Protein AF-0000000086582453 (afdb_homodimer)

InterPro domains:
  IPR000587 Creatinase, N-terminal [PF01321] (5-137)
  IPR000994 Peptidase M24 [PF00557] (359-547)
  IPR001131 Peptidase M24B, X-Pro dipeptidase/aminopeptidase P, conserved site [PS00491] (488-500)
  IPR029149 Creatinase/Aminopeptidase P/Spt16, N-terminal [G3DSA:3.40.350.10] (2-145)
  IPR029149 Creatinase/Aminopeptidase P/Spt16, N-terminal [G3DSA:3.40.350.10] (146-299)
  IPR029149 Creatinase/Aminopeptidase P/Spt16, N-terminal [SSF53092] (39-130)
  IPR032416 Peptidase M24, C-terminal domain [PF16188] (559-619)
  IPR033740 Aminopeptidase P [cd01085] (310-556)
  IPR036005 Creatinase/aminopeptidase-like [G3DSA:3.90.230.10] (301-621)
  IPR036005 Creatinase/aminopeptidase-like [SSF55920] (304-585)
  IPR050422 Xaa-Pro aminopeptidase P [PTHR43763] (5-620)

Nearest PDB structures (foldseek):
  3ctz-assembly1_A  TM=8.986E-01  e=3.955E-76  Homo sapiens
  4s2t-assembly1_Q  TM=9.359E-01  e=2.280E-67  Caenorhabditis elegans
  5jqk-assembly1_A  TM=8.876E-01  e=1.111E-60  Plasmodium falciparum 3D7
  5jr6-assembly1_A  TM=8.923E-01  e=2.599E-58  Plasmodium falciparum 3D7
  5jqk-assembly1_B  TM=8.793E-01  e=2.912E-58  Plasmodium falciparum 3D7

Foldseek 3Di:
DDQLLVQLLVVQCPDVVRAQKEKQFLFALQRDLFAFQLNRLVCNNFVQDDSGWMWMHGNQAIEIEGEQLCVVVSVVRGDPRYHYDYPPPHDDPLQCCCVPPAQQGEYEYALSGAFLVRVVVSVVSNVVRNYHYDHDPDDSSNVSCPVRDDQDQWAKAAQDCLQLVDALLVLLQVLLVVCVVVQAQKEKNSHFQLLCSNHRIFTCNGPLFRGARWMWIHGNQAIEIAHCCSNYDPVNCVSCVVSRYHYHHRVCLLVVLLVSLVPDDQHAYEYARSRRGSSSVVSDDPSRHDHDHRPSQVVQQQGDPSLLVLALVLLLLLQLLVLVLQLVVQVCCCPQFVFQGLADADDDRPRDPRDVDDFAWLVNSQVSSQVSSVPTAQFDFWNDQKQWAWWQQQLNSDRHDDPVDTDTHDLATKIKIWTWTFGSNFTFTWIAITHRYHDDPVLLLQQQLQLQLLVQLQFDKFFPLAFLLVSQVSRAVSQVVVPFAGGDFQKAWTGGSGHRHGDDAANGNDPSRNVDHDDANGKMKGWGKGHDHRTHIDIGIFIWGKHWDPDPDQVVVRTMIHIDTSHAYAHRPSSHPLQPDDPVSLVVNLVRLVCSLVSNVVVDDPSSSVVSCVRNPRDDRD/DDQLLVQLLVVQCPDVVRAQKEKQFLFALQRDLFAFQLNRLVCNNFVQDDSGWMWMHGNQAIEIEGEPLCPVVSVVGGDPRYHYDYPPPHDDPLQCCCVPPAQQGEYEYALSRAFLVRVVVSVVSNVVRNYHYHHDPDDSSNVSCPVRDDQDQWAKAAQDCLQLVDALLVLLQVLLVVCVVVQAQKEKNSHFQLLCSNHRIFTCNGPLFGGARWMWIHGNQAIEIAHCCSNYDPVNCVSCVVSRYHYHHRVCLLVVLLVSLPPDDQHAYEYARSRRGSSSVVSHDPSRHDHDHRPSQVVQQQGDPSLLVLALVLLLQLQLLVLVLQLVVQVCCCPQFVFQGLADADDDRPPPPRDVDDFAWLVNSQVSSQVSSVPTAQFDFWNDQKQWAWWQQQLNSDRHDDPVDTDTHDLATKIKIWTWTFGSNFTFTWIAITHRYHDDPVLLLQQQLQLQLLVQLQFDKFFPLAFLLVSQVSRAVSQVVVPFAGGDFQKAWTGGSGHRHGDDAANGNDPSRNVDHDDANGKMKGWGKGHDHRTHIDIGIFIWGKHWDPDPDQPVVRTMIHIDTSHAYAHRPSSHPLQVDDPVSLVVNLVRLVCSLVSNVVVDDPSSSVVSCSRNPRDDRD

pLDDT: mean 95.17, std 7.64, range [47.41, 98.94]

Structure (mmCIF, N/CA/C/O backbone):
data_AF-0000000086582453-model_v1
#
loop_
_entity.id
_entity.type
_entity.pdbx_description
1 polymer 'Xaa-Pro aminopeptidase'
#
loop_
_atom_site.group_PDB
_atom_site.id
_atom_site.type_symbol
_atom_site.label_atom_id
_atom_site.label_alt_id
_atom_site.label_comp_id
_atom_site.label_asym_id
_atom_site.label_entity_id
_atom_site.label_seq_id
_atom_site.pdbx_PDB_ins_code
_atom_site.Cartn_x
_atom_site.Cartn_y
_atom_site.Cartn_z
_atom_site.occupancy
_atom_site.B_iso_or_equiv
_atom_site.auth_seq_id
_atom_site.auth_comp_id
_atom_site.auth_asym_id
_atom_site.auth_atom_id
_atom_site.pdbx_PDB_model_num
ATOM 1 N N . MET A 1 1 ? -18.344 24.469 37.75 1 56.19 1 MET A N 1
ATOM 2 C CA . MET A 1 1 ? -19.141 24 36.625 1 56.19 1 MET A CA 1
ATOM 3 C C . MET A 1 1 ? -19.281 22.469 36.656 1 56.19 1 MET A C 1
ATOM 5 O O . MET A 1 1 ? -18.344 21.766 37 1 56.19 1 MET A O 1
ATOM 9 N N . GLY A 1 2 ? -20.5 21.953 36.719 1 77.44 2 GLY A N 1
ATOM 10 C CA . GLY A 1 2 ? -20.719 20.531 36.875 1 77.44 2 GLY A CA 1
ATOM 11 C C . GLY A 1 2 ? -20.156 19.719 35.719 1 77.44 2 GLY A C 1
ATOM 12 O O . GLY A 1 2 ? -19.766 20.281 34.688 1 77.44 2 GLY A O 1
ATOM 13 N N . ASP A 1 3 ? -19.828 18.453 35.875 1 92 3 ASP A N 1
ATOM 14 C CA . ASP A 1 3 ? -19.359 17.531 34.844 1 92 3 ASP A CA 1
ATOM 15 C C . ASP A 1 3 ? -20.297 17.516 33.656 1 92 3 ASP A C 1
ATOM 17 O O . ASP A 1 3 ? -21.5 17.312 33.812 1 92 3 ASP A O 1
ATOM 21 N N . PRO A 1 4 ? -19.75 17.938 32.438 1 96.5 4 PRO A N 1
ATOM 22 C CA . PRO A 1 4 ? -20.578 17.969 31.25 1 96.5 4 PRO A CA 1
ATOM 23 C C . PRO A 1 4 ? -21.422 16.703 31.062 1 96.5 4 PRO A C 1
ATOM 25 O O . PRO A 1 4 ? -22.531 16.766 30.547 1 96.5 4 PRO A O 1
ATOM 28 N N . LEU A 1 5 ? -20.906 15.547 31.547 1 97.31 5 LEU A N 1
ATOM 29 C CA . LEU A 1 5 ? -21.625 14.281 31.406 1 97.31 5 LEU A CA 1
ATOM 30 C C . LEU A 1 5 ? -22.938 14.312 32.188 1 97.31 5 LEU A C 1
ATOM 32 O O . LEU A 1 5 ? -23.953 13.805 31.703 1 97.31 5 LEU A O 1
ATOM 36 N N . ASP A 1 6 ? -22.859 14.891 33.312 1 96.81 6 ASP A N 1
ATOM 37 C CA . ASP A 1 6 ? -24.031 14.938 34.188 1 96.81 6 ASP A CA 1
ATOM 38 C C . ASP A 1 6 ? -25.094 15.883 33.625 1 96.81 6 ASP A C 1
ATOM 40 O O . ASP A 1 6 ? -26.281 15.703 33.844 1 96.81 6 ASP A O 1
ATOM 44 N N . ALA A 1 7 ? -24.672 16.891 32.906 1 96.88 7 ALA A N 1
ATOM 45 C CA . ALA A 1 7 ? -25.594 17.828 32.25 1 96.88 7 ALA A CA 1
ATOM 46 C C . ALA A 1 7 ? -26.156 17.281 30.953 1 96.88 7 ALA A C 1
ATOM 48 O O . ALA A 1 7 ? -27.297 17.562 30.578 1 96.88 7 ALA A O 1
ATOM 49 N N . LEU A 1 8 ? -25.422 16.469 30.219 1 98.12 8 LEU A N 1
ATOM 50 C CA . LEU A 1 8 ? -25.781 15.969 28.906 1 98.12 8 LEU A CA 1
ATOM 51 C C . LEU A 1 8 ? -26.781 14.82 29.016 1 98.12 8 LEU A C 1
ATOM 53 O O . LEU A 1 8 ? -27.688 14.703 28.188 1 98.12 8 LEU A O 1
ATOM 57 N N . ARG A 1 9 ? -26.594 13.93 30 1 98 9 ARG A N 1
ATOM 58 C CA . ARG A 1 9 ? -27.359 12.695 30.094 1 98 9 ARG A CA 1
ATOM 59 C C . ARG A 1 9 ? -28.844 13 30.281 1 98 9 ARG A C 1
ATOM 61 O O . ARG A 1 9 ? -29.703 12.391 29.625 1 98 9 ARG A O 1
ATOM 68 N N . PRO A 1 10 ? -29.219 13.992 31.141 1 97.44 10 PRO A N 1
ATOM 69 C CA . PRO A 1 10 ? -30.625 14.359 31.203 1 97.44 10 PRO A CA 1
ATOM 70 C C . PRO A 1 10 ? -31.172 14.867 29.875 1 97.44 10 PRO A C 1
ATOM 72 O O . PRO A 1 10 ? -32.344 14.602 29.531 1 97.44 10 PRO A O 1
ATOM 75 N N . LEU A 1 11 ? -30.391 15.633 29.141 1 97.56 11 LEU A N 1
ATOM 76 C CA . LEU A 1 11 ? -30.812 16.109 27.828 1 97.56 11 LEU A CA 1
ATOM 77 C C . LEU A 1 11 ? -31 14.961 26.844 1 97.56 11 LEU A C 1
ATOM 79 O O . LEU A 1 11 ? -31.922 14.969 26.047 1 97.56 11 LEU A O 1
ATOM 83 N N . MET A 1 12 ? -30.125 13.953 26.891 1 98.12 12 MET A N 1
ATOM 84 C CA . MET A 1 12 ? -30.234 12.758 26.062 1 98.12 12 MET A CA 1
ATOM 85 C C . MET A 1 12 ? -31.531 12.008 26.359 1 98.12 12 MET A C 1
ATOM 87 O O . MET A 1 12 ? -32.25 11.617 25.438 1 98.12 12 MET A O 1
ATOM 91 N N . ALA A 1 13 ? -31.797 11.891 27.609 1 97.38 13 ALA A N 1
ATOM 92 C CA . ALA A 1 13 ? -32.969 11.164 28.047 1 97.38 13 ALA A CA 1
ATOM 93 C C . ALA A 1 13 ? -34.25 11.906 27.656 1 97.38 13 ALA A C 1
ATOM 95 O O . ALA A 1 13 ? -35.281 11.273 27.344 1 97.38 13 ALA A O 1
ATOM 96 N N . SER A 1 14 ? -34.219 13.219 27.594 1 96.94 14 SER A N 1
ATOM 97 C CA . SER A 1 14 ? -35.406 14.031 27.344 1 96.94 14 SER A CA 1
ATOM 98 C C . SER A 1 14 ? -35.594 14.289 25.859 1 96.94 14 SER A C 1
ATOM 100 O O . SER A 1 14 ? -36.625 14.828 25.438 1 96.94 14 SER A O 1
ATOM 102 N N . HIS A 1 15 ? -34.594 13.93 25.047 1 96.38 15 HIS A N 1
ATOM 103 C CA . HIS A 1 15 ? -34.688 14.094 23.609 1 96.38 15 HIS A CA 1
ATOM 104 C C . HIS A 1 15 ? -35.812 13.227 23.031 1 96.38 15 HIS A C 1
ATOM 106 O O . HIS A 1 15 ? -36.188 12.219 23.625 1 96.38 15 HIS A O 1
ATOM 112 N N . ASN A 1 16 ? -36.406 13.625 21.938 1 95 16 ASN A N 1
ATOM 113 C CA . ASN A 1 16 ? -37.406 12.844 21.234 1 95 16 ASN A CA 1
ATOM 114 C C . ASN A 1 16 ? -36.906 12.445 19.844 1 95 16 ASN A C 1
ATOM 116 O O . ASN A 1 16 ? -36.875 13.273 18.922 1 95 16 ASN A O 1
ATOM 120 N N . PRO A 1 17 ? -36.656 11.18 19.703 1 96.19 17 PRO A N 1
ATOM 121 C CA . PRO A 1 17 ? -36.656 10.062 20.656 1 96.19 17 PRO A CA 1
ATOM 122 C C . PRO A 1 17 ? -35.531 10.148 21.672 1 96.19 17 PRO A C 1
ATOM 124 O O . PRO A 1 17 ? -34.562 10.875 21.453 1 96.19 17 PRO A O 1
ATOM 127 N N . PRO A 1 18 ? -35.719 9.414 22.797 1 97.12 18 PRO A N 1
ATOM 128 C CA . PRO A 1 18 ? -34.594 9.359 23.734 1 97.12 18 PRO A CA 1
ATOM 129 C C . PRO A 1 18 ? -33.312 8.773 23.109 1 97.12 18 PRO A C 1
ATOM 131 O O . PRO A 1 18 ? -33.406 7.828 22.328 1 97.12 18 PRO A O 1
ATOM 134 N N . LEU A 1 19 ? -32.25 9.328 23.5 1 98.31 19 LEU A N 1
ATOM 135 C CA . LEU A 1 19 ? -30.969 8.883 22.938 1 98.31 19 LEU A CA 1
ATOM 136 C C . LEU A 1 19 ? -30.281 7.883 23.859 1 98.31 19 LEU A C 1
ATOM 138 O O . LEU A 1 19 ? -30.109 8.148 25.047 1 98.31 19 LEU A O 1
ATOM 142 N N . HIS A 1 20 ? -29.938 6.762 23.312 1 98.38 20 HIS A N 1
ATOM 143 C CA . HIS A 1 20 ? -29.156 5.77 24.031 1 98.38 20 HIS A CA 1
ATOM 144 C C . HIS A 1 20 ? -27.688 6.145 24.062 1 98.38 20 HIS A C 1
ATOM 146 O O . HIS A 1 20 ? -26.953 5.723 24.953 1 98.38 20 HIS A O 1
ATOM 152 N N . ALA A 1 21 ? -27.234 6.871 23.094 1 98.62 21 ALA A N 1
ATOM 153 C CA . ALA A 1 21 ? -25.844 7.32 22.984 1 98.62 21 ALA A CA 1
ATOM 154 C C . ALA A 1 21 ? -25.75 8.648 22.25 1 98.62 21 ALA A C 1
ATOM 156 O O . ALA A 1 21 ? -26.641 8.984 21.453 1 98.62 21 ALA A O 1
ATOM 157 N N . LEU A 1 22 ? -24.75 9.453 22.547 1 98.75 22 LEU A N 1
ATOM 158 C CA . LEU A 1 22 ? -24.422 10.703 21.875 1 98.75 22 LEU A CA 1
ATOM 159 C C . LEU A 1 22 ? -22.984 10.688 21.359 1 98.75 22 LEU A C 1
ATOM 161 O O . LEU A 1 22 ? -22.047 10.406 22.125 1 98.75 22 LEU A O 1
ATOM 165 N N . ILE A 1 23 ? -22.812 10.883 20.062 1 98.75 23 ILE A N 1
ATOM 166 C CA . ILE A 1 23 ? -21.469 10.969 19.484 1 98.75 23 ILE A CA 1
ATOM 167 C C . ILE A 1 23 ? -21.047 12.438 19.391 1 98.75 23 ILE A C 1
ATOM 169 O O . ILE A 1 23 ? -21.797 13.273 18.875 1 98.75 23 ILE A O 1
ATOM 173 N N . VAL A 1 24 ? -19.906 12.789 19.875 1 98.5 24 VAL A N 1
ATOM 174 C CA . VAL A 1 24 ? -19.328 14.125 19.797 1 98.5 24 VAL A CA 1
ATOM 175 C C . VAL A 1 24 ? -18.016 14.078 19.016 1 98.5 24 VAL A C 1
ATOM 177 O O . VAL A 1 24 ? -16.953 13.852 19.609 1 98.5 24 VAL A O 1
ATOM 180 N N . PRO A 1 25 ? -18.047 14.383 17.719 1 97.31 25 PRO A N 1
ATOM 181 C CA . PRO A 1 25 ? -16.828 14.375 16.906 1 97.31 25 PRO A CA 1
ATOM 182 C C . PRO A 1 25 ? -15.922 15.578 17.172 1 97.31 25 PRO A C 1
ATOM 184 O O . PRO A 1 25 ? -16.328 16.516 17.875 1 97.31 25 PRO A O 1
ATOM 187 N N . SER A 1 26 ? -14.672 15.516 16.672 1 96 26 SER A N 1
ATOM 188 C CA . SER A 1 26 ? -13.742 16.641 16.766 1 96 26 SER A CA 1
ATOM 189 C C . SER A 1 26 ? -14.047 17.688 15.703 1 96 26 SER A C 1
ATOM 191 O O . SER A 1 26 ? -13.688 18.859 15.859 1 96 26 SER A O 1
ATOM 193 N N . GLU A 1 27 ? -14.758 17.297 14.688 1 95.88 27 GLU A N 1
ATOM 194 C CA . GLU A 1 27 ? -14.852 18.109 13.484 1 95.88 27 GLU A CA 1
ATOM 195 C C . GLU A 1 27 ? -15.859 19.234 13.656 1 95.88 27 GLU A C 1
ATOM 197 O O . GLU A 1 27 ? -16.844 19.094 14.391 1 95.88 27 GLU A O 1
ATOM 202 N N . ASP A 1 28 ? -15.617 20.344 12.984 1 96.56 28 ASP A N 1
ATOM 203 C CA . ASP A 1 28 ? -16.578 21.438 12.836 1 96.56 28 ASP A CA 1
ATOM 204 C C . ASP A 1 28 ? -17.438 21.25 11.594 1 96.56 28 ASP A C 1
ATOM 206 O O . ASP A 1 28 ? -17.531 20.141 11.055 1 96.56 28 ASP A O 1
ATOM 210 N N . TYR A 1 29 ? -18.156 22.297 11.242 1 97 29 TYR A N 1
ATOM 211 C CA . TYR A 1 29 ? -19.094 22.203 10.125 1 97 29 TYR A CA 1
ATOM 212 C C . TYR A 1 29 ? -18.359 22.016 8.805 1 97 29 TYR A C 1
ATOM 214 O O . TYR A 1 29 ? -18.984 21.703 7.785 1 97 29 TYR A O 1
ATOM 222 N N . HIS A 1 30 ? -17.047 22.141 8.852 1 97.81 30 HIS A N 1
ATOM 223 C CA . HIS A 1 30 ? -16.219 22.078 7.652 1 97.81 30 HIS A CA 1
ATOM 224 C C . HIS A 1 30 ? -15.273 20.891 7.688 1 97.81 30 HIS A C 1
ATOM 226 O O . HIS A 1 30 ? -14.375 20.766 6.852 1 97.81 30 HIS A O 1
ATOM 232 N N . GLN A 1 31 ? -15.484 20.016 8.711 1 95.94 31 GLN A N 1
ATOM 233 C CA . GLN A 1 31 ? -14.703 18.797 8.906 1 95.94 31 GLN A CA 1
ATOM 234 C C . GLN A 1 31 ? -13.219 19.109 9.023 1 95.94 31 GLN A C 1
ATOM 236 O O . GLN A 1 31 ? -12.375 18.359 8.531 1 95.94 31 GLN A O 1
ATOM 241 N N . SER A 1 32 ? -12.914 20.203 9.625 1 94.31 32 SER A N 1
ATOM 242 C CA . SER A 1 32 ? -11.539 20.672 9.758 1 94.31 32 SER A CA 1
ATOM 243 C C . SER A 1 32 ? -10.75 19.812 10.742 1 94.31 32 SER A C 1
ATOM 245 O O . SER A 1 32 ? -11.312 19.297 11.711 1 94.31 32 SER A O 1
ATOM 247 N N . GLU A 1 33 ? -9.461 19.672 10.453 1 88.88 33 GLU A N 1
ATOM 248 C CA . GLU A 1 33 ? -8.578 19.031 11.422 1 88.88 33 GLU A CA 1
ATOM 249 C C . GLU A 1 33 ? -8.445 19.875 12.688 1 88.88 33 GLU A C 1
ATOM 251 O O . GLU A 1 33 ? -8.586 19.359 13.797 1 88.88 33 GLU A O 1
ATOM 256 N N . TYR A 1 34 ? -8.141 21.156 12.469 1 90.38 34 TYR A N 1
ATOM 257 C CA . TYR A 1 34 ? -8.164 22.141 13.547 1 90.38 34 TYR A CA 1
ATOM 258 C C . TYR A 1 34 ? -9.469 22.938 13.523 1 90.38 34 TYR A C 1
ATOM 260 O O . TYR A 1 34 ? -9.977 23.281 12.453 1 90.38 34 TYR A O 1
ATOM 268 N N . VAL A 1 35 ? -9.969 23.109 14.75 1 94.62 35 VAL A N 1
ATOM 269 C CA . VAL A 1 35 ? -11.227 23.828 14.812 1 94.62 35 VAL A CA 1
ATOM 270 C C . VAL A 1 35 ? -11.07 25.062 15.711 1 94.62 35 VAL A C 1
ATOM 272 O O . VAL A 1 35 ? -10.094 25.172 16.453 1 94.62 35 VAL A O 1
ATOM 275 N N . SER A 1 36 ? -11.984 25.953 15.578 1 94.62 36 SER A N 1
ATOM 276 C CA . SER A 1 36 ? -11.977 27.141 16.438 1 94.62 36 SER A CA 1
ATOM 277 C C . SER A 1 36 ? -12.258 26.766 17.891 1 94.62 36 SER A C 1
ATOM 279 O O . SER A 1 36 ? -12.82 25.688 18.156 1 94.62 36 SER A O 1
ATOM 281 N N . SER A 1 37 ? -11.867 27.641 18.75 1 93.88 37 SER A N 1
ATOM 282 C CA . SER A 1 37 ? -12.039 27.391 20.172 1 93.88 37 SER A CA 1
ATOM 283 C C . SER A 1 37 ? -13.5 27.094 20.516 1 93.88 37 SER A C 1
ATOM 285 O O . SER A 1 37 ? -13.789 26.281 21.375 1 93.88 37 SER A O 1
ATOM 287 N N . ARG A 1 38 ? -14.406 27.734 19.844 1 95.69 38 ARG A N 1
ATOM 288 C CA . ARG A 1 38 ? -15.828 27.578 20.125 1 95.69 38 ARG A CA 1
ATOM 289 C C . ARG A 1 38 ? -16.344 26.25 19.609 1 95.69 38 ARG A C 1
ATOM 291 O O . ARG A 1 38 ? -17.438 25.812 19.984 1 95.69 38 ARG A O 1
ATOM 298 N N . ASP A 1 39 ? -15.594 25.531 18.781 1 96.44 39 ASP A N 1
ATOM 299 C CA . ASP A 1 39 ? -16.016 24.281 18.172 1 96.44 39 ASP A CA 1
ATOM 300 C C . ASP A 1 39 ? -15.305 23.094 18.828 1 96.44 39 ASP A C 1
ATOM 302 O O . ASP A 1 39 ? -15.492 21.953 18.406 1 96.44 39 ASP A O 1
ATOM 306 N N . MET A 1 40 ? -14.469 23.312 19.797 1 96.75 40 MET A N 1
ATOM 307 C CA . MET A 1 40 ? -13.75 22.25 20.5 1 96.75 40 MET A CA 1
ATOM 308 C C . MET A 1 40 ? -14.672 21.516 21.469 1 96.75 40 MET A C 1
ATOM 310 O O . MET A 1 40 ? -14.352 21.391 22.641 1 96.75 40 MET A O 1
ATOM 314 N N . ARG A 1 41 ? -15.789 20.984 20.969 1 97.69 41 ARG A N 1
ATOM 315 C CA . ARG A 1 41 ? -16.844 20.344 21.75 1 97.69 41 ARG A CA 1
ATOM 316 C C . ARG A 1 41 ? -16.344 19.062 22.406 1 97.69 41 ARG A C 1
ATOM 318 O O . ARG A 1 41 ? -16.641 18.797 23.562 1 97.69 41 ARG A O 1
ATOM 325 N N . ARG A 1 42 ? -15.578 18.281 21.625 1 97.94 42 ARG A N 1
ATOM 326 C CA . ARG A 1 42 ? -15.047 17.047 22.172 1 97.94 42 ARG A CA 1
ATOM 327 C C . ARG A 1 42 ? -14.125 17.328 23.359 1 97.94 42 ARG A C 1
ATOM 329 O O . ARG A 1 42 ? -14.172 16.609 24.375 1 97.94 42 ARG A O 1
ATOM 336 N N . GLU A 1 43 ? -13.266 18.344 23.172 1 96.19 43 GLU A N 1
ATOM 337 C CA . GLU A 1 43 ? -12.383 18.719 24.281 1 96.19 43 GLU A CA 1
ATOM 338 C C . GLU A 1 43 ? -13.172 19.156 25.5 1 96.19 43 GLU A C 1
ATOM 340 O O . GLU A 1 43 ? -12.836 18.812 26.625 1 96.19 43 GLU A O 1
ATOM 345 N N . TYR A 1 44 ? -14.242 19.938 25.344 1 96.81 44 TYR A N 1
ATOM 346 C CA . TYR A 1 44 ? -15.062 20.406 26.438 1 96.81 44 TYR A CA 1
ATOM 347 C C . TYR A 1 44 ? -15.672 19.25 27.219 1 96.81 44 TYR A C 1
ATOM 349 O O . TYR A 1 44 ? -15.617 19.219 28.438 1 96.81 44 TYR A O 1
ATOM 357 N N . VAL A 1 45 ? -16.156 18.266 26.484 1 98 45 VAL A N 1
ATOM 358 C CA . VAL A 1 45 ? -16.922 17.219 27.156 1 98 45 VAL A CA 1
ATOM 359 C C . VAL A 1 45 ? -15.969 16.219 27.797 1 98 45 VAL A C 1
ATOM 361 O O . VAL A 1 45 ? -16.266 15.664 28.859 1 98 45 VAL A O 1
ATOM 364 N N . SER A 1 46 ? -14.836 15.969 27.188 1 97.44 46 SER A N 1
ATOM 365 C CA . SER A 1 46 ? -14 14.852 27.609 1 97.44 46 SER A CA 1
ATOM 366 C C . SER A 1 46 ? -12.766 15.328 28.359 1 97.44 46 SER A C 1
ATOM 368 O O . SER A 1 46 ? -12.117 14.555 29.062 1 97.44 46 SER A O 1
ATOM 370 N N . GLY A 1 47 ? -12.359 16.562 28.078 1 94.88 47 GLY A N 1
ATOM 371 C CA . GLY A 1 47 ? -11.117 17.078 28.641 1 94.88 47 GLY A CA 1
ATOM 372 C C . GLY A 1 47 ? -9.906 16.719 27.797 1 94.88 47 GLY A C 1
ATOM 373 O O . GLY A 1 47 ? -8.797 17.188 28.078 1 94.88 47 GLY A O 1
ATOM 374 N N . PHE A 1 48 ? -10.133 15.977 26.781 1 94.81 48 PHE A N 1
ATOM 375 C CA . PHE A 1 48 ? -9.031 15.578 25.922 1 94.81 48 PHE A CA 1
ATOM 376 C C . PHE A 1 48 ? -8.727 16.656 24.891 1 94.81 48 PHE A C 1
ATOM 378 O O . PHE A 1 48 ? -9.586 17 24.078 1 94.81 48 PHE A O 1
ATOM 385 N N . SER A 1 49 ? -7.488 17.125 24.797 1 91.19 49 SER A N 1
ATOM 386 C CA . SER A 1 49 ? -7.172 18.312 24.016 1 91.19 49 SER A CA 1
ATOM 387 C C . SER A 1 49 ? -6.504 17.953 22.703 1 91.19 49 SER A C 1
ATOM 389 O O . SER A 1 49 ? -6.125 18.828 21.922 1 91.19 49 SER A O 1
ATOM 391 N N . GLY A 1 50 ? -6.336 16.656 22.422 1 89.75 50 GLY A N 1
ATOM 392 C CA . GLY A 1 50 ? -5.793 16.266 21.141 1 89.75 50 GLY A CA 1
ATOM 393 C C . GLY A 1 50 ? -6.66 16.688 19.969 1 89.75 50 GLY A C 1
ATOM 394 O O . GLY A 1 50 ? -7.859 16.922 20.125 1 89.75 50 GLY A O 1
ATOM 395 N N . SER A 1 51 ? -6.066 16.703 18.766 1 88.94 51 SER A N 1
ATOM 396 C CA . SER A 1 51 ? -6.777 17.25 17.625 1 88.94 51 SER A CA 1
ATOM 397 C C . SER A 1 51 ? -7.562 16.172 16.891 1 88.94 51 SER A C 1
ATOM 399 O O . SER A 1 51 ? -8.266 16.453 15.914 1 88.94 51 SER A O 1
ATOM 401 N N . ALA A 1 52 ? -7.398 14.953 17.281 1 91.38 52 ALA A N 1
ATOM 402 C CA . ALA A 1 52 ? -8.109 13.875 16.609 1 91.38 52 ALA A CA 1
ATOM 403 C C . ALA A 1 52 ? -8.781 12.945 17.609 1 91.38 52 ALA A C 1
ATOM 405 O O . ALA A 1 52 ? -8.156 12.508 18.578 1 91.38 52 ALA A O 1
ATOM 406 N N . GLY A 1 53 ? -10 12.648 17.297 1 95.31 53 GLY A N 1
ATOM 407 C CA . GLY A 1 53 ? -10.734 11.727 18.141 1 95.31 53 GLY A CA 1
ATOM 408 C C . GLY A 1 53 ? -12.242 11.867 18.016 1 95.31 53 GLY A C 1
ATOM 409 O O . GLY A 1 53 ? -12.727 12.742 17.297 1 95.31 53 GLY A O 1
ATOM 410 N N . VAL A 1 54 ? -12.93 10.992 18.672 1 98.12 54 VAL A N 1
ATOM 411 C CA . VAL A 1 54 ? -14.383 11.016 18.719 1 98.12 54 VAL A CA 1
ATOM 412 C C . VAL A 1 54 ? -14.867 10.516 20.078 1 98.12 54 VAL A C 1
ATOM 414 O O . VAL A 1 54 ? -14.344 9.523 20.594 1 98.12 54 VAL A O 1
ATOM 417 N N . ALA A 1 55 ? -15.742 11.242 20.688 1 98.56 55 ALA A N 1
ATOM 418 C CA . ALA A 1 55 ? -16.297 10.883 22 1 98.56 55 ALA A CA 1
ATOM 419 C C . ALA A 1 55 ? -17.656 10.219 21.844 1 98.56 55 ALA A C 1
ATOM 421 O O . ALA A 1 55 ? -18.453 10.609 20.984 1 98.56 55 ALA A O 1
ATOM 422 N N . LEU A 1 56 ? -17.875 9.227 22.609 1 98.75 56 LEU A N 1
ATOM 423 C CA . LEU A 1 56 ? -19.172 8.555 22.719 1 98.75 56 LEU A CA 1
ATOM 424 C C . LEU A 1 56 ? -19.688 8.594 24.156 1 98.75 56 LEU A C 1
ATOM 426 O O . LEU A 1 56 ? -18.984 8.172 25.078 1 98.75 56 LEU A O 1
ATOM 430 N N . ILE A 1 57 ? -20.844 9.133 24.359 1 98.69 57 ILE A N 1
ATOM 431 C CA . ILE A 1 57 ? -21.469 9.219 25.672 1 98.69 57 ILE A CA 1
ATOM 432 C C . ILE A 1 57 ? -22.75 8.383 25.688 1 98.69 57 ILE A C 1
ATOM 434 O O . ILE A 1 57 ? -23.656 8.602 24.891 1 98.69 57 ILE A O 1
ATOM 438 N N . THR A 1 58 ? -22.797 7.367 26.484 1 98.31 58 THR A N 1
ATOM 439 C CA . THR A 1 58 ? -24.031 6.641 26.766 1 98.31 58 THR A CA 1
ATOM 440 C C . THR A 1 58 ? -24.641 7.102 28.094 1 98.31 58 THR A C 1
ATOM 442 O O . THR A 1 58 ? -24.172 8.07 28.688 1 98.31 58 THR A O 1
ATOM 445 N N . MET A 1 59 ? -25.734 6.387 28.453 1 96.75 59 MET A N 1
ATOM 446 C CA . MET A 1 59 ? -26.406 6.781 29.703 1 96.75 59 MET A CA 1
ATOM 447 C C . MET A 1 59 ? -25.578 6.367 30.906 1 96.75 59 MET A C 1
ATOM 449 O O . MET A 1 59 ? -25.719 6.938 32 1 96.75 59 MET A O 1
ATOM 453 N N . THR A 1 60 ? -24.609 5.445 30.688 1 95.75 60 THR A N 1
ATOM 454 C CA . THR A 1 60 ? -23.891 4.91 31.844 1 95.75 60 THR A CA 1
ATOM 455 C C . THR A 1 60 ? -22.391 4.988 31.625 1 95.75 60 THR A C 1
ATOM 457 O O . THR A 1 60 ? -21.609 4.875 32.594 1 95.75 60 THR A O 1
ATOM 460 N N . GLU A 1 61 ? -21.953 5.145 30.391 1 96.5 61 GLU A N 1
ATOM 461 C CA . GLU A 1 61 ? -20.516 5.121 30.078 1 96.5 61 GLU A CA 1
ATOM 462 C C . GLU A 1 61 ? -20.125 6.277 29.172 1 96.5 61 GLU A C 1
ATOM 464 O O . GLU A 1 61 ? -21 6.895 28.547 1 96.5 61 GLU A O 1
ATOM 469 N N . ALA A 1 62 ? -18.891 6.625 29.172 1 98.38 62 ALA A N 1
ATOM 470 C CA . ALA A 1 62 ? -18.281 7.582 28.25 1 98.38 62 ALA A CA 1
ATOM 471 C C . ALA A 1 62 ? -16.953 7.055 27.719 1 98.38 62 ALA A C 1
ATOM 473 O O . ALA A 1 62 ? -16.125 6.535 28.484 1 98.38 62 ALA A O 1
ATOM 474 N N . ARG A 1 63 ? -16.812 7.102 26.422 1 98.5 63 ARG A N 1
ATOM 475 C CA . ARG A 1 63 ? -15.609 6.57 25.781 1 98.5 63 ARG A CA 1
ATOM 476 C C . ARG A 1 63 ? -15.055 7.559 24.766 1 98.5 63 ARG A C 1
ATOM 478 O O . ARG A 1 63 ? -15.805 8.32 24.156 1 98.5 63 ARG A O 1
ATOM 485 N N . LEU A 1 64 ? -13.75 7.574 24.625 1 98.56 64 LEU A N 1
ATOM 486 C CA . LEU A 1 64 ? -13.055 8.445 23.688 1 98.56 64 LEU A CA 1
ATOM 487 C C . LEU A 1 64 ? -12.117 7.637 22.781 1 98.56 64 LEU A C 1
ATOM 489 O O . LEU A 1 64 ? -11.203 6.973 23.281 1 98.56 64 LEU A O 1
ATOM 493 N N . TRP A 1 65 ? -12.406 7.656 21.469 1 97.94 65 TRP A N 1
ATOM 494 C CA . TRP A 1 65 ? -11.508 7.059 20.484 1 97.94 65 TRP A CA 1
ATOM 495 C C . TRP A 1 65 ? -10.484 8.078 20 1 97.94 65 TRP A C 1
ATOM 497 O O . TRP A 1 65 ? -10.828 9.234 19.734 1 97.94 65 TRP A O 1
ATOM 507 N N . THR A 1 66 ? -9.234 7.754 19.891 1 95.81 66 THR A N 1
ATOM 508 C CA . THR A 1 66 ? -8.211 8.555 19.234 1 95.81 66 THR A CA 1
ATOM 509 C C . THR A 1 66 ? -7.145 7.664 18.609 1 95.81 66 THR A C 1
ATOM 511 O O . THR A 1 66 ? -7.234 6.438 18.672 1 95.81 66 THR A O 1
ATOM 514 N N . ASP A 1 67 ? -6.258 8.234 17.859 1 90.75 67 ASP A N 1
ATOM 515 C CA . ASP A 1 67 ? -5.273 7.43 17.156 1 90.75 67 ASP A CA 1
ATOM 516 C C . ASP A 1 67 ? -3.924 7.453 17.859 1 90.75 67 ASP A C 1
ATOM 518 O O . ASP A 1 67 ? -3.773 8.102 18.891 1 90.75 67 ASP A O 1
ATOM 522 N N . GLY A 1 68 ? -2.99 6.676 17.422 1 85.44 68 GLY A N 1
ATOM 523 C CA . GLY A 1 68 ? -1.739 6.371 18.094 1 85.44 68 GLY A CA 1
ATOM 524 C C . GLY A 1 68 ? -0.913 7.605 18.406 1 85.44 68 GLY A C 1
ATOM 525 O O . GLY A 1 68 ? -0.052 7.574 19.281 1 85.44 68 GLY A O 1
ATOM 526 N N . ARG A 1 69 ? -1.135 8.75 17.875 1 85.81 69 ARG A N 1
ATOM 527 C CA . ARG A 1 69 ? -0.436 10 18.141 1 85.81 69 ARG A CA 1
ATOM 528 C C . ARG A 1 69 ? -0.734 10.5 19.547 1 85.81 69 ARG A C 1
ATOM 530 O O . ARG A 1 69 ? 0.045 11.273 20.125 1 85.81 69 ARG A O 1
ATOM 537 N N . TYR A 1 70 ? -1.93 10.016 19.969 1 89.62 70 TYR A N 1
ATOM 538 C CA . TYR A 1 70 ? -2.412 10.711 21.156 1 89.62 70 TYR A CA 1
ATOM 539 C C . TYR A 1 70 ? -2.672 9.734 22.297 1 89.62 70 TYR A C 1
ATOM 541 O O . TYR A 1 70 ? -3.291 10.086 23.297 1 89.62 70 TYR A O 1
ATOM 549 N N . PHE A 1 71 ? -2.291 8.516 22.188 1 89.75 71 PHE A N 1
ATOM 550 C CA . PHE A 1 71 ? -2.596 7.531 23.219 1 89.75 71 PHE A CA 1
ATOM 551 C C . PHE A 1 71 ? -2.066 7.984 24.578 1 89.75 71 PHE A C 1
ATOM 553 O O . PHE A 1 71 ? -2.816 8.039 25.562 1 89.75 71 PHE A O 1
ATOM 560 N N . VAL A 1 72 ? -0.794 8.375 24.547 1 86.81 72 VAL A N 1
ATOM 561 C CA . VAL A 1 72 ? -0.162 8.758 25.812 1 86.81 72 VAL A CA 1
ATOM 562 C C . VAL A 1 72 ? -0.812 10.031 26.344 1 86.81 72 VAL A C 1
ATOM 564 O O . VAL A 1 72 ? -1.114 10.125 27.531 1 86.81 72 VAL A O 1
ATOM 567 N N . GLN A 1 73 ? -1.087 10.922 25.484 1 88.38 73 GLN A N 1
ATOM 568 C CA . GLN A 1 73 ? -1.731 12.172 25.875 1 88.38 73 GLN A CA 1
ATOM 569 C C . GLN A 1 73 ? -3.127 11.922 26.438 1 88.38 73 GLN A C 1
ATOM 571 O O . GLN A 1 73 ? -3.496 12.492 27.469 1 88.38 73 GLN A O 1
ATOM 576 N N . ALA A 1 74 ? -3.887 11.117 25.797 1 93.75 74 ALA A N 1
ATOM 577 C CA . ALA A 1 74 ? -5.25 10.812 26.219 1 93.75 74 ALA A CA 1
ATOM 578 C C . ALA A 1 74 ? -5.258 10.141 27.594 1 93.75 74 ALA A C 1
ATOM 580 O O . ALA A 1 74 ? -6.113 10.43 28.422 1 93.75 74 ALA A O 1
ATOM 581 N N . GLU A 1 75 ? -4.324 9.273 27.781 1 91.06 75 GLU A N 1
ATOM 582 C CA . GLU A 1 75 ? -4.215 8.594 29.062 1 91.06 75 GLU A CA 1
ATOM 583 C C . GLU A 1 75 ? -3.969 9.586 30.203 1 91.06 75 GLU A C 1
ATOM 585 O O . GLU A 1 75 ? -4.441 9.383 31.328 1 91.06 75 GLU A O 1
ATOM 590 N N . GLN A 1 76 ? -3.285 10.617 29.859 1 86.62 76 GLN A N 1
ATOM 591 C CA . GLN A 1 76 ? -2.924 11.609 30.875 1 86.62 76 GLN A CA 1
ATOM 592 C C . GLN A 1 76 ? -4.059 12.609 31.094 1 86.62 76 GLN A C 1
ATOM 594 O O . GLN A 1 76 ? -4.23 13.125 32.188 1 86.62 76 GLN A O 1
ATOM 599 N N . GLU A 1 77 ? -4.844 12.859 30.062 1 92.38 77 GLU A N 1
ATOM 600 C CA . GLU A 1 77 ? -5.793 13.969 30.109 1 92.38 77 GLU A CA 1
ATOM 601 C C . GLU A 1 77 ? -7.188 13.477 30.516 1 92.38 77 GLU A C 1
ATOM 603 O O . GLU A 1 77 ? -7.957 14.219 31.125 1 92.38 77 GLU A O 1
ATOM 608 N N . LEU A 1 78 ? -7.531 12.25 30.234 1 96.06 78 LEU A N 1
ATOM 609 C CA . LEU A 1 78 ? -8.875 11.742 30.469 1 96.06 78 LEU A CA 1
ATOM 610 C C . LEU A 1 78 ? -9.07 11.406 31.953 1 96.06 78 LEU A C 1
ATOM 612 O O . LEU A 1 78 ? -8.156 10.883 32.594 1 96.06 78 LEU A O 1
ATOM 616 N N . SER A 1 79 ? -10.203 11.766 32.5 1 95.69 79 SER A N 1
ATOM 617 C CA . SER A 1 79 ? -10.555 11.383 33.875 1 95.69 79 SER A CA 1
ATOM 618 C C . SER A 1 79 ? -10.977 9.922 33.938 1 95.69 79 SER A C 1
ATOM 620 O O . SER A 1 79 ? -11.117 9.258 32.906 1 95.69 79 SER A O 1
ATOM 622 N N . ASP A 1 80 ? -11.25 9.508 35.125 1 95.38 80 ASP A N 1
ATOM 623 C CA . ASP A 1 80 ? -11.641 8.117 35.375 1 95.38 80 ASP A CA 1
ATOM 624 C C . ASP A 1 80 ? -13.039 7.84 34.844 1 95.38 80 ASP A C 1
ATOM 626 O O . ASP A 1 80 ? -13.445 6.684 34.719 1 95.38 80 ASP A O 1
ATOM 630 N N . ARG A 1 81 ? -13.742 8.859 34.469 1 96.56 81 ARG A N 1
ATOM 631 C CA . ARG A 1 81 ? -15.094 8.688 33.938 1 96.56 81 ARG A CA 1
ATOM 632 C C . ARG A 1 81 ? -15.07 8.344 32.438 1 96.56 81 ARG A C 1
ATOM 634 O O . ARG A 1 81 ? -16.094 8 31.875 1 96.56 81 ARG A O 1
ATOM 641 N N . TRP A 1 82 ? -13.914 8.516 31.844 1 98.12 82 TRP A N 1
ATOM 642 C CA . TRP A 1 82 ? -13.758 8.25 30.422 1 98.12 82 TRP A CA 1
ATOM 643 C C . TRP A 1 82 ? -12.875 7.023 30.188 1 98.12 82 TRP A C 1
ATOM 645 O O . TRP A 1 82 ? -11.891 6.82 30.906 1 98.12 82 TRP A O 1
ATOM 655 N N . THR A 1 83 ? -13.242 6.223 29.234 1 98.12 83 THR A N 1
ATOM 656 C CA . THR A 1 83 ? -12.422 5.094 28.812 1 98.12 83 THR A CA 1
ATOM 657 C C . THR A 1 83 ? -11.773 5.379 27.469 1 98.12 83 THR A C 1
ATOM 659 O O . THR A 1 83 ? -12.461 5.703 26.484 1 98.12 83 THR A O 1
ATOM 662 N N . LEU A 1 84 ? -10.469 5.332 27.453 1 97.88 84 LEU A N 1
ATOM 663 C CA . LEU A 1 84 ? -9.727 5.523 26.203 1 97.88 84 LEU A CA 1
ATOM 664 C C . LEU A 1 84 ? -9.875 4.312 25.297 1 97.88 84 LEU A C 1
ATOM 666 O O . LEU A 1 84 ? -9.672 3.174 25.719 1 97.88 84 LEU A O 1
ATOM 670 N N . MET A 1 85 ? -10.336 4.582 24.078 1 97.75 85 MET A N 1
ATOM 671 C CA . MET A 1 85 ? -10.383 3.576 23.016 1 97.75 85 MET A CA 1
ATOM 672 C C . MET A 1 85 ? -9.305 3.838 21.969 1 97.75 85 MET A C 1
ATOM 674 O O . MET A 1 85 ? -9.328 4.867 21.297 1 97.75 85 MET A O 1
ATOM 678 N N . ARG A 1 86 ? -8.375 2.908 21.844 1 94 86 ARG A N 1
ATOM 679 C CA . ARG A 1 86 ? -7.25 3.055 20.922 1 94 86 ARG A CA 1
ATOM 680 C C . ARG A 1 86 ? -7.629 2.615 19.516 1 94 86 ARG A C 1
ATOM 682 O O . ARG A 1 86 ? -7.816 1.424 19.25 1 94 86 ARG A O 1
ATOM 689 N N . MET A 1 87 ? -7.676 3.631 18.594 1 93 87 MET A N 1
ATOM 690 C CA . MET A 1 87 ? -8.031 3.322 17.219 1 93 87 MET A CA 1
ATOM 691 C C . MET A 1 87 ? -7.023 2.354 16.594 1 93 87 MET A C 1
ATOM 693 O O . MET A 1 87 ? -5.812 2.549 16.719 1 93 87 MET A O 1
ATOM 697 N N . GLY A 1 88 ? -7.496 1.403 15.938 1 82.44 88 GLY A N 1
ATOM 698 C CA . GLY A 1 88 ? -6.641 0.395 15.336 1 82.44 88 GLY A CA 1
ATOM 699 C C . GLY A 1 88 ? -6.336 -0.765 16.266 1 82.44 88 GLY A C 1
ATOM 700 O O . GLY A 1 88 ? -5.914 -1.833 15.812 1 82.44 88 GLY A O 1
ATOM 701 N N . GLU A 1 89 ? -6.488 -0.574 17.516 1 86.5 89 GLU A N 1
ATOM 702 C CA . GLU A 1 89 ? -6.227 -1.619 18.5 1 86.5 89 GLU A CA 1
ATOM 703 C C . GLU A 1 89 ? -7.523 -2.111 19.141 1 86.5 89 GLU A C 1
ATOM 705 O O . GLU A 1 89 ? -7.711 -3.314 19.328 1 86.5 89 GLU A O 1
ATOM 710 N N . ASP A 1 90 ? -8.367 -1.177 19.469 1 92.88 90 ASP A N 1
ATOM 711 C CA . ASP A 1 90 ? -9.648 -1.494 20.078 1 92.88 90 ASP A CA 1
ATOM 712 C C . ASP A 1 90 ? -10.773 -1.487 19.047 1 92.88 90 ASP A C 1
ATOM 714 O O . ASP A 1 90 ? -10.547 -1.11 17.891 1 92.88 90 ASP A O 1
ATOM 718 N N . LEU A 1 91 ? -11.945 -1.941 19.469 1 93.62 91 LEU A N 1
ATOM 719 C CA . LEU A 1 91 ? -13.102 -1.96 18.594 1 93.62 91 LEU A CA 1
ATOM 720 C C . LEU A 1 91 ? -13.414 -0.56 18.062 1 93.62 91 LEU A C 1
ATOM 722 O O . LEU A 1 91 ? -13.375 0.41 18.828 1 93.62 91 LEU A O 1
ATOM 726 N N . ALA A 1 92 ? -13.656 -0.482 16.812 1 94.69 92 ALA A N 1
ATOM 727 C CA . ALA A 1 92 ? -14.047 0.8 16.234 1 94.69 92 ALA A CA 1
ATOM 728 C C . ALA A 1 92 ? -15.352 1.308 16.844 1 94.69 92 ALA A C 1
ATOM 730 O O . ALA A 1 92 ? -16.156 0.521 17.344 1 94.69 92 ALA A O 1
ATOM 731 N N . LEU A 1 93 ? -15.57 2.535 16.812 1 97.12 93 LEU A N 1
ATOM 732 C CA . LEU A 1 93 ? -16.703 3.193 17.438 1 97.12 93 LEU A CA 1
ATOM 733 C C . LEU A 1 93 ? -18.016 2.545 17 1 97.12 93 LEU A C 1
ATOM 735 O O . LEU A 1 93 ? -18.844 2.17 17.844 1 97.12 93 LEU A O 1
ATOM 739 N N . GLU A 1 94 ? -18.203 2.371 15.68 1 96.31 94 GLU A N 1
ATOM 740 C CA . GLU A 1 94 ? -19.453 1.851 15.156 1 96.31 94 GLU A CA 1
ATOM 741 C C . GLU A 1 94 ? -19.656 0.387 15.547 1 96.31 94 GLU A C 1
ATOM 743 O O . GLU A 1 94 ? -20.781 -0.045 15.812 1 96.31 94 GLU A O 1
ATOM 748 N N . ASN A 1 95 ? -18.609 -0.333 15.586 1 94.56 95 ASN A N 1
ATOM 749 C CA . ASN A 1 95 ? -18.703 -1.726 16.016 1 94.56 95 ASN A CA 1
ATOM 750 C C . ASN A 1 95 ? -19 -1.836 17.516 1 94.56 95 ASN A C 1
ATOM 752 O O . ASN A 1 95 ? -19.734 -2.727 17.938 1 94.56 95 ASN A O 1
ATOM 756 N N . TRP A 1 96 ? -18.312 -0.984 18.312 1 96.56 96 TRP A N 1
ATOM 757 C CA . TRP A 1 96 ? -18.594 -0.971 19.734 1 96.56 96 TRP A CA 1
ATOM 758 C C . TRP A 1 96 ? -20.062 -0.669 20 1 96.56 96 TRP A C 1
ATOM 760 O O . TRP A 1 96 ? -20.703 -1.331 20.828 1 96.56 96 TRP A O 1
ATOM 770 N N . ILE A 1 97 ? -20.609 0.283 19.312 1 96.94 97 ILE A N 1
ATOM 771 C CA . ILE A 1 97 ? -22.016 0.662 19.453 1 96.94 97 ILE A CA 1
ATOM 772 C C . ILE A 1 97 ? -22.906 -0.53 19.109 1 96.94 97 ILE A C 1
ATOM 774 O O . ILE A 1 97 ? -23.828 -0.861 19.875 1 96.94 97 ILE A O 1
ATOM 778 N N . SER A 1 98 ? -22.641 -1.113 18 1 94.25 98 SER A N 1
ATOM 779 C CA . SER A 1 98 ? -23.422 -2.256 17.547 1 94.25 98 SER A CA 1
ATOM 780 C C . SER A 1 98 ? -23.391 -3.385 18.578 1 94.25 98 SER A C 1
ATOM 782 O O . SER A 1 98 ? -24.422 -4.023 18.828 1 94.25 98 SER A O 1
ATOM 784 N N . ASP A 1 99 ? -22.297 -3.566 19.234 1 93.31 99 ASP A N 1
ATOM 785 C CA . ASP A 1 99 ? -22.094 -4.711 20.109 1 93.31 99 ASP A CA 1
ATOM 786 C C . ASP A 1 99 ? -22.641 -4.422 21.516 1 93.31 99 ASP A C 1
ATOM 788 O O . ASP A 1 99 ? -23 -5.34 22.25 1 93.31 99 ASP A O 1
ATOM 792 N N . HIS A 1 100 ? -22.703 -3.197 21.906 1 95.12 100 HIS A N 1
ATOM 793 C CA . HIS A 1 100 ? -22.891 -2.924 23.328 1 95.12 100 HIS A CA 1
ATOM 794 C C . HIS A 1 100 ? -24.219 -2.242 23.594 1 95.12 100 HIS A C 1
ATOM 796 O O . HIS A 1 100 ? -24.719 -2.248 24.719 1 95.12 100 HIS A O 1
ATOM 802 N N . LEU A 1 101 ? -24.797 -1.593 22.609 1 96.62 101 LEU A N 1
ATOM 803 C CA . LEU A 1 101 ? -26.094 -0.954 22.797 1 96.62 101 LEU A CA 1
ATOM 804 C C . LEU A 1 101 ? -27.234 -1.923 22.484 1 96.62 101 LEU A C 1
ATOM 806 O O . LEU A 1 101 ? -27.031 -2.904 21.766 1 96.62 101 LEU A O 1
ATOM 810 N N . PRO A 1 102 ? -28.375 -1.728 23.062 1 95.12 102 PRO A N 1
ATOM 811 C CA . PRO A 1 102 ? -29.516 -2.598 22.766 1 95.12 102 PRO A CA 1
ATOM 812 C C . PRO A 1 102 ? -29.969 -2.48 21.312 1 95.12 102 PRO A C 1
ATOM 814 O O . PRO A 1 102 ? -29.734 -1.454 20.656 1 95.12 102 PRO A O 1
ATOM 817 N N . ASP A 1 103 ? -30.594 -3.543 20.828 1 94.5 103 ASP A N 1
ATOM 818 C CA . ASP A 1 103 ? -31.141 -3.516 19.484 1 94.5 103 ASP A CA 1
ATOM 819 C C . ASP A 1 103 ? -32.094 -2.336 19.297 1 94.5 103 ASP A C 1
ATOM 821 O O . ASP A 1 103 ? -32.875 -2.01 20.188 1 94.5 103 ASP A O 1
ATOM 825 N N . GLY A 1 104 ? -31.922 -1.688 18.219 1 96.06 104 GLY A N 1
ATOM 826 C CA . GLY A 1 104 ? -32.781 -0.562 17.922 1 96.06 104 GLY A CA 1
ATOM 827 C C . GLY A 1 104 ? -32.406 0.706 18.656 1 96.06 104 GLY A C 1
ATOM 828 O O . GLY A 1 104 ? -33.188 1.648 18.734 1 96.06 104 GLY A O 1
ATOM 829 N N . ALA A 1 105 ? -31.219 0.728 19.172 1 97.31 105 ALA A N 1
ATOM 830 C CA . ALA A 1 105 ? -30.781 1.884 19.953 1 97.31 105 ALA A CA 1
ATOM 831 C C . ALA A 1 105 ? -30.719 3.137 19.078 1 97.31 105 ALA A C 1
ATOM 833 O O . ALA A 1 105 ? -30.438 3.055 17.875 1 97.31 105 ALA A O 1
ATOM 834 N N . THR A 1 106 ? -31.031 4.254 19.719 1 98.12 106 THR A N 1
ATOM 835 C CA . THR A 1 106 ? -30.938 5.559 19.062 1 98.12 106 THR A CA 1
ATOM 836 C C . THR A 1 106 ? -29.625 6.254 19.438 1 98.12 106 THR A C 1
ATOM 838 O O . THR A 1 106 ? -29.297 6.398 20.609 1 98.12 106 THR A O 1
ATOM 841 N N . VAL A 1 107 ? -28.859 6.621 18.422 1 98.56 107 VAL A N 1
ATOM 842 C CA . VAL A 1 107 ? -27.562 7.254 18.594 1 98.56 107 VAL A CA 1
ATOM 843 C C . VAL A 1 107 ? -27.578 8.656 18 1 98.56 107 VAL A C 1
ATOM 845 O O . VAL A 1 107 ? -27.703 8.812 16.781 1 98.56 107 VAL A O 1
ATOM 848 N N . GLY A 1 108 ? -27.469 9.711 18.812 1 98.56 108 GLY A N 1
ATOM 849 C CA . GLY A 1 108 ? -27.547 11.086 18.359 1 98.56 108 GLY A CA 1
ATOM 850 C C . GLY A 1 108 ? -26.219 11.648 17.906 1 98.56 108 GLY A C 1
ATOM 851 O O . GLY A 1 108 ? -25.172 11.336 18.484 1 98.56 108 GLY A O 1
ATOM 852 N N . VAL A 1 109 ? -26.203 12.508 16.891 1 98.5 109 VAL A N 1
ATOM 853 C CA . VAL A 1 109 ? -25.031 13.242 16.453 1 98.5 109 VAL A CA 1
ATOM 854 C C . VAL A 1 109 ? -25.453 14.555 15.797 1 98.5 109 VAL A C 1
ATOM 856 O O . VAL A 1 109 ? -26.547 14.656 15.25 1 98.5 109 VAL A O 1
ATOM 859 N N . ASP A 1 110 ? -24.688 15.609 16 1 98.12 110 ASP A N 1
ATOM 860 C CA . ASP A 1 110 ? -24.859 16.812 15.195 1 98.12 110 ASP A CA 1
ATOM 861 C C . ASP A 1 110 ? -24.484 16.547 13.734 1 98.12 110 ASP A C 1
ATOM 863 O O . ASP A 1 110 ? -23.297 16.391 13.414 1 98.12 110 ASP A O 1
ATOM 867 N N . PRO A 1 111 ? -25.422 16.547 12.844 1 97.94 111 PRO A N 1
ATOM 868 C CA . PRO A 1 111 ? -25.125 16.156 11.461 1 97.94 111 PRO A CA 1
ATOM 869 C C . PRO A 1 111 ? -24.203 17.156 10.758 1 97.94 111 PRO A C 1
ATOM 871 O O . PRO A 1 111 ? -23.656 16.859 9.695 1 97.94 111 PRO A O 1
ATOM 874 N N . TRP A 1 112 ? -24 18.375 11.297 1 97.62 112 TRP A N 1
ATOM 875 C CA . TRP A 1 112 ? -23.078 19.359 10.742 1 97.62 112 TRP A CA 1
ATOM 876 C C . TRP A 1 112 ? -21.625 18.984 11.07 1 97.62 112 TRP A C 1
ATOM 878 O O . TRP A 1 112 ? -20.703 19.422 10.391 1 97.62 112 TRP A O 1
ATOM 888 N N . CYS A 1 113 ? -21.469 18.141 12.07 1 97.88 113 CYS A N 1
ATOM 889 C CA . CYS A 1 113 ? -20.125 17.859 12.578 1 97.88 113 CYS A CA 1
ATOM 890 C C . CYS A 1 113 ? -19.656 16.469 12.164 1 97.88 113 CYS A C 1
ATOM 892 O O . CYS A 1 113 ? -18.719 15.93 12.75 1 97.88 113 CYS A O 1
ATOM 894 N N . VAL A 1 114 ? -20.328 15.906 11.234 1 97.88 114 VAL A N 1
ATOM 895 C CA . VAL A 1 114 ? -19.922 14.602 10.719 1 97.88 114 VAL A CA 1
ATOM 896 C C . VAL A 1 114 ? -19.969 14.602 9.195 1 97.88 114 VAL A C 1
ATOM 898 O O . VAL A 1 114 ? -20.875 15.195 8.602 1 97.88 114 VAL A O 1
ATOM 901 N N . SER A 1 115 ? -19 14 8.594 1 97.75 115 SER A N 1
ATOM 902 C CA . SER A 1 115 ? -18.953 13.961 7.137 1 97.75 115 SER A CA 1
ATOM 903 C C . SER A 1 115 ? -19.953 12.953 6.578 1 97.75 115 SER A C 1
ATOM 905 O O . SER A 1 115 ? -20.391 12.055 7.289 1 97.75 115 SER A O 1
ATOM 907 N N . VAL A 1 116 ? -20.219 13.094 5.316 1 97.62 116 VAL A N 1
ATOM 908 C CA . VAL A 1 116 ? -21.094 12.156 4.621 1 97.62 116 VAL A CA 1
ATOM 909 C C . VAL A 1 116 ? -20.516 10.742 4.699 1 97.62 116 VAL A C 1
ATOM 911 O O . VAL A 1 116 ? -21.219 9.797 5.051 1 97.62 116 VAL A O 1
ATOM 914 N N . ASP A 1 117 ? -19.25 10.625 4.477 1 96.12 117 ASP A N 1
ATOM 915 C CA . ASP A 1 117 ? -18.562 9.336 4.488 1 96.12 117 ASP A CA 1
ATOM 916 C C . ASP A 1 117 ? -18.672 8.672 5.855 1 96.12 117 ASP A C 1
ATOM 918 O O . ASP A 1 117 ? -18.984 7.484 5.953 1 96.12 117 ASP A O 1
ATOM 922 N N . THR A 1 118 ? -18.375 9.375 6.875 1 96.5 118 THR A N 1
ATOM 923 C CA . THR A 1 118 ? -18.391 8.844 8.234 1 96.5 118 THR A CA 1
ATOM 924 C C . THR A 1 118 ? -19.797 8.406 8.625 1 96.5 118 THR A C 1
ATOM 926 O O . THR A 1 118 ? -19.984 7.316 9.18 1 96.5 118 THR A O 1
ATOM 929 N N . ALA A 1 119 ? -20.766 9.219 8.32 1 97.12 119 ALA A N 1
ATOM 930 C CA . ALA A 1 119 ? -22.156 8.898 8.633 1 97.12 119 ALA A CA 1
ATOM 931 C C . ALA A 1 119 ? -22.594 7.625 7.914 1 97.12 119 ALA A C 1
ATOM 933 O O . ALA A 1 119 ? -23.234 6.758 8.516 1 97.12 119 ALA A O 1
ATOM 934 N N . GLN A 1 120 ? -22.297 7.562 6.672 1 95.19 120 GLN A N 1
ATOM 935 C CA . GLN A 1 120 ? -22.672 6.395 5.887 1 95.19 120 GLN A CA 1
ATOM 936 C C . GLN A 1 120 ? -22 5.133 6.422 1 95.19 120 GLN A C 1
ATOM 938 O O . GLN A 1 120 ? -22.625 4.066 6.473 1 95.19 120 GLN A O 1
ATOM 943 N N . ARG A 1 121 ? -20.75 5.277 6.785 1 94.06 121 ARG A N 1
ATOM 944 C CA . ARG A 1 121 ? -20.047 4.148 7.375 1 94.06 121 ARG A CA 1
ATOM 945 C C . ARG A 1 121 ? -20.719 3.678 8.656 1 94.06 121 ARG A C 1
ATOM 947 O O . ARG A 1 121 ? -20.938 2.479 8.852 1 94.06 121 ARG A O 1
ATOM 954 N N . TRP A 1 122 ? -21.062 4.629 9.555 1 96.5 122 TRP A N 1
ATOM 955 C CA . TRP A 1 122 ? -21.75 4.289 10.789 1 96.5 122 TRP A CA 1
ATOM 956 C C . TRP A 1 122 ? -23.078 3.596 10.492 1 96.5 122 TRP A C 1
ATOM 958 O O . TRP A 1 122 ? -23.375 2.549 11.07 1 96.5 122 TRP A O 1
ATOM 968 N N . MET A 1 123 ? -23.797 4.133 9.594 1 94.88 123 MET A N 1
ATOM 969 C CA . MET A 1 123 ? -25.125 3.613 9.266 1 94.88 123 MET A CA 1
ATOM 970 C C . MET A 1 123 ? -25.031 2.201 8.703 1 94.88 123 MET A C 1
ATOM 972 O O . MET A 1 123 ? -25.906 1.367 8.953 1 94.88 123 MET A O 1
ATOM 976 N N . GLY A 1 124 ? -24.031 2.01 7.914 1 90.81 124 GLY A N 1
ATOM 977 C CA . GLY A 1 124 ? -23.812 0.67 7.398 1 90.81 124 GLY A CA 1
ATOM 978 C C . GLY A 1 124 ? -23.672 -0.377 8.484 1 90.81 124 GLY A C 1
ATOM 979 O O . GLY A 1 124 ? -24.219 -1.479 8.367 1 90.81 124 GLY A O 1
ATOM 980 N N . VAL A 1 125 ? -22.969 -0.097 9.547 1 91.69 125 VAL A N 1
ATOM 981 C CA . VAL A 1 125 ? -22.75 -1.017 10.656 1 91.69 125 VAL A CA 1
ATOM 982 C C . VAL A 1 125 ? -24 -1.068 11.539 1 91.69 125 VAL A C 1
ATOM 984 O O . VAL A 1 125 ? -24.359 -2.129 12.055 1 91.69 125 VAL A O 1
ATOM 987 N N . PHE A 1 126 ? -24.719 0.041 11.664 1 94 126 PHE A N 1
ATOM 988 C CA . PHE A 1 126 ? -25.875 0.175 12.523 1 94 126 PHE A CA 1
ATOM 989 C C . PHE A 1 126 ? -27.031 -0.699 12.031 1 94 126 PHE A C 1
ATOM 991 O O . PHE A 1 126 ? -27.875 -1.119 12.82 1 94 126 PHE A O 1
ATOM 998 N N . THR A 1 127 ? -26.984 -0.953 10.75 1 89.31 127 THR A N 1
ATOM 999 C CA . THR A 1 127 ? -28.062 -1.713 10.141 1 89.31 127 THR A CA 1
ATOM 1000 C C . THR A 1 127 ? -28.141 -3.121 10.727 1 89.31 127 THR A C 1
ATOM 1002 O O . THR A 1 127 ? -29.219 -3.693 10.852 1 89.31 127 THR A O 1
ATOM 1005 N N . LYS A 1 128 ? -27.078 -3.654 11.148 1 82.88 128 LYS A N 1
ATOM 1006 C CA . LYS A 1 128 ? -27 -5.023 11.648 1 82.88 128 LYS A CA 1
ATOM 1007 C C . LYS A 1 128 ? -27.906 -5.219 12.867 1 82.88 128 LYS A C 1
ATOM 1009 O O . LYS A 1 128 ? -28.484 -6.285 13.047 1 82.88 128 LYS A O 1
ATOM 1014 N N . LYS A 1 129 ? -28.031 -4.191 13.75 1 91.62 129 LYS A N 1
ATOM 1015 C CA . LYS A 1 129 ? -28.812 -4.273 14.977 1 91.62 129 LYS A CA 1
ATOM 1016 C C . LYS A 1 129 ? -29.953 -3.258 14.977 1 91.62 129 LYS A C 1
ATOM 1018 O O . LYS A 1 129 ? -30.5 -2.926 16.031 1 91.62 129 LYS A O 1
ATOM 1023 N N . GLN A 1 130 ? -30.188 -2.68 13.75 1 92.5 130 GLN A N 1
ATOM 1024 C CA . GLN A 1 130 ? -31.281 -1.74 13.531 1 92.5 130 GLN A CA 1
ATOM 1025 C C . GLN A 1 130 ? -31.125 -0.499 14.406 1 92.5 130 GLN A C 1
ATOM 1027 O O . GLN A 1 130 ? -32.094 -0.013 14.984 1 92.5 130 GLN A O 1
ATOM 1032 N N . HIS A 1 131 ? -29.906 -0.147 14.688 1 96.06 131 HIS A N 1
ATOM 1033 C CA . HIS A 1 131 ? -29.656 1.135 15.344 1 96.06 131 HIS A CA 1
ATOM 1034 C C . HIS A 1 131 ? -30.047 2.297 14.43 1 96.06 131 HIS A C 1
ATOM 1036 O O . HIS A 1 131 ? -30.031 2.166 13.203 1 96.06 131 HIS A O 1
ATOM 1042 N N . GLU A 1 132 ? -30.422 3.352 15.023 1 96.62 132 GLU A N 1
ATOM 1043 C CA . GLU A 1 132 ? -30.781 4.547 14.258 1 96.62 132 GLU A CA 1
ATOM 1044 C C . GLU A 1 132 ? -29.828 5.695 14.555 1 96.62 132 GLU A C 1
ATOM 1046 O O . GLU A 1 132 ? -29.609 6.043 15.719 1 96.62 132 GLU A O 1
ATOM 1051 N N . LEU A 1 133 ? -29.219 6.223 13.516 1 97.69 133 LEU A N 1
ATOM 1052 C CA . LEU A 1 133 ? -28.469 7.465 13.656 1 97.69 133 LEU A CA 1
ATOM 1053 C C . LEU A 1 133 ? -29.391 8.672 13.656 1 97.69 133 LEU A C 1
ATOM 1055 O O . LEU A 1 133 ? -29.953 9.031 12.617 1 97.69 133 LEU A O 1
ATOM 1059 N N . VAL A 1 134 ? -29.547 9.297 14.773 1 97.94 134 VAL A N 1
ATOM 1060 C CA . VAL A 1 134 ? -30.469 10.406 14.945 1 97.94 134 VAL A CA 1
ATOM 1061 C C . VAL A 1 134 ? -29.75 11.727 14.664 1 97.94 134 VAL A C 1
ATOM 1063 O O . VAL A 1 134 ? -28.781 12.062 15.336 1 97.94 134 VAL A O 1
ATOM 1066 N N . GLN A 1 135 ? -30.203 12.453 13.672 1 97.25 135 GLN A N 1
ATOM 1067 C CA . GLN A 1 135 ? -29.703 13.789 13.375 1 97.25 135 GLN A CA 1
ATOM 1068 C C . GLN A 1 135 ? -30.266 14.82 14.344 1 97.25 135 GLN A C 1
ATOM 1070 O O . GLN A 1 135 ? -31.453 15.125 14.312 1 97.25 135 GLN A O 1
ATOM 1075 N N . LEU A 1 136 ? -29.422 15.375 15.102 1 97.5 136 LEU A N 1
ATOM 1076 C CA . LEU A 1 136 ? -29.875 16.344 16.094 1 97.5 136 LEU A CA 1
ATOM 1077 C C . LEU A 1 136 ? -30.156 17.688 15.461 1 97.5 136 LEU A C 1
ATOM 1079 O O . LEU A 1 136 ? -29.391 18.156 14.625 1 97.5 136 LEU A O 1
ATOM 1083 N N . SER A 1 137 ? -31.188 18.328 15.883 1 94.25 137 SER A N 1
ATOM 1084 C CA . SER A 1 137 ? -31.531 19.656 15.391 1 94.25 137 SER A CA 1
ATOM 1085 C C . SER A 1 137 ? -30.688 20.734 16.062 1 94.25 137 SER A C 1
ATOM 1087 O O . SER A 1 137 ? -30.484 21.812 15.492 1 94.25 137 SER A O 1
ATOM 1089 N N . CYS A 1 138 ? -30.312 20.438 17.219 1 94.06 138 CYS A N 1
ATOM 1090 C CA . CYS A 1 138 ? -29.391 21.312 17.938 1 94.06 138 CYS A CA 1
ATOM 1091 C C . CYS A 1 138 ? -28.266 20.5 18.578 1 94.06 138 CYS A C 1
ATOM 1093 O O . CYS A 1 138 ? -28.453 19.328 18.906 1 94.06 138 CYS A O 1
ATOM 1095 N N . ASN A 1 139 ? -27.094 21.141 18.688 1 96.69 139 ASN A N 1
ATOM 1096 C CA . ASN A 1 139 ? -25.969 20.469 19.328 1 96.69 139 ASN A CA 1
ATOM 1097 C C . ASN A 1 139 ? -26.141 20.422 20.844 1 96.69 139 ASN A C 1
ATOM 1099 O O . ASN A 1 139 ? -26.094 21.453 21.516 1 96.69 139 ASN A O 1
ATOM 1103 N N . LEU A 1 140 ? -26.25 19.266 21.391 1 97.75 140 LEU A N 1
ATOM 1104 C CA . LEU A 1 140 ? -26.531 19.109 22.812 1 97.75 140 LEU A CA 1
ATOM 1105 C C . LEU A 1 140 ? -25.375 19.625 23.656 1 97.75 140 LEU A C 1
ATOM 1107 O O . LEU A 1 140 ? -25.578 20.094 24.781 1 97.75 140 LEU A O 1
ATOM 1111 N N . VAL A 1 141 ? -24.141 19.547 23.125 1 98.31 141 VAL A N 1
ATOM 1112 C CA . VAL A 1 141 ? -22.984 20.031 23.859 1 98.31 141 VAL A CA 1
ATOM 1113 C C . VAL A 1 141 ? -23.062 21.547 24 1 98.31 141 VAL A C 1
ATOM 1115 O O . VAL A 1 141 ? -22.75 22.094 25.062 1 98.31 141 VAL A O 1
ATOM 1118 N N . ASP A 1 142 ? -23.484 22.234 22.938 1 96.94 142 ASP A N 1
ATOM 1119 C CA . ASP A 1 142 ? -23.609 23.688 22.969 1 96.94 142 ASP A CA 1
ATOM 1120 C C . ASP A 1 142 ? -24.609 24.125 24.031 1 96.94 142 ASP A C 1
ATOM 1122 O O . ASP A 1 142 ? -24.484 25.188 24.625 1 96.94 142 ASP A O 1
ATOM 1126 N N . GLU A 1 143 ? -25.578 23.281 24.281 1 96 143 GLU A N 1
ATOM 1127 C CA . GLU A 1 143 ? -26.641 23.594 25.25 1 96 143 GLU A CA 1
ATOM 1128 C C . GLU A 1 143 ? -26.109 23.609 26.672 1 96 143 GLU A C 1
ATOM 1130 O O . GLU A 1 143 ? -26.625 24.312 27.531 1 96 143 GLU A O 1
ATOM 1135 N N . VAL A 1 144 ? -25.094 22.844 26.906 1 96.94 144 VAL A N 1
ATOM 1136 C CA . VAL A 1 144 ? -24.641 22.703 28.297 1 96.94 144 VAL A CA 1
ATOM 1137 C C . VAL A 1 144 ? -23.328 23.469 28.469 1 96.94 144 VAL A C 1
ATOM 1139 O O . VAL A 1 144 ? -22.875 23.672 29.609 1 96.94 144 VAL A O 1
ATOM 1142 N N . TRP A 1 145 ? -22.672 23.906 27.359 1 97.25 145 TRP A N 1
ATOM 1143 C CA . TRP A 1 145 ? -21.406 24.625 27.391 1 97.25 145 TRP A CA 1
ATOM 1144 C C . TRP A 1 145 ? -21.609 26.109 27.672 1 97.25 145 TRP A C 1
ATOM 1146 O O . TRP A 1 145 ? -21.453 26.938 26.766 1 97.25 145 TRP A O 1
ATOM 1156 N N . LYS A 1 146 ? -21.75 26.438 28.812 1 94.31 146 LYS A N 1
ATOM 1157 C CA . LYS A 1 146 ? -22.109 27.797 29.219 1 94.31 146 LYS A CA 1
ATOM 1158 C C . LYS A 1 146 ? -20.969 28.781 28.922 1 94.31 146 LYS A C 1
ATOM 1160 O O . LYS A 1 146 ? -21.219 29.938 28.594 1 94.31 146 LYS A O 1
ATOM 1165 N N . SER A 1 147 ? -19.812 28.375 29.047 1 95 147 SER A N 1
ATOM 1166 C CA . SER A 1 147 ? -18.641 29.219 28.828 1 95 147 SER A CA 1
ATOM 1167 C C . SER A 1 147 ? -18.125 29.125 27.406 1 95 147 SER A C 1
ATOM 1169 O O . SER A 1 147 ? -16.969 29.406 27.125 1 95 147 SER A O 1
ATOM 1171 N N . ARG A 1 148 ? -19 28.625 26.484 1 95.94 148 ARG A N 1
ATOM 1172 C CA . ARG A 1 148 ? -18.578 28.484 25.094 1 95.94 148 ARG A CA 1
ATOM 1173 C C . ARG A 1 148 ? -18.078 29.797 24.531 1 95.94 148 ARG A C 1
ATOM 1175 O O . ARG A 1 148 ? -18.75 30.828 24.641 1 95.94 148 ARG A O 1
ATOM 1182 N N . PRO A 1 149 ? -16.906 29.828 23.938 1 95.81 149 PRO A N 1
ATOM 1183 C CA . PRO A 1 149 ? -16.359 31.062 23.359 1 95.81 149 PRO A CA 1
ATOM 1184 C C . PRO A 1 149 ? -17.297 31.688 22.312 1 95.81 149 PRO A C 1
ATOM 1186 O O . PRO A 1 149 ? -17.969 30.969 21.578 1 95.81 149 PRO A O 1
ATOM 1189 N N . PRO A 1 150 ? -17.359 32.969 22.25 1 92.69 150 PRO A N 1
ATOM 1190 C CA . PRO A 1 150 ? -18.203 33.625 21.25 1 92.69 150 PRO A CA 1
ATOM 1191 C C . PRO A 1 150 ? -17.656 33.5 19.844 1 92.69 150 PRO A C 1
ATOM 1193 O O . PRO A 1 150 ? -16.469 33.188 19.656 1 92.69 150 PRO A O 1
ATOM 1196 N N . MET A 1 151 ? -18.578 33.688 18.938 1 89.5 151 MET A N 1
ATOM 1197 C CA . MET A 1 151 ? -18.156 33.719 17.547 1 89.5 151 MET A CA 1
ATOM 1198 C C . MET A 1 151 ? -17.266 34.938 17.266 1 89.5 151 MET A C 1
ATOM 1200 O O . MET A 1 151 ? -17.625 36.062 17.594 1 89.5 151 MET A O 1
ATOM 1204 N N . GLU A 1 152 ? -16.109 34.656 16.734 1 89.5 152 GLU A N 1
ATOM 1205 C CA . GLU A 1 152 ? -15.211 35.75 16.375 1 89.5 152 GLU A CA 1
ATOM 1206 C C . GLU A 1 152 ? -15.492 36.281 14.961 1 89.5 152 GLU A C 1
ATOM 1208 O O . GLU A 1 152 ? -15.883 35.5 14.086 1 89.5 152 GLU A O 1
ATOM 1213 N N . THR A 1 153 ? -15.367 37.562 14.758 1 93.75 153 THR A N 1
ATOM 1214 C CA . THR A 1 153 ? -15.547 38.188 13.445 1 93.75 153 THR A CA 1
ATOM 1215 C C . THR A 1 153 ? -14.203 38.625 12.867 1 93.75 153 THR A C 1
ATOM 1217 O O . THR A 1 153 ? -13.977 39.812 12.633 1 93.75 153 THR A O 1
ATOM 1220 N N . ASN A 1 154 ? -13.383 37.719 12.625 1 96.5 154 ASN A N 1
ATOM 1221 C CA . ASN A 1 154 ? -12.094 38 12.008 1 96.5 154 ASN A CA 1
ATOM 1222 C C . ASN A 1 154 ? -12.234 38.344 10.531 1 96.5 154 ASN A C 1
ATOM 1224 O O . ASN A 1 154 ? -13.023 37.719 9.812 1 96.5 154 ASN A O 1
ATOM 1228 N N . PRO A 1 155 ? -11.547 39.344 10.062 1 97.88 155 PRO A N 1
ATOM 1229 C CA . PRO A 1 155 ? -11.742 39.844 8.695 1 97.88 155 PRO A CA 1
ATOM 1230 C C . PRO A 1 155 ? -11.266 38.844 7.648 1 97.88 155 PRO A C 1
ATOM 1232 O O . PRO A 1 155 ? -10.266 38.125 7.863 1 97.88 155 PRO A O 1
ATOM 1235 N N . VAL A 1 156 ? -11.961 38.781 6.508 1 98.62 156 VAL A N 1
ATOM 1236 C CA . VAL A 1 156 ? -11.477 38.125 5.297 1 98.62 156 VAL A CA 1
ATOM 1237 C C . VAL A 1 156 ? -10.406 39 4.633 1 98.62 156 VAL A C 1
ATOM 1239 O O . VAL A 1 156 ? -10.57 40.188 4.48 1 98.62 156 VAL A O 1
ATOM 1242 N N . ILE A 1 157 ? -9.289 38.375 4.277 1 98.25 157 ILE A N 1
ATOM 1243 C CA . ILE A 1 157 ? -8.172 39.094 3.654 1 98.25 157 ILE A CA 1
ATOM 1244 C C . ILE A 1 157 ? -7.93 38.531 2.252 1 98.25 157 ILE A C 1
ATOM 1246 O O . ILE A 1 157 ? -7.988 37.312 2.039 1 98.25 157 ILE A O 1
ATOM 1250 N N . ILE A 1 158 ? -7.703 39.469 1.298 1 98.56 158 ILE A N 1
ATOM 1251 C CA . ILE A 1 158 ? -7.379 39.062 -0.06 1 98.56 158 ILE A CA 1
ATOM 1252 C C . ILE A 1 158 ? -5.949 38.531 -0.108 1 98.56 158 ILE A C 1
ATOM 1254 O O . ILE A 1 158 ? -5.027 39.156 0.421 1 98.56 158 ILE A O 1
ATOM 1258 N N . HIS A 1 159 ? -5.727 37.344 -0.578 1 98.56 159 HIS A N 1
ATOM 1259 C CA . HIS A 1 159 ? -4.41 36.75 -0.847 1 98.56 159 HIS A CA 1
ATOM 1260 C C . HIS A 1 159 ? -3.916 37.156 -2.238 1 98.56 159 HIS A C 1
ATOM 1262 O O . HIS A 1 159 ? -4.461 36.688 -3.244 1 98.56 159 HIS A O 1
ATOM 1268 N N . PRO A 1 160 ? -2.908 37.969 -2.354 1 97.88 160 PRO A N 1
ATOM 1269 C CA . PRO A 1 160 ? -2.498 38.531 -3.641 1 97.88 160 PRO A CA 1
ATOM 1270 C C . PRO A 1 160 ? -2.084 37.469 -4.648 1 97.88 160 PRO A C 1
ATOM 1272 O O . PRO A 1 160 ? -1.451 36.469 -4.273 1 97.88 160 PRO A O 1
ATOM 1275 N N . VAL A 1 161 ? -2.367 37.719 -5.902 1 97.88 161 VAL A N 1
ATOM 1276 C CA . VAL A 1 161 ? -2.045 36.812 -6.984 1 97.88 161 VAL A CA 1
ATOM 1277 C C . VAL A 1 161 ? -0.533 36.625 -7.066 1 97.88 161 VAL A C 1
ATOM 1279 O O . VAL A 1 161 ? -0.059 35.562 -7.508 1 97.88 161 VAL A O 1
ATOM 1282 N N . GLU A 1 162 ? 0.252 37.625 -6.586 1 97.81 162 GLU A N 1
ATOM 1283 C CA . GLU A 1 162 ? 1.709 37.531 -6.566 1 97.81 162 GLU A CA 1
ATOM 1284 C C . GLU A 1 162 ? 2.176 36.344 -5.719 1 97.81 162 GLU A C 1
ATOM 1286 O O . GLU A 1 162 ? 3.277 35.812 -5.918 1 97.81 162 GLU A O 1
ATOM 1291 N N . PHE A 1 163 ? 1.414 35.938 -4.766 1 98.31 163 PHE A N 1
ATOM 1292 C CA . PHE A 1 163 ? 1.714 34.781 -3.932 1 98.31 163 PHE A CA 1
ATOM 1293 C C . PHE A 1 163 ? 0.946 33.531 -4.41 1 98.31 163 PHE A C 1
ATOM 1295 O O . PHE A 1 163 ? 1.482 32.438 -4.422 1 98.31 163 PHE A O 1
ATOM 1302 N N . ALA A 1 164 ? -0.318 33.781 -4.867 1 98.12 164 ALA A N 1
ATOM 1303 C CA . ALA A 1 164 ? -1.194 32.688 -5.254 1 98.12 164 ALA A CA 1
ATOM 1304 C C . ALA A 1 164 ? -0.769 32.094 -6.594 1 98.12 164 ALA A C 1
ATOM 1306 O O . ALA A 1 164 ? -0.965 30.906 -6.836 1 98.12 164 ALA A O 1
ATOM 1307 N N . GLY A 1 165 ? -0.229 32.875 -7.512 1 98.38 165 GLY A N 1
ATOM 1308 C CA . GLY A 1 165 ? 0.275 32.438 -8.805 1 98.38 165 GLY A CA 1
ATOM 1309 C C . GLY A 1 165 ? -0.816 32.25 -9.836 1 98.38 165 GLY A C 1
ATOM 1310 O O . GLY A 1 165 ? -0.534 32.125 -11.031 1 98.38 165 GLY A O 1
ATOM 1311 N N . ARG A 1 166 ? -2.127 32.188 -9.414 1 98 166 ARG A N 1
ATOM 1312 C CA . ARG A 1 166 ? -3.264 32.031 -10.32 1 98 166 ARG A CA 1
ATOM 1313 C C . ARG A 1 166 ? -4.426 32.906 -9.898 1 98 166 ARG A C 1
ATOM 1315 O O . ARG A 1 166 ? -4.723 33.031 -8.711 1 98 166 ARG A O 1
ATOM 1322 N N . ALA A 1 167 ? -5.066 33.469 -10.883 1 98.06 167 ALA A N 1
ATOM 1323 C CA . ALA A 1 167 ? -6.223 34.312 -10.617 1 98.06 167 ALA A CA 1
ATOM 1324 C C . ALA A 1 167 ? -7.461 33.469 -10.312 1 98.06 167 ALA A C 1
ATOM 1326 O O . ALA A 1 167 ? -7.562 32.344 -10.758 1 98.06 167 ALA A O 1
ATOM 1327 N N . VAL A 1 168 ? -8.422 34.125 -9.586 1 98.38 168 VAL A N 1
ATOM 1328 C CA . VAL A 1 168 ? -9.664 33.438 -9.227 1 98.38 168 VAL A CA 1
ATOM 1329 C C . VAL A 1 168 ? -10.406 33.031 -10.492 1 98.38 168 VAL A C 1
ATOM 1331 O O . VAL A 1 168 ? -10.922 31.906 -10.57 1 98.38 168 VAL A O 1
ATOM 1334 N N . ALA A 1 169 ? -10.398 33.844 -11.469 1 97.06 169 ALA A N 1
ATOM 1335 C CA . ALA A 1 169 ? -11.117 33.594 -12.711 1 97.06 169 ALA A CA 1
ATOM 1336 C C . ALA A 1 169 ? -10.586 32.344 -13.406 1 97.06 169 ALA A C 1
ATOM 1338 O O . ALA A 1 169 ? -11.352 31.578 -13.977 1 97.06 169 ALA A O 1
ATOM 1339 N N . GLU A 1 170 ? -9.32 32.219 -13.422 1 97.31 170 GLU A N 1
ATOM 1340 C CA . GLU A 1 170 ? -8.703 31.062 -14.039 1 97.31 170 GLU A CA 1
ATOM 1341 C C . GLU A 1 170 ? -9.078 29.781 -13.297 1 97.31 170 GLU A C 1
ATOM 1343 O O . GLU A 1 170 ? -9.375 28.766 -13.922 1 97.31 170 GLU A O 1
ATOM 1348 N N . LYS A 1 171 ? -9.055 29.828 -12 1 98.25 171 LYS A N 1
ATOM 1349 C CA . LYS A 1 171 ? -9.398 28.672 -11.18 1 98.25 171 LYS A CA 1
ATOM 1350 C C . LYS A 1 171 ? -10.859 28.281 -11.383 1 98.25 171 LYS A C 1
ATOM 1352 O O . LYS A 1 171 ? -11.172 27.094 -11.477 1 98.25 171 LYS A O 1
ATOM 1357 N N . LEU A 1 172 ? -11.719 29.25 -11.414 1 98.25 172 LEU A N 1
ATOM 1358 C CA . LEU A 1 172 ? -13.141 28.984 -11.625 1 98.25 172 LEU A CA 1
ATOM 1359 C C . LEU A 1 172 ? -13.383 28.391 -13.008 1 98.25 172 LEU A C 1
ATOM 1361 O O . LEU A 1 172 ? -14.234 27.516 -13.164 1 98.25 172 LEU A O 1
ATOM 1365 N N . LYS A 1 173 ? -12.672 28.906 -14.023 1 97.81 173 LYS A N 1
ATOM 1366 C CA . LYS A 1 173 ? -12.789 28.359 -15.367 1 97.81 173 LYS A CA 1
ATOM 1367 C C . LYS A 1 173 ? -12.43 26.875 -15.391 1 97.81 173 LYS A C 1
ATOM 1369 O O . LYS A 1 173 ? -13.172 26.062 -15.945 1 97.81 173 LYS A O 1
ATOM 1374 N N . ASP A 1 174 ? -11.312 26.547 -14.781 1 97.81 174 ASP A N 1
ATOM 1375 C CA . ASP A 1 174 ? -10.883 25.156 -14.711 1 97.81 174 ASP A CA 1
ATOM 1376 C C . ASP A 1 174 ? -11.906 24.297 -13.977 1 97.81 174 ASP A C 1
ATOM 1378 O O . ASP A 1 174 ? -12.18 23.172 -14.391 1 97.81 174 ASP A O 1
ATOM 1382 N N . LEU A 1 175 ? -12.398 24.797 -12.852 1 98.25 175 LEU A N 1
ATOM 1383 C CA . LEU A 1 175 ? -13.391 24.062 -12.078 1 98.25 175 LEU A CA 1
ATOM 1384 C C . LEU A 1 175 ? -14.648 23.812 -12.906 1 98.25 175 LEU A C 1
ATOM 1386 O O . LEU A 1 175 ? -15.203 22.719 -12.883 1 98.25 175 LEU A O 1
ATOM 1390 N N . ARG A 1 176 ? -15.117 24.797 -13.617 1 97.75 176 ARG A N 1
ATOM 1391 C CA . ARG A 1 176 ? -16.312 24.703 -14.445 1 97.75 176 ARG A CA 1
ATOM 1392 C C . ARG A 1 176 ? -16.125 23.672 -15.555 1 97.75 176 ARG A C 1
ATOM 1394 O O . ARG A 1 176 ? -17.062 22.969 -15.93 1 97.75 176 ARG A O 1
ATOM 1401 N N . GLU A 1 177 ? -14.953 23.594 -16.078 1 97.5 177 GLU A N 1
ATOM 1402 C CA . GLU A 1 177 ? -14.656 22.562 -17.062 1 97.5 177 GLU A CA 1
ATOM 1403 C C . GLU A 1 177 ? -14.844 21.172 -16.484 1 97.5 177 GLU A C 1
ATOM 1405 O O . GLU A 1 177 ? -15.352 20.266 -17.156 1 97.5 177 GLU A O 1
ATOM 1410 N N . LYS A 1 178 ? -14.422 21.016 -15.281 1 96.25 178 LYS A N 1
ATOM 1411 C CA . LYS A 1 178 ? -14.602 19.719 -14.609 1 96.25 178 LYS A CA 1
ATOM 1412 C C . LYS A 1 178 ? -16.078 19.422 -14.375 1 96.25 178 LYS A C 1
ATOM 1414 O O . LYS A 1 178 ? -16.516 18.281 -14.484 1 96.25 178 LYS A O 1
ATOM 1419 N N . LEU A 1 179 ? -16.828 20.453 -13.961 1 96.06 179 LEU A N 1
ATOM 1420 C CA . LEU A 1 179 ? -18.266 20.297 -13.758 1 96.06 179 LEU A CA 1
ATOM 1421 C C . LEU A 1 179 ? -18.938 19.828 -15.047 1 96.06 179 LEU A C 1
ATOM 1423 O O . LEU A 1 179 ? -19.781 18.922 -15.008 1 96.06 179 LEU A O 1
ATOM 1427 N N . THR A 1 180 ? -18.516 20.422 -16.109 1 93.94 180 THR A N 1
ATOM 1428 C CA . THR A 1 180 ? -19.078 20.078 -17.422 1 93.94 180 THR A CA 1
ATOM 1429 C C . THR A 1 180 ? -18.719 18.641 -17.781 1 93.94 180 THR A C 1
ATOM 1431 O O . THR A 1 180 ? -19.578 17.875 -18.25 1 93.94 180 THR A O 1
ATOM 1434 N N . LYS A 1 181 ? -17.516 18.344 -17.562 1 90.62 181 LYS A N 1
ATOM 1435 C CA . LYS A 1 181 ? -17.031 17 -17.891 1 90.62 181 LYS A CA 1
ATOM 1436 C C . LYS A 1 181 ? -17.828 15.93 -17.141 1 90.62 181 LYS A C 1
ATOM 1438 O O . LYS A 1 181 ? -18.141 14.875 -17.688 1 90.62 181 LYS A O 1
ATOM 1443 N N . GLU A 1 182 ? -18.172 16.172 -15.844 1 89.94 182 GLU A N 1
ATOM 1444 C CA . GLU A 1 182 ? -18.859 15.188 -15.008 1 89.94 182 GLU A CA 1
ATOM 1445 C C . GLU A 1 182 ? -20.375 15.359 -15.109 1 89.94 182 GLU A C 1
ATOM 1447 O O . GLU A 1 182 ? -21.141 14.617 -14.477 1 89.94 182 GLU A O 1
ATOM 1452 N N . ASN A 1 183 ? -20.828 16.297 -15.859 1 87.88 183 ASN A N 1
ATOM 1453 C CA . ASN A 1 183 ? -22.234 16.562 -16.094 1 87.88 183 ASN A CA 1
ATOM 1454 C C . ASN A 1 183 ? -22.984 16.797 -14.781 1 87.88 183 ASN A C 1
ATOM 1456 O O . ASN A 1 183 ? -23.984 16.141 -14.492 1 87.88 183 ASN A O 1
ATOM 1460 N N . VAL A 1 184 ? -22.391 17.719 -13.969 1 93.06 184 VAL A N 1
ATOM 1461 C CA . VAL A 1 184 ? -23.031 18.094 -12.711 1 93.06 184 VAL A CA 1
ATOM 1462 C C . VAL A 1 184 ? -23.484 19.547 -12.766 1 93.06 184 VAL A C 1
ATOM 1464 O O . VAL A 1 184 ? -22.906 20.359 -13.508 1 93.06 184 VAL A O 1
ATOM 1467 N N . CYS A 1 185 ? -24.516 19.859 -12.031 1 93.69 185 CYS A N 1
ATOM 1468 C CA . CYS A 1 185 ? -25.094 21.188 -12.109 1 93.69 185 CYS A CA 1
ATOM 1469 C C . CYS A 1 185 ? -24.359 22.172 -11.203 1 93.69 185 CYS A C 1
ATOM 1471 O O . CYS A 1 185 ? -24.531 23.375 -11.312 1 93.69 185 CYS A O 1
ATOM 1473 N N . GLY A 1 186 ? -23.531 21.688 -10.32 1 96 186 GLY A N 1
ATOM 1474 C CA . GLY A 1 186 ? -22.734 22.516 -9.422 1 96 186 GLY A CA 1
ATOM 1475 C C . GLY A 1 186 ? -21.969 21.703 -8.398 1 96 186 GLY A C 1
ATOM 1476 O O . GLY A 1 186 ? -22.125 20.469 -8.336 1 96 186 GLY A O 1
ATOM 1477 N N . ILE A 1 187 ? -21.141 22.359 -7.621 1 97.75 187 ILE A N 1
ATOM 1478 C CA . ILE A 1 187 ? -20.375 21.734 -6.551 1 97.75 187 ILE A CA 1
ATOM 1479 C C . ILE A 1 187 ? -20.484 22.562 -5.273 1 97.75 187 ILE A C 1
ATOM 1481 O O . ILE A 1 187 ? -20.531 23.797 -5.324 1 97.75 187 ILE A O 1
ATOM 1485 N N . VAL A 1 188 ? -20.625 21.859 -4.172 1 98.12 188 VAL A N 1
ATOM 1486 C CA . VAL A 1 188 ? -20.562 22.484 -2.854 1 98.12 188 VAL A CA 1
ATOM 1487 C C . VAL A 1 188 ? -19.172 22.312 -2.26 1 98.12 188 VAL A C 1
ATOM 1489 O O . VAL A 1 188 ? -18.688 21.188 -2.09 1 98.12 188 VAL A O 1
ATOM 1492 N N . LEU A 1 189 ? -18.5 23.406 -2.012 1 98.5 189 LEU A N 1
ATOM 1493 C CA . LEU A 1 189 ? -17.219 23.391 -1.332 1 98.5 189 LEU A CA 1
ATOM 1494 C C . LEU A 1 189 ? -17.391 23.672 0.16 1 98.5 189 LEU A C 1
ATOM 1496 O O . LEU A 1 189 ? -17.688 24.797 0.56 1 98.5 189 LEU A O 1
ATOM 1500 N N . ALA A 1 190 ? -17.125 22.609 0.91 1 98.19 190 ALA A N 1
ATOM 1501 C CA . ALA A 1 190 ? -17.312 22.719 2.354 1 98.19 190 ALA A CA 1
ATOM 1502 C C . ALA A 1 190 ? -15.984 22.859 3.08 1 98.19 190 ALA A C 1
ATOM 1504 O O . ALA A 1 190 ? -15.93 23.359 4.203 1 98.19 190 ALA A O 1
ATOM 1505 N N . ALA A 1 191 ? -14.898 22.391 2.514 1 97.88 191 ALA A N 1
ATOM 1506 C CA . ALA A 1 191 ? -13.578 22.484 3.141 1 97.88 191 ALA A CA 1
ATOM 1507 C C . ALA A 1 191 ? -13.055 23.906 3.123 1 97.88 191 ALA A C 1
ATOM 1509 O O . ALA A 1 191 ? -13.016 24.547 2.07 1 97.88 191 ALA A O 1
ATOM 1510 N N . LEU A 1 192 ? -12.578 24.344 4.227 1 98.44 192 LEU A N 1
ATOM 1511 C CA . LEU A 1 192 ? -12.188 25.75 4.379 1 98.44 192 LEU A CA 1
ATOM 1512 C C . LEU A 1 192 ? -11.023 26.078 3.457 1 98.44 192 LEU A C 1
ATOM 1514 O O . LEU A 1 192 ? -10.992 27.172 2.863 1 98.44 192 LEU A O 1
ATOM 1518 N N . ASP A 1 193 ? -10.055 25.188 3.393 1 98.19 193 ASP A N 1
ATOM 1519 C CA . ASP A 1 193 ? -8.859 25.438 2.594 1 98.19 193 ASP A CA 1
ATOM 1520 C C . ASP A 1 193 ? -9.195 25.5 1.104 1 98.19 193 ASP A C 1
ATOM 1522 O O . ASP A 1 193 ? -8.555 26.219 0.343 1 98.19 193 ASP A O 1
ATOM 1526 N N . GLU A 1 194 ? -10.203 24.781 0.659 1 98.38 194 GLU A N 1
ATOM 1527 C CA . GLU A 1 194 ? -10.609 24.812 -0.743 1 98.38 194 GLU A CA 1
ATOM 1528 C C . GLU A 1 194 ? -11.305 26.125 -1.085 1 98.38 194 GLU A C 1
ATOM 1530 O O . GLU A 1 194 ? -11.094 26.688 -2.162 1 98.38 194 GLU A O 1
ATOM 1535 N N . VAL A 1 195 ? -12.117 26.578 -0.177 1 98.69 195 VAL A N 1
ATOM 1536 C CA . VAL A 1 195 ? -12.758 27.875 -0.381 1 98.69 195 VAL A CA 1
ATOM 1537 C C . VAL A 1 195 ? -11.695 28.969 -0.427 1 98.69 195 VAL A C 1
ATOM 1539 O O . VAL A 1 195 ? -11.711 29.812 -1.326 1 98.69 195 VAL A O 1
ATOM 1542 N N . ALA A 1 196 ? -10.844 28.953 0.554 1 98.69 196 ALA A N 1
ATOM 1543 C CA . ALA A 1 196 ? -9.773 29.938 0.631 1 98.69 196 ALA A CA 1
ATOM 1544 C C . ALA A 1 196 ? -8.914 29.922 -0.632 1 98.69 196 ALA A C 1
ATOM 1546 O O . ALA A 1 196 ? -8.586 30.984 -1.181 1 98.69 196 ALA A O 1
ATOM 1547 N N . TRP A 1 197 ? -8.516 28.734 -1.084 1 98.75 197 TRP A N 1
ATOM 1548 C CA . TRP A 1 197 ? -7.68 28.562 -2.264 1 98.75 197 TRP A CA 1
ATOM 1549 C C . TRP A 1 197 ? -8.406 29.031 -3.521 1 98.75 197 TRP A C 1
ATOM 1551 O O . TRP A 1 197 ? -7.836 29.766 -4.34 1 98.75 197 TRP A O 1
ATOM 1561 N N . SER A 1 198 ? -9.648 28.703 -3.684 1 98.56 198 SER A N 1
ATOM 1562 C CA . SER A 1 198 ? -10.43 28.984 -4.887 1 98.56 198 SER A CA 1
ATOM 1563 C C . SER A 1 198 ? -10.609 30.484 -5.094 1 98.56 198 SER A C 1
ATOM 1565 O O . SER A 1 198 ? -10.547 30.969 -6.227 1 98.56 198 SER A O 1
ATOM 1567 N N . TYR A 1 199 ? -10.828 31.188 -4.004 1 98.75 199 TYR A N 1
ATOM 1568 C CA . TYR A 1 199 ? -11.164 32.594 -4.121 1 98.75 199 TYR A CA 1
ATOM 1569 C C . TYR A 1 199 ? -9.984 33.5 -3.752 1 98.75 199 TYR A C 1
ATOM 1571 O O . TYR A 1 199 ? -10.109 34.719 -3.674 1 98.75 199 TYR A O 1
ATOM 1579 N N . ASN A 1 200 ? -8.812 32.938 -3.512 1 98.75 200 ASN A N 1
ATOM 1580 C CA . ASN A 1 200 ? -7.633 33.688 -3.111 1 98.75 200 ASN A CA 1
ATOM 1581 C C . ASN A 1 200 ? -7.922 34.594 -1.92 1 98.75 200 ASN A C 1
ATOM 1583 O O . ASN A 1 200 ? -7.641 35.781 -1.966 1 98.75 200 ASN A O 1
ATOM 1587 N N . ILE A 1 201 ? -8.43 34 -0.896 1 98.81 201 ILE A N 1
ATOM 1588 C CA . ILE A 1 201 ? -8.656 34.719 0.349 1 98.81 201 ILE A CA 1
ATOM 1589 C C . ILE A 1 201 ? -8.023 33.938 1.513 1 98.81 201 ILE A C 1
ATOM 1591 O O . ILE A 1 201 ? -7.688 32.781 1.38 1 98.81 201 ILE A O 1
ATOM 1595 N N . ARG A 1 202 ? -7.805 34.594 2.584 1 98.75 202 ARG A N 1
ATOM 1596 C CA . ARG A 1 202 ? -7.312 34.031 3.838 1 98.75 202 ARG A CA 1
ATOM 1597 C C . ARG A 1 202 ? -8.008 34.688 5.035 1 98.75 202 ARG A C 1
ATOM 1599 O O . ARG A 1 202 ? -8.766 35.625 4.879 1 98.75 202 ARG A O 1
ATOM 1606 N N . GLY A 1 203 ? -7.832 34.125 6.148 1 98.06 203 GLY A N 1
ATOM 1607 C CA . GLY A 1 203 ? -8.367 34.594 7.406 1 98.06 203 GLY A CA 1
ATOM 1608 C C . GLY A 1 203 ? -7.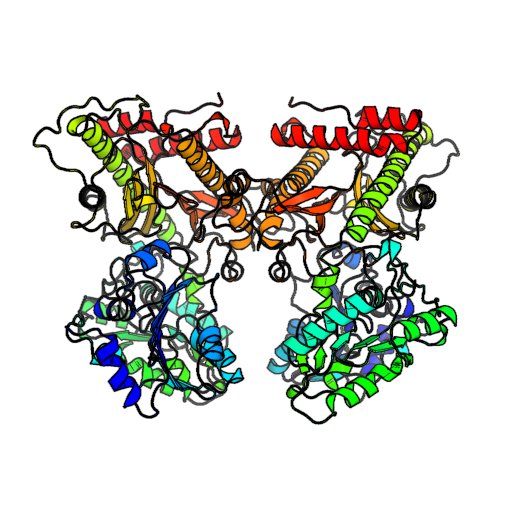734 33.969 8.625 1 98.06 203 GLY A C 1
ATOM 1609 O O . GLY A 1 203 ? -6.695 33.312 8.508 1 98.06 203 GLY A O 1
ATOM 1610 N N . THR A 1 204 ? -8.234 34.219 9.773 1 97.31 204 THR A N 1
ATOM 1611 C CA . THR A 1 204 ? -7.676 33.719 11.016 1 97.31 204 THR A CA 1
ATOM 1612 C C . THR A 1 204 ? -8.766 33.062 11.875 1 97.31 204 THR A C 1
ATOM 1614 O O . THR A 1 204 ? -8.727 33.156 13.102 1 97.31 204 THR A O 1
ATOM 1617 N N . ASP A 1 205 ? -9.773 32.562 11.195 1 97.06 205 ASP A N 1
ATOM 1618 C CA . ASP A 1 205 ? -10.898 31.969 11.914 1 97.06 205 ASP A CA 1
ATOM 1619 C C . ASP A 1 205 ? -10.469 30.719 12.68 1 97.06 205 ASP A C 1
ATOM 1621 O O . ASP A 1 205 ? -11.102 30.344 13.672 1 97.06 205 ASP A O 1
ATOM 1625 N N . VAL A 1 206 ? -9.508 29.984 12.211 1 95.94 206 VAL A N 1
ATOM 1626 C CA . VAL A 1 206 ? -8.945 28.797 12.852 1 95.94 206 VAL A CA 1
ATOM 1627 C C . VAL A 1 206 ? -7.473 29.031 13.172 1 95.94 206 VAL A C 1
ATOM 1629 O O . VAL A 1 206 ? -6.676 29.328 12.281 1 95.94 206 VAL A O 1
ATOM 1632 N N . ALA A 1 207 ? -7.109 28.812 14.414 1 94.25 207 ALA A N 1
ATOM 1633 C CA . ALA A 1 207 ? -5.738 29.078 14.844 1 94.25 207 ALA A CA 1
ATOM 1634 C C . ALA A 1 207 ? -4.734 28.312 13.977 1 94.25 207 ALA A C 1
ATOM 1636 O O . ALA A 1 207 ? -4.957 27.156 13.633 1 94.25 207 ALA A O 1
ATOM 1637 N N . TYR A 1 208 ? -3.697 29.047 13.5 1 96.38 208 TYR A N 1
ATOM 1638 C CA . TYR A 1 208 ? -2.545 28.516 12.781 1 96.38 208 TYR A CA 1
ATOM 1639 C C . TYR A 1 208 ? -2.91 28.172 11.344 1 96.38 208 TYR A C 1
ATOM 1641 O O . TYR A 1 208 ? -2.041 27.828 10.539 1 96.38 208 TYR A O 1
ATOM 1649 N N . ASN A 1 209 ? -4.211 28.188 10.969 1 97.19 209 ASN A N 1
ATOM 1650 C CA . ASN A 1 209 ? -4.684 27.922 9.609 1 97.19 209 ASN A CA 1
ATOM 1651 C C . ASN A 1 209 ? -5.273 29.172 8.969 1 97.19 209 ASN A C 1
ATOM 1653 O O . ASN A 1 209 ? -6.273 29.719 9.445 1 97.19 209 ASN A O 1
ATOM 1657 N N . PRO A 1 210 ? -4.641 29.672 7.914 1 98.25 210 PRO A N 1
ATOM 1658 C CA . PRO A 1 210 ? -5.113 30.906 7.293 1 98.25 210 PRO A CA 1
ATOM 1659 C C . PRO A 1 210 ? -6.379 30.703 6.461 1 98.25 210 PRO A C 1
ATOM 1661 O O . PRO A 1 210 ? -6.363 30.922 5.246 1 98.25 210 PRO A O 1
ATOM 1664 N N . VAL A 1 211 ? -7.484 30.422 7.16 1 98.25 211 VAL A N 1
ATOM 1665 C CA . VAL A 1 211 ? -8.734 30.094 6.48 1 98.25 211 VAL A CA 1
ATOM 1666 C C . VAL A 1 211 ? -9.867 30.938 7.07 1 98.25 211 VAL A C 1
ATOM 1668 O O . VAL A 1 211 ? -9.703 31.562 8.117 1 98.25 211 VAL A O 1
ATOM 1671 N N . VAL A 1 212 ? -10.961 30.969 6.344 1 98.12 212 VAL A N 1
ATOM 1672 C CA . VAL A 1 212 ? -12.203 31.641 6.715 1 98.12 212 VAL A CA 1
ATOM 1673 C C . VAL A 1 212 ? -13.328 30.625 6.828 1 98.12 212 VAL A C 1
ATOM 1675 O O . VAL A 1 212 ? -13.477 29.75 5.965 1 98.12 212 VAL A O 1
ATOM 1678 N N . GLN A 1 213 ? -14.055 30.656 7.906 1 97.81 213 GLN A N 1
ATOM 1679 C CA . GLN A 1 213 ? -15.234 29.812 7.98 1 97.81 213 GLN A CA 1
ATOM 1680 C C . GLN A 1 213 ? -16.266 30.203 6.93 1 97.81 213 GLN A C 1
ATOM 1682 O O . GLN A 1 213 ? -17.062 31.125 7.148 1 97.81 213 GLN A O 1
ATOM 1687 N N . ALA A 1 214 ? -16.281 29.453 5.883 1 98.5 214 ALA A N 1
ATOM 1688 C CA . ALA A 1 214 ? -17.125 29.781 4.738 1 98.5 214 ALA A CA 1
ATOM 1689 C C . ALA A 1 214 ? -17.391 28.547 3.885 1 98.5 214 ALA A C 1
ATOM 1691 O O . ALA A 1 214 ? -16.641 27.578 3.928 1 98.5 214 ALA A O 1
ATOM 1692 N N . PHE A 1 215 ? -18.5 28.562 3.209 1 98.69 215 PHE A N 1
ATOM 1693 C CA . PHE A 1 215 ? -18.844 27.609 2.154 1 98.69 215 PHE A CA 1
ATOM 1694 C C . PHE A 1 215 ? -18.781 28.281 0.787 1 98.69 215 PHE A C 1
ATOM 1696 O O . PHE A 1 215 ? -18.734 29.516 0.692 1 98.69 215 PHE A O 1
ATOM 1703 N N . ALA A 1 216 ? -18.734 27.516 -0.236 1 98.81 216 ALA A N 1
ATOM 1704 C CA . ALA A 1 216 ? -18.906 28.016 -1.597 1 98.81 216 ALA A CA 1
ATOM 1705 C C . ALA A 1 216 ? -19.766 27.062 -2.43 1 98.81 216 ALA A C 1
ATOM 1707 O O . ALA A 1 216 ? -19.75 25.844 -2.197 1 98.81 216 ALA A O 1
ATOM 1708 N N . ILE A 1 217 ? -20.562 27.547 -3.275 1 98.31 217 ILE A N 1
ATOM 1709 C CA . ILE A 1 217 ? -21.219 26.812 -4.352 1 98.31 217 ILE A CA 1
ATOM 1710 C C . ILE A 1 217 ? -20.797 27.391 -5.699 1 98.31 217 ILE A C 1
ATOM 1712 O O . ILE A 1 217 ? -20.812 28.609 -5.902 1 98.31 217 ILE A O 1
ATOM 1716 N N . VAL A 1 218 ? -20.359 26.578 -6.559 1 98.31 218 VAL A N 1
ATOM 1717 C CA . VAL A 1 218 ? -19.984 27 -7.906 1 98.31 218 VAL A CA 1
ATOM 1718 C C . VAL A 1 218 ? -20.797 26.203 -8.93 1 98.31 218 VAL A C 1
ATOM 1720 O O . VAL A 1 218 ? -20.875 24.969 -8.852 1 98.31 218 VAL A O 1
ATOM 1723 N N . THR A 1 219 ? -21.469 26.828 -9.797 1 96.5 219 THR A N 1
ATOM 1724 C CA . THR A 1 219 ? -22.156 26.25 -10.938 1 96.5 219 THR A CA 1
ATOM 1725 C C . THR A 1 219 ? -21.453 26.609 -12.242 1 96.5 219 THR A C 1
ATOM 1727 O O . THR A 1 219 ? -20.453 27.328 -12.234 1 96.5 219 THR A O 1
ATOM 1730 N N . PRO A 1 220 ? -21.906 26.078 -13.344 1 94.62 220 PRO A N 1
ATOM 1731 C CA . PRO A 1 220 ? -21.281 26.453 -14.617 1 94.62 220 PRO A CA 1
ATOM 1732 C C . PRO A 1 220 ? -21.359 27.953 -14.898 1 94.62 220 PRO A C 1
ATOM 1734 O O . PRO A 1 220 ? -20.5 28.5 -15.602 1 94.62 220 PRO A O 1
ATOM 1737 N N . ASP A 1 221 ? -22.328 28.672 -14.195 1 94.12 221 ASP A N 1
ATOM 1738 C CA . ASP A 1 221 ? -22.516 30.062 -14.578 1 94.12 221 ASP A CA 1
ATOM 1739 C C . ASP A 1 221 ? -22.406 30.984 -13.359 1 94.12 221 ASP A C 1
ATOM 1741 O O . ASP A 1 221 ? -22.25 32.188 -13.5 1 94.12 221 ASP A O 1
ATOM 1745 N N . LEU A 1 222 ? -22.547 30.484 -12.18 1 96.5 222 LEU A N 1
ATOM 1746 C CA . LEU A 1 222 ? -22.578 31.297 -10.977 1 96.5 222 LEU A CA 1
ATOM 1747 C C . LEU A 1 222 ? -21.578 30.812 -9.945 1 96.5 222 LEU A C 1
ATOM 1749 O O . LEU A 1 222 ? -21.141 29.656 -10 1 96.5 222 LEU A O 1
ATOM 1753 N N . ALA A 1 223 ? -21.156 31.672 -9.086 1 98.56 223 ALA A N 1
ATOM 1754 C CA . ALA A 1 223 ? -20.312 31.359 -7.941 1 98.56 223 ALA A CA 1
ATOM 1755 C C . ALA A 1 223 ? -20.766 32.125 -6.695 1 98.56 223 ALA A C 1
ATOM 1757 O O . ALA A 1 223 ? -21.094 33.312 -6.77 1 98.56 223 ALA A O 1
ATOM 1758 N N . PHE A 1 224 ? -20.844 31.406 -5.609 1 98.81 224 PHE A N 1
ATOM 1759 C CA . PHE A 1 224 ? -21.328 31.984 -4.359 1 98.81 224 PHE A CA 1
ATOM 1760 C C . PHE A 1 224 ? -20.312 31.781 -3.242 1 98.81 224 PHE A C 1
ATOM 1762 O O . PHE A 1 224 ? -19.641 30.75 -3.182 1 98.81 224 PHE A O 1
ATOM 1769 N N . PHE A 1 225 ? -20.156 32.781 -2.455 1 98.81 225 PHE A N 1
ATOM 1770 C CA . PHE A 1 225 ? -19.328 32.812 -1.257 1 98.81 225 PHE A CA 1
ATOM 1771 C C . PHE A 1 225 ? -20.172 33.031 -0.01 1 98.81 225 PHE A C 1
ATOM 1773 O O . PHE A 1 225 ? -20.734 34.094 0.196 1 98.81 225 PHE A O 1
ATOM 1780 N N . TYR A 1 226 ? -20.344 31.922 0.783 1 98.81 226 TYR A N 1
ATOM 1781 C CA . TYR A 1 226 ? -21.188 31.984 1.973 1 98.81 226 TYR A CA 1
ATOM 1782 C C . TYR A 1 226 ? -20.359 32.281 3.215 1 98.81 226 TYR A C 1
ATOM 1784 O O . TYR A 1 226 ? -19.578 31.438 3.67 1 98.81 226 TYR A O 1
ATOM 1792 N N . VAL A 1 227 ? -20.531 33.406 3.848 1 98.56 227 VAL A N 1
ATOM 1793 C CA . VAL A 1 227 ? -19.688 33.844 4.949 1 98.56 227 VAL A CA 1
ATOM 1794 C C . VAL A 1 227 ? -20.484 34.812 5.832 1 98.56 227 VAL A C 1
ATOM 1796 O O . VAL A 1 227 ? -21.516 35.344 5.418 1 98.56 227 VAL A O 1
ATOM 1799 N N . ASP A 1 228 ? -20.109 34.938 7.137 1 97.81 228 ASP A N 1
ATOM 1800 C CA . ASP A 1 228 ? -20.625 36.031 7.934 1 97.81 228 ASP A CA 1
ATOM 1801 C C . ASP A 1 228 ? -20.266 37.375 7.297 1 97.81 228 ASP A C 1
ATOM 1803 O O . ASP A 1 228 ? -19.094 37.781 7.289 1 97.81 228 ASP A O 1
ATOM 1807 N N . LYS A 1 229 ? -21.219 38.062 6.914 1 96.62 229 LYS A N 1
ATOM 1808 C CA . LYS A 1 229 ? -21.016 39.281 6.133 1 96.62 229 LYS A CA 1
ATOM 1809 C C . LYS A 1 229 ? -20.25 40.344 6.941 1 96.62 229 LYS A C 1
ATOM 1811 O O . LYS A 1 229 ? -19.609 41.219 6.371 1 96.62 229 LYS A O 1
ATOM 1816 N N . LYS A 1 230 ? -20.281 40.219 8.211 1 97.12 230 LYS A N 1
ATOM 1817 C CA . LYS A 1 230 ? -19.562 41.156 9.07 1 97.12 230 LYS A CA 1
ATOM 1818 C C . LYS A 1 230 ? -18.062 41.031 8.859 1 97.12 230 LYS A C 1
ATOM 1820 O O . LYS A 1 230 ? -17.312 41.969 9.18 1 97.12 230 LYS A O 1
ATOM 1825 N N . LYS A 1 231 ? -17.641 39.906 8.312 1 97.81 231 LYS A N 1
ATOM 1826 C CA . LYS A 1 231 ? -16.219 39.656 8.086 1 97.81 231 LYS A CA 1
ATOM 1827 C C . LYS A 1 231 ? -15.758 40.281 6.77 1 97.81 231 LYS A C 1
ATOM 1829 O O . LYS A 1 231 ? -14.555 40.406 6.523 1 97.81 231 LYS A O 1
ATOM 1834 N N . VAL A 1 232 ? -16.688 40.719 5.93 1 98.44 232 VAL A N 1
ATOM 1835 C CA . VAL A 1 232 ? -16.391 41.125 4.559 1 98.44 232 VAL A CA 1
ATOM 1836 C C . VAL A 1 232 ? -16.344 42.656 4.469 1 98.44 232 VAL A C 1
ATOM 1838 O O . VAL A 1 232 ? -17.375 43.312 4.555 1 98.44 232 VAL A O 1
ATOM 1841 N N . SER A 1 233 ? -15.172 43.188 4.234 1 98.19 233 SER A N 1
ATOM 1842 C CA . SER A 1 233 ? -15.023 44.625 4.027 1 98.19 233 SER A CA 1
ATOM 1843 C C . SER A 1 233 ? -15.531 45.062 2.652 1 98.19 233 SER A C 1
ATOM 1845 O O . SER A 1 233 ? -15.82 44.188 1.808 1 98.19 233 SER A O 1
ATOM 1847 N N . ALA A 1 234 ? -15.586 46.344 2.455 1 97.81 234 ALA A N 1
ATOM 1848 C CA . ALA A 1 234 ? -15.984 46.875 1.152 1 97.81 234 ALA A CA 1
ATOM 1849 C C . ALA A 1 234 ? -15.008 46.438 0.063 1 97.81 234 ALA A C 1
ATOM 1851 O O . ALA A 1 234 ? -15.414 46.125 -1.062 1 97.81 234 ALA A O 1
ATOM 1852 N N . GLU A 1 235 ? -13.836 46.438 0.417 1 98 235 GLU A N 1
ATOM 1853 C CA . GLU A 1 235 ? -12.789 46.031 -0.52 1 98 235 GLU A CA 1
ATOM 1854 C C . GLU A 1 235 ? -12.961 44.562 -0.928 1 98 235 GLU A C 1
ATOM 1856 O O . GLU A 1 235 ? -12.883 44.25 -2.113 1 98 235 GLU A O 1
ATOM 1861 N N . VAL A 1 236 ? -13.164 43.719 0.035 1 98.31 236 VAL A N 1
ATOM 1862 C CA . VAL A 1 236 ? -13.328 42.281 -0.233 1 98.31 236 VAL A CA 1
ATOM 1863 C C . VAL A 1 236 ? -14.602 42.062 -1.046 1 98.31 236 VAL A C 1
ATOM 1865 O O . VAL A 1 236 ? -14.625 41.219 -1.949 1 98.31 236 VAL A O 1
ATOM 1868 N N . HIS A 1 237 ? -15.648 42.75 -0.673 1 98.19 237 HIS A N 1
ATOM 1869 C CA . HIS A 1 237 ? -16.891 42.656 -1.42 1 98.19 237 HIS A CA 1
ATOM 1870 C C . HIS A 1 237 ? -16.688 43 -2.891 1 98.19 237 HIS A C 1
ATOM 1872 O O . HIS A 1 237 ? -17.156 42.281 -3.775 1 98.19 237 HIS A O 1
ATOM 1878 N N . SER A 1 238 ? -16.031 44.125 -3.113 1 98.12 238 SER A N 1
ATOM 1879 C CA . SER A 1 238 ? -15.742 44.562 -4.477 1 98.12 238 SER A CA 1
ATOM 1880 C C . SER A 1 238 ? -14.875 43.531 -5.207 1 98.12 238 SER A C 1
ATOM 1882 O O . SER A 1 238 ? -15.086 43.25 -6.387 1 98.12 238 SER A O 1
ATOM 1884 N N . TYR A 1 239 ? -13.914 43.094 -4.512 1 98.12 239 TYR A N 1
ATOM 1885 C CA . TYR A 1 239 ? -13.023 42.062 -5.047 1 98.12 239 TYR A CA 1
ATOM 1886 C C . TYR A 1 239 ? -13.82 40.844 -5.488 1 98.12 239 TYR A C 1
ATOM 1888 O O . TYR A 1 239 ? -13.594 40.312 -6.578 1 98.12 239 TYR A O 1
ATOM 1896 N N . MET A 1 240 ? -14.742 40.344 -4.695 1 98.31 240 MET A N 1
ATOM 1897 C CA . MET A 1 240 ? -15.578 39.188 -5.02 1 98.31 240 MET A CA 1
ATOM 1898 C C . MET A 1 240 ? -16.453 39.469 -6.234 1 98.31 240 MET A C 1
ATOM 1900 O O . MET A 1 240 ? -16.547 38.625 -7.145 1 98.31 240 MET A O 1
ATOM 1904 N N . GLU A 1 241 ? -17 40.594 -6.238 1 97.19 241 GLU A N 1
ATOM 1905 C CA . GLU A 1 241 ? -17.859 41 -7.352 1 97.19 241 GLU A CA 1
ATOM 1906 C C . GLU A 1 241 ? -17.094 41.031 -8.664 1 97.19 241 GLU A C 1
ATOM 1908 O O . GLU A 1 241 ? -17.594 40.594 -9.695 1 97.19 241 GLU A O 1
ATOM 1913 N N . GLU A 1 242 ? -15.984 41.594 -8.57 1 97.31 242 GLU A N 1
ATOM 1914 C CA . GLU A 1 242 ? -15.133 41.719 -9.758 1 97.31 242 GLU A CA 1
ATOM 1915 C C . GLU A 1 242 ? -14.766 40.344 -10.297 1 97.31 242 GLU A C 1
ATOM 1917 O O . GLU A 1 242 ? -14.539 40.188 -11.5 1 97.31 242 GLU A O 1
ATOM 1922 N N . ASN A 1 243 ? -14.711 39.375 -9.461 1 97.56 243 ASN A N 1
ATOM 1923 C CA . ASN A 1 243 ? -14.375 38 -9.859 1 97.56 243 ASN A CA 1
ATOM 1924 C C . ASN A 1 243 ? -15.625 37.188 -10.141 1 97.56 243 ASN A C 1
ATOM 1926 O O . ASN A 1 243 ? -15.539 35.969 -10.32 1 97.56 243 ASN A O 1
ATOM 1930 N N . GLY A 1 244 ? -16.75 37.781 -10.117 1 97.06 244 GLY A N 1
ATOM 1931 C CA . GLY A 1 244 ? -18 37.125 -10.438 1 97.06 244 GLY A CA 1
ATOM 1932 C C . GLY A 1 244 ? -18.516 36.25 -9.305 1 97.06 244 GLY A C 1
ATOM 1933 O O . GLY A 1 244 ? -19.219 35.281 -9.539 1 97.06 244 GLY A O 1
ATOM 1934 N N . VAL A 1 245 ? -18.156 36.531 -8.086 1 98.62 245 VAL A N 1
ATOM 1935 C CA . VAL A 1 245 ? -18.578 35.781 -6.922 1 98.62 245 VAL A CA 1
ATOM 1936 C C . VAL A 1 245 ? -19.578 36.562 -6.098 1 98.62 245 VAL A C 1
ATOM 1938 O O . VAL A 1 245 ? -19.312 37.719 -5.734 1 98.62 245 VAL A O 1
ATOM 1941 N N . GLN A 1 246 ? -20.719 36.031 -5.844 1 98.5 246 GLN A N 1
ATOM 1942 C CA . GLN A 1 246 ? -21.734 36.656 -5.027 1 98.5 246 GLN A CA 1
ATOM 1943 C C . GLN A 1 246 ? -21.578 36.281 -3.555 1 98.5 246 GLN A C 1
ATOM 1945 O O . GLN A 1 246 ? -21.547 35.125 -3.211 1 98.5 246 GLN A O 1
ATOM 1950 N N . VAL A 1 247 ? -21.516 37.281 -2.676 1 98.62 247 VAL A N 1
ATOM 1951 C CA . VAL A 1 247 ? -21.406 37.062 -1.237 1 98.62 247 VAL A CA 1
ATOM 1952 C C . VAL A 1 247 ? -22.781 36.844 -0.637 1 98.62 247 VAL A C 1
ATOM 1954 O O . VAL A 1 247 ? -23.719 37.625 -0.89 1 98.62 247 VAL A O 1
ATOM 1957 N N . ARG A 1 248 ? -22.922 35.781 0.107 1 98.38 248 ARG A N 1
ATOM 1958 C CA . ARG A 1 248 ? -24.172 35.438 0.773 1 98.38 248 ARG A CA 1
ATOM 1959 C C . ARG A 1 248 ? -23.938 35.125 2.248 1 98.38 248 ARG A C 1
ATOM 1961 O O . ARG A 1 248 ? -22.797 34.969 2.678 1 98.38 248 ARG A O 1
ATOM 1968 N N . ASP A 1 249 ? -25.047 35.094 2.971 1 97.75 249 ASP A N 1
ATOM 1969 C CA . ASP A 1 249 ? -24.953 34.75 4.387 1 97.75 249 ASP A CA 1
ATOM 1970 C C . ASP A 1 249 ? -24.516 33.312 4.578 1 97.75 249 ASP A C 1
ATOM 1972 O O . ASP A 1 249 ? -24.969 32.406 3.846 1 97.75 249 ASP A O 1
ATOM 1976 N N . TYR A 1 250 ? -23.719 33.125 5.617 1 97.81 250 TYR A N 1
ATOM 1977 C CA . TYR A 1 250 ? -23.156 31.812 5.934 1 97.81 250 TYR A CA 1
ATOM 1978 C C . TYR A 1 250 ? -24.25 30.75 5.988 1 97.81 250 TYR A C 1
ATOM 1980 O O . TYR A 1 250 ? -24.109 29.672 5.406 1 97.81 250 TYR A O 1
ATOM 1988 N N . SER A 1 251 ? -25.391 31 6.57 1 96.38 251 SER A N 1
ATOM 1989 C CA . SER A 1 251 ? -26.438 30.016 6.84 1 96.38 251 SER A CA 1
ATOM 1990 C C . SER A 1 251 ? -27.281 29.75 5.598 1 96.38 251 SER A C 1
ATOM 1992 O O . SER A 1 251 ? -28.016 28.766 5.543 1 96.38 251 SER A O 1
ATOM 1994 N N . ALA A 1 252 ? -27.156 30.578 4.598 1 97.88 252 ALA A N 1
ATOM 1995 C CA . ALA A 1 252 ? -27.969 30.453 3.389 1 97.88 252 ALA A CA 1
ATOM 1996 C C . ALA A 1 252 ? -27.562 29.219 2.576 1 97.88 252 ALA A C 1
ATOM 1998 O O . ALA A 1 252 ? -28.281 28.781 1.686 1 97.88 252 ALA A O 1
ATOM 1999 N N . VAL A 1 253 ? -26.422 28.672 2.881 1 98.06 253 VAL A N 1
ATOM 2000 C CA . VAL A 1 253 ? -25.891 27.562 2.098 1 98.06 253 VAL A CA 1
ATOM 2001 C C . VAL A 1 253 ? -26.859 26.391 2.123 1 98.06 253 VAL A C 1
ATOM 2003 O O . VAL A 1 253 ? -27.031 25.688 1.119 1 98.06 253 VAL A O 1
ATOM 2006 N N . SER A 1 254 ? -27.484 26.141 3.266 1 96.56 254 SER A N 1
ATOM 2007 C CA . SER A 1 254 ? -28.391 25 3.418 1 96.56 254 SER A CA 1
ATOM 2008 C C . SER A 1 254 ? -29.562 25.094 2.445 1 96.56 254 SER A C 1
ATOM 2010 O O . SER A 1 254 ? -29.875 24.109 1.756 1 96.56 254 SER A O 1
ATOM 2012 N N . THR A 1 255 ? -30.203 26.219 2.385 1 96.12 255 THR A N 1
ATOM 2013 C CA . THR A 1 255 ? -31.359 26.422 1.507 1 96.12 255 THR A CA 1
ATOM 2014 C C . THR A 1 255 ? -30.922 26.422 0.044 1 96.12 255 THR A C 1
ATOM 2016 O O . THR A 1 255 ? -31.625 25.906 -0.823 1 96.12 255 THR A O 1
ATOM 2019 N N . ASP A 1 256 ? -29.812 27.062 -0.208 1 96.06 256 ASP A N 1
ATOM 2020 C CA . ASP A 1 256 ? -29.359 27.188 -1.587 1 96.06 256 ASP A CA 1
ATOM 2021 C C . ASP A 1 256 ? -28.969 25.828 -2.17 1 96.06 256 ASP A C 1
ATOM 2023 O O . ASP A 1 256 ? -29.156 25.594 -3.365 1 96.06 256 ASP A O 1
ATOM 2027 N N . VAL A 1 257 ? -28.375 24.953 -1.378 1 95.62 257 VAL A N 1
ATOM 2028 C CA . VAL A 1 257 ? -28.031 23.609 -1.837 1 95.62 257 VAL A CA 1
ATOM 2029 C C . VAL A 1 257 ? -29.297 22.875 -2.266 1 95.62 257 VAL A C 1
ATOM 2031 O O . VAL A 1 257 ? -29.312 22.203 -3.311 1 95.62 257 VAL A O 1
ATOM 2034 N N . VAL A 1 258 ? -30.359 22.969 -1.479 1 93.5 258 VAL A N 1
ATOM 2035 C CA . VAL A 1 258 ? -31.625 22.312 -1.775 1 93.5 258 VAL A CA 1
ATOM 2036 C C . VAL A 1 258 ? -32.219 22.891 -3.057 1 93.5 258 VAL A C 1
ATOM 2038 O O . VAL A 1 258 ? -32.719 22.156 -3.906 1 93.5 258 VAL A O 1
ATOM 2041 N N . SER A 1 259 ? -32.156 24.188 -3.141 1 92.75 259 SER A N 1
ATOM 2042 C CA . SER A 1 259 ? -32.688 24.875 -4.32 1 92.75 259 SER A CA 1
ATOM 2043 C C . SER A 1 259 ? -31.938 24.453 -5.578 1 92.75 259 SER A C 1
ATOM 2045 O O . SER A 1 259 ? -32.531 24.281 -6.645 1 92.75 259 SER A O 1
ATOM 2047 N N . LEU A 1 260 ? -30.656 24.391 -5.477 1 92.12 260 LEU A N 1
ATOM 2048 C CA . LEU A 1 260 ? -29.828 23.984 -6.602 1 92.12 260 LEU A CA 1
ATOM 2049 C C . LEU A 1 260 ? -30.188 22.578 -7.066 1 92.12 260 LEU A C 1
ATOM 2051 O O . LEU A 1 260 ? -30.25 22.297 -8.266 1 92.12 260 LEU A O 1
ATOM 2055 N N . ALA A 1 261 ? -30.438 21.688 -6.125 1 89.44 261 ALA A N 1
ATOM 2056 C CA . ALA A 1 261 ? -30.766 20.297 -6.43 1 89.44 261 ALA A CA 1
ATOM 2057 C C . ALA A 1 261 ? -32.125 20.188 -7.082 1 89.44 261 ALA A C 1
ATOM 2059 O O . ALA A 1 261 ? -32.375 19.266 -7.859 1 89.44 261 ALA A O 1
ATOM 2060 N N . ALA A 1 262 ? -33.094 21.031 -6.688 1 85.44 262 ALA A N 1
ATOM 2061 C CA . ALA A 1 262 ? -34.469 20.984 -7.172 1 85.44 262 ALA A CA 1
ATOM 2062 C C . ALA A 1 262 ? -34.531 21.438 -8.625 1 85.44 262 ALA A C 1
ATOM 2064 O O . ALA A 1 262 ? -35.531 21.141 -9.32 1 85.44 262 ALA A O 1
ATOM 2065 N N . LYS A 1 263 ? -33.719 22.219 -8.852 1 74.88 263 LYS A N 1
ATOM 2066 C CA . LYS A 1 263 ? -33.75 22.672 -10.242 1 74.88 263 LYS A CA 1
ATOM 2067 C C . LYS A 1 263 ? -33.75 21.484 -11.203 1 74.88 263 LYS A C 1
ATOM 2069 O O . LYS A 1 263 ? -33.156 20.438 -10.891 1 74.88 263 LYS A O 1
ATOM 2074 N N . GLU A 1 264 ? -34.812 21.328 -11.984 1 54.03 264 GLU A N 1
ATOM 2075 C CA . GLU A 1 264 ? -35.438 20.297 -12.797 1 54.03 264 GLU A CA 1
ATOM 2076 C C . GLU A 1 264 ? -34.406 19.219 -13.188 1 54.03 264 GLU A C 1
ATOM 2078 O O . GLU A 1 264 ? -34.688 18.031 -13.062 1 54.03 264 GLU A O 1
ATOM 2083 N N . ASN A 1 265 ? -33.844 19.453 -14.289 1 53.56 265 ASN A N 1
ATOM 2084 C CA . ASN A 1 265 ? -33.344 18.359 -15.133 1 53.56 265 ASN A CA 1
ATOM 2085 C C . ASN A 1 265 ? -32.25 17.578 -14.461 1 53.56 265 ASN A C 1
ATOM 2087 O O . ASN A 1 265 ? -31.516 18.125 -13.617 1 53.56 265 ASN A O 1
ATOM 2091 N N . GLN A 1 266 ? -32.031 16.141 -14.797 1 58.94 266 GLN A N 1
ATOM 2092 C CA . GLN A 1 266 ? -31.172 14.977 -14.695 1 58.94 266 GLN A CA 1
ATOM 2093 C C . GLN A 1 266 ? -29.797 15.344 -14.141 1 58.94 266 GLN A C 1
ATOM 2095 O O . GLN A 1 266 ? -28.875 14.531 -14.156 1 58.94 266 GLN A O 1
ATOM 2100 N N . ASN A 1 267 ? -29.719 16.734 -13.328 1 75.5 267 ASN A N 1
ATOM 2101 C CA . ASN A 1 267 ? -28.312 16.984 -13.031 1 75.5 267 ASN A CA 1
ATOM 2102 C C . ASN A 1 267 ? -28 16.797 -11.555 1 75.5 267 ASN A C 1
ATOM 2104 O O . ASN A 1 267 ? -28.859 17.031 -10.703 1 75.5 267 ASN A O 1
ATOM 2108 N N . ARG A 1 268 ? -26.969 16.219 -11.148 1 91.06 268 ARG A N 1
ATOM 2109 C CA . ARG A 1 268 ? -26.438 15.859 -9.844 1 91.06 268 ARG A CA 1
ATOM 2110 C C . ARG A 1 268 ? -25.531 16.953 -9.297 1 91.06 268 ARG A C 1
ATOM 2112 O O . ARG A 1 268 ? -24.891 17.688 -10.07 1 91.06 268 ARG A O 1
ATOM 2119 N N . ILE A 1 269 ? -25.609 17.234 -7.941 1 95.75 269 ILE A N 1
ATOM 2120 C CA . ILE A 1 269 ? -24.719 18.156 -7.258 1 95.75 269 ILE A CA 1
ATOM 2121 C C . ILE A 1 269 ? -23.469 17.406 -6.777 1 95.75 269 ILE A C 1
ATOM 2123 O O . ILE A 1 269 ? -23.578 16.344 -6.18 1 95.75 269 ILE A O 1
ATOM 2127 N N . TRP A 1 270 ? -22.312 17.984 -7.094 1 96.81 270 TRP A N 1
ATOM 2128 C CA . TRP A 1 270 ? -21.047 17.406 -6.656 1 96.81 270 TRP A CA 1
ATOM 2129 C C . TRP A 1 270 ? -20.797 17.703 -5.18 1 96.81 270 TRP A C 1
ATOM 2131 O O . TRP A 1 270 ? -20.75 18.875 -4.777 1 96.81 270 TRP A O 1
ATOM 2141 N N . LEU A 1 271 ? -20.719 16.656 -4.352 1 97.31 271 LEU A N 1
ATOM 2142 C CA . LEU A 1 271 ? -20.344 16.734 -2.947 1 97.31 271 LEU A CA 1
ATOM 2143 C C . LEU A 1 271 ? -19.125 15.852 -2.664 1 97.31 271 LEU A C 1
ATOM 2145 O O . LEU A 1 271 ? -19.078 14.703 -3.115 1 97.31 271 LEU A O 1
ATOM 2149 N N . ASP A 1 272 ? -18.156 16.422 -2.027 1 97.38 272 ASP A N 1
ATOM 2150 C CA . ASP A 1 272 ? -17.078 15.578 -1.495 1 97.38 272 ASP A CA 1
ATOM 2151 C C . ASP A 1 272 ? -17.531 14.875 -0.214 1 97.38 272 ASP A C 1
ATOM 2153 O O . ASP A 1 272 ? -17.688 15.516 0.829 1 97.38 272 ASP A O 1
ATOM 2157 N N . PRO A 1 273 ? -17.672 13.617 -0.266 1 97 273 PRO A N 1
ATOM 2158 C CA . PRO A 1 273 ? -18.234 12.938 0.906 1 97 273 PRO A CA 1
ATOM 2159 C C . PRO A 1 273 ? -17.297 12.969 2.107 1 97 273 PRO A C 1
ATOM 2161 O O . PRO A 1 273 ? -17.719 12.734 3.24 1 97 273 PRO A O 1
ATOM 2164 N N . GLY A 1 274 ? -16.031 13.258 1.932 1 95.38 274 GLY A N 1
ATOM 2165 C CA . GLY A 1 274 ? -15.07 13.312 3.02 1 95.38 274 GLY A CA 1
ATOM 2166 C C . GLY A 1 274 ? -15.078 14.641 3.756 1 95.38 274 GLY A C 1
ATOM 2167 O O . GLY A 1 274 ? -14.711 14.703 4.934 1 95.38 274 GLY A O 1
ATOM 2168 N N . THR A 1 275 ? -15.492 15.664 3.066 1 96 275 THR A N 1
ATOM 2169 C CA . THR A 1 275 ? -15.383 16.984 3.68 1 96 275 THR A CA 1
ATOM 2170 C C . THR A 1 275 ? -16.75 17.641 3.818 1 96 275 THR A C 1
ATOM 2172 O O . THR A 1 275 ? -16.922 18.562 4.605 1 96 275 THR A O 1
ATOM 2175 N N . CYS A 1 276 ? -17.703 17.141 3.086 1 97.56 276 CYS A N 1
ATOM 2176 C CA . CYS A 1 276 ? -19.031 17.703 3.193 1 97.56 276 CYS A CA 1
ATOM 2177 C C . CYS A 1 276 ? -19.766 17.156 4.41 1 97.56 276 CYS A C 1
ATOM 2179 O O . CYS A 1 276 ? -19.797 15.945 4.633 1 97.56 276 CYS A O 1
ATOM 2181 N N . CYS A 1 277 ? -20.328 18.031 5.188 1 97.75 277 CYS A N 1
ATOM 2182 C CA . CYS A 1 277 ? -21.078 17.609 6.363 1 97.75 277 CYS A CA 1
ATOM 2183 C C . CYS A 1 277 ? -22.344 16.875 5.965 1 97.75 277 CYS A C 1
ATOM 2185 O O . CYS A 1 277 ? -22.969 17.203 4.953 1 97.75 277 CYS A O 1
ATOM 2187 N N . TYR A 1 278 ? -22.75 15.969 6.75 1 97.88 278 TYR A N 1
ATOM 2188 C CA . TYR A 1 278 ? -23.906 15.125 6.473 1 97.88 278 TYR A CA 1
ATOM 2189 C C . TYR A 1 278 ? -25.188 15.961 6.398 1 97.88 278 TYR A C 1
ATOM 2191 O O . TYR A 1 278 ? -26.109 15.633 5.637 1 97.88 278 TYR A O 1
ATOM 2199 N N . ALA A 1 279 ? -25.281 17.062 7.094 1 97.38 279 ALA A N 1
ATOM 2200 C CA . ALA A 1 279 ? -26.453 17.938 7.148 1 97.38 279 ALA A CA 1
ATOM 2201 C C . ALA A 1 279 ? -26.844 18.422 5.754 1 97.38 279 ALA A C 1
ATOM 2203 O O . ALA A 1 279 ? -28.016 18.484 5.418 1 97.38 279 ALA A O 1
ATOM 2204 N N . LEU A 1 280 ? -25.875 18.812 4.992 1 97.12 280 LEU A N 1
ATOM 2205 C CA . LEU A 1 280 ? -26.141 19.297 3.645 1 97.12 280 LEU A CA 1
ATOM 2206 C C . LEU A 1 280 ? -26.562 18.156 2.729 1 97.12 280 LEU A C 1
ATOM 2208 O O . LEU A 1 280 ? -27.422 18.344 1.861 1 97.12 280 LEU A O 1
ATOM 2212 N N . TYR A 1 281 ? -25.953 17.016 2.906 1 96.81 281 TYR A N 1
ATOM 2213 C CA . TYR A 1 281 ? -26.234 15.836 2.096 1 96.81 281 TYR A CA 1
ATOM 2214 C C . TYR A 1 281 ? -27.625 15.281 2.408 1 96.81 281 TYR A C 1
ATOM 2216 O O . TYR A 1 281 ? -28.359 14.875 1.504 1 96.81 281 TYR A O 1
ATOM 2224 N N . SER A 1 282 ? -28 15.211 3.711 1 94.88 282 SER A N 1
ATOM 2225 C CA . SER A 1 282 ? -29.188 14.523 4.172 1 94.88 282 SER A CA 1
ATOM 2226 C C . SER A 1 282 ? -30.453 15.211 3.654 1 94.88 282 SER A C 1
ATOM 2228 O O . SER A 1 282 ? -31.531 14.609 3.631 1 94.88 282 SER A O 1
ATOM 2230 N N . ASN A 1 283 ? -30.297 16.406 3.244 1 90.06 283 ASN A N 1
ATOM 2231 C CA . ASN A 1 283 ? -31.438 17.156 2.715 1 90.06 283 ASN A CA 1
ATOM 2232 C C . ASN A 1 283 ? -31.625 16.891 1.225 1 90.06 283 ASN A C 1
ATOM 2234 O O . ASN A 1 283 ? -32.531 17.469 0.604 1 90.06 283 ASN A O 1
ATOM 2238 N N . LEU A 1 284 ? -30.844 16.078 0.684 1 93.25 284 LEU A N 1
ATOM 2239 C CA . LEU A 1 284 ? -30.891 15.773 -0.744 1 93.25 284 LEU A CA 1
ATOM 2240 C C . LEU A 1 284 ? -31.25 14.312 -0.983 1 93.25 284 LEU A C 1
ATOM 2242 O O . LEU A 1 284 ? -31.047 13.469 -0.112 1 93.25 284 LEU A O 1
ATOM 2246 N N . ASN A 1 285 ? -31.797 14.023 -2.16 1 89 285 ASN A N 1
ATOM 2247 C CA . ASN A 1 285 ? -31.984 12.641 -2.582 1 89 285 ASN A CA 1
ATOM 2248 C C . ASN A 1 285 ? -30.703 12.039 -3.156 1 89 285 ASN A C 1
ATOM 2250 O O . ASN A 1 285 ? -29.891 12.75 -3.742 1 89 285 ASN A O 1
ATOM 2254 N N . SER A 1 286 ? -30.594 10.727 -2.922 1 84.06 286 SER A N 1
ATOM 2255 C CA . SER A 1 286 ? -29.375 10.047 -3.348 1 84.06 286 SER A CA 1
ATOM 2256 C C . SER A 1 286 ? -29.125 10.219 -4.844 1 84.06 286 SER A C 1
ATOM 2258 O O . SER A 1 286 ? -27.984 10.242 -5.297 1 84.06 286 SER A O 1
ATOM 2260 N N . ASP A 1 287 ? -30.172 10.328 -5.629 1 84.88 287 ASP A N 1
ATOM 2261 C CA . ASP A 1 287 ? -30.062 10.43 -7.078 1 84.88 287 ASP A CA 1
ATOM 2262 C C . ASP A 1 287 ? -29.703 11.859 -7.504 1 84.88 287 ASP A C 1
ATOM 2264 O O . ASP A 1 287 ? -29.406 12.109 -8.672 1 84.88 287 ASP A O 1
ATOM 2268 N N . GLN A 1 288 ? -29.641 12.758 -6.523 1 90 288 GLN A N 1
ATOM 2269 C CA . GLN A 1 288 ? -29.359 14.156 -6.809 1 90 288 GLN A CA 1
ATOM 2270 C C . GLN A 1 288 ? -27.906 14.492 -6.523 1 90 288 GLN A C 1
ATOM 2272 O O . GLN A 1 288 ? -27.484 15.641 -6.68 1 90 288 GLN A O 1
ATOM 2277 N N . VAL A 1 289 ? -27.188 13.523 -6.125 1 94 289 VAL A N 1
ATOM 2278 C CA . VAL A 1 289 ? -25.859 13.844 -5.633 1 94 289 VAL A CA 1
ATOM 2279 C C . VAL A 1 289 ? -24.812 13.039 -6.398 1 94 289 VAL A C 1
ATOM 2281 O O . VAL A 1 289 ? -25.047 11.883 -6.75 1 94 289 VAL A O 1
ATOM 2284 N N . PHE A 1 290 ? -23.719 13.688 -6.793 1 94.19 290 PHE A N 1
ATOM 2285 C CA . PHE A 1 290 ? -22.5 13.078 -7.285 1 94.19 290 PHE A CA 1
ATOM 2286 C C . PHE A 1 290 ? -21.422 13.07 -6.203 1 94.19 290 PHE A C 1
ATOM 2288 O O . PHE A 1 290 ? -20.75 14.086 -5.977 1 94.19 290 PHE A O 1
ATOM 2295 N N . LEU A 1 291 ? -21.266 11.914 -5.523 1 94.88 291 LEU A N 1
ATOM 2296 C CA . LEU A 1 291 ? -20.359 11.805 -4.391 1 94.88 291 LEU A CA 1
ATOM 2297 C C . LEU A 1 291 ? -18.953 11.43 -4.859 1 94.88 291 LEU A C 1
ATOM 2299 O O . LEU A 1 291 ? -18.656 10.258 -5.074 1 94.88 291 LEU A O 1
ATOM 2303 N N . GLN A 1 292 ? -18.078 12.43 -4.992 1 94.81 292 GLN A N 1
ATOM 2304 C CA . GLN A 1 292 ? -16.688 12.234 -5.371 1 94.81 292 GLN A CA 1
ATOM 2305 C C . GLN A 1 292 ? -15.781 13.258 -4.684 1 94.81 292 GLN A C 1
ATOM 2307 O O . GLN A 1 292 ? -16.234 14.328 -4.281 1 94.81 292 GLN A O 1
ATOM 2312 N N . GLN A 1 293 ? -14.547 12.914 -4.523 1 95.38 293 GLN A N 1
ATOM 2313 C CA . GLN A 1 293 ? -13.578 13.867 -3.99 1 95.38 293 GLN A CA 1
ATOM 2314 C C . GLN A 1 293 ? -13.594 15.172 -4.785 1 95.38 293 GLN A C 1
ATOM 2316 O O . GLN A 1 293 ? -13.672 15.148 -6.016 1 95.38 293 GLN A O 1
ATOM 2321 N N . SER A 1 294 ? -13.492 16.203 -4.059 1 97 294 SER A N 1
ATOM 2322 C CA . SER A 1 294 ? -13.453 17.516 -4.691 1 97 294 SER A CA 1
ATOM 2323 C C . SER A 1 294 ? -12.305 17.609 -5.691 1 97 294 SER A C 1
ATOM 2325 O O . SER A 1 294 ? -11.18 17.188 -5.402 1 97 294 SER A O 1
ATOM 2327 N N . PRO A 1 295 ? -12.57 18.094 -6.895 1 97.06 295 PRO A N 1
ATOM 2328 C CA . PRO A 1 295 ? -11.484 18.266 -7.863 1 97.06 295 PRO A CA 1
ATOM 2329 C C . PRO A 1 295 ? -10.461 19.312 -7.418 1 97.06 295 PRO A C 1
ATOM 2331 O O . PRO A 1 295 ? -9.367 19.375 -7.977 1 97.06 295 PRO A O 1
ATOM 2334 N N . LEU A 1 296 ? -10.797 20.078 -6.383 1 97.94 296 LEU A N 1
ATOM 2335 C CA . LEU A 1 296 ? -9.891 21.125 -5.914 1 97.94 296 LEU A CA 1
ATOM 2336 C C . LEU A 1 296 ? -8.781 20.531 -5.051 1 97.94 296 LEU A C 1
ATOM 2338 O O . LEU A 1 296 ? -7.73 21.141 -4.863 1 97.94 296 LEU A O 1
ATOM 2342 N N . ALA A 1 297 ? -9.078 19.328 -4.461 1 96.75 297 ALA A N 1
ATOM 2343 C CA . ALA A 1 297 ? -8.062 18.703 -3.627 1 96.75 297 ALA A CA 1
ATOM 2344 C C . ALA A 1 297 ? -6.77 18.484 -4.406 1 96.75 297 ALA A C 1
ATOM 2346 O O . ALA A 1 297 ? -5.691 18.859 -3.943 1 96.75 297 ALA A O 1
ATOM 2347 N N . LEU A 1 298 ? -6.859 17.938 -5.586 1 96.81 298 LEU A N 1
ATOM 2348 C CA . LEU A 1 298 ? -5.688 17.672 -6.41 1 96.81 298 LEU A CA 1
ATOM 2349 C C . LEU A 1 298 ? -5.121 18.969 -6.98 1 96.81 298 LEU A C 1
ATOM 2351 O O . LEU A 1 298 ? -3.902 19.141 -7.043 1 96.81 298 LEU A O 1
ATOM 2355 N N . ALA A 1 299 ? -6 19.797 -7.453 1 97.62 299 ALA A N 1
ATOM 2356 C CA . ALA A 1 299 ? -5.562 21.062 -8.055 1 97.62 299 ALA A CA 1
ATOM 2357 C C . ALA A 1 299 ? -4.727 21.875 -7.074 1 97.62 299 ALA A C 1
ATOM 2359 O O . ALA A 1 299 ? -3.715 22.469 -7.453 1 97.62 299 ALA A O 1
ATOM 2360 N N . LYS A 1 300 ? -5.195 21.891 -5.84 1 96.81 300 LYS A N 1
ATOM 2361 C CA . LYS A 1 300 ? -4.504 22.625 -4.777 1 96.81 300 LYS A CA 1
ATOM 2362 C C . LYS A 1 300 ? -3.182 21.953 -4.422 1 96.81 300 LYS A C 1
ATOM 2364 O O . LYS A 1 300 ? -2.201 22.625 -4.102 1 96.81 300 LYS A O 1
ATOM 2369 N N . ALA A 1 301 ? -3.125 20.656 -4.48 1 97.94 301 ALA A N 1
ATOM 2370 C CA . ALA A 1 301 ? -1.945 19.875 -4.121 1 97.94 301 ALA A CA 1
ATOM 2371 C C . ALA A 1 301 ? -0.849 20.016 -5.172 1 97.94 301 ALA A C 1
ATOM 2373 O O . ALA A 1 301 ? 0.338 19.906 -4.859 1 97.94 301 ALA A O 1
ATOM 2374 N N . LEU A 1 302 ? -1.229 20.203 -6.426 1 98.38 302 LEU A N 1
ATOM 2375 C CA . LEU A 1 302 ? -0.282 20.484 -7.504 1 98.38 302 LEU A CA 1
ATOM 2376 C C . LEU A 1 302 ? 0.099 21.953 -7.539 1 98.38 302 LEU A C 1
ATOM 2378 O O . LEU A 1 302 ? -0.56 22.75 -8.203 1 98.38 302 LEU A O 1
ATOM 2382 N N . LYS A 1 303 ? 1.18 22.266 -6.887 1 98.75 303 LYS A N 1
ATOM 2383 C CA . LYS A 1 303 ? 1.589 23.672 -6.746 1 98.75 303 LYS A CA 1
ATOM 2384 C C . LYS A 1 303 ? 2.029 24.25 -8.086 1 98.75 303 LYS A C 1
ATOM 2386 O O . LYS A 1 303 ? 2.691 23.562 -8.875 1 98.75 303 LYS A O 1
ATOM 2391 N N . ASN A 1 304 ? 1.603 25.469 -8.383 1 98.38 304 ASN A N 1
ATOM 2392 C CA . ASN A 1 304 ? 2.115 26.172 -9.555 1 98.38 304 ASN A CA 1
ATOM 2393 C C . ASN A 1 304 ? 3.506 26.75 -9.297 1 98.38 304 ASN A C 1
ATOM 2395 O O . ASN A 1 304 ? 3.988 26.734 -8.164 1 98.38 304 ASN A O 1
ATOM 2399 N N . PRO A 1 305 ? 4.188 27.266 -10.312 1 98.38 305 PRO A N 1
ATOM 2400 C CA . PRO A 1 305 ? 5.578 27.719 -10.164 1 98.38 305 PRO A CA 1
ATOM 2401 C C . PRO A 1 305 ? 5.73 28.828 -9.141 1 98.38 305 PRO A C 1
ATOM 2403 O O . PRO A 1 305 ? 6.723 28.875 -8.406 1 98.38 305 PRO A O 1
ATOM 2406 N N . VAL A 1 306 ? 4.777 29.719 -9.008 1 98.69 306 VAL A N 1
ATOM 2407 C CA . VAL A 1 306 ? 4.84 30.828 -8.07 1 98.69 306 VAL A CA 1
ATOM 2408 C C . VAL A 1 306 ? 4.754 30.297 -6.637 1 98.69 306 VAL A C 1
ATOM 2410 O O . VAL A 1 306 ? 5.52 30.719 -5.766 1 98.69 306 VAL A O 1
ATOM 2413 N N . GLU A 1 307 ? 3.818 29.422 -6.414 1 98.69 307 GLU A N 1
ATOM 2414 C CA . GLU A 1 307 ? 3.693 28.797 -5.102 1 98.69 307 GLU A CA 1
ATOM 2415 C C . GLU A 1 307 ? 4.961 28.031 -4.723 1 98.69 307 GLU A C 1
ATOM 2417 O O . GLU A 1 307 ? 5.414 28.094 -3.58 1 98.69 307 GLU A O 1
ATOM 2422 N N . LEU A 1 308 ? 5.531 27.312 -5.652 1 98.75 308 LEU A N 1
ATOM 2423 C CA . LEU A 1 308 ? 6.738 26.531 -5.391 1 98.75 308 LEU A CA 1
ATOM 2424 C C . LEU A 1 308 ? 7.91 27.453 -5.039 1 98.75 308 LEU A C 1
ATOM 2426 O O . LEU A 1 308 ? 8.664 27.172 -4.105 1 98.75 308 LEU A O 1
ATOM 2430 N N . ASP A 1 309 ? 8.07 28.5 -5.82 1 98.69 309 ASP A N 1
ATOM 2431 C CA . ASP A 1 309 ? 9.133 29.453 -5.527 1 98.69 309 ASP A CA 1
ATOM 2432 C C . ASP A 1 309 ? 8.945 30.078 -4.148 1 98.69 309 ASP A C 1
ATOM 2434 O O . ASP A 1 309 ? 9.906 30.266 -3.404 1 98.69 309 ASP A O 1
ATOM 2438 N N . GLY A 1 310 ? 7.711 30.453 -3.846 1 98.75 310 GLY A N 1
ATOM 2439 C CA . GLY A 1 310 ? 7.41 30.969 -2.523 1 98.75 310 GLY A CA 1
ATOM 2440 C C . GLY A 1 310 ? 7.758 30 -1.406 1 98.75 310 GLY A C 1
ATOM 2441 O O . GLY A 1 310 ? 8.344 30.406 -0.396 1 98.75 310 GLY A O 1
ATOM 2442 N N . LEU A 1 311 ? 7.406 28.766 -1.59 1 98.75 311 LEU A N 1
ATOM 2443 C CA . LEU A 1 311 ? 7.707 27.719 -0.608 1 98.75 311 LEU A CA 1
ATOM 2444 C C . LEU A 1 311 ? 9.211 27.562 -0.428 1 98.75 311 LEU A C 1
ATOM 2446 O O . LEU A 1 311 ? 9.703 27.469 0.7 1 98.75 311 LEU A O 1
ATOM 2450 N N . ARG A 1 312 ? 9.969 27.547 -1.521 1 98.69 312 ARG A N 1
ATOM 2451 C CA . ARG A 1 312 ? 11.422 27.453 -1.426 1 98.69 312 ARG A CA 1
ATOM 2452 C C . ARG A 1 312 ? 11.992 28.641 -0.661 1 98.69 312 ARG A C 1
ATOM 2454 O O . ARG A 1 312 ? 12.805 28.469 0.249 1 98.69 312 ARG A O 1
ATOM 2461 N N . ASP A 1 313 ? 11.516 29.812 -0.96 1 98.62 313 ASP A N 1
ATOM 2462 C CA . ASP A 1 313 ? 12.031 31.031 -0.357 1 98.62 313 ASP A CA 1
ATOM 2463 C C . ASP A 1 313 ? 11.711 31.094 1.135 1 98.62 313 ASP A C 1
ATOM 2465 O O . ASP A 1 313 ? 12.57 31.453 1.945 1 98.62 313 ASP A O 1
ATOM 2469 N N . CYS A 1 314 ? 10.5 30.797 1.469 1 98.44 314 CYS A N 1
ATOM 2470 C CA . CYS A 1 314 ? 10.141 30.906 2.879 1 98.44 314 CYS A CA 1
ATOM 2471 C C . CYS A 1 314 ? 10.867 29.859 3.711 1 98.44 314 CYS A C 1
ATOM 2473 O O . CYS A 1 314 ? 11.188 30.094 4.879 1 98.44 314 CYS A O 1
ATOM 2475 N N . HIS A 1 315 ? 11.156 28.672 3.121 1 98.81 315 HIS A N 1
ATOM 2476 C CA . HIS A 1 315 ? 11.898 27.656 3.857 1 98.81 315 HIS A CA 1
ATOM 2477 C C . HIS A 1 315 ? 13.344 28.078 4.086 1 98.81 315 HIS A C 1
ATOM 2479 O O . HIS A 1 315 ? 13.961 27.688 5.074 1 98.81 315 HIS A O 1
ATOM 2485 N N . ILE A 1 316 ? 13.898 28.859 3.164 1 98.81 316 ILE A N 1
ATOM 2486 C CA . ILE A 1 316 ? 15.227 29.422 3.375 1 98.81 316 ILE A CA 1
ATOM 2487 C C . ILE A 1 316 ? 15.195 30.406 4.543 1 98.81 316 ILE A C 1
ATOM 2489 O O . ILE A 1 316 ? 16.016 30.328 5.453 1 98.81 316 ILE A O 1
ATOM 2493 N N . ARG A 1 317 ? 14.211 31.328 4.605 1 98.69 317 ARG A N 1
ATOM 2494 C CA . ARG A 1 317 ? 14.055 32.281 5.707 1 98.69 317 ARG A CA 1
ATOM 2495 C C . ARG A 1 317 ? 13.82 31.547 7.023 1 98.69 317 ARG A C 1
ATOM 2497 O O . ARG A 1 317 ? 14.391 31.906 8.055 1 98.69 317 ARG A O 1
ATOM 2504 N N . ASP A 1 318 ? 12.969 30.562 6.945 1 98.81 318 ASP A N 1
ATOM 2505 C CA . ASP A 1 318 ? 12.648 29.797 8.141 1 98.81 318 ASP A CA 1
ATOM 2506 C C . ASP A 1 318 ? 13.875 29.031 8.641 1 98.81 318 ASP A C 1
ATOM 2508 O O . ASP A 1 318 ? 14.078 28.891 9.852 1 98.81 318 ASP A O 1
ATOM 2512 N N . GLY A 1 319 ? 14.648 28.438 7.699 1 98.81 319 GLY A N 1
ATOM 2513 C CA . GLY A 1 319 ? 15.891 27.781 8.062 1 98.81 319 GLY A CA 1
ATOM 2514 C C . GLY A 1 319 ? 16.859 28.688 8.797 1 98.81 319 GLY A C 1
ATOM 2515 O O . GLY A 1 319 ? 17.484 28.281 9.773 1 98.81 319 GLY A O 1
ATOM 2516 N N . ALA A 1 320 ? 16.969 29.875 8.336 1 98.81 320 ALA A N 1
ATOM 2517 C CA . ALA A 1 320 ? 17.812 30.859 9.016 1 98.81 320 ALA A CA 1
ATOM 2518 C C . ALA A 1 320 ? 17.328 31.109 10.445 1 98.81 320 ALA A C 1
ATOM 2520 O O . ALA A 1 320 ? 18.141 31.203 11.367 1 98.81 320 ALA A O 1
ATOM 2521 N N . ALA A 1 321 ? 16.016 31.219 10.594 1 98.88 321 ALA A N 1
ATOM 2522 C CA . ALA A 1 321 ? 15.445 31.406 11.93 1 98.88 321 ALA A CA 1
ATOM 2523 C C . ALA A 1 321 ? 15.789 30.234 12.844 1 98.88 321 ALA A C 1
ATOM 2525 O O . ALA A 1 321 ? 16.125 30.438 14.016 1 98.88 321 ALA A O 1
ATOM 2526 N N . VAL A 1 322 ? 15.695 29.031 12.344 1 98.88 322 VAL A N 1
ATOM 2527 C CA . VAL A 1 322 ? 15.961 27.828 13.133 1 98.88 322 VAL A CA 1
ATOM 2528 C C . VAL A 1 322 ? 17.438 27.781 13.523 1 98.88 322 VAL A C 1
ATOM 2530 O O . VAL A 1 322 ? 17.781 27.438 14.656 1 98.88 322 VAL A O 1
ATOM 2533 N N . VAL A 1 323 ? 18.344 28.125 12.594 1 98.81 323 VAL A N 1
ATOM 2534 C CA . VAL A 1 323 ? 19.781 28.125 12.883 1 98.81 323 VAL A CA 1
ATOM 2535 C C . VAL A 1 323 ? 20.094 29.188 13.93 1 98.81 323 VAL A C 1
ATOM 2537 O O . VAL A 1 323 ? 20.828 28.938 14.883 1 98.81 323 VAL A O 1
ATOM 2540 N N . GLN A 1 324 ? 19.531 30.391 13.797 1 98.81 324 GLN A N 1
ATOM 2541 C CA . GLN A 1 324 ? 19.703 31.453 14.789 1 98.81 324 GLN A CA 1
ATOM 2542 C C . GLN A 1 324 ? 19.219 31 16.172 1 98.81 324 GLN A C 1
ATOM 2544 O O . GLN A 1 324 ? 19.875 31.297 17.172 1 98.81 324 GLN A O 1
ATOM 2549 N N . TYR A 1 325 ? 18.172 30.375 16.188 1 98.62 325 TYR A N 1
ATOM 2550 C CA . TYR A 1 325 ? 17.609 29.812 17.422 1 98.62 325 TYR A CA 1
ATOM 2551 C C . TYR A 1 325 ? 18.578 28.812 18.047 1 98.62 325 TYR A C 1
ATOM 2553 O O . TYR A 1 325 ? 18.828 28.859 19.266 1 98.62 325 TYR A O 1
ATOM 2561 N N . LEU A 1 326 ? 19.094 27.844 17.219 1 98.69 326 LEU A N 1
ATOM 2562 C CA . LEU A 1 326 ? 20 26.828 17.719 1 98.69 326 LEU A CA 1
ATOM 2563 C C . LEU A 1 326 ? 21.281 27.453 18.266 1 98.69 326 LEU A C 1
ATOM 2565 O O . LEU A 1 326 ? 21.828 27 19.266 1 98.69 326 LEU A O 1
ATOM 2569 N N . VAL A 1 327 ? 21.781 28.469 17.609 1 98.56 327 VAL A N 1
ATOM 2570 C CA . VAL A 1 327 ? 22.938 29.219 18.078 1 98.56 327 VAL A CA 1
ATOM 2571 C C . VAL A 1 327 ? 22.656 29.828 19.453 1 98.56 327 VAL A C 1
ATOM 2573 O O . VAL A 1 327 ? 23.453 29.688 20.391 1 98.56 327 VAL A O 1
ATOM 2576 N N . TRP A 1 328 ? 21.531 30.516 19.516 1 98.25 328 TRP A N 1
ATOM 2577 C CA . TRP A 1 328 ? 21.109 31.141 20.766 1 98.25 328 TRP A CA 1
ATOM 2578 C C . TRP A 1 328 ? 20.953 30.094 21.875 1 98.25 328 TRP A C 1
ATOM 2580 O O . TRP A 1 328 ? 21.438 30.297 23 1 98.25 328 TRP A O 1
ATOM 2590 N N . LEU A 1 329 ? 20.266 29.047 21.578 1 97.75 329 LEU A N 1
ATOM 2591 C CA . LEU A 1 329 ? 20 28 22.562 1 97.75 329 LEU A CA 1
ATOM 2592 C C . LEU A 1 329 ? 21.297 27.375 23.062 1 97.75 329 LEU A C 1
ATOM 2594 O O . LEU A 1 329 ? 21.438 27.094 24.25 1 97.75 329 LEU A O 1
ATOM 2598 N N . ASP A 1 330 ? 22.203 27.078 22.125 1 97.44 330 ASP A N 1
ATOM 2599 C CA . ASP A 1 330 ? 23.5 26.531 22.469 1 97.44 330 ASP A CA 1
ATOM 2600 C C . ASP A 1 330 ? 24.234 27.438 23.453 1 97.44 330 ASP A C 1
ATOM 2602 O O . ASP A 1 330 ? 24.781 26.969 24.453 1 97.44 330 ASP A O 1
ATOM 2606 N N . LYS A 1 331 ? 24.266 28.672 23.172 1 96.12 331 LYS A N 1
ATOM 2607 C CA . LYS A 1 331 ? 24.906 29.656 24.031 1 96.12 331 LYS A CA 1
ATOM 2608 C C . LYS A 1 331 ? 24.25 29.688 25.422 1 96.12 331 LYS A C 1
ATOM 2610 O O . LYS A 1 331 ? 24.938 29.719 26.438 1 96.12 331 LYS A O 1
ATOM 2615 N N . GLN A 1 332 ? 22.938 29.734 25.406 1 95.31 332 GLN A N 1
ATOM 2616 C CA . GLN A 1 332 ? 22.203 29.797 26.672 1 95.31 332 GLN A CA 1
ATOM 2617 C C . GLN A 1 332 ? 22.469 28.547 27.516 1 95.31 332 GLN A C 1
ATOM 2619 O O . GLN A 1 332 ? 22.641 28.641 28.734 1 95.31 332 GLN A O 1
ATOM 2624 N N . MET A 1 333 ? 22.5 27.422 26.922 1 94.62 333 MET A N 1
ATOM 2625 C CA . MET A 1 333 ? 22.734 26.172 27.641 1 94.62 333 MET A CA 1
ATOM 2626 C C . MET A 1 333 ? 24.125 26.125 28.25 1 94.62 333 MET A C 1
ATOM 2628 O O . MET A 1 333 ? 24.312 25.625 29.344 1 94.62 333 MET A O 1
ATOM 2632 N N . GLN A 1 334 ? 25.062 26.641 27.484 1 93.19 334 GLN A N 1
ATOM 2633 C CA . GLN A 1 334 ? 26.438 26.688 28 1 93.19 334 GLN A CA 1
ATOM 2634 C C . GLN A 1 334 ? 26.562 27.703 29.125 1 93.19 334 GLN A C 1
ATOM 2636 O O . GLN A 1 334 ? 27.109 27.406 30.188 1 93.19 334 GLN A O 1
ATOM 2641 N N . GLU A 1 335 ? 26.062 28.859 28.969 1 91.38 335 GLU A N 1
ATOM 2642 C CA . GLU A 1 335 ? 26.266 29.969 29.891 1 91.38 335 GLU A CA 1
ATOM 2643 C C . GLU A 1 335 ? 25.391 29.812 31.125 1 91.38 335 GLU A C 1
ATOM 2645 O O . GLU A 1 335 ? 25.859 30.078 32.25 1 91.38 335 GLU A O 1
ATOM 2650 N N . ASN A 1 336 ? 24.188 29.375 30.891 1 87.75 336 ASN A N 1
ATOM 2651 C CA . ASN A 1 336 ? 23.234 29.375 32 1 87.75 336 ASN A CA 1
ATOM 2652 C C . ASN A 1 336 ? 23.203 28.031 32.719 1 87.75 336 ASN A C 1
ATOM 2654 O O . ASN A 1 336 ? 22.859 27.953 33.906 1 87.75 336 ASN A O 1
ATOM 2658 N N . TYR A 1 337 ? 23.609 26.984 32.031 1 88.5 337 TYR A N 1
ATOM 2659 C CA . TYR A 1 337 ? 23.469 25.672 32.625 1 88.5 337 TYR A CA 1
ATOM 2660 C C . TYR A 1 337 ? 24.812 24.953 32.688 1 88.5 337 TYR A C 1
ATOM 2662 O O . TYR A 1 337 ? 24.906 23.812 33.156 1 88.5 337 TYR A O 1
ATOM 2670 N N . GLY A 1 338 ? 25.812 25.594 32.188 1 88.38 338 GLY A N 1
ATOM 2671 C CA . GLY A 1 338 ? 27.125 24.984 32.188 1 88.38 338 GLY A CA 1
ATOM 2672 C C . GLY A 1 338 ? 27.219 23.719 31.359 1 88.38 338 GLY A C 1
ATOM 2673 O O . GLY A 1 338 ? 28.031 22.844 31.625 1 88.38 338 GLY A O 1
ATOM 2674 N N . ALA A 1 339 ? 26.375 23.641 30.375 1 92.56 339 ALA A N 1
ATOM 2675 C CA . ALA A 1 339 ? 26.344 22.469 29.516 1 92.56 339 ALA A CA 1
ATOM 2676 C C . ALA A 1 339 ? 27.562 22.422 28.594 1 92.56 339 ALA A C 1
ATOM 2678 O O . ALA A 1 339 ? 28.109 23.469 28.25 1 92.56 339 ALA A O 1
ATOM 2679 N N . PRO A 1 340 ? 28 21.203 28.188 1 92.69 340 PRO A N 1
ATOM 2680 C CA . PRO A 1 340 ? 29.031 21.109 27.156 1 92.69 340 PRO A CA 1
ATOM 2681 C C . PRO A 1 340 ? 28.641 21.797 25.859 1 92.69 340 PRO A C 1
ATOM 2683 O O . PRO A 1 340 ? 29.5 22.359 25.156 1 92.69 340 PRO A O 1
ATOM 2686 N N . GLY A 1 341 ? 27.312 21.641 25.516 1 94.19 341 GLY A N 1
ATOM 2687 C CA . GLY A 1 341 ? 26.812 22.375 24.375 1 94.19 341 GLY A CA 1
ATOM 2688 C C . GLY A 1 341 ? 26.484 21.484 23.188 1 94.19 341 GLY A C 1
ATOM 2689 O O . GLY A 1 341 ? 26.359 20.266 23.344 1 94.19 341 GLY A O 1
ATOM 2690 N N . TYR A 1 342 ? 26.234 22.109 22.016 1 96.94 342 TYR A N 1
ATOM 2691 C CA . TYR A 1 342 ? 25.719 21.5 20.797 1 96.94 342 TYR A CA 1
ATOM 2692 C C . TYR A 1 342 ? 26.75 20.547 20.203 1 96.94 342 TYR A C 1
ATOM 2694 O O . TYR A 1 342 ? 26.375 19.531 19.578 1 96.94 342 TYR A O 1
ATOM 2702 N N . PHE A 1 343 ? 28.062 20.672 20.5 1 96.81 343 PHE A N 1
ATOM 2703 C CA . PHE A 1 343 ? 29.094 19.984 19.734 1 96.81 343 PHE A CA 1
ATOM 2704 C C . PHE A 1 343 ? 29.812 18.938 20.578 1 96.81 343 PHE A C 1
ATOM 2706 O O . PHE A 1 343 ? 30.219 17.891 20.078 1 96.81 343 PHE A O 1
ATOM 2713 N N . LEU A 1 344 ? 29.938 19.172 21.875 1 93.56 344 LEU A N 1
ATOM 2714 C CA . LEU A 1 344 ? 30.812 18.375 22.703 1 93.56 344 LEU A CA 1
ATOM 2715 C C . LEU A 1 344 ? 30.016 17.312 23.469 1 93.56 344 LEU A C 1
ATOM 2717 O O . LEU A 1 344 ? 28.859 17.531 23.812 1 93.56 344 LEU A O 1
ATOM 2721 N N . GLU A 1 345 ? 30.734 16.141 23.656 1 90.62 345 GLU A N 1
ATOM 2722 C CA . GLU A 1 345 ? 30.156 15.055 24.438 1 90.62 345 GLU A CA 1
ATOM 2723 C C . GLU A 1 345 ? 30.859 14.898 25.781 1 90.62 345 GLU A C 1
ATOM 2725 O O . GLU A 1 345 ? 31.781 14.094 25.906 1 90.62 345 GLU A O 1
ATOM 2730 N N . GLN A 1 346 ? 30.906 15.633 26.578 1 78.25 346 GLN A N 1
ATOM 2731 C CA . GLN A 1 346 ? 31.578 15.539 27.875 1 78.25 346 GLN A CA 1
ATOM 2732 C C . GLN A 1 346 ? 30.594 15.211 28.984 1 78.25 346 GLN A C 1
ATOM 2734 O O . GLN A 1 346 ? 29.453 15.68 28.969 1 78.25 346 GLN A O 1
ATOM 2739 N N . GLU A 1 347 ? 31.188 14.078 29.672 1 64.81 347 GLU A N 1
ATOM 2740 C CA . GLU A 1 347 ? 30.391 13.734 30.844 1 64.81 347 GLU A CA 1
ATOM 2741 C C . GLU A 1 347 ? 30.469 14.828 31.906 1 64.81 347 GLU A C 1
ATOM 2743 O O . GLU A 1 347 ? 31.453 15.562 31.969 1 64.81 347 GLU A O 1
ATOM 2748 N N . GLY A 1 348 ? 29.5 15.203 32.688 1 56.84 348 GLY A N 1
ATOM 2749 C CA . GLY A 1 348 ? 29.516 16.031 33.875 1 56.84 348 GLY A CA 1
ATOM 2750 C C . GLY A 1 348 ? 29.109 17.469 33.594 1 56.84 348 GLY A C 1
ATOM 2751 O O . GLY A 1 348 ? 29.484 18.047 32.562 1 56.84 348 GLY A O 1
ATOM 2752 N N . THR A 1 349 ? 28 17.719 33.812 1 53.47 349 THR A N 1
ATOM 2753 C CA . THR A 1 349 ? 27.578 19.109 33.812 1 53.47 349 THR A CA 1
ATOM 2754 C C . THR A 1 349 ? 28.484 19.953 34.719 1 53.47 349 THR A C 1
ATOM 2756 O O . THR A 1 349 ? 28.875 19.516 35.812 1 53.47 349 THR A O 1
ATOM 2759 N N . HIS A 1 350 ? 29.359 20.672 34.25 1 52.34 350 HIS A N 1
ATOM 2760 C CA . HIS A 1 350 ? 29.938 21.578 35.25 1 52.34 350 HIS A CA 1
ATOM 2761 C C . HIS A 1 350 ? 28.859 22.234 36.094 1 52.34 350 HIS A C 1
ATOM 2763 O O . HIS A 1 350 ? 27.938 22.859 35.562 1 52.34 350 HIS A O 1
ATOM 2769 N N . LYS A 1 351 ? 28.484 21.516 37.062 1 50.75 351 LYS A N 1
ATOM 2770 C CA . LYS A 1 351 ? 27.484 22.062 37.969 1 50.75 351 LYS A CA 1
ATOM 2771 C C . LYS A 1 351 ? 27.719 23.547 38.219 1 50.75 351 LYS A C 1
ATOM 2773 O O . LYS A 1 351 ? 28.547 23.906 39.062 1 50.75 351 LYS A O 1
ATOM 2778 N N . ARG A 1 352 ? 27.766 24.297 37.156 1 51.28 352 ARG A N 1
ATOM 2779 C CA . ARG A 1 352 ? 27.688 25.688 37.594 1 51.28 352 ARG A CA 1
ATOM 2780 C C . ARG A 1 352 ? 26.312 26.016 38.156 1 51.28 352 ARG A C 1
ATOM 2782 O O . ARG A 1 352 ? 25.297 25.516 37.625 1 51.28 352 ARG A O 1
ATOM 2789 N N . LYS A 1 353 ? 26.203 26.516 39.312 1 48.41 353 LYS A N 1
ATOM 2790 C CA . LYS A 1 353 ? 25 27.031 39.938 1 48.41 353 LYS A CA 1
ATOM 2791 C C . LYS A 1 353 ? 24.234 27.953 39 1 48.41 353 LYS A C 1
ATOM 2793 O O . LYS A 1 353 ? 24.828 28.859 38.406 1 48.41 353 LYS A O 1
ATOM 2798 N N . PRO A 1 354 ? 22.922 27.484 38.562 1 48.41 354 PRO A N 1
ATOM 2799 C CA . PRO A 1 354 ? 22.156 28.5 37.844 1 48.41 354 PRO A CA 1
ATOM 2800 C C . PRO A 1 354 ? 22.375 29.906 38.375 1 48.41 354 PRO A C 1
ATOM 2802 O O . PRO A 1 354 ? 22.312 30.141 39.594 1 48.41 354 PRO A O 1
ATOM 2805 N N . THR A 1 355 ? 23.297 30.594 38.031 1 47.47 355 THR A N 1
ATOM 2806 C CA . THR A 1 355 ? 23.203 31.969 38.469 1 47.47 355 THR A CA 1
ATOM 2807 C C . THR A 1 355 ? 21.766 32.469 38.375 1 47.47 355 THR A C 1
ATOM 2809 O O . THR A 1 355 ? 20.938 31.906 37.656 1 47.47 355 THR A O 1
ATOM 2812 N N . GLN A 1 356 ? 21.234 33.375 39.25 1 50 356 GLN A N 1
ATOM 2813 C CA . GLN A 1 356 ? 19.938 34.062 39.312 1 50 356 GLN A CA 1
ATOM 2814 C C . GLN A 1 356 ? 19.344 34.219 37.906 1 50 356 GLN A C 1
ATOM 2816 O O . GLN A 1 356 ? 18.578 35.156 37.688 1 50 356 GLN A O 1
ATOM 2821 N N . SER A 1 357 ? 19.797 33.469 36.844 1 58.16 357 SER A N 1
ATOM 2822 C CA . SER A 1 357 ? 19.578 33.625 35.406 1 58.16 357 SER A CA 1
ATOM 2823 C C . SER A 1 357 ? 18.234 33.031 35 1 58.16 357 SER A C 1
ATOM 2825 O O . SER A 1 357 ? 17.609 32.281 35.75 1 58.16 357 SER A O 1
ATOM 2827 N N . VAL A 1 358 ? 17.672 33.438 33.75 1 71 358 VAL A N 1
ATOM 2828 C CA . VAL A 1 358 ? 16.406 33.156 33.094 1 71 358 VAL A CA 1
ATOM 2829 C C . VAL A 1 358 ? 16.266 31.641 32.875 1 71 358 VAL A C 1
ATOM 2831 O O . VAL A 1 358 ? 17.156 31.016 32.281 1 71 358 VAL A O 1
ATOM 2834 N N . LYS A 1 359 ? 15.289 31.047 33.562 1 87.75 359 LYS A N 1
ATOM 2835 C CA . LYS A 1 359 ? 14.961 29.625 33.375 1 87.75 359 LYS A CA 1
ATOM 2836 C C . LYS A 1 359 ? 14.484 29.359 31.953 1 87.75 359 LYS A C 1
ATOM 2838 O O . LYS A 1 359 ? 13.547 30 31.484 1 87.75 359 LYS A O 1
ATOM 2843 N N . LEU A 1 360 ? 15.242 28.531 31.281 1 94.25 360 LEU A N 1
ATOM 2844 C CA . LEU A 1 360 ? 14.805 28.094 29.953 1 94.25 360 LEU A CA 1
ATOM 2845 C C . LEU A 1 360 ? 13.828 26.938 30.062 1 94.25 360 LEU A C 1
ATOM 2847 O O . LEU A 1 360 ? 14.203 25.844 30.5 1 94.25 360 LEU A O 1
ATOM 2851 N N . THR A 1 361 ? 12.609 27.141 29.672 1 96.31 361 THR A N 1
ATOM 2852 C CA . THR A 1 361 ? 11.586 26.094 29.703 1 96.31 361 THR A CA 1
ATOM 2853 C C . THR A 1 361 ? 11.141 25.75 28.281 1 96.31 361 THR A C 1
ATOM 2855 O O . THR A 1 361 ? 11.445 26.469 27.328 1 96.31 361 THR A O 1
ATOM 2858 N N . GLU A 1 362 ? 10.445 24.609 28.172 1 97.88 362 GLU A N 1
ATOM 2859 C CA . GLU A 1 362 ? 9.883 24.203 26.875 1 97.88 362 GLU A CA 1
ATOM 2860 C C . GLU A 1 362 ? 9.078 25.328 26.25 1 97.88 362 GLU A C 1
ATOM 2862 O O . GLU A 1 362 ? 9.094 25.5 25.031 1 97.88 362 GLU A O 1
ATOM 2867 N N . VAL A 1 363 ? 8.438 26.141 27.047 1 97.06 363 VAL A N 1
ATOM 2868 C CA . VAL A 1 363 ? 7.605 27.234 26.562 1 97.06 363 VAL A CA 1
ATOM 2869 C C . VAL A 1 363 ? 8.484 28.422 26.156 1 97.06 363 VAL A C 1
ATOM 2871 O O . VAL A 1 363 ? 8.367 28.938 25.047 1 97.06 363 VAL A O 1
ATOM 2874 N N . THR A 1 364 ? 9.391 28.828 27.078 1 96.62 364 THR A N 1
ATOM 2875 C CA . THR A 1 364 ? 10.172 30.031 26.828 1 96.62 364 THR A CA 1
ATOM 2876 C C . THR A 1 364 ? 11.078 29.859 25.625 1 96.62 364 THR A C 1
ATOM 2878 O O . THR A 1 364 ? 11.305 30.797 24.859 1 96.62 364 THR A O 1
ATOM 2881 N N . VAL A 1 365 ? 11.625 28.703 25.406 1 97.5 365 VAL A N 1
ATOM 2882 C CA . VAL A 1 365 ? 12.516 28.516 24.281 1 97.5 365 VAL A CA 1
ATOM 2883 C C . VAL A 1 365 ? 11.703 28.453 22.984 1 97.5 365 VAL A C 1
ATOM 2885 O O . VAL A 1 365 ? 12.18 28.859 21.922 1 97.5 365 VAL A O 1
ATOM 2888 N N . SER A 1 366 ? 10.492 27.844 23 1 97.5 366 SER A N 1
ATOM 2889 C CA . SER A 1 366 ? 9.625 27.859 21.828 1 97.5 366 SER A CA 1
ATOM 2890 C C . SER A 1 366 ? 9.242 29.281 21.453 1 97.5 366 SER A C 1
ATOM 2892 O O . SER A 1 366 ? 9.188 29.609 20.266 1 97.5 366 SER A O 1
ATOM 2894 N N . ASP A 1 367 ? 9 30.109 22.453 1 97.31 367 ASP A N 1
ATOM 2895 C CA . ASP A 1 367 ? 8.703 31.516 22.188 1 97.31 367 ASP A CA 1
ATOM 2896 C C . ASP A 1 367 ? 9.883 32.219 21.531 1 97.31 367 ASP A C 1
ATOM 2898 O O . ASP A 1 367 ? 9.695 33.062 20.656 1 97.31 367 ASP A O 1
ATOM 2902 N N . LYS A 1 368 ? 11.031 31.922 22.016 1 97.94 368 LYS A N 1
ATOM 2903 C CA . LYS A 1 368 ? 12.227 32.531 21.438 1 97.94 368 LYS A CA 1
ATOM 2904 C C . LYS A 1 368 ? 12.352 32.156 19.953 1 97.94 368 LYS A C 1
ATOM 2906 O O . LYS A 1 368 ? 12.703 33 19.125 1 97.94 368 LYS A O 1
ATOM 2911 N N . LEU A 1 369 ? 12.133 30.906 19.594 1 98.62 369 LEU A N 1
ATOM 2912 C CA . LEU A 1 369 ? 12.156 30.5 18.188 1 98.62 369 LEU A CA 1
ATOM 2913 C C . LEU A 1 369 ? 11.141 31.297 17.375 1 98.62 369 LEU A C 1
ATOM 2915 O O . LEU A 1 369 ? 11.438 31.719 16.266 1 98.62 369 LEU A O 1
ATOM 2919 N N . GLU A 1 370 ? 9.922 31.453 17.875 1 98.5 370 GLU A N 1
ATOM 2920 C CA . GLU A 1 370 ? 8.898 32.25 17.203 1 98.5 370 GLU A CA 1
ATOM 2921 C C . GLU A 1 370 ? 9.375 33.656 16.953 1 98.5 370 GLU A C 1
ATOM 2923 O O . GLU A 1 370 ? 9.062 34.281 15.922 1 98.5 370 GLU A O 1
ATOM 2928 N N . SER A 1 371 ? 10.109 34.188 17.953 1 98.62 371 SER A N 1
ATOM 2929 C CA . SER A 1 371 ? 10.602 35.562 17.812 1 98.62 371 SER A CA 1
ATOM 2930 C C . SER A 1 371 ? 11.586 35.688 16.656 1 98.62 371 SER A C 1
ATOM 2932 O O . SER A 1 371 ? 11.625 36.688 15.961 1 98.62 371 SER A O 1
ATOM 2934 N N . PHE A 1 372 ? 12.461 34.688 16.453 1 98.62 372 PHE A N 1
ATOM 2935 C CA . PHE A 1 372 ? 13.359 34.688 15.297 1 98.62 372 PHE A CA 1
ATOM 2936 C C . PHE A 1 372 ? 12.57 34.625 13.992 1 98.62 372 PHE A C 1
ATOM 2938 O O . PHE A 1 372 ? 12.914 35.312 13.031 1 98.62 372 PHE A O 1
ATOM 2945 N N . ARG A 1 373 ? 11.516 33.812 13.938 1 98.69 373 ARG A N 1
ATOM 2946 C CA . ARG A 1 373 ? 10.672 33.719 12.742 1 98.69 373 ARG A CA 1
ATOM 2947 C C . ARG A 1 373 ? 9.945 35.031 12.469 1 98.69 373 ARG A C 1
ATOM 2949 O O . ARG A 1 373 ? 9.797 35.438 11.312 1 98.69 373 ARG A O 1
ATOM 2956 N N . ALA A 1 374 ? 9.453 35.656 13.531 1 98.5 374 ALA A N 1
ATOM 2957 C CA . ALA A 1 374 ? 8.68 36.906 13.422 1 98.5 374 ALA A CA 1
ATOM 2958 C C . ALA A 1 374 ? 9.5 38 12.781 1 98.5 374 ALA A C 1
ATOM 2960 O O . ALA A 1 374 ? 8.953 38.938 12.203 1 98.5 374 ALA A O 1
ATOM 2961 N N . SER A 1 375 ? 10.789 37.906 12.82 1 97.94 375 SER A N 1
ATOM 2962 C CA . SER A 1 375 ? 11.672 38.906 12.242 1 97.94 375 SER A CA 1
ATOM 2963 C C . SER A 1 375 ? 11.852 38.688 10.742 1 97.94 375 SER A C 1
ATOM 2965 O O . SER A 1 375 ? 12.445 39.531 10.062 1 97.94 375 SER A O 1
ATOM 2967 N N . LYS A 1 376 ? 11.383 37.625 10.188 1 98.19 376 LYS A N 1
ATOM 2968 C CA . LYS A 1 376 ? 11.602 37.281 8.781 1 98.19 376 LYS A CA 1
ATOM 2969 C C . LYS A 1 376 ? 10.5 37.875 7.898 1 98.19 376 LYS A C 1
ATOM 2971 O O . LYS A 1 376 ? 9.359 38.031 8.336 1 98.19 376 LYS A O 1
ATOM 2976 N N . LYS A 1 377 ? 10.844 38.156 6.656 1 98 377 LYS A N 1
ATOM 2977 C CA . LYS A 1 377 ? 9.93 38.719 5.668 1 98 377 LYS A CA 1
ATOM 2978 C C . LYS A 1 377 ? 8.703 37.812 5.48 1 98 377 LYS A C 1
ATOM 2980 O O . LYS A 1 377 ? 8.828 36.594 5.398 1 98 377 LYS A O 1
ATOM 2985 N N . HIS A 1 378 ? 7.445 38.344 5.469 1 98.19 378 HIS A N 1
ATOM 2986 C CA . HIS A 1 378 ? 6.152 37.75 5.137 1 98.19 378 HIS A CA 1
ATOM 2987 C C . HIS A 1 378 ? 5.652 36.875 6.266 1 98.19 378 HIS A C 1
ATOM 2989 O O . HIS A 1 378 ? 4.715 36.094 6.078 1 98.19 378 HIS A O 1
ATOM 2995 N N . PHE A 1 379 ? 6.332 36.938 7.426 1 98.56 379 PHE A N 1
ATOM 2996 C CA . PHE A 1 379 ? 5.887 36.125 8.555 1 98.56 379 PHE A CA 1
ATOM 2997 C C . PHE A 1 379 ? 4.449 36.438 8.93 1 98.56 379 PHE A C 1
ATOM 2999 O O . PHE A 1 379 ? 4.07 37.625 8.977 1 98.56 379 PHE A O 1
ATOM 3006 N N . ARG A 1 380 ? 3.578 35.406 9.172 1 98.38 380 ARG A N 1
ATOM 3007 C CA . ARG A 1 380 ? 2.166 35.594 9.484 1 98.38 380 ARG A CA 1
ATOM 3008 C C . ARG A 1 380 ? 1.768 34.812 10.734 1 98.38 380 ARG A C 1
ATOM 3010 O O . ARG A 1 380 ? 0.581 34.719 11.055 1 98.38 380 ARG A O 1
ATOM 3017 N N . GLY A 1 381 ? 2.691 34.25 11.438 1 98.19 381 GLY A N 1
ATOM 3018 C CA . GLY A 1 381 ? 2.414 33.438 12.617 1 98.19 381 GLY A CA 1
ATOM 3019 C C . GLY A 1 381 ? 2.875 32 12.469 1 98.19 381 GLY A C 1
ATOM 3020 O O . GLY A 1 381 ? 3.516 31.656 11.484 1 98.19 381 GLY A O 1
ATOM 3021 N N . LEU A 1 382 ? 2.609 31.156 13.453 1 98.31 382 LEU A N 1
ATOM 3022 C CA . LEU A 1 382 ? 3 29.75 13.438 1 98.31 382 LEU A CA 1
ATOM 3023 C C . LEU A 1 382 ? 2.027 28.922 12.602 1 98.31 382 LEU A C 1
ATOM 3025 O O . LEU A 1 382 ? 0.892 29.344 12.367 1 98.31 382 LEU A O 1
ATOM 3029 N N . SER A 1 383 ? 2.445 27.859 12.047 1 98.19 383 SER A N 1
ATOM 3030 C CA . SER A 1 383 ? 1.587 27 11.242 1 98.19 383 SER A CA 1
ATOM 3031 C C . SER A 1 383 ? 0.899 25.938 12.102 1 98.19 383 SER A C 1
ATOM 3033 O O . SER A 1 383 ? -0.068 25.312 11.672 1 98.19 383 SER A O 1
ATOM 3035 N N . PHE A 1 384 ? 1.312 25.672 13.289 1 96.19 384 PHE A N 1
ATOM 3036 C CA . PHE A 1 384 ? 0.751 24.844 14.344 1 96.19 384 PHE A CA 1
ATOM 3037 C C . PHE A 1 384 ? 1.432 25.141 15.68 1 96.19 384 PHE A C 1
ATOM 3039 O O . PHE A 1 384 ? 2.467 25.797 15.719 1 96.19 384 PHE A O 1
ATOM 3046 N N . PRO A 1 385 ? 0.832 24.656 16.781 1 94.38 385 PRO A N 1
ATOM 3047 C CA . PRO A 1 385 ? 1.536 24.875 18.047 1 94.38 385 PRO A CA 1
ATOM 3048 C C . PRO A 1 385 ? 2.877 24.141 18.109 1 94.38 385 PRO A C 1
ATOM 3050 O O . PRO A 1 385 ? 2.947 22.953 17.812 1 94.38 385 PRO A O 1
ATOM 3053 N N . THR A 1 386 ? 3.914 24.875 18.469 1 97.19 386 THR A N 1
ATOM 3054 C CA . THR A 1 386 ? 5.254 24.297 18.5 1 97.19 386 THR A CA 1
ATOM 3055 C C . THR A 1 386 ? 5.32 23.156 19.516 1 97.19 386 THR A C 1
ATOM 3057 O O . THR A 1 386 ? 4.891 23.312 20.672 1 97.19 386 THR A O 1
ATOM 3060 N N . ILE A 1 387 ? 5.754 22.031 19.094 1 96.31 387 ILE A N 1
ATOM 3061 C CA . ILE A 1 387 ? 6.102 20.938 20 1 96.31 387 ILE A CA 1
ATOM 3062 C C . ILE A 1 387 ? 7.535 21.109 20.484 1 96.31 387 ILE A C 1
ATOM 3064 O O . ILE A 1 387 ? 8.484 20.812 19.766 1 96.31 387 ILE A O 1
ATOM 3068 N N . SER A 1 388 ? 7.684 21.672 21.625 1 98 388 SER A N 1
ATOM 3069 C CA . SER A 1 388 ? 8.938 21.859 22.344 1 98 388 SER A CA 1
ATOM 3070 C C . SER A 1 388 ? 9.016 20.953 23.562 1 98 388 SER A C 1
ATOM 3072 O O . SER A 1 388 ? 8.312 21.188 24.547 1 98 388 SER A O 1
ATOM 3074 N N . SER A 1 389 ? 9.812 19.938 23.453 1 97.38 389 SER A N 1
ATOM 3075 C CA . SER A 1 389 ? 9.703 18.875 24.453 1 97.38 389 SER A CA 1
ATOM 3076 C C . SER A 1 389 ? 11.078 18.375 24.875 1 97.38 389 SER A C 1
ATOM 3078 O O . SER A 1 389 ? 11.977 18.219 24.047 1 97.38 389 SER A O 1
ATOM 3080 N N . VAL A 1 390 ? 11.227 18.125 26.219 1 96.75 390 VAL A N 1
ATOM 3081 C CA . VAL A 1 390 ? 12.477 17.656 26.797 1 96.75 390 VAL A CA 1
ATOM 3082 C C . VAL A 1 390 ? 12.266 16.281 27.438 1 96.75 390 VAL A C 1
ATOM 3084 O O . VAL A 1 390 ? 11.289 16.062 28.141 1 96.75 390 VAL A O 1
ATOM 3087 N N . GLY A 1 391 ? 13.234 15.383 27.172 1 96.38 391 GLY A N 1
ATOM 3088 C CA . GLY A 1 391 ? 13.227 14.086 27.828 1 96.38 391 GLY A CA 1
ATOM 3089 C C . GLY A 1 391 ? 11.93 13.32 27.625 1 96.38 391 GLY A C 1
ATOM 3090 O O . GLY A 1 391 ? 11.5 13.117 26.484 1 96.38 391 GLY A O 1
ATOM 3091 N N . PRO A 1 392 ? 11.273 12.953 28.719 1 94.44 392 PRO A N 1
ATOM 3092 C CA . PRO A 1 392 ? 10.055 12.148 28.625 1 94.44 392 PRO A CA 1
ATOM 3093 C C . PRO A 1 392 ? 8.953 12.82 27.812 1 94.44 392 PRO A C 1
ATOM 3095 O O . PRO A 1 392 ? 8.164 12.148 27.141 1 94.44 392 PRO A O 1
ATOM 3098 N N . ASN A 1 393 ? 8.922 14.18 27.812 1 94.69 393 ASN A N 1
ATOM 3099 C CA . ASN A 1 393 ? 7.902 14.891 27.047 1 94.69 393 ASN A CA 1
ATOM 3100 C C . ASN A 1 393 ? 8.086 14.695 25.547 1 94.69 393 ASN A C 1
ATOM 3102 O O . ASN A 1 393 ? 7.125 14.766 24.781 1 94.69 393 ASN A O 1
ATOM 3106 N N . ALA A 1 394 ? 9.289 14.422 25.156 1 95.81 394 ALA A N 1
ATOM 3107 C CA . ALA A 1 394 ? 9.586 14.219 23.734 1 95.81 394 ALA A CA 1
ATOM 3108 C C . ALA A 1 394 ? 8.992 12.906 23.234 1 95.81 394 ALA A C 1
ATOM 3110 O O . ALA A 1 394 ? 8.883 12.695 22.016 1 95.81 394 ALA A O 1
ATOM 3111 N N . ALA A 1 395 ? 8.578 12.047 24.109 1 93.75 395 ALA A N 1
ATOM 3112 C CA . ALA A 1 395 ? 7.961 10.781 23.734 1 93.75 395 ALA A CA 1
ATOM 3113 C C . ALA A 1 395 ? 6.488 10.977 23.375 1 93.75 395 ALA A C 1
ATOM 3115 O O . ALA A 1 395 ? 5.859 10.086 22.797 1 93.75 395 ALA A O 1
ATOM 3116 N N . ILE A 1 396 ? 6 12.141 23.688 1 89.56 396 ILE A N 1
ATOM 3117 C CA . ILE A 1 396 ? 4.625 12.484 23.344 1 89.56 396 ILE A CA 1
ATOM 3118 C C . ILE A 1 396 ? 4.586 13.148 21.969 1 89.56 396 ILE A C 1
ATOM 3120 O O . ILE A 1 396 ? 5.043 14.281 21.797 1 89.56 396 ILE A O 1
ATOM 3124 N N . ASN A 1 397 ? 4.004 12.484 20.969 1 86.62 397 ASN A N 1
ATOM 3125 C CA . ASN A 1 397 ? 4.078 12.898 19.578 1 86.62 397 ASN A CA 1
ATOM 3126 C C . ASN A 1 397 ? 3.588 14.328 19.375 1 86.62 397 ASN A C 1
ATOM 3128 O O . ASN A 1 397 ? 4.18 15.094 18.625 1 86.62 397 ASN A O 1
ATOM 3132 N N . HIS A 1 398 ? 2.494 14.648 20 1 86.38 398 HIS A N 1
ATOM 3133 C CA . HIS A 1 398 ? 1.923 15.977 19.812 1 86.38 398 HIS A CA 1
ATOM 3134 C C . HIS A 1 398 ? 1.902 16.75 21.141 1 86.38 398 HIS A C 1
ATOM 3136 O O . HIS A 1 398 ? 0.896 17.375 21.484 1 86.38 398 HIS A O 1
ATOM 3142 N N . TYR A 1 399 ? 3.027 16.719 21.812 1 88.75 399 TYR A N 1
ATOM 3143 C CA . TYR A 1 399 ? 3.189 17.422 23.078 1 88.75 399 TYR A CA 1
ATOM 3144 C C . TYR A 1 399 ? 3.02 18.922 22.891 1 88.75 399 TYR A C 1
ATOM 3146 O O . TYR A 1 399 ? 3.555 19.5 21.938 1 88.75 399 TYR A O 1
ATOM 3154 N N . ASN A 1 400 ? 2.203 19.469 23.688 1 88.06 400 ASN A N 1
ATOM 3155 C CA . ASN A 1 400 ? 2.035 20.922 23.766 1 88.06 400 ASN A CA 1
ATOM 3156 C C . ASN A 1 400 ? 2.422 21.469 25.141 1 88.06 400 ASN A C 1
ATOM 3158 O O . ASN A 1 400 ? 1.666 21.328 26.094 1 88.06 400 ASN A O 1
ATOM 3162 N N . PRO A 1 401 ? 3.562 22.156 25.172 1 90.56 401 PRO A N 1
ATOM 3163 C CA . PRO A 1 401 ? 4 22.641 26.484 1 90.56 401 PRO A CA 1
ATOM 3164 C C . PRO A 1 401 ? 3.088 23.734 27.047 1 90.56 401 PRO A C 1
ATOM 3166 O O . PRO A 1 401 ? 2.607 24.594 26.297 1 90.56 401 PRO A O 1
ATOM 3169 N N . ALA A 1 402 ? 2.805 23.625 28.266 1 88.62 402 ALA A N 1
ATOM 3170 C CA . ALA A 1 402 ? 2.059 24.625 29.016 1 88.62 402 ALA A CA 1
ATOM 3171 C C . ALA A 1 402 ? 2.912 25.234 30.125 1 88.62 402 ALA A C 1
ATOM 3173 O O . ALA A 1 402 ? 3.684 24.516 30.781 1 88.62 402 ALA A O 1
ATOM 3174 N N . PRO A 1 403 ? 2.762 26.5 30.328 1 89.31 403 PRO A N 1
ATOM 3175 C CA . PRO A 1 403 ? 3.617 27.172 31.312 1 89.31 403 PRO A CA 1
ATOM 3176 C C . PRO A 1 403 ? 3.572 26.516 32.688 1 89.31 403 PRO A C 1
ATOM 3178 O O . PRO A 1 403 ? 4.594 26.438 33.375 1 89.31 403 PRO A O 1
ATOM 3181 N N . GLU A 1 404 ? 2.488 25.984 33.031 1 87.81 404 GLU A N 1
ATOM 3182 C CA . GLU A 1 404 ? 2.301 25.453 34.375 1 87.81 404 GLU A CA 1
ATOM 3183 C C . GLU A 1 404 ? 2.941 24.078 34.531 1 87.81 404 GLU A C 1
ATOM 3185 O O . GLU A 1 404 ? 3.303 23.672 35.656 1 87.81 404 GLU A O 1
ATOM 3190 N N . THR A 1 405 ? 3.129 23.453 33.438 1 87.25 405 THR A N 1
ATOM 3191 C CA . THR A 1 405 ? 3.496 22.047 33.562 1 87.25 405 THR A CA 1
ATOM 3192 C C . THR A 1 405 ? 4.754 21.734 32.75 1 87.25 405 THR A C 1
ATOM 3194 O O . THR A 1 405 ? 5.363 20.688 32.906 1 87.25 405 THR A O 1
ATOM 3197 N N . CYS A 1 406 ? 5.164 22.672 31.984 1 92.88 406 CYS A N 1
ATOM 3198 C CA . CYS A 1 406 ? 6.289 22.406 31.094 1 92.88 406 CYS A CA 1
ATOM 3199 C C . CYS A 1 406 ? 7.57 22.172 31.891 1 92.88 406 CYS A C 1
ATOM 3201 O O . CYS A 1 406 ? 7.66 22.562 33.062 1 92.88 406 CYS A O 1
ATOM 3203 N N . LEU A 1 407 ? 8.508 21.531 31.312 1 94.5 407 LEU A N 1
ATOM 3204 C CA . LEU A 1 407 ? 9.781 21.203 31.953 1 94.5 407 LEU A CA 1
ATOM 3205 C C . LEU A 1 407 ? 10.844 22.25 31.609 1 94.5 407 LEU A C 1
ATOM 3207 O O . LEU A 1 407 ? 10.758 22.906 30.562 1 94.5 407 LEU A O 1
ATOM 3211 N N . GLU A 1 408 ? 11.688 22.375 32.531 1 94.81 408 GLU A N 1
ATOM 3212 C CA . GLU A 1 408 ? 12.914 23.109 32.219 1 94.81 408 GLU A CA 1
ATOM 3213 C C . GLU A 1 408 ? 13.836 22.281 31.328 1 94.81 408 GLU A C 1
ATOM 3215 O O . GLU A 1 408 ? 13.844 21.062 31.391 1 94.81 408 GLU A O 1
ATOM 3220 N N . LEU A 1 409 ? 14.633 22.984 30.438 1 95.5 409 LEU A N 1
ATOM 3221 C CA . LEU A 1 409 ? 15.617 22.266 29.625 1 95.5 409 LEU A CA 1
ATOM 3222 C C . LEU A 1 409 ? 16.656 21.594 30.516 1 95.5 409 LEU A C 1
ATOM 3224 O O . LEU A 1 409 ? 16.953 22.078 31.609 1 95.5 409 LEU A O 1
ATOM 3228 N N . ASP A 1 410 ? 17.094 20.469 30.094 1 93.75 410 ASP A N 1
ATOM 3229 C CA . ASP A 1 410 ? 18.078 19.641 30.797 1 93.75 410 ASP A CA 1
ATOM 3230 C C . ASP A 1 410 ? 19.172 19.172 29.844 1 93.75 410 ASP A C 1
ATOM 3232 O O . ASP A 1 410 ? 18.891 18.469 28.859 1 93.75 410 ASP A O 1
ATOM 3236 N N . ALA A 1 411 ? 20.406 19.578 30.109 1 93.06 411 ALA A N 1
ATOM 3237 C CA . ALA A 1 411 ? 21.516 19.281 29.219 1 93.06 411 ALA A CA 1
ATOM 3238 C C . ALA A 1 411 ? 21.703 17.781 29.062 1 93.06 411 ALA A C 1
ATOM 3240 O O . ALA A 1 411 ? 22.281 17.328 28.062 1 93.06 411 ALA A O 1
ATOM 3241 N N . GLY A 1 412 ? 21.219 16.984 30 1 94.38 412 GLY A N 1
ATOM 3242 C CA . GLY A 1 412 ? 21.406 15.539 29.969 1 94.38 412 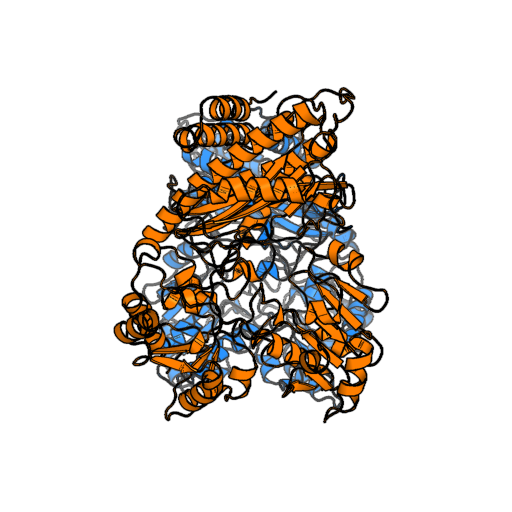GLY A CA 1
ATOM 3243 C C . GLY A 1 412 ? 20.297 14.805 29.25 1 94.38 412 GLY A C 1
ATOM 3244 O O . GLY A 1 412 ? 20.312 13.578 29.156 1 94.38 412 GLY A O 1
ATOM 3245 N N . LYS A 1 413 ? 19.344 15.555 28.703 1 96.38 413 LYS A N 1
ATOM 3246 C CA . LYS A 1 413 ? 18.188 14.938 28.062 1 96.38 413 LYS A CA 1
ATOM 3247 C C . LYS A 1 413 ? 18.031 15.422 26.625 1 96.38 413 LYS A C 1
ATOM 3249 O O . LYS A 1 413 ? 18.516 16.5 26.266 1 96.38 413 LYS A O 1
ATOM 3254 N N . ILE A 1 414 ? 17.375 14.625 25.844 1 98.06 414 ILE A N 1
ATOM 3255 C CA . ILE A 1 414 ? 17.031 14.992 24.484 1 98.06 414 ILE A CA 1
ATOM 3256 C C . ILE A 1 414 ? 16.031 16.156 24.484 1 98.06 414 ILE A C 1
ATOM 3258 O O . ILE A 1 414 ? 15.125 16.188 25.312 1 98.06 414 ILE A O 1
ATOM 3262 N N . TYR A 1 415 ? 16.281 17.078 23.594 1 98.25 415 TYR A N 1
ATOM 3263 C CA . TYR A 1 415 ? 15.336 18.156 23.312 1 98.25 415 TYR A CA 1
ATOM 3264 C C . TYR A 1 415 ? 14.812 18.047 21.875 1 98.25 415 TYR A C 1
ATOM 3266 O O . TYR A 1 415 ? 15.594 18.078 20.922 1 98.25 415 TYR A O 1
ATOM 3274 N N . LEU A 1 416 ? 13.508 17.812 21.688 1 98.62 416 LEU A N 1
ATOM 3275 C CA . LEU A 1 416 ? 12.844 17.703 20.391 1 98.62 416 LEU A CA 1
ATOM 3276 C C . LEU A 1 416 ? 11.984 18.938 20.125 1 98.62 416 LEU A C 1
ATOM 3278 O O . LEU A 1 416 ? 11.172 19.328 20.969 1 98.62 416 LEU A O 1
ATOM 3282 N N . CYS A 1 417 ? 12.211 19.578 19.047 1 98.56 417 CYS A N 1
ATOM 3283 C CA . CYS A 1 417 ? 11.445 20.75 18.641 1 98.56 417 CYS A CA 1
ATOM 3284 C C . CYS A 1 417 ? 10.82 20.547 17.266 1 98.56 417 CYS A C 1
ATOM 3286 O O . CYS A 1 417 ? 11.531 20.484 16.266 1 98.56 417 CYS A O 1
ATOM 3288 N N . ASP A 1 418 ? 9.562 20.328 17.188 1 98.25 418 ASP A N 1
ATOM 3289 C CA . ASP A 1 418 ? 8.734 20.266 15.984 1 98.25 418 ASP A CA 1
ATOM 3290 C C . ASP A 1 418 ? 7.91 21.547 15.828 1 98.25 418 ASP A C 1
ATOM 3292 O O . ASP A 1 418 ? 7.062 21.844 16.672 1 98.25 418 ASP A O 1
ATOM 3296 N N . SER A 1 419 ? 8.195 22.281 14.781 1 98.12 419 SER A N 1
ATOM 3297 C CA . SER A 1 419 ? 7.617 23.609 14.664 1 98.12 419 SER A CA 1
ATOM 3298 C C . SER A 1 419 ? 7.5 24.031 13.203 1 98.12 419 SER A C 1
ATOM 3300 O O . SER A 1 419 ? 8.094 23.406 12.32 1 98.12 419 SER A O 1
ATOM 3302 N N . GLY A 1 420 ? 6.738 25.031 12.93 1 98.44 420 GLY A N 1
ATOM 3303 C CA . GLY A 1 420 ? 6.559 25.625 11.617 1 98.44 420 GLY A CA 1
ATOM 3304 C C . GLY A 1 420 ? 5.93 27 11.672 1 98.44 420 GLY A C 1
ATOM 3305 O O . GLY A 1 420 ? 5.527 27.469 12.742 1 98.44 420 GLY A O 1
ATOM 3306 N N . ALA A 1 421 ? 5.918 27.672 10.539 1 98.75 421 ALA A N 1
ATOM 3307 C CA . ALA A 1 421 ? 5.387 29.031 10.461 1 98.75 421 ALA A CA 1
ATOM 3308 C C . ALA A 1 421 ? 4.594 29.234 9.172 1 98.75 421 ALA A C 1
ATOM 3310 O O . ALA A 1 421 ? 4.801 28.516 8.188 1 98.75 421 ALA A O 1
ATOM 3311 N N . GLN A 1 422 ? 3.684 30.188 9.258 1 98.75 422 GLN A N 1
ATOM 3312 C CA . GLN A 1 422 ? 2.998 30.719 8.086 1 98.75 422 GLN A CA 1
ATOM 3313 C C . GLN A 1 422 ? 3.699 31.953 7.551 1 98.75 422 GLN A C 1
ATOM 3315 O O . GLN A 1 422 ? 4.02 32.875 8.32 1 98.75 422 GLN A O 1
ATOM 3320 N N . TYR A 1 423 ? 4.035 31.938 6.336 1 98.75 423 TYR A N 1
ATOM 3321 C CA . TYR A 1 423 ? 4.477 33.094 5.578 1 98.75 423 TYR A CA 1
ATOM 3322 C C . TYR A 1 423 ? 3.508 33.406 4.445 1 98.75 423 TYR A C 1
ATOM 3324 O O . TYR A 1 423 ? 2.854 32.5 3.912 1 98.75 423 TYR A O 1
ATOM 3332 N N . GLY A 1 424 ? 3.43 34.656 4.082 1 98.38 424 GLY A N 1
ATOM 3333 C CA . GLY A 1 424 ? 2.545 35 2.992 1 98.38 424 GLY A CA 1
ATOM 3334 C C . GLY A 1 424 ? 2.789 34.219 1.726 1 98.38 424 GLY A C 1
ATOM 3335 O O . GLY A 1 424 ? 1.874 34.031 0.923 1 98.38 424 GLY A O 1
ATOM 3336 N N . ASP A 1 425 ? 3.99 33.719 1.604 1 98.44 425 ASP A N 1
ATOM 3337 C CA . ASP A 1 425 ? 4.359 33.031 0.374 1 98.44 425 ASP A CA 1
ATOM 3338 C C . ASP A 1 425 ? 4.562 31.547 0.624 1 98.44 425 ASP A C 1
ATOM 3340 O O . ASP A 1 425 ? 5.078 30.828 -0.238 1 98.44 425 ASP A O 1
ATOM 3344 N N . GLY A 1 426 ? 4.215 31.047 1.792 1 98.44 426 GLY A N 1
ATOM 3345 C CA . GLY A 1 426 ? 4.324 29.609 1.995 1 98.44 426 GLY A CA 1
ATOM 3346 C C . GLY A 1 426 ? 4.125 29.203 3.441 1 98.44 426 GLY A C 1
ATOM 3347 O O . GLY A 1 426 ? 3.953 30.047 4.316 1 98.44 426 GLY A O 1
ATOM 3348 N N . THR A 1 427 ? 4.039 27.891 3.688 1 98.88 427 THR A N 1
ATOM 3349 C CA . THR A 1 427 ? 3.889 27.25 4.988 1 98.88 427 THR A CA 1
ATOM 3350 C C . THR A 1 427 ? 5.062 26.312 5.262 1 98.88 427 THR A C 1
ATOM 3352 O O . THR A 1 427 ? 5.492 25.562 4.379 1 98.88 427 THR A O 1
ATOM 3355 N N . THR A 1 428 ? 5.664 26.359 6.434 1 98.81 428 THR A N 1
ATOM 3356 C CA . THR A 1 428 ? 6.82 25.531 6.742 1 98.81 428 THR A CA 1
ATOM 3357 C C . THR A 1 428 ? 6.477 24.5 7.82 1 98.81 428 THR A C 1
ATOM 3359 O O . THR A 1 428 ? 5.461 24.641 8.508 1 98.81 428 THR A O 1
ATOM 3362 N N . ASP A 1 429 ? 7.176 23.484 7.926 1 98.75 429 ASP A N 1
ATOM 3363 C CA . ASP A 1 429 ? 7.133 22.375 8.883 1 98.75 429 ASP A CA 1
ATOM 3364 C C . ASP A 1 429 ? 8.508 21.719 9.016 1 98.75 429 ASP A C 1
ATOM 3366 O O . ASP A 1 429 ? 9.062 21.234 8.031 1 98.75 429 ASP A O 1
ATOM 3370 N N . ILE A 1 430 ? 9.102 21.75 10.203 1 98.81 430 ILE A N 1
ATOM 3371 C CA . ILE A 1 430 ? 10.453 21.25 10.406 1 98.81 430 ILE A CA 1
ATOM 3372 C C . ILE A 1 430 ? 10.578 20.672 11.82 1 98.81 430 ILE A C 1
ATOM 3374 O O . ILE A 1 430 ? 10.016 21.219 12.773 1 98.81 430 ILE A O 1
ATOM 3378 N N . THR A 1 431 ? 11.219 19.562 11.977 1 98.81 431 THR A N 1
ATOM 3379 C CA . THR A 1 431 ? 11.531 19 13.289 1 98.81 431 THR A CA 1
ATOM 3380 C C . THR A 1 431 ? 13.023 18.703 13.398 1 98.81 431 THR A C 1
ATOM 3382 O O . THR A 1 431 ? 13.625 18.156 12.477 1 98.81 431 THR A O 1
ATOM 3385 N N . ARG A 1 432 ? 13.664 19.172 14.461 1 98.81 432 ARG A N 1
ATOM 3386 C CA . ARG A 1 432 ? 15.023 18.797 14.828 1 98.81 432 ARG A CA 1
ATOM 3387 C C . ARG A 1 432 ? 15.078 18.281 16.266 1 98.81 432 ARG A C 1
ATOM 3389 O O . ARG A 1 432 ? 14.367 18.781 17.141 1 98.81 432 ARG A O 1
ATOM 3396 N N . THR A 1 433 ? 15.797 17.297 16.469 1 98.81 433 THR A N 1
ATOM 3397 C CA . THR A 1 433 ? 16.125 16.719 17.781 1 98.81 433 THR A CA 1
ATOM 3398 C C . THR A 1 433 ? 17.594 16.969 18.125 1 98.81 433 THR A C 1
ATOM 3400 O O . THR A 1 433 ? 18.484 16.641 17.328 1 98.81 433 THR A O 1
ATOM 3403 N N . VAL A 1 434 ? 17.859 17.531 19.344 1 98.62 434 VAL A N 1
ATOM 3404 C CA . VAL A 1 434 ? 19.234 17.859 19.703 1 98.62 434 VAL A CA 1
ATOM 3405 C C . VAL A 1 434 ? 19.516 17.438 21.141 1 98.62 434 VAL A C 1
ATOM 3407 O O . VAL A 1 434 ? 18.609 17.047 21.859 1 98.62 434 VAL A O 1
ATOM 3410 N N . HIS A 1 435 ? 20.734 17.406 21.5 1 98 435 HIS A N 1
ATOM 3411 C CA . HIS A 1 435 ? 21.266 17.094 22.828 1 98 435 HIS A CA 1
ATOM 3412 C C . HIS A 1 435 ? 22.391 18.047 23.203 1 98 435 HIS A C 1
ATOM 3414 O O . HIS A 1 435 ? 23.234 18.391 22.375 1 98 435 HIS A O 1
ATOM 3420 N N . PHE A 1 436 ? 22.484 18.562 24.438 1 96.81 436 PHE A N 1
ATOM 3421 C CA . PHE A 1 436 ? 23.469 19.562 24.812 1 96.81 436 PHE A CA 1
ATOM 3422 C C . PHE A 1 436 ? 24.469 19 25.812 1 96.81 436 PHE A C 1
ATOM 3424 O O . PHE A 1 436 ? 25.328 19.719 26.312 1 96.81 436 PHE A O 1
ATOM 3431 N N . GLY A 1 437 ? 24.234 17.797 26.188 1 95.81 437 GLY A N 1
ATOM 3432 C CA . GLY A 1 437 ? 25.172 17.016 26.969 1 95.81 437 GLY A CA 1
ATOM 3433 C C . GLY A 1 437 ? 25.703 15.789 26.234 1 95.81 437 GLY A C 1
ATOM 3434 O O . GLY A 1 437 ? 26.047 15.867 25.062 1 95.81 437 GLY A O 1
ATOM 3435 N N . LYS A 1 438 ? 25.781 14.672 26.984 1 96.5 438 LYS A N 1
ATOM 3436 C CA . LYS A 1 438 ? 26.266 13.43 26.391 1 96.5 438 LYS A CA 1
ATOM 3437 C C . LYS A 1 438 ? 25.109 12.469 26.109 1 96.5 438 LYS A C 1
ATOM 3439 O O . LYS A 1 438 ? 24.594 11.852 27.047 1 96.5 438 LYS A O 1
ATOM 3444 N N . PRO A 1 439 ? 24.797 12.273 24.875 1 97.5 439 PRO A N 1
ATOM 3445 C CA . PRO A 1 439 ? 23.75 11.289 24.578 1 97.5 439 PRO A CA 1
ATOM 3446 C C . PRO A 1 439 ? 24.172 9.859 24.906 1 97.5 439 PRO A C 1
ATOM 3448 O O . PRO A 1 439 ? 25.359 9.516 24.766 1 97.5 439 PRO A O 1
ATOM 3451 N N . SER A 1 440 ? 23.25 8.984 25.344 1 97.12 440 SER A N 1
ATOM 3452 C CA . SER A 1 440 ? 23.531 7.57 25.562 1 97.12 440 SER A CA 1
ATOM 3453 C C . SER A 1 440 ? 23.719 6.836 24.234 1 97.12 440 SER A C 1
ATOM 3455 O O . SER A 1 440 ? 23.328 7.34 23.188 1 97.12 440 SER A O 1
ATOM 3457 N N . ALA A 1 441 ? 24.297 5.641 24.328 1 97.44 441 ALA A N 1
ATOM 3458 C CA . ALA A 1 441 ? 24.469 4.816 23.141 1 97.44 441 ALA A CA 1
ATOM 3459 C C . ALA A 1 441 ? 23.125 4.457 22.516 1 97.44 441 ALA A C 1
ATOM 3461 O O . ALA A 1 441 ? 23 4.41 21.281 1 97.44 441 ALA A O 1
ATOM 3462 N N . HIS A 1 442 ? 22.172 4.238 23.344 1 98 442 HIS A N 1
ATOM 3463 C CA . HIS A 1 442 ? 20.828 3.877 22.875 1 98 442 HIS A CA 1
ATOM 3464 C C . HIS A 1 442 ? 20.172 5.039 22.141 1 98 442 HIS A C 1
ATOM 3466 O O . HIS A 1 442 ? 19.562 4.848 21.094 1 98 442 HIS A O 1
ATOM 3472 N N . GLU A 1 443 ? 20.312 6.238 22.703 1 98.38 443 GLU A N 1
ATOM 3473 C CA . GLU A 1 443 ? 19.797 7.434 22.047 1 98.38 443 GLU A CA 1
ATOM 3474 C C . GLU A 1 443 ? 20.438 7.613 20.656 1 98.38 443 GLU A C 1
ATOM 3476 O O . GLU A 1 443 ? 19.734 7.934 19.688 1 98.38 443 GLU A O 1
ATOM 3481 N N . LYS A 1 444 ? 21.719 7.398 20.562 1 98.44 444 LYS A N 1
ATOM 3482 C CA . LYS A 1 444 ? 22.438 7.562 19.312 1 98.44 444 LYS A CA 1
ATOM 3483 C C . LYS A 1 444 ? 21.984 6.527 18.281 1 98.44 444 LYS A C 1
ATOM 3485 O O . LYS A 1 444 ? 21.828 6.848 17.094 1 98.44 444 LYS A O 1
ATOM 3490 N N . THR A 1 445 ? 21.812 5.297 18.734 1 98.44 445 THR A N 1
ATOM 3491 C CA . THR A 1 445 ? 21.375 4.238 17.844 1 98.44 445 THR A CA 1
ATOM 3492 C C . THR A 1 445 ? 19.984 4.551 17.281 1 98.44 445 THR A C 1
ATOM 3494 O O . THR A 1 445 ? 19.75 4.41 16.094 1 98.44 445 THR A O 1
ATOM 3497 N N . CYS A 1 446 ? 19.078 4.98 18.141 1 98.69 446 CYS A N 1
ATOM 3498 C CA . CYS A 1 446 ? 17.719 5.305 17.719 1 98.69 446 CYS A CA 1
ATOM 3499 C C . CYS A 1 446 ? 17.719 6.504 16.781 1 98.69 446 CYS A C 1
ATOM 3501 O O . CYS A 1 446 ? 17.016 6.496 15.766 1 98.69 446 CYS A O 1
ATOM 3503 N N . TYR A 1 447 ? 18.531 7.52 17.172 1 98.81 447 TYR A N 1
ATOM 3504 C CA . TYR A 1 447 ? 18.641 8.695 16.328 1 98.81 447 TYR A CA 1
ATOM 3505 C C . TYR A 1 447 ? 19.156 8.328 14.938 1 98.81 447 TYR A C 1
ATOM 3507 O O . TYR A 1 447 ? 18.625 8.789 13.93 1 98.81 447 TYR A O 1
ATOM 3515 N N . THR A 1 448 ? 20.141 7.512 14.891 1 98.81 448 THR A N 1
ATOM 3516 C CA . THR A 1 448 ? 20.75 7.113 13.625 1 98.81 448 THR A CA 1
ATOM 3517 C C . THR A 1 448 ? 19.766 6.297 12.789 1 98.81 448 THR A C 1
ATOM 3519 O O . THR A 1 448 ? 19.719 6.441 11.562 1 98.81 448 THR A O 1
ATOM 3522 N N . ALA A 1 449 ? 18.984 5.445 13.414 1 98.81 449 ALA A N 1
ATOM 3523 C CA . ALA A 1 449 ? 17.984 4.668 12.695 1 98.81 449 ALA A CA 1
ATOM 3524 C C . ALA A 1 449 ? 16.938 5.582 12.07 1 98.81 449 ALA A C 1
ATOM 3526 O O . ALA A 1 449 ? 16.516 5.367 10.93 1 98.81 449 ALA A O 1
ATOM 3527 N N . VAL A 1 450 ? 16.484 6.621 12.812 1 98.88 450 VAL A N 1
ATOM 3528 C CA . VAL A 1 450 ? 15.516 7.586 12.297 1 98.88 450 VAL A CA 1
ATOM 3529 C C . VAL A 1 450 ? 16.125 8.352 11.125 1 98.88 450 VAL A C 1
ATOM 3531 O O . VAL A 1 450 ? 15.477 8.555 10.102 1 98.88 450 VAL A O 1
ATOM 3534 N N . LEU A 1 451 ? 17.359 8.773 11.273 1 98.94 451 LEU A N 1
ATOM 3535 C CA . LEU A 1 451 ? 18.062 9.508 10.219 1 98.94 451 LEU A CA 1
ATOM 3536 C C . LEU A 1 451 ? 18.203 8.656 8.969 1 98.94 451 LEU A C 1
ATOM 3538 O O . LEU A 1 451 ? 17.984 9.141 7.852 1 98.94 451 LEU A O 1
ATOM 3542 N N . LYS A 1 452 ? 18.594 7.395 9.164 1 98.75 452 LYS A N 1
ATOM 3543 C CA . LYS A 1 452 ? 18.719 6.48 8.023 1 98.75 452 LYS A CA 1
ATOM 3544 C C . LYS A 1 452 ? 17.391 6.375 7.273 1 98.75 452 LYS A C 1
ATOM 3546 O O . LYS A 1 452 ? 17.375 6.355 6.039 1 98.75 452 LYS A O 1
ATOM 3551 N N . GLY A 1 453 ? 16.281 6.277 8.016 1 98.81 453 GLY A N 1
ATOM 3552 C CA . GLY A 1 453 ? 14.977 6.254 7.379 1 98.81 453 GLY A CA 1
ATOM 3553 C C . GLY A 1 453 ? 14.664 7.523 6.613 1 98.81 453 GLY A C 1
ATOM 3554 O O . GLY A 1 453 ? 14.133 7.469 5.504 1 98.81 453 GLY A O 1
ATOM 3555 N N . HIS A 1 454 ? 14.977 8.648 7.227 1 98.94 454 HIS A N 1
ATOM 3556 C CA . HIS A 1 454 ? 14.789 9.945 6.582 1 98.94 454 HIS A CA 1
ATOM 3557 C C . HIS A 1 454 ? 15.547 10.016 5.262 1 98.94 454 HIS A C 1
ATOM 3559 O O . HIS A 1 454 ? 14.992 10.445 4.246 1 98.94 454 HIS A O 1
ATOM 3565 N N . ILE A 1 455 ? 16.797 9.586 5.27 1 98.81 455 ILE A N 1
ATOM 3566 C CA . ILE A 1 455 ? 17.656 9.641 4.094 1 98.81 455 ILE A CA 1
ATOM 3567 C C . ILE A 1 455 ? 17.125 8.695 3.02 1 98.81 455 ILE A C 1
ATOM 3569 O O . ILE A 1 455 ? 17.078 9.055 1.838 1 98.81 455 ILE A O 1
ATOM 3573 N N . ALA A 1 456 ? 16.719 7.508 3.408 1 98.62 456 ALA A N 1
ATOM 3574 C CA . ALA A 1 456 ? 16.219 6.516 2.461 1 98.62 456 ALA A CA 1
ATOM 3575 C C . ALA A 1 456 ? 15.016 7.055 1.686 1 98.62 456 ALA A C 1
ATOM 3577 O O . ALA A 1 456 ? 14.93 6.883 0.467 1 98.62 456 ALA A O 1
ATOM 3578 N N . LEU A 1 457 ? 14.07 7.68 2.379 1 98.75 457 LEU A N 1
ATOM 3579 C CA . LEU A 1 457 ? 12.898 8.242 1.723 1 98.75 457 LEU A CA 1
ATOM 3580 C C . LEU A 1 457 ? 13.273 9.438 0.861 1 98.75 457 LEU A C 1
ATOM 3582 O O . LEU A 1 457 ? 12.836 9.555 -0.285 1 98.75 457 LEU A O 1
ATOM 3586 N N . ASP A 1 458 ? 14.102 10.32 1.379 1 98.75 458 ASP A N 1
ATOM 3587 C CA . ASP A 1 458 ? 14.523 11.531 0.674 1 98.75 458 ASP A CA 1
ATOM 3588 C C . ASP A 1 458 ? 15.203 11.188 -0.646 1 98.75 458 ASP A C 1
ATOM 3590 O O . ASP A 1 458 ? 14.984 11.852 -1.659 1 98.75 458 ASP A O 1
ATOM 3594 N N . ALA A 1 459 ? 15.961 10.102 -0.649 1 98.25 459 ALA A N 1
ATOM 3595 C CA . ALA A 1 459 ? 16.812 9.766 -1.789 1 98.25 459 ALA A CA 1
ATOM 3596 C C . ALA A 1 459 ? 16.062 8.875 -2.783 1 98.25 459 ALA A C 1
ATOM 3598 O O . ALA A 1 459 ? 16.609 8.516 -3.83 1 98.25 459 ALA A O 1
ATOM 3599 N N . ALA A 1 460 ? 14.883 8.547 -2.559 1 98.31 460 ALA A N 1
ATOM 3600 C CA . ALA A 1 460 ? 14.148 7.574 -3.361 1 98.31 460 ALA A CA 1
ATOM 3601 C C . ALA A 1 460 ? 13.852 8.125 -4.754 1 98.31 460 ALA A C 1
ATOM 3603 O O . ALA A 1 460 ? 13.602 9.32 -4.918 1 98.31 460 ALA A O 1
ATOM 3604 N N . ARG A 1 461 ? 13.984 7.336 -5.77 1 98.56 461 ARG A N 1
ATOM 3605 C CA . ARG A 1 461 ? 13.445 7.508 -7.117 1 98.56 461 ARG A CA 1
ATOM 3606 C C . ARG A 1 461 ? 12.352 6.488 -7.406 1 98.56 461 ARG A C 1
ATOM 3608 O O . ARG A 1 461 ? 12.453 5.332 -6.984 1 98.56 461 ARG A O 1
ATOM 3615 N N . PHE A 1 462 ? 11.344 6.848 -8.031 1 98.69 462 PHE A N 1
ATOM 3616 C CA . PHE A 1 462 ? 10.211 5.953 -8.234 1 98.69 462 PHE A CA 1
ATOM 3617 C C . PHE A 1 462 ? 9.406 6.367 -9.461 1 98.69 462 PHE A C 1
ATOM 3619 O O . PHE A 1 462 ? 9.438 7.535 -9.859 1 98.69 462 PHE A O 1
ATOM 3626 N N . PRO A 1 463 ? 8.734 5.473 -10.117 1 98.19 463 PRO A N 1
ATOM 3627 C CA . PRO A 1 463 ? 7.996 5.809 -11.336 1 98.19 463 PRO A CA 1
ATOM 3628 C C . PRO A 1 463 ? 6.727 6.605 -11.062 1 98.19 463 PRO A C 1
ATOM 3630 O O . PRO A 1 463 ? 6.16 6.52 -9.969 1 98.19 463 PRO A O 1
ATOM 3633 N N . ASN A 1 464 ? 6.293 7.387 -12.07 1 97.81 464 ASN A N 1
ATOM 3634 C CA . ASN A 1 464 ? 4.977 8.008 -12.016 1 97.81 464 ASN A CA 1
ATOM 3635 C C . ASN A 1 464 ? 3.883 6.992 -11.703 1 97.81 464 ASN A C 1
ATOM 3637 O O . ASN A 1 464 ? 3.953 5.844 -12.148 1 97.81 464 ASN A O 1
ATOM 3641 N N . GLY A 1 465 ? 2.949 7.402 -10.867 1 96.31 465 GLY A N 1
ATOM 3642 C CA . GLY A 1 465 ? 1.861 6.52 -10.477 1 96.31 465 GLY A CA 1
ATOM 3643 C C . GLY A 1 465 ? 2.082 5.863 -9.133 1 96.31 465 GLY A C 1
ATOM 3644 O O . GLY A 1 465 ? 1.184 5.203 -8.602 1 96.31 465 GLY A O 1
ATOM 3645 N N . THR A 1 466 ? 3.248 6.062 -8.492 1 97.62 466 THR A N 1
ATOM 3646 C CA . THR A 1 466 ? 3.57 5.477 -7.195 1 97.62 466 THR A CA 1
ATOM 3647 C C . THR A 1 466 ? 2.889 6.25 -6.066 1 97.62 466 THR A C 1
ATOM 3649 O O . THR A 1 466 ? 2.951 7.48 -6.023 1 97.62 466 THR A O 1
ATOM 3652 N N . SER A 1 467 ? 2.189 5.543 -5.191 1 96.12 467 SER A N 1
ATOM 3653 C CA . SER A 1 467 ? 1.56 6.172 -4.035 1 96.12 467 SER A CA 1
ATOM 3654 C C . SER A 1 467 ? 2.52 6.246 -2.854 1 96.12 467 SER A C 1
ATOM 3656 O O . SER A 1 467 ? 3.531 5.539 -2.826 1 96.12 467 SER A O 1
ATOM 3658 N N . GLY A 1 468 ? 2.127 7.055 -1.88 1 97.94 468 GLY A N 1
ATOM 3659 C CA . GLY A 1 468 ? 2.969 7.215 -0.705 1 97.94 468 GLY A CA 1
ATOM 3660 C C . GLY A 1 468 ? 3.031 5.969 0.159 1 97.94 468 GLY A C 1
ATOM 3661 O O . GLY A 1 468 ? 3.973 5.793 0.936 1 97.94 468 GLY A O 1
ATOM 3662 N N . LEU A 1 469 ? 2.041 5.141 0.075 1 97.56 469 LEU A N 1
ATOM 3663 C CA . LEU A 1 469 ? 2.057 3.902 0.843 1 97.56 469 LEU A CA 1
ATOM 3664 C C . LEU A 1 469 ? 3.23 3.02 0.428 1 97.56 469 LEU A C 1
ATOM 3666 O O . LEU A 1 469 ? 3.863 2.383 1.272 1 97.56 469 LEU A O 1
ATOM 3670 N N . ALA A 1 470 ? 3.527 3.006 -0.843 1 97.5 470 ALA A N 1
ATOM 3671 C CA . ALA A 1 470 ? 4.59 2.17 -1.395 1 97.5 470 ALA A CA 1
ATOM 3672 C C . ALA A 1 470 ? 5.965 2.674 -0.958 1 97.5 470 ALA A C 1
ATOM 3674 O O . ALA A 1 470 ? 6.961 1.951 -1.064 1 97.5 470 ALA A O 1
ATOM 3675 N N . LEU A 1 471 ? 6.051 3.887 -0.46 1 98.5 471 LEU A N 1
ATOM 3676 C CA . LEU A 1 471 ? 7.34 4.492 -0.13 1 98.5 471 LEU A CA 1
ATOM 3677 C C . LEU A 1 471 ? 7.523 4.586 1.381 1 98.5 471 LEU A C 1
ATOM 3679 O O . LEU A 1 471 ? 8.633 4.809 1.862 1 98.5 471 LEU A O 1
ATOM 3683 N N . ASP A 1 472 ? 6.43 4.387 2.15 1 98.62 472 ASP A N 1
ATOM 3684 C CA . ASP A 1 472 ? 6.43 4.621 3.59 1 98.62 472 ASP A CA 1
ATOM 3685 C C . ASP A 1 472 ? 7.449 3.725 4.293 1 98.62 472 ASP A C 1
ATOM 3687 O O . ASP A 1 472 ? 8.117 4.156 5.234 1 98.62 472 ASP A O 1
ATOM 3691 N N . SER A 1 473 ? 7.566 2.518 3.832 1 98.44 473 SER A N 1
ATOM 3692 C CA . SER A 1 473 ? 8.398 1.53 4.508 1 98.44 473 SER A CA 1
ATOM 3693 C C . SER A 1 473 ? 9.883 1.889 4.398 1 98.44 473 SER A C 1
ATOM 3695 O O . SER A 1 473 ? 10.695 1.432 5.203 1 98.44 473 SER A O 1
ATOM 3697 N N . PHE A 1 474 ? 10.32 2.715 3.4 1 98.62 474 PHE A N 1
ATOM 3698 C CA . PHE A 1 474 ? 11.703 3.152 3.312 1 98.62 474 PHE A CA 1
ATOM 3699 C C . PHE A 1 474 ? 12.125 3.873 4.586 1 98.62 474 PHE A C 1
ATOM 3701 O O . PHE A 1 474 ? 13.258 3.705 5.055 1 98.62 474 PHE A O 1
ATOM 3708 N N . ALA A 1 475 ? 11.172 4.648 5.125 1 98.81 475 ALA A N 1
ATOM 3709 C CA . ALA A 1 475 ? 11.461 5.453 6.309 1 98.81 475 ALA A CA 1
ATOM 3710 C C . ALA A 1 475 ? 11.461 4.59 7.57 1 98.81 475 ALA A C 1
ATOM 3712 O O . ALA A 1 475 ? 12.133 4.914 8.547 1 98.81 475 ALA A O 1
ATOM 3713 N N . ARG A 1 476 ? 10.805 3.494 7.59 1 98.69 476 ARG A N 1
ATOM 3714 C CA . ARG A 1 476 ? 10.578 2.695 8.789 1 98.69 476 ARG A CA 1
ATOM 3715 C C . ARG A 1 476 ? 11.594 1.563 8.898 1 98.69 476 ARG A C 1
ATOM 3717 O O . ARG A 1 476 ? 11.922 1.123 10 1 98.69 476 ARG A O 1
ATOM 3724 N N . ALA A 1 477 ? 12.086 1.075 7.754 1 98.44 477 ALA A N 1
ATOM 3725 C CA . ALA A 1 477 ? 12.867 -0.159 7.66 1 98.44 477 ALA A CA 1
ATOM 3726 C C . ALA A 1 477 ? 14.055 -0.133 8.609 1 98.44 477 ALA A C 1
ATOM 3728 O O . ALA A 1 477 ? 14.352 -1.128 9.273 1 98.44 477 ALA A O 1
ATOM 3729 N N . PRO A 1 478 ? 14.844 0.975 8.727 1 98.5 478 PRO A N 1
ATOM 3730 C CA . PRO A 1 478 ? 15.984 0.961 9.648 1 98.5 478 PRO A CA 1
ATOM 3731 C C . PRO A 1 478 ? 15.562 0.742 11.102 1 98.5 478 PRO A C 1
ATOM 3733 O O . PRO A 1 478 ? 16.312 0.141 11.875 1 98.5 478 PRO A O 1
ATOM 3736 N N . LEU A 1 479 ? 14.391 1.264 11.508 1 98.81 479 LEU A N 1
ATOM 3737 C CA . LEU A 1 479 ? 13.867 1.02 12.852 1 98.81 479 LEU A CA 1
ATOM 3738 C C . LEU A 1 479 ? 13.391 -0.422 12.992 1 98.81 479 LEU A C 1
ATOM 3740 O O . LEU A 1 479 ? 13.641 -1.063 14.016 1 98.81 479 LEU A O 1
ATOM 3744 N N . TRP A 1 480 ? 12.734 -0.924 11.977 1 98.69 480 TRP A N 1
ATOM 3745 C CA . TRP A 1 480 ? 12.203 -2.283 11.984 1 98.69 480 TRP A CA 1
ATOM 3746 C C . TRP A 1 480 ? 13.312 -3.299 12.242 1 98.69 480 TRP A C 1
ATOM 3748 O O . TRP A 1 480 ? 13.086 -4.332 12.875 1 98.69 480 TRP A O 1
ATOM 3758 N N . LYS A 1 481 ? 14.484 -2.992 11.75 1 97.81 481 LYS A N 1
ATOM 3759 C CA . LYS A 1 481 ? 15.625 -3.885 11.93 1 97.81 481 LYS A CA 1
ATOM 3760 C C . LYS A 1 481 ? 15.836 -4.207 13.406 1 97.81 481 LYS A C 1
ATOM 3762 O O . LYS A 1 481 ? 16.266 -5.312 13.75 1 97.81 481 LYS A O 1
ATOM 3767 N N . TYR A 1 482 ? 15.477 -3.289 14.305 1 98.12 482 TYR A N 1
ATOM 3768 C CA . TYR A 1 482 ? 15.703 -3.443 15.734 1 98.12 482 TYR A CA 1
ATOM 3769 C C . TYR A 1 482 ? 14.414 -3.818 16.453 1 98.12 482 TYR A C 1
ATOM 3771 O O . TYR A 1 482 ? 14.406 -4.004 17.672 1 98.12 482 TYR A O 1
ATOM 3779 N N . GLY A 1 483 ? 13.297 -3.939 15.711 1 98.56 483 GLY A N 1
ATOM 3780 C CA . GLY A 1 483 ? 12 -4.141 16.328 1 98.56 483 GLY A CA 1
ATOM 3781 C C . GLY A 1 483 ? 11.383 -2.859 16.859 1 98.56 483 GLY A C 1
ATOM 3782 O O . GLY A 1 483 ? 10.648 -2.879 17.844 1 98.56 483 GLY A O 1
ATOM 3783 N N . LEU A 1 484 ? 11.828 -1.711 16.281 1 98.56 484 LEU A N 1
ATOM 3784 C CA . LEU A 1 484 ? 11.289 -0.406 16.656 1 98.56 484 LEU A CA 1
ATOM 3785 C C . LEU A 1 484 ? 10.391 0.145 15.547 1 98.56 484 LEU A C 1
ATOM 3787 O O . LEU A 1 484 ? 10.406 -0.358 14.422 1 98.56 484 LEU A O 1
ATOM 3791 N N . ASP A 1 485 ? 9.555 1.14 15.875 1 97.56 485 ASP A N 1
ATOM 3792 C CA . ASP A 1 485 ? 8.609 1.745 14.945 1 97.56 485 ASP A CA 1
ATOM 3793 C C . ASP A 1 485 ? 8.062 3.061 15.492 1 97.56 485 ASP A C 1
ATOM 3795 O O . ASP A 1 485 ? 8.523 3.549 16.531 1 97.56 485 ASP A O 1
ATOM 3799 N N . TYR A 1 486 ? 7.242 3.707 14.805 1 97 486 TYR A N 1
ATOM 3800 C CA . TYR A 1 486 ? 6.496 4.867 15.273 1 97 486 TYR A CA 1
ATOM 3801 C C . TYR A 1 486 ? 5.055 4.824 14.781 1 97 486 TYR A C 1
ATOM 3803 O O . TYR A 1 486 ? 4.738 4.105 13.836 1 97 486 TYR A O 1
ATOM 3811 N N . ARG A 1 487 ? 4.145 5.648 15.32 1 93.69 487 ARG A N 1
ATOM 3812 C CA . ARG A 1 487 ? 2.715 5.379 15.188 1 93.69 487 ARG A CA 1
ATOM 3813 C C . ARG A 1 487 ? 2.055 6.379 14.242 1 93.69 487 ARG A C 1
ATOM 3815 O O . ARG A 1 487 ? 0.863 6.266 13.945 1 93.69 487 ARG A O 1
ATOM 3822 N N . HIS A 1 488 ? 2.703 7.344 13.758 1 94 488 HIS A N 1
ATOM 3823 C CA . HIS A 1 488 ? 2.115 8.312 12.836 1 94 488 HIS A CA 1
ATOM 3824 C C . HIS A 1 488 ? 2.576 8.062 11.406 1 94 488 HIS A C 1
ATOM 3826 O O . HIS A 1 488 ? 3.514 7.297 11.172 1 94 488 HIS A O 1
ATOM 3832 N N . GLY A 1 489 ? 1.812 8.633 10.438 1 96.25 489 GLY A N 1
ATOM 3833 C CA . GLY A 1 489 ? 2.297 8.594 9.07 1 96.25 489 GLY A CA 1
ATOM 3834 C C . GLY A 1 489 ? 3.637 9.289 8.891 1 96.25 489 GLY A C 1
ATOM 3835 O O . GLY A 1 489 ? 4.07 10.047 9.766 1 96.25 489 GLY A O 1
ATOM 3836 N N . THR A 1 490 ? 4.277 9.109 7.73 1 98.44 490 THR A N 1
ATOM 3837 C CA . THR A 1 490 ? 5.629 9.617 7.527 1 98.44 490 THR A CA 1
ATOM 3838 C C . THR A 1 490 ? 5.594 11.008 6.902 1 98.44 490 THR A C 1
ATOM 3840 O O . THR A 1 490 ? 6.562 11.766 7.016 1 98.44 490 THR A O 1
ATOM 3843 N N . GLY A 1 491 ? 4.48 11.219 6.219 1 98.31 491 GLY A N 1
ATOM 3844 C CA . GLY A 1 491 ? 4.457 12.539 5.605 1 98.31 491 GLY A CA 1
ATOM 3845 C C . GLY A 1 491 ? 3.078 12.945 5.125 1 98.31 491 GLY A C 1
ATOM 3846 O O . GLY A 1 491 ? 2.24 12.094 4.828 1 98.31 491 GLY A O 1
ATOM 3847 N N . HIS A 1 492 ? 2.857 14.219 5.012 1 97.81 492 HIS A N 1
ATOM 3848 C CA . HIS A 1 492 ? 1.65 14.844 4.484 1 97.81 492 HIS A CA 1
ATOM 3849 C C . HIS A 1 492 ? 1.991 16.031 3.598 1 97.81 492 HIS A C 1
ATOM 3851 O O . HIS A 1 492 ? 3.109 16.547 3.645 1 97.81 492 HIS A O 1
ATOM 3857 N N . GLY A 1 493 ? 1.033 16.422 2.781 1 98.12 493 GLY A N 1
ATOM 3858 C CA . GLY A 1 493 ? 1.24 17.625 1.981 1 98.12 493 GLY A CA 1
ATOM 3859 C C . GLY A 1 493 ? 1.278 18.891 2.811 1 98.12 493 GLY A C 1
ATOM 3860 O O . GLY A 1 493 ? 0.859 18.891 3.969 1 98.12 493 GLY A O 1
ATOM 3861 N N . ILE A 1 494 ? 1.825 19.938 2.234 1 98.31 494 ILE A N 1
ATOM 3862 C CA . ILE A 1 494 ? 1.911 21.25 2.844 1 98.31 494 ILE A CA 1
ATOM 3863 C C . ILE A 1 494 ? 1.262 22.281 1.926 1 98.31 494 ILE A C 1
ATOM 3865 O O . ILE A 1 494 ? 1.569 22.344 0.733 1 98.31 494 ILE A O 1
ATOM 3869 N N . GLY A 1 495 ? 0.401 23.078 2.486 1 98 495 GLY A N 1
ATOM 3870 C CA . GLY A 1 495 ? -0.233 24.125 1.714 1 98 495 GLY A CA 1
ATOM 3871 C C . GLY A 1 495 ? 0.655 25.344 1.523 1 98 495 GLY A C 1
ATOM 3872 O O . GLY A 1 495 ? 1.697 25.469 2.172 1 98 495 GLY A O 1
ATOM 3873 N N . SER A 1 496 ? 0.354 26.156 0.584 1 98.38 496 SER A N 1
ATOM 3874 C CA . SER A 1 496 ? 0.988 27.453 0.392 1 98.38 496 SER A CA 1
ATOM 3875 C C . SER A 1 496 ? 0.218 28.562 1.113 1 98.38 496 SER A C 1
ATOM 3877 O O . SER A 1 496 ? -0.807 29.031 0.619 1 98.38 496 SER A O 1
ATOM 3879 N N . TYR A 1 497 ? 0.76 28.984 2.254 1 98.56 497 TYR A N 1
ATOM 3880 C CA . TYR A 1 497 ? 0.017 29.859 3.156 1 98.56 497 TYR A CA 1
ATOM 3881 C C . TYR A 1 497 ? -1.411 29.359 3.344 1 98.56 497 TYR A C 1
ATOM 3883 O O . TYR A 1 497 ? -2.369 30.094 3.1 1 98.56 497 TYR A O 1
ATOM 3891 N N . LEU A 1 498 ? -1.547 28.109 3.67 1 98.38 498 LEU A N 1
ATOM 3892 C CA . LEU A 1 498 ? -2.74 27.312 3.93 1 98.38 498 LEU A CA 1
ATOM 3893 C C . LEU A 1 498 ? -2.473 26.266 5.008 1 98.38 498 LEU A C 1
ATOM 3895 O O . LEU A 1 498 ? -1.604 26.453 5.863 1 98.38 498 LEU A O 1
ATOM 3899 N N . ASN A 1 499 ? -3.234 25.203 5.023 1 97.69 499 ASN A N 1
ATOM 3900 C CA . ASN A 1 499 ? -3.074 24.203 6.07 1 97.69 499 ASN A CA 1
ATOM 3901 C C . ASN A 1 499 ? -1.692 23.562 6.023 1 97.69 499 ASN A C 1
ATOM 3903 O O . ASN A 1 499 ? -1.17 23.281 4.941 1 97.69 499 ASN A O 1
ATOM 3907 N N . VAL A 1 500 ? -1.073 23.406 7.223 1 97.94 500 VAL A N 1
ATOM 3908 C CA . VAL A 1 500 ? 0.209 22.719 7.309 1 97.94 500 VAL A CA 1
ATOM 3909 C C . VAL A 1 500 ? 0.039 21.266 6.883 1 97.94 500 VAL A C 1
ATOM 3911 O O . VAL A 1 500 ? 0.934 20.688 6.266 1 97.94 500 VAL A O 1
ATOM 3914 N N . HIS A 1 501 ? -1.079 20.656 7.227 1 96.75 501 HIS A N 1
ATOM 3915 C CA . HIS A 1 501 ? -1.463 19.344 6.711 1 96.75 501 HIS A CA 1
ATOM 3916 C C . HIS A 1 501 ? -2.396 19.469 5.512 1 96.75 501 HIS A C 1
ATOM 3918 O O . HIS A 1 501 ? -3.547 19.891 5.66 1 96.75 501 HIS A O 1
ATOM 3924 N N . GLU A 1 502 ? -1.922 19.219 4.418 1 96.38 502 GLU A N 1
ATOM 3925 C CA . GLU A 1 502 ? -2.709 19.328 3.195 1 96.38 502 GLU A CA 1
ATOM 3926 C C . GLU A 1 502 ? -2.691 18.031 2.4 1 96.38 502 GLU A C 1
ATOM 3928 O O . GLU A 1 502 ? -1.626 17.453 2.156 1 96.38 502 GLU A O 1
ATOM 3933 N N . GLY A 1 503 ? -3.836 17.531 2.07 1 95.06 503 GLY A N 1
ATOM 3934 C CA . GLY A 1 503 ? -3.945 16.375 1.186 1 95.06 503 GLY A CA 1
ATOM 3935 C C . GLY A 1 503 ? -4.176 16.766 -0.264 1 95.06 503 GLY A C 1
ATOM 3936 O O . GLY A 1 503 ? -4.004 17.922 -0.641 1 95.06 503 GLY A O 1
ATOM 3937 N N . PRO A 1 504 ? -4.535 15.898 -1.145 1 96.38 504 PRO A N 1
ATOM 3938 C CA . PRO A 1 504 ? -5.129 14.609 -0.787 1 96.38 504 PRO A CA 1
ATOM 3939 C C . PRO A 1 504 ? -4.094 13.5 -0.65 1 96.38 504 PRO A C 1
ATOM 3941 O O . PRO A 1 504 ? -4.426 12.383 -0.236 1 96.38 504 PRO A O 1
ATOM 3944 N N . HIS A 1 505 ? -2.797 13.68 -0.996 1 97.38 505 HIS A N 1
ATOM 3945 C CA . HIS A 1 505 ? -1.748 12.672 -0.962 1 97.38 505 HIS A CA 1
ATOM 3946 C C . HIS A 1 505 ? -1.068 12.625 0.402 1 97.38 505 HIS A C 1
ATOM 3948 O O . HIS A 1 505 ? -1.204 13.555 1.199 1 97.38 505 HIS A O 1
ATOM 3954 N N . SER A 1 506 ? -0.424 11.586 0.717 1 98.06 506 SER A N 1
ATOM 3955 C CA . SER A 1 506 ? 0.376 11.406 1.925 1 98.06 506 SER A CA 1
ATOM 3956 C C . SER A 1 506 ? 1.372 10.266 1.765 1 98.06 506 SER A C 1
ATOM 3958 O O . SER A 1 506 ? 1.326 9.523 0.777 1 98.06 506 SER A O 1
ATOM 3960 N N . ILE A 1 507 ? 2.314 10.195 2.586 1 98.56 507 ILE A N 1
ATOM 3961 C CA . ILE A 1 507 ? 3.18 9.031 2.768 1 98.56 507 ILE A CA 1
ATOM 3962 C C . ILE A 1 507 ? 2.877 8.367 4.109 1 98.56 507 ILE A C 1
ATOM 3964 O O . ILE A 1 507 ? 3.25 8.891 5.164 1 98.56 507 ILE A O 1
ATOM 3968 N N . SER A 1 508 ? 2.17 7.285 4.012 1 97.69 508 SER A N 1
ATOM 3969 C CA . SER A 1 508 ? 1.677 6.645 5.227 1 97.69 508 SER A CA 1
ATOM 3970 C C . SER A 1 508 ? 1.435 5.152 5.008 1 97.69 508 SER A C 1
ATOM 3972 O O . SER A 1 508 ? 1.232 4.715 3.873 1 97.69 508 SER A O 1
ATOM 3974 N N . PHE A 1 509 ? 1.477 4.418 6.09 1 94.94 509 PHE A N 1
ATOM 3975 C CA . PHE A 1 509 ? 1.161 2.994 6.059 1 94.94 509 PHE A CA 1
ATOM 3976 C C . PHE A 1 509 ? -0.344 2.775 5.977 1 94.94 509 PHE A C 1
ATOM 3978 O O . PHE A 1 509 ? -0.802 1.655 5.742 1 94.94 509 PHE A O 1
ATOM 3985 N N . ARG A 1 510 ? -1.111 3.812 6.152 1 92.88 510 ARG A N 1
ATOM 3986 C CA . ARG A 1 510 ? -2.566 3.713 6.145 1 92.88 510 ARG A CA 1
ATOM 3987 C C . ARG A 1 510 ? -3.1 3.551 4.727 1 92.88 510 ARG A C 1
ATOM 3989 O O . ARG A 1 510 ? -2.582 4.164 3.791 1 92.88 510 ARG A O 1
ATOM 3996 N N . PRO A 1 511 ? -4.164 2.85 4.543 1 91.5 511 PRO A N 1
ATOM 3997 C CA . PRO A 1 511 ? -4.695 2.527 3.217 1 91.5 511 PRO A CA 1
ATOM 3998 C C . PRO A 1 511 ? -5.086 3.77 2.418 1 91.5 511 PRO A C 1
ATOM 4000 O O . PRO A 1 511 ? -5.02 3.762 1.187 1 91.5 511 PRO A O 1
ATOM 4003 N N . ASN A 1 512 ? -5.441 4.797 3.068 1 91.25 512 ASN A N 1
ATOM 4004 C CA . ASN A 1 512 ? -5.859 6.012 2.377 1 91.25 512 ASN A CA 1
ATOM 4005 C C . ASN A 1 512 ? -4.73 6.59 1.527 1 91.25 512 ASN A C 1
ATOM 4007 O O . ASN A 1 512 ? -4.984 7.289 0.543 1 91.25 512 ASN A O 1
ATOM 4011 N N . ALA A 1 513 ? -3.518 6.289 1.862 1 94.62 513 ALA A N 1
ATOM 4012 C CA . ALA A 1 513 ? -2.355 6.809 1.146 1 94.62 513 ALA A CA 1
ATOM 4013 C C . ALA A 1 513 ? -2.232 6.172 -0.235 1 94.62 513 ALA A C 1
ATOM 4015 O O . ALA A 1 513 ? -1.484 6.66 -1.086 1 94.62 513 ALA A O 1
ATOM 4016 N N . LEU A 1 514 ? -3.02 5.137 -0.476 1 93.31 514 LEU A N 1
ATOM 4017 C CA . LEU A 1 514 ? -3 4.445 -1.762 1 93.31 514 LEU A CA 1
ATOM 4018 C C . LEU A 1 514 ? -3.836 5.195 -2.793 1 93.31 514 LEU A C 1
ATOM 4020 O O . LEU A 1 514 ? -3.656 5.012 -3.998 1 93.31 514 LEU A O 1
ATOM 4024 N N . LYS A 1 515 ? -4.688 6.07 -2.428 1 91.38 515 LYS A N 1
ATOM 4025 C CA . LYS A 1 515 ? -5.742 6.633 -3.27 1 91.38 515 LYS A CA 1
ATOM 4026 C C . LYS A 1 515 ? -5.172 7.633 -4.27 1 91.38 515 LYS A C 1
ATOM 4028 O O . LYS A 1 515 ? -5.676 7.754 -5.391 1 91.38 515 LYS A O 1
ATOM 4033 N N . VAL A 1 516 ? -4.156 8.344 -3.867 1 95.31 516 VAL A N 1
ATOM 4034 C CA . VAL A 1 516 ? -3.602 9.383 -4.734 1 95.31 516 VAL A CA 1
ATOM 4035 C C . VAL A 1 516 ? -2.094 9.195 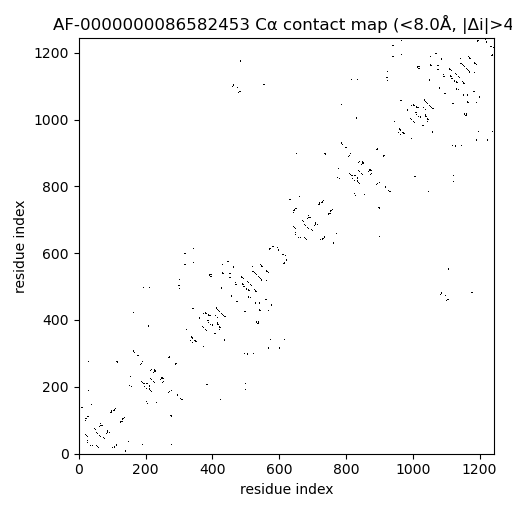-4.867 1 95.31 516 VAL A C 1
ATOM 4037 O O . VAL A 1 516 ? -1.353 9.336 -3.893 1 95.31 516 VAL A O 1
ATOM 4040 N N . PRO A 1 517 ? -1.643 8.922 -6.047 1 97 517 PRO A N 1
ATOM 4041 C CA . PRO A 1 517 ? -0.195 8.812 -6.242 1 97 517 PRO A CA 1
ATOM 4042 C C . PRO A 1 517 ? 0.519 10.156 -6.109 1 97 517 PRO A C 1
ATOM 4044 O O . PRO A 1 517 ? -0.098 11.211 -6.293 1 97 517 PRO A O 1
ATOM 4047 N N . LEU A 1 518 ? 1.733 10.125 -5.785 1 98.44 518 LEU A N 1
ATOM 4048 C CA . LEU A 1 518 ? 2.561 11.328 -5.781 1 98.44 518 LEU A CA 1
ATOM 4049 C C . LEU A 1 518 ? 2.787 11.844 -7.199 1 98.44 518 LEU A C 1
ATOM 4051 O O . LEU A 1 518 ? 2.955 11.047 -8.125 1 98.44 518 LEU A O 1
ATOM 4055 N N . GLN A 1 519 ? 2.752 13.094 -7.387 1 98.5 519 GLN A N 1
ATOM 4056 C CA . GLN A 1 519 ? 2.938 13.742 -8.68 1 98.5 519 GLN A CA 1
ATOM 4057 C C . GLN A 1 519 ? 3.916 14.906 -8.578 1 98.5 519 GLN A C 1
ATOM 4059 O O . GLN A 1 519 ? 4.078 15.5 -7.512 1 98.5 519 GLN A O 1
ATOM 4064 N N . ALA A 1 520 ? 4.531 15.219 -9.711 1 98.56 520 ALA A N 1
ATOM 4065 C CA . ALA A 1 520 ? 5.449 16.359 -9.75 1 98.56 520 ALA A CA 1
ATOM 4066 C C . ALA A 1 520 ? 4.77 17.625 -9.266 1 98.56 520 ALA A C 1
ATOM 4068 O O . ALA A 1 520 ? 3.588 17.859 -9.539 1 98.56 520 ALA A O 1
ATOM 4069 N N . SER A 1 521 ? 5.465 18.438 -8.5 1 98.69 521 SER A N 1
ATOM 4070 C CA . SER A 1 521 ? 5.105 19.75 -7.984 1 98.69 521 SER A CA 1
ATOM 4071 C C . SER A 1 521 ? 4.332 19.641 -6.672 1 98.69 521 SER A C 1
ATOM 4073 O O . SER A 1 521 ? 4.016 20.656 -6.047 1 98.69 521 SER A O 1
ATOM 4075 N N . MET A 1 522 ? 4.02 18.406 -6.254 1 98.75 522 MET A N 1
ATOM 4076 C CA . MET A 1 522 ? 3.451 18.234 -4.922 1 98.75 522 MET A CA 1
ATOM 4077 C C . MET A 1 522 ? 4.492 18.516 -3.844 1 98.75 522 MET A C 1
ATOM 4079 O O . MET A 1 522 ? 5.691 18.375 -4.082 1 98.75 522 MET A O 1
ATOM 4083 N N . THR A 1 523 ? 4.098 18.953 -2.705 1 98.62 523 THR A N 1
ATOM 4084 C CA . THR A 1 523 ? 4.922 19.016 -1.504 1 98.62 523 THR A CA 1
ATOM 4085 C C . THR A 1 523 ? 4.531 17.922 -0.523 1 98.62 523 THR A C 1
ATOM 4087 O O . THR A 1 523 ? 3.359 17.547 -0.432 1 98.62 523 THR A O 1
ATOM 4090 N N . VAL A 1 524 ? 5.488 17.406 0.164 1 98.69 524 VAL A N 1
ATOM 4091 C CA . VAL A 1 524 ? 5.211 16.375 1.161 1 98.69 524 VAL A CA 1
ATOM 4092 C C . VAL A 1 524 ? 6.281 16.406 2.248 1 98.69 524 VAL A C 1
ATOM 4094 O O . VAL A 1 524 ? 7.449 16.703 1.971 1 98.69 524 VAL A O 1
ATOM 4097 N N . THR A 1 525 ? 5.91 16.188 3.475 1 98.81 525 THR A N 1
ATOM 4098 C CA . THR A 1 525 ? 6.902 16.109 4.539 1 98.81 525 THR A CA 1
ATOM 4099 C C . THR A 1 525 ? 7.535 14.719 4.594 1 98.81 525 THR A C 1
ATOM 4101 O O . THR A 1 525 ? 6.938 13.742 4.137 1 98.81 525 THR A O 1
ATOM 4104 N N . ASP A 1 526 ? 8.703 14.617 4.965 1 98.88 526 ASP A N 1
ATOM 4105 C CA . ASP A 1 526 ? 9.422 13.43 5.41 1 98.88 526 ASP A CA 1
ATOM 4106 C C . ASP A 1 526 ? 9.773 13.523 6.895 1 98.88 526 ASP A C 1
ATOM 4108 O O . ASP A 1 526 ? 10.711 14.234 7.273 1 98.88 526 ASP A O 1
ATOM 4112 N N . GLU A 1 527 ? 9.031 12.797 7.75 1 98.69 527 GLU A N 1
ATOM 4113 C CA . GLU A 1 527 ? 9.18 13.062 9.18 1 98.69 527 GLU A CA 1
ATOM 4114 C C . GLU A 1 527 ? 9.133 11.773 9.992 1 98.69 527 GLU A C 1
ATOM 4116 O O . GLU A 1 527 ? 8.352 11.664 10.945 1 98.69 527 GLU A O 1
ATOM 4121 N N . PRO A 1 528 ? 10.016 10.766 9.648 1 98.75 528 PRO A N 1
ATOM 4122 C CA . PRO A 1 528 ? 10.094 9.602 10.531 1 98.75 528 PRO A CA 1
ATOM 4123 C C . PRO A 1 528 ? 10.461 9.969 11.961 1 98.75 528 PRO A C 1
ATOM 4125 O O . PRO A 1 528 ? 10.984 11.062 12.211 1 98.75 528 PRO A O 1
ATOM 4128 N N . GLY A 1 529 ? 10.117 9.055 12.938 1 98.31 529 GLY A N 1
ATOM 4129 C CA . GLY A 1 529 ? 10.43 9.297 14.336 1 98.31 529 GLY A CA 1
ATOM 4130 C C . GLY A 1 529 ? 10.523 8.0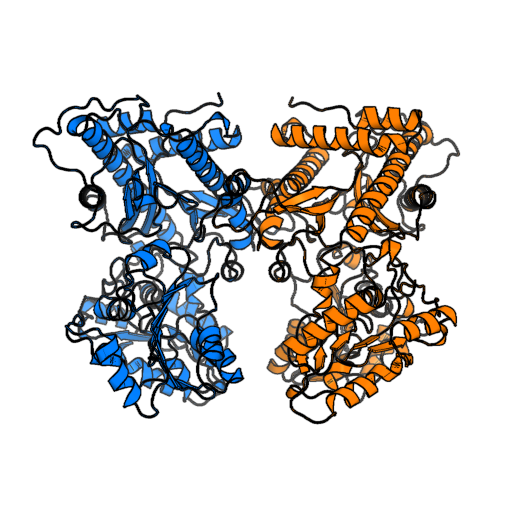23 15.156 1 98.31 529 GLY A C 1
ATOM 4131 O O . GLY A 1 529 ? 10.367 6.922 14.617 1 98.31 529 GLY A O 1
ATOM 4132 N N . TYR A 1 530 ? 10.945 8.148 16.312 1 98.44 530 TYR A N 1
ATOM 4133 C CA . TYR A 1 530 ? 10.891 7.129 17.359 1 98.44 530 TYR A CA 1
ATOM 4134 C C . TYR A 1 530 ? 10.625 7.758 18.719 1 98.44 530 TYR A C 1
ATOM 4136 O O . TYR A 1 530 ? 11.25 8.75 19.094 1 98.44 530 TYR A O 1
ATOM 4144 N N . TYR A 1 531 ? 9.727 7.172 19.469 1 97.12 531 TYR A N 1
ATOM 4145 C CA . TYR A 1 531 ? 9.297 7.695 20.75 1 97.12 531 TYR A CA 1
ATOM 4146 C C . TYR A 1 531 ? 9.32 6.602 21.828 1 97.12 531 TYR A C 1
ATOM 4148 O O . TYR A 1 531 ? 8.547 5.645 21.766 1 97.12 531 TYR A O 1
ATOM 4156 N N . GLU A 1 532 ? 10.25 6.699 22.703 1 95.69 532 GLU A N 1
ATOM 4157 C CA . GLU A 1 532 ? 10.352 5.77 23.828 1 95.69 532 GLU A CA 1
ATOM 4158 C C . GLU A 1 532 ? 9.555 6.273 25.031 1 95.69 532 GLU A C 1
ATOM 4160 O O . GLU A 1 532 ? 10.008 7.168 25.75 1 95.69 532 GLU A O 1
ATOM 4165 N N . ASP A 1 533 ? 8.547 5.637 25.281 1 90.38 533 ASP A N 1
ATOM 4166 C CA . ASP A 1 533 ? 7.605 6.09 26.312 1 90.38 533 ASP A CA 1
ATOM 4167 C C . ASP A 1 533 ? 8.312 6.336 27.641 1 90.38 533 ASP A C 1
ATOM 4169 O O . ASP A 1 533 ? 9.039 5.469 28.125 1 90.38 533 ASP A O 1
ATOM 4173 N N . GLY A 1 534 ? 8.07 7.527 28.156 1 91.69 534 GLY A N 1
ATOM 4174 C CA . GLY A 1 534 ? 8.594 7.891 29.469 1 91.69 534 GLY A CA 1
ATOM 4175 C C . GLY A 1 534 ? 10.062 8.25 29.453 1 91.69 534 GLY A C 1
ATOM 4176 O O . GLY A 1 534 ? 10.656 8.516 30.5 1 91.69 534 GLY A O 1
ATOM 4177 N N . SER A 1 535 ? 10.672 8.344 28.297 1 95.56 535 SER A N 1
ATOM 4178 C CA . SER A 1 535 ? 12.125 8.531 28.266 1 95.56 535 SER A CA 1
ATOM 4179 C C . SER A 1 535 ? 12.523 9.641 27.312 1 95.56 535 SER A C 1
ATOM 4181 O O . SER A 1 535 ? 12.961 10.711 27.734 1 95.56 535 SER A O 1
ATOM 4183 N N . PHE A 1 536 ? 12.391 9.422 25.969 1 97.62 536 PHE A N 1
ATOM 4184 C CA . PHE A 1 536 ? 12.773 10.438 24.984 1 97.62 536 PHE A CA 1
ATOM 4185 C C . PHE A 1 536 ? 12.039 10.219 23.672 1 97.62 536 PHE A C 1
ATOM 4187 O O . PHE A 1 536 ? 11.312 9.234 23.516 1 97.62 536 PHE A O 1
ATOM 4194 N N . GLY A 1 537 ? 12.133 11.164 22.797 1 97.88 537 GLY A N 1
ATOM 4195 C CA . GLY A 1 537 ? 11.594 11.078 21.453 1 97.88 537 GLY A CA 1
ATOM 4196 C C . GLY A 1 537 ? 12.477 11.727 20.406 1 97.88 537 GLY A C 1
ATOM 4197 O O . GLY A 1 537 ? 13.188 12.688 20.703 1 97.88 537 GLY A O 1
ATOM 4198 N N . ILE A 1 538 ? 12.461 11.125 19.25 1 98.75 538 ILE A N 1
ATOM 4199 C CA . ILE A 1 538 ? 13.219 11.633 18.125 1 98.75 538 ILE A CA 1
ATOM 4200 C C . ILE A 1 538 ? 12.297 11.805 16.922 1 98.75 538 ILE A C 1
ATOM 4202 O O . ILE A 1 538 ? 11.484 10.922 16.625 1 98.75 538 ILE A O 1
ATOM 4206 N N . ARG A 1 539 ? 12.344 12.891 16.266 1 98.62 539 ARG A N 1
ATOM 4207 C CA . ARG A 1 539 ? 11.727 13.133 14.969 1 98.62 539 ARG A CA 1
ATOM 4208 C C . ARG A 1 539 ? 12.602 14.031 14.109 1 98.62 539 ARG A C 1
ATOM 4210 O O . ARG A 1 539 ? 13.203 14.984 14.609 1 98.62 539 ARG A O 1
ATOM 4217 N N . LEU A 1 540 ? 12.836 13.68 12.945 1 98.88 540 LEU A N 1
ATOM 4218 C CA . LEU A 1 540 ? 13.555 14.461 11.945 1 98.88 540 LEU A CA 1
ATOM 4219 C C . LEU A 1 540 ? 12.664 14.75 10.742 1 98.88 540 LEU A C 1
ATOM 4221 O O . LEU A 1 540 ? 12.133 13.828 10.125 1 98.88 540 LEU A O 1
ATOM 4225 N N . GLU A 1 541 ? 12.508 16.031 10.438 1 98.81 541 GLU A N 1
ATOM 4226 C CA . GLU A 1 541 ? 11.484 16.359 9.445 1 98.81 541 GLU A CA 1
ATOM 4227 C C . GLU A 1 541 ? 11.977 17.453 8.492 1 98.81 541 GLU A C 1
ATOM 4229 O O . GLU A 1 541 ? 12.523 18.469 8.922 1 98.81 541 GLU A O 1
ATOM 4234 N N . ASN A 1 542 ? 11.906 17.203 7.234 1 98.88 542 ASN A N 1
ATOM 4235 C CA . ASN A 1 542 ? 12.016 18.172 6.145 1 98.88 542 ASN A CA 1
ATOM 4236 C C . ASN A 1 542 ? 10.766 18.188 5.277 1 98.88 542 ASN A C 1
ATOM 4238 O O . ASN A 1 542 ? 10 17.219 5.277 1 98.88 542 ASN A O 1
ATOM 4242 N N . VAL A 1 543 ? 10.562 19.312 4.637 1 98.88 543 VAL A N 1
ATOM 4243 C CA . VAL A 1 543 ? 9.578 19.375 3.562 1 98.88 543 VAL A CA 1
ATOM 4244 C C . VAL A 1 543 ? 10.258 19.094 2.225 1 98.88 543 VAL A C 1
ATOM 4246 O O . VAL A 1 543 ? 11.352 19.578 1.956 1 98.88 543 VAL A O 1
ATOM 4249 N N . LEU A 1 544 ? 9.625 18.25 1.444 1 98.88 544 LEU A N 1
ATOM 4250 C CA . LEU A 1 544 ? 10.117 17.859 0.132 1 98.88 544 LEU A CA 1
ATOM 4251 C C . LEU A 1 544 ? 9.195 18.359 -0.973 1 98.88 544 LEU A C 1
ATOM 4253 O O . LEU A 1 544 ? 7.988 18.5 -0.761 1 98.88 544 LEU A O 1
ATOM 4257 N N . VAL A 1 545 ? 9.75 18.641 -2.143 1 98.81 545 VAL A N 1
ATOM 4258 C CA . VAL A 1 545 ? 9.016 18.859 -3.383 1 98.81 545 VAL A CA 1
ATOM 4259 C C . VAL A 1 545 ? 9.219 17.672 -4.32 1 98.81 545 VAL A C 1
ATOM 4261 O O . VAL A 1 545 ? 10.352 17.25 -4.574 1 98.81 545 VAL A O 1
ATOM 4264 N N . VAL A 1 546 ? 8.141 17.062 -4.797 1 98.81 546 VAL A N 1
ATOM 4265 C CA . VAL A 1 546 ? 8.227 15.992 -5.789 1 98.81 546 VAL A CA 1
ATOM 4266 C C . VAL A 1 546 ? 8.57 16.578 -7.156 1 98.81 546 VAL A C 1
ATOM 4268 O O . VAL A 1 546 ? 7.957 17.562 -7.586 1 98.81 546 VAL A O 1
ATOM 4271 N N . LYS A 1 547 ? 9.516 16.094 -7.805 1 98.56 547 LYS A N 1
ATOM 4272 C CA . LYS A 1 547 ? 9.883 16.594 -9.125 1 98.56 547 LYS A CA 1
ATOM 4273 C C . LYS A 1 547 ? 10.281 15.438 -10.047 1 98.56 547 LYS A C 1
ATOM 4275 O O . LYS A 1 547 ? 10.391 14.297 -9.609 1 98.56 547 LYS A O 1
ATOM 4280 N N . ASP A 1 548 ? 10.469 15.727 -11.281 1 98.31 548 ASP A N 1
ATOM 4281 C CA . ASP A 1 548 ? 10.914 14.727 -12.25 1 98.31 548 ASP A CA 1
ATOM 4282 C C . ASP A 1 548 ? 12.344 14.273 -11.945 1 98.31 548 ASP A C 1
ATOM 4284 O O . ASP A 1 548 ? 13.203 15.086 -11.625 1 98.31 548 ASP A O 1
ATOM 4288 N N . ALA A 1 549 ? 12.523 12.984 -11.992 1 98.06 549 ALA A N 1
ATOM 4289 C CA . ALA A 1 549 ? 13.867 12.422 -11.82 1 98.06 549 ALA A CA 1
ATOM 4290 C C . ALA A 1 549 ? 14.586 12.305 -13.156 1 98.06 549 ALA A C 1
ATOM 4292 O O . ALA A 1 549 ? 13.977 11.969 -14.172 1 98.06 549 ALA A O 1
ATOM 4293 N N . ASN A 1 550 ? 15.805 12.672 -13.234 1 96.31 550 ASN A N 1
ATOM 4294 C CA . ASN A 1 550 ? 16.641 12.453 -14.414 1 96.31 550 ASN A CA 1
ATOM 4295 C C . ASN A 1 550 ? 17.359 11.109 -14.352 1 96.31 550 ASN A C 1
ATOM 4297 O O . ASN A 1 550 ? 18.578 11.062 -14.211 1 96.31 550 ASN A O 1
ATOM 4301 N N . THR A 1 551 ? 16.609 10.023 -14.648 1 97.62 551 THR A N 1
ATOM 4302 C CA . THR A 1 551 ? 17.172 8.68 -14.594 1 97.62 551 THR A CA 1
ATOM 4303 C C . THR A 1 551 ? 17.812 8.305 -15.93 1 97.62 551 THR A C 1
ATOM 4305 O O . THR A 1 551 ? 17.453 8.859 -16.969 1 97.62 551 THR A O 1
ATOM 4308 N N . GLU A 1 552 ? 18.75 7.43 -15.852 1 97.75 552 GLU A N 1
ATOM 4309 C CA . GLU A 1 552 ? 19.453 6.988 -17.047 1 97.75 552 GLU A CA 1
ATOM 4310 C C . GLU A 1 552 ? 18.5 6.371 -18.062 1 97.75 552 GLU A C 1
ATOM 4312 O O . GLU A 1 552 ? 18.672 6.543 -19.266 1 97.75 552 GLU A O 1
ATOM 4317 N N . PHE A 1 553 ? 17.562 5.574 -17.578 1 98.06 553 PHE A N 1
ATOM 4318 C CA . PHE A 1 553 ? 16.562 4.93 -18.422 1 98.06 553 PHE A CA 1
ATOM 4319 C C . PHE A 1 553 ? 15.156 5.41 -18.062 1 98.06 553 PHE A C 1
ATOM 4321 O O . PHE A 1 553 ? 14.984 6.164 -17.109 1 98.06 553 PHE A O 1
ATOM 4328 N N . ASN A 1 554 ? 14.133 5.07 -18.906 1 97.69 554 ASN A N 1
ATOM 4329 C CA . ASN A 1 554 ? 12.727 5.406 -18.719 1 97.69 554 ASN A CA 1
ATOM 4330 C C . ASN A 1 554 ? 11.812 4.246 -19.109 1 97.69 554 ASN A C 1
ATOM 4332 O O . ASN A 1 554 ? 11.141 4.293 -20.141 1 97.69 554 ASN A O 1
ATOM 4336 N N . PHE A 1 555 ? 11.875 3.268 -18.219 1 95 555 PHE A N 1
ATOM 4337 C CA . PHE A 1 555 ? 11.172 2.01 -18.438 1 95 555 PHE A CA 1
ATOM 4338 C C . PHE A 1 555 ? 9.703 2.256 -18.734 1 95 555 PHE A C 1
ATOM 4340 O O . PHE A 1 555 ? 9 2.895 -17.953 1 95 555 PHE A O 1
ATOM 4347 N N . GLY A 1 556 ? 9.242 1.782 -19.875 1 90.06 556 GLY A N 1
ATOM 4348 C CA . GLY A 1 556 ? 7.844 1.865 -20.281 1 90.06 556 GLY A CA 1
ATOM 4349 C C . GLY A 1 556 ? 7.379 3.287 -20.531 1 90.06 556 GLY A C 1
ATOM 4350 O O . GLY A 1 556 ? 6.176 3.562 -20.516 1 90.06 556 GLY A O 1
ATOM 4351 N N . ASP A 1 557 ? 8.289 4.199 -20.562 1 93.44 557 ASP A N 1
ATOM 4352 C CA . ASP A 1 557 ? 7.98 5.613 -20.734 1 93.44 557 ASP A CA 1
ATOM 4353 C C . ASP A 1 557 ? 7.082 6.129 -19.625 1 93.44 557 ASP A C 1
ATOM 4355 O O . ASP A 1 557 ? 6.184 6.938 -19.859 1 93.44 557 ASP A O 1
ATOM 4359 N N . LYS A 1 558 ? 7.324 5.629 -18.5 1 93.5 558 LYS A N 1
ATOM 4360 C CA . LYS A 1 558 ? 6.477 5.977 -17.359 1 93.5 558 LYS A CA 1
ATOM 4361 C C . LYS A 1 558 ? 6.863 7.336 -16.781 1 93.5 558 LYS A C 1
ATOM 4363 O O . LYS A 1 558 ? 6.031 8.031 -16.188 1 93.5 558 LYS A O 1
ATOM 4368 N N . GLY A 1 559 ? 8.062 7.727 -17.016 1 97.69 559 GLY A N 1
ATOM 4369 C CA . GLY A 1 559 ? 8.609 8.844 -16.25 1 97.69 559 GLY A CA 1
ATOM 4370 C C . GLY A 1 559 ? 8.859 8.508 -14.797 1 97.69 559 GLY A C 1
ATOM 4371 O O . GLY A 1 559 ? 8.141 7.703 -14.203 1 97.69 559 GLY A O 1
ATOM 4372 N N . TYR A 1 560 ? 9.906 9.117 -14.281 1 98.56 560 TYR A N 1
ATOM 4373 C CA . TYR A 1 560 ? 10.273 8.852 -12.891 1 98.56 560 TYR A CA 1
ATOM 4374 C C . TYR A 1 560 ? 10.32 10.141 -12.086 1 98.56 560 TYR A C 1
ATOM 4376 O O . TYR A 1 560 ? 10.461 11.234 -12.656 1 98.56 560 TYR A O 1
ATOM 4384 N N . LEU A 1 561 ? 10.109 9.969 -10.789 1 98.88 561 LEU A N 1
ATOM 4385 C CA . LEU A 1 561 ? 10.055 11.086 -9.852 1 98.88 561 LEU A CA 1
ATOM 4386 C C . LEU A 1 561 ? 11.117 10.945 -8.773 1 98.88 561 LEU A C 1
ATOM 4388 O O . LEU A 1 561 ? 11.656 9.852 -8.562 1 98.88 561 LEU A O 1
ATOM 4392 N N . CYS A 1 562 ? 11.469 11.977 -8.156 1 98.75 562 CYS A N 1
ATOM 4393 C CA . CYS A 1 562 ? 12.352 12.055 -6.992 1 98.75 562 CYS A CA 1
ATOM 4394 C C . CYS A 1 562 ? 11.992 13.242 -6.109 1 98.75 562 CYS A C 1
ATOM 4396 O O . CYS A 1 562 ? 11 13.93 -6.359 1 98.75 562 CYS A O 1
ATOM 4398 N N . PHE A 1 563 ? 12.719 13.445 -5.023 1 98.75 563 PHE A N 1
ATOM 4399 C CA . PHE A 1 563 ? 12.406 14.516 -4.078 1 98.75 563 PHE A CA 1
ATOM 4400 C C . PHE A 1 563 ? 13.492 15.578 -4.086 1 98.75 563 PHE A C 1
ATOM 4402 O O . PHE A 1 563 ? 14.664 15.273 -4.332 1 98.75 563 PHE A O 1
ATOM 4409 N N . GLU A 1 564 ? 13.023 16.734 -3.873 1 98.38 564 GLU A N 1
ATOM 4410 C CA . GLU A 1 564 ? 13.852 17.906 -3.547 1 98.38 564 GLU A CA 1
ATOM 4411 C C . GLU A 1 564 ? 13.547 18.422 -2.143 1 98.38 564 GLU A C 1
ATOM 4413 O O . GLU A 1 564 ? 12.445 18.906 -1.879 1 98.38 564 GLU A O 1
ATOM 4418 N N . HIS A 1 565 ? 14.523 18.188 -1.213 1 98.5 565 HIS A N 1
ATOM 4419 C CA . HIS A 1 565 ? 14.281 18.797 0.088 1 98.5 565 HIS A CA 1
ATOM 4420 C C . HIS A 1 565 ? 14.477 20.312 0.03 1 98.5 565 HIS A C 1
ATOM 4422 O O . HIS A 1 565 ? 15.43 20.797 -0.58 1 98.5 565 HIS A O 1
ATOM 4428 N N . ILE A 1 566 ? 13.578 21.016 0.718 1 98.81 566 ILE A N 1
ATOM 4429 C CA . ILE A 1 566 ? 13.656 22.469 0.633 1 98.81 566 ILE A CA 1
ATOM 4430 C C . ILE A 1 566 ? 13.812 23.062 2.031 1 98.81 566 ILE A C 1
ATOM 4432 O O . ILE A 1 566 ? 13.867 24.281 2.193 1 98.81 566 ILE A O 1
ATOM 4436 N N . THR A 1 567 ? 13.883 22.219 3.084 1 98.88 567 THR A N 1
ATOM 4437 C CA . THR A 1 567 ? 14.125 22.641 4.461 1 98.88 567 THR A CA 1
ATOM 4438 C C . THR A 1 567 ? 15.625 22.672 4.766 1 98.88 567 THR A C 1
ATOM 4440 O O . THR A 1 567 ? 16.344 21.75 4.402 1 98.88 567 THR A O 1
ATOM 4443 N N . TRP A 1 568 ? 16.094 23.719 5.484 1 98.75 568 TRP A N 1
ATOM 4444 C CA . TRP A 1 568 ? 17.531 23.891 5.66 1 98.75 568 TRP A CA 1
ATOM 4445 C C . TRP A 1 568 ? 17.875 24.141 7.125 1 98.75 568 TRP A C 1
ATOM 4447 O O . TRP A 1 568 ? 17.734 25.266 7.621 1 98.75 568 TRP A O 1
ATOM 4457 N N . ALA A 1 569 ? 18.281 23.219 7.828 1 98.75 569 ALA A N 1
ATOM 4458 C CA . ALA A 1 569 ? 18.844 23.234 9.18 1 98.75 569 ALA A CA 1
ATOM 4459 C C . ALA A 1 569 ? 19.641 21.969 9.445 1 98.75 569 ALA A C 1
ATOM 4461 O O . ALA A 1 569 ? 19.25 20.875 9.047 1 98.75 569 ALA A O 1
ATOM 4462 N N . PRO A 1 570 ? 20.797 22.062 10.031 1 98.62 570 PRO A N 1
ATOM 4463 C CA . PRO A 1 570 ? 21.656 20.891 10.172 1 98.62 570 PRO A CA 1
ATOM 4464 C C . PRO A 1 570 ? 21.047 19.828 11.094 1 98.62 570 PRO A C 1
ATOM 4466 O O . PRO A 1 570 ? 20.25 20.156 11.977 1 98.62 570 PRO A O 1
ATOM 4469 N N . TYR A 1 571 ? 21.375 18.547 10.805 1 98.81 571 TYR A N 1
ATOM 4470 C CA . TYR A 1 571 ? 21.203 17.453 11.75 1 98.81 571 TYR A CA 1
ATOM 4471 C C . TYR A 1 571 ? 22.375 17.359 12.719 1 98.81 571 TYR A C 1
ATOM 4473 O O . TYR A 1 571 ? 23.516 17.625 12.336 1 98.81 571 TYR A O 1
ATOM 4481 N N . GLN A 1 572 ? 22.094 17.094 13.906 1 98.75 572 GLN A N 1
ATOM 4482 C CA . GLN A 1 572 ? 23.172 17.156 14.891 1 98.75 572 GLN A CA 1
ATOM 4483 C C . GLN A 1 572 ? 24.078 15.93 14.789 1 98.75 572 GLN A C 1
ATOM 4485 O O . GLN A 1 572 ? 23.672 14.812 15.102 1 98.75 572 GLN A O 1
ATOM 4490 N N . LYS A 1 573 ? 25.312 16.109 14.547 1 97.81 573 LYS A N 1
ATOM 4491 C CA . LYS A 1 573 ? 26.312 15.062 14.336 1 97.81 573 LYS A CA 1
ATOM 4492 C C . LYS A 1 573 ? 26.562 14.273 15.617 1 97.81 573 LYS A C 1
ATOM 4494 O O . LYS A 1 573 ? 26.766 13.062 15.578 1 97.81 573 LYS A O 1
ATOM 4499 N N . LYS A 1 574 ? 26.5 15 16.703 1 96.06 574 LYS A N 1
ATOM 4500 C CA . LYS A 1 574 ? 26.75 14.406 18.016 1 96.06 574 LYS A CA 1
ATOM 4501 C C . LYS A 1 574 ? 25.781 13.266 18.297 1 96.06 574 LYS A C 1
ATOM 4503 O O . LYS A 1 574 ? 26.078 12.367 19.094 1 96.06 574 LYS A O 1
ATOM 4508 N N . LEU A 1 575 ? 24.656 13.25 17.703 1 98.31 575 LEU A N 1
ATOM 4509 C CA . LEU A 1 575 ? 23.609 12.25 17.938 1 98.31 575 LEU A CA 1
ATOM 4510 C C . LEU A 1 575 ? 23.734 11.094 16.953 1 98.31 575 LEU A C 1
ATOM 4512 O O . LEU A 1 575 ? 23.031 10.094 17.062 1 98.31 575 LEU A O 1
ATOM 4516 N N . MET A 1 576 ? 24.688 11.164 16.031 1 98.12 576 MET A N 1
ATOM 4517 C CA . MET A 1 576 ? 24.844 10.133 15.016 1 98.12 576 MET A CA 1
ATOM 4518 C C . MET A 1 576 ? 25.828 9.062 15.461 1 98.12 576 MET A C 1
ATOM 4520 O O . MET A 1 576 ? 26.875 9.375 16.047 1 98.12 576 MET A O 1
ATOM 4524 N N . ASP A 1 577 ? 25.484 7.844 15.344 1 97.62 577 ASP A N 1
ATOM 4525 C CA . ASP A 1 577 ? 26.469 6.758 15.336 1 97.62 577 ASP A CA 1
ATOM 4526 C C . ASP A 1 577 ? 26.969 6.492 13.922 1 97.62 577 ASP A C 1
ATOM 4528 O O . ASP A 1 577 ? 26.375 5.695 13.188 1 97.62 577 ASP A O 1
ATOM 4532 N N . LEU A 1 578 ? 28.078 7.035 13.57 1 96.62 578 LEU A N 1
ATOM 4533 C CA . LEU A 1 578 ? 28.594 7.039 12.211 1 96.62 578 LEU A CA 1
ATOM 4534 C C . LEU A 1 578 ? 28.938 5.625 11.758 1 96.62 578 LEU A C 1
ATOM 4536 O O . LEU A 1 578 ? 28.969 5.344 10.555 1 96.62 578 LEU A O 1
ATOM 4540 N N . SER A 1 579 ? 29.172 4.723 12.68 1 95.5 579 SER A N 1
ATOM 4541 C CA . SER A 1 579 ? 29.531 3.352 12.336 1 95.5 579 SER A CA 1
ATOM 4542 C C . SER A 1 579 ? 28.344 2.611 11.727 1 95.5 579 SER A C 1
ATOM 4544 O O . SER A 1 579 ? 28.516 1.575 11.078 1 95.5 579 SER A O 1
ATOM 4546 N N . LEU A 1 580 ? 27.188 3.141 11.898 1 95.69 580 LEU A N 1
ATOM 4547 C CA . LEU A 1 580 ? 25.984 2.486 11.406 1 95.69 580 LEU A CA 1
ATOM 4548 C C . LEU A 1 580 ? 25.609 3.023 10.031 1 95.69 580 LEU A C 1
ATOM 4550 O O . LEU A 1 580 ? 24.734 2.455 9.359 1 95.69 580 LEU A O 1
ATOM 4554 N N . LEU A 1 581 ? 26.203 4.105 9.594 1 96.19 581 LEU A N 1
ATOM 4555 C CA . LEU A 1 581 ? 25.844 4.734 8.328 1 96.19 581 LEU A CA 1
ATOM 4556 C C . LEU A 1 581 ? 26.656 4.145 7.18 1 96.19 581 LEU A C 1
ATOM 4558 O O . LEU A 1 581 ? 27.844 3.85 7.348 1 96.19 581 LEU A O 1
ATOM 4562 N N . SER A 1 582 ? 26.047 3.947 6.074 1 92.31 582 SER A N 1
ATOM 4563 C CA . SER A 1 582 ? 26.75 3.543 4.859 1 92.31 582 SER A CA 1
ATOM 4564 C C . SER A 1 582 ? 27.484 4.723 4.23 1 92.31 582 SER A C 1
ATOM 4566 O O . SER A 1 582 ? 27.281 5.871 4.621 1 92.31 582 SER A O 1
ATOM 4568 N N . ALA A 1 583 ? 28.281 4.457 3.182 1 92.44 583 ALA A N 1
ATOM 4569 C CA . ALA A 1 583 ? 29 5.508 2.471 1 92.44 583 ALA A CA 1
ATOM 4570 C C . ALA A 1 583 ? 28.047 6.469 1.783 1 92.44 583 ALA A C 1
ATOM 4572 O O . ALA A 1 583 ? 28.266 7.684 1.773 1 92.44 583 ALA A O 1
ATOM 4573 N N . ASP A 1 584 ? 27.016 5.945 1.226 1 93.62 584 ASP A N 1
ATOM 4574 C CA . ASP A 1 584 ? 26.031 6.773 0.541 1 93.62 584 ASP A CA 1
ATOM 4575 C C . ASP A 1 584 ? 25.312 7.691 1.524 1 93.62 584 ASP A C 1
ATOM 4577 O O . ASP A 1 584 ? 25 8.844 1.202 1 93.62 584 ASP A O 1
ATOM 4581 N N . GLU A 1 585 ? 25 7.184 2.684 1 96.88 585 GLU A N 1
ATOM 4582 C CA . GLU A 1 585 ? 24.328 7.969 3.707 1 96.88 585 GLU A CA 1
ATOM 4583 C C . GLU A 1 585 ? 25.219 9.086 4.234 1 96.88 585 GLU A C 1
ATOM 4585 O O . GLU A 1 585 ? 24.75 10.203 4.473 1 96.88 585 GLU A O 1
ATOM 4590 N N . ILE A 1 586 ? 26.484 8.797 4.414 1 97.44 586 ILE A N 1
ATOM 4591 C CA . ILE A 1 586 ? 27.453 9.805 4.832 1 97.44 586 ILE A CA 1
ATOM 4592 C C . ILE A 1 586 ? 27.547 10.891 3.77 1 97.44 586 ILE A C 1
ATOM 4594 O O . ILE A 1 586 ? 27.547 12.086 4.094 1 97.44 586 ILE A O 1
ATOM 4598 N N . GLU A 1 587 ? 27.609 10.477 2.572 1 97.25 587 GLU A N 1
ATOM 4599 C CA . GLU A 1 587 ? 27.656 11.445 1.482 1 97.25 587 GLU A CA 1
ATOM 4600 C C . GLU A 1 587 ? 26.422 12.328 1.469 1 97.25 587 GLU A C 1
ATOM 4602 O O . GLU A 1 587 ? 26.5 13.523 1.192 1 97.25 587 GLU A O 1
ATOM 4607 N N . TRP A 1 588 ? 25.297 11.727 1.692 1 98.19 588 TRP A N 1
ATOM 4608 C CA . TRP A 1 588 ? 24.047 12.484 1.747 1 98.19 588 TRP A CA 1
ATOM 4609 C C . TRP A 1 588 ? 24.109 13.547 2.842 1 98.19 588 TRP A C 1
ATOM 4611 O O . TRP A 1 588 ? 23.766 14.711 2.609 1 98.19 588 TRP A O 1
ATOM 4621 N N . VAL A 1 589 ? 24.531 13.172 4.074 1 98.62 589 VAL A N 1
ATOM 4622 C CA . VAL A 1 589 ? 24.625 14.094 5.203 1 98.62 589 VAL A CA 1
ATOM 4623 C C . VAL A 1 589 ? 25.562 15.242 4.855 1 98.62 589 VAL A C 1
ATOM 4625 O O . VAL A 1 589 ? 25.219 16.406 5.078 1 98.62 589 VAL A O 1
ATOM 4628 N N . ASN A 1 590 ? 26.703 14.898 4.293 1 98.69 590 ASN A N 1
ATOM 4629 C CA . ASN A 1 590 ? 27.688 15.914 3.959 1 98.69 590 ASN A CA 1
ATOM 4630 C C . ASN A 1 590 ? 27.172 16.891 2.91 1 98.69 590 ASN A C 1
ATOM 4632 O O . ASN A 1 590 ? 27.391 18.094 3.018 1 98.69 590 ASN A O 1
ATOM 4636 N N . THR A 1 591 ? 26.547 16.344 1.922 1 98.69 591 THR A N 1
ATOM 4637 C CA . THR A 1 591 ? 26 17.188 0.866 1 98.69 591 THR A CA 1
ATOM 4638 C C . THR A 1 591 ? 24.891 18.094 1.413 1 98.69 591 THR A C 1
ATOM 4640 O O . THR A 1 591 ? 24.859 19.281 1.112 1 98.69 591 THR A O 1
ATOM 4643 N N . TYR A 1 592 ? 23.984 17.531 2.16 1 98.75 592 TYR A N 1
ATOM 4644 C CA . TYR A 1 592 ? 22.906 18.297 2.777 1 98.75 592 TYR A CA 1
ATOM 4645 C C . TYR A 1 592 ? 23.469 19.422 3.65 1 98.75 592 TYR A C 1
ATOM 4647 O O . TYR A 1 592 ? 23.016 20.562 3.578 1 98.75 592 TYR A O 1
ATOM 4655 N N . HIS A 1 593 ? 24.422 19.125 4.508 1 98.69 593 HIS A N 1
ATOM 4656 C CA . HIS A 1 593 ? 25.047 20.094 5.414 1 98.69 593 HIS A CA 1
ATOM 4657 C C . HIS A 1 593 ? 25.766 21.188 4.641 1 98.69 593 HIS A C 1
ATOM 4659 O O . HIS A 1 593 ? 25.688 22.359 5.008 1 98.69 593 HIS A O 1
ATOM 4665 N N . ALA A 1 594 ? 26.453 20.766 3.623 1 98.62 594 ALA A N 1
ATOM 4666 C CA . ALA A 1 594 ? 27.125 21.75 2.783 1 98.62 594 ALA A CA 1
ATOM 4667 C C . ALA A 1 594 ? 26.109 22.734 2.189 1 98.62 594 ALA A C 1
ATOM 4669 O O . ALA A 1 594 ? 26.375 23.938 2.137 1 98.62 594 ALA A O 1
ATOM 4670 N N . ASN A 1 595 ? 25.031 22.219 1.733 1 98.69 595 ASN A N 1
ATOM 4671 C CA . ASN A 1 595 ? 23.984 23.062 1.166 1 98.69 595 ASN A CA 1
ATOM 4672 C C . ASN A 1 595 ? 23.391 24 2.219 1 98.69 595 ASN A C 1
ATOM 4674 O O . ASN A 1 595 ? 23.062 25.156 1.925 1 98.69 595 ASN A O 1
ATOM 4678 N N . CYS A 1 596 ? 23.156 23.469 3.453 1 98.69 596 CYS A N 1
ATOM 4679 C CA . CYS A 1 596 ? 22.672 24.328 4.531 1 98.69 596 CYS A CA 1
ATOM 4680 C C . CYS A 1 596 ? 23.562 25.562 4.684 1 98.69 596 CYS A C 1
ATOM 4682 O O . CYS A 1 596 ? 23.062 26.688 4.754 1 98.69 596 CYS A O 1
ATOM 4684 N N . LYS A 1 597 ? 24.844 25.281 4.742 1 98.31 597 LYS A N 1
ATOM 4685 C CA . LYS A 1 597 ? 25.828 26.344 4.922 1 98.31 597 LYS A CA 1
ATOM 4686 C C . LYS A 1 597 ? 25.75 27.359 3.775 1 98.31 597 LYS A C 1
ATOM 4688 O O . LYS A 1 597 ? 25.672 28.562 4.008 1 98.31 597 LYS A O 1
ATOM 4693 N N . GLU A 1 598 ? 25.734 26.844 2.592 1 98.44 598 GLU A N 1
ATOM 4694 C CA . GLU A 1 598 ? 25.766 27.688 1.404 1 98.44 598 GLU A CA 1
ATOM 4695 C C . GLU A 1 598 ? 24.484 28.5 1.272 1 98.44 598 GLU A C 1
ATOM 4697 O O . GLU A 1 598 ? 24.531 29.703 1.037 1 98.44 598 GLU A O 1
ATOM 4702 N N . ILE A 1 599 ? 23.359 27.953 1.454 1 98.69 599 ILE A N 1
ATOM 4703 C CA . ILE A 1 599 ? 22.062 28.531 1.167 1 98.69 599 ILE A CA 1
ATOM 4704 C C . ILE A 1 599 ? 21.703 29.547 2.25 1 98.69 599 ILE A C 1
ATOM 4706 O O . ILE A 1 599 ? 21.109 30.594 1.963 1 98.69 599 ILE A O 1
ATOM 4710 N N . LEU A 1 600 ? 22.094 29.312 3.516 1 98.62 600 LEU A N 1
ATOM 4711 C CA . LEU A 1 600 ? 21.656 30.156 4.621 1 98.62 600 LEU A CA 1
ATOM 4712 C C . LEU A 1 600 ? 22.641 31.281 4.863 1 98.62 600 LEU A C 1
ATOM 4714 O O . LEU A 1 600 ? 22.328 32.25 5.578 1 98.62 600 LEU A O 1
ATOM 4718 N N . ALA A 1 601 ? 23.781 31.281 4.293 1 97.75 601 ALA A N 1
ATOM 4719 C CA . ALA A 1 601 ? 24.891 32.188 4.547 1 97.75 601 ALA A CA 1
ATOM 4720 C C . ALA A 1 601 ? 24.438 33.656 4.445 1 97.75 601 ALA A C 1
ATOM 4722 O O . ALA A 1 601 ? 24.75 34.469 5.312 1 97.75 601 ALA A O 1
ATOM 4723 N N . PRO A 1 602 ? 23.641 34 3.461 1 97.44 602 PRO A N 1
ATOM 4724 C CA . PRO A 1 602 ? 23.25 35.406 3.309 1 97.44 602 PRO A CA 1
ATOM 4725 C C . PRO A 1 602 ? 22.359 35.906 4.445 1 97.44 602 PRO A C 1
ATOM 4727 O O . PRO A 1 602 ? 22.156 37.125 4.602 1 97.44 602 PRO A O 1
ATOM 4730 N N . TYR A 1 603 ? 21.844 35.031 5.27 1 97.69 603 TYR A N 1
ATOM 4731 C CA . TYR A 1 603 ? 20.844 35.375 6.266 1 97.69 603 TYR A CA 1
ATOM 4732 C C . TYR A 1 603 ? 21.453 35.375 7.668 1 97.69 603 TYR A C 1
ATOM 4734 O O . TYR A 1 603 ? 20.75 35.656 8.648 1 97.69 603 TYR A O 1
ATOM 4742 N N . LEU A 1 604 ? 22.734 35.125 7.793 1 98.19 604 LEU A N 1
ATOM 4743 C CA . LEU A 1 604 ? 23.344 34.938 9.102 1 98.19 604 LEU A CA 1
ATOM 4744 C C . LEU A 1 604 ? 24.484 35.938 9.305 1 98.19 604 LEU A C 1
ATOM 4746 O O . LEU A 1 604 ? 25.172 36.312 8.344 1 98.19 604 LEU A O 1
ATOM 4750 N N . ASP A 1 605 ? 24.703 36.312 10.594 1 97.81 605 ASP A N 1
ATOM 4751 C CA . ASP A 1 605 ? 25.875 37.156 10.906 1 97.81 605 ASP A CA 1
ATOM 4752 C C . ASP A 1 605 ? 27.125 36.281 11.078 1 97.81 605 ASP A C 1
ATOM 4754 O O . ASP A 1 605 ? 27.078 35.062 10.883 1 97.81 605 ASP A O 1
ATOM 4758 N N . GLU A 1 606 ? 28.219 36.906 11.398 1 97.5 606 GLU A N 1
ATOM 4759 C CA . GLU A 1 606 ? 29.516 36.219 11.43 1 97.5 606 GLU A CA 1
ATOM 4760 C C . GLU A 1 606 ? 29.531 35.125 12.508 1 97.5 606 GLU A C 1
ATOM 4762 O O . GLU A 1 606 ? 30.047 34.031 12.273 1 97.5 606 GLU A O 1
ATOM 4767 N N . SER A 1 607 ? 29.047 35.438 13.602 1 97.56 607 SER A N 1
ATOM 4768 C CA . SER A 1 607 ? 29.047 34.5 14.711 1 97.56 607 SER A CA 1
ATOM 4769 C C . SER A 1 607 ? 28.141 33.312 14.406 1 97.56 607 SER A C 1
ATOM 4771 O O . SER A 1 607 ? 28.5 32.156 14.695 1 97.56 607 SER A O 1
ATOM 4773 N N . GLU A 1 608 ? 26.953 33.594 13.898 1 98.25 608 GLU A N 1
ATOM 4774 C CA . GLU A 1 608 ? 26.016 32.531 13.523 1 98.25 608 GLU A CA 1
ATOM 4775 C C . GLU A 1 608 ? 26.578 31.641 12.43 1 98.25 608 GLU A C 1
ATOM 4777 O O . GLU A 1 608 ? 26.422 30.422 12.469 1 98.25 608 GLU A O 1
ATOM 4782 N N . MET A 1 609 ? 27.266 32.281 11.5 1 98 609 MET A N 1
ATOM 4783 C CA . MET A 1 609 ? 27.875 31.531 10.406 1 98 609 MET A CA 1
ATOM 4784 C C . MET A 1 609 ? 28.984 30.609 10.914 1 98 609 MET A C 1
ATOM 4786 O O . MET A 1 609 ? 29.156 29.5 10.414 1 98 609 MET A O 1
ATOM 4790 N N . ALA A 1 610 ? 29.797 31.094 11.812 1 98.25 610 ALA A N 1
ATOM 4791 C CA . ALA A 1 610 ? 30.859 30.281 12.391 1 98.25 610 ALA A CA 1
ATOM 4792 C C . ALA A 1 610 ? 30.281 29.031 13.078 1 98.25 610 ALA A C 1
ATOM 4794 O O . ALA A 1 610 ? 30.859 27.953 12.992 1 98.25 610 ALA A O 1
ATOM 4795 N N . TRP A 1 611 ? 29.234 29.281 13.766 1 98.44 611 TRP A N 1
ATOM 4796 C CA . TRP A 1 611 ? 28.547 28.172 14.422 1 98.44 611 TRP A CA 1
ATOM 4797 C C . TRP A 1 611 ? 28.047 27.156 13.398 1 98.44 611 TRP A C 1
ATOM 4799 O O . TRP A 1 611 ? 28.203 25.953 13.57 1 98.44 611 TRP A O 1
ATOM 4809 N N . LEU A 1 612 ? 27.359 27.641 12.32 1 98.69 612 LEU A N 1
ATOM 4810 C CA . LEU A 1 612 ? 26.797 26.766 11.297 1 98.69 612 LEU A CA 1
ATOM 4811 C C . LEU A 1 612 ? 27.906 26 10.578 1 98.69 612 LEU A C 1
ATOM 4813 O O . LEU A 1 612 ? 27.719 24.828 10.227 1 98.69 612 LEU A O 1
ATOM 4817 N N . GLU A 1 613 ? 29.047 26.656 10.359 1 98.38 613 GLU A N 1
ATOM 4818 C CA . GLU A 1 613 ? 30.188 25.984 9.734 1 98.38 613 GLU A CA 1
ATOM 4819 C C . GLU A 1 613 ? 30.656 24.797 10.57 1 98.38 613 GLU A C 1
ATOM 4821 O O . GLU A 1 613 ? 30.953 23.734 10.031 1 98.38 613 GLU A O 1
ATOM 4826 N N . LYS A 1 614 ? 30.703 25.016 11.797 1 98.19 614 LYS A N 1
ATOM 4827 C CA . LYS A 1 614 ? 31.094 23.922 12.695 1 98.19 614 LYS A CA 1
ATOM 4828 C C . LYS A 1 614 ? 30.047 22.812 12.688 1 98.19 614 LYS A C 1
ATOM 4830 O O . LYS A 1 614 ? 30.391 21.625 12.656 1 98.19 614 LYS A O 1
ATOM 4835 N N . ALA A 1 615 ? 28.781 23.203 12.695 1 98.44 615 ALA A N 1
ATOM 4836 C CA . ALA A 1 615 ? 27.672 22.234 12.742 1 98.44 615 ALA A CA 1
ATOM 4837 C C . ALA A 1 615 ? 27.625 21.406 11.461 1 98.44 615 ALA A C 1
ATOM 4839 O O . ALA A 1 615 ? 27.109 20.281 11.469 1 98.44 615 ALA A O 1
ATOM 4840 N N . THR A 1 616 ? 28.156 21.938 10.352 1 98.5 616 THR A N 1
ATOM 4841 C CA . THR A 1 616 ? 27.984 21.297 9.055 1 98.5 616 THR A CA 1
ATOM 4842 C C . THR A 1 616 ? 29.312 20.719 8.562 1 98.5 616 THR A C 1
ATOM 4844 O O . THR A 1 616 ? 29.453 20.375 7.387 1 98.5 616 THR A O 1
ATOM 4847 N N . GLU A 1 617 ? 30.312 20.672 9.438 1 97.5 617 GLU A N 1
ATOM 4848 C CA . GLU A 1 617 ? 31.562 20.031 9.062 1 97.5 617 GLU A CA 1
ATOM 4849 C C . GLU A 1 617 ? 31.344 18.609 8.578 1 97.5 617 GLU A C 1
ATOM 4851 O O . GLU A 1 617 ? 30.547 17.859 9.156 1 97.5 617 GLU A O 1
ATOM 4856 N N . PRO A 1 618 ? 32.031 18.234 7.5 1 97.56 618 PRO A N 1
ATOM 4857 C CA . PRO A 1 618 ? 31.797 16.891 6.961 1 97.56 618 PRO A CA 1
ATOM 4858 C C . PRO A 1 618 ? 32.156 15.789 7.953 1 97.56 618 PRO A C 1
ATOM 4860 O O . PRO A 1 618 ? 33.125 15.914 8.695 1 97.56 618 PRO A O 1
ATOM 4863 N N . VAL A 1 619 ? 31.391 14.781 7.91 1 96.94 619 VAL A N 1
ATOM 4864 C CA . VAL A 1 619 ? 31.672 13.594 8.711 1 96.94 619 VAL A CA 1
ATOM 4865 C C . VAL A 1 619 ? 32.219 12.484 7.82 1 96.94 619 VAL A C 1
ATOM 4867 O O . VAL A 1 619 ? 32.094 12.539 6.594 1 96.94 619 VAL A O 1
ATOM 4870 N N . SER A 1 620 ? 32.938 11.5 8.352 1 91 620 SER A N 1
ATOM 4871 C CA . SER A 1 620 ? 33.5 10.367 7.637 1 91 620 SER A CA 1
ATOM 4872 C C . SER A 1 620 ? 33.219 9.055 8.367 1 91 620 SER A C 1
ATOM 4874 O O . SER A 1 620 ? 32.906 9.062 9.562 1 91 620 SER A O 1
ATOM 4876 N N . VAL A 1 621 ? 33.25 7.996 7.543 1 76.94 621 VAL A N 1
ATOM 4877 C CA . VAL A 1 621 ? 33.031 6.668 8.109 1 76.94 621 VAL A CA 1
ATOM 4878 C C . VAL A 1 621 ? 34.188 6.301 9.031 1 76.94 621 VAL A C 1
ATOM 4880 O O . VAL A 1 621 ? 35.344 6.523 8.695 1 76.94 621 VAL A O 1
ATOM 4883 N N . VAL A 1 622 ? 33.969 5.953 10.312 1 60.56 622 VAL A N 1
ATOM 4884 C CA . VAL A 1 622 ? 35.031 5.516 11.203 1 60.56 622 VAL A CA 1
ATOM 4885 C C . VAL A 1 622 ? 35.406 4.059 10.906 1 60.56 622 VAL A C 1
ATOM 4887 O O . VAL A 1 622 ? 34.531 3.27 10.523 1 60.56 622 VAL A O 1
ATOM 4890 N N . MET B 1 1 ? -10.391 -25.25 -40.656 1 56.25 1 MET B N 1
ATOM 4891 C CA . MET B 1 1 ? -11.375 -24.812 -39.656 1 56.25 1 MET B CA 1
ATOM 4892 C C . MET B 1 1 ? -11.562 -23.297 -39.719 1 56.25 1 MET B C 1
ATOM 4894 O O . MET B 1 1 ? -10.594 -22.547 -39.906 1 56.25 1 MET B O 1
ATOM 4898 N N . GLY B 1 2 ? -12.75 -22.812 -40.031 1 77.5 2 GLY B N 1
ATOM 4899 C CA . GLY B 1 2 ? -13 -21.391 -40.188 1 77.5 2 GLY B CA 1
ATOM 4900 C C . GLY B 1 2 ? -12.672 -20.562 -38.969 1 77.5 2 GLY B C 1
ATOM 4901 O O . GLY B 1 2 ? -12.461 -21.109 -37.875 1 77.5 2 GLY B O 1
ATOM 4902 N N . ASP B 1 3 ? -12.344 -19.297 -39.062 1 92.06 3 ASP B N 1
ATOM 4903 C CA . ASP B 1 3 ? -12.086 -18.359 -38 1 92.06 3 ASP B CA 1
ATOM 4904 C C . ASP B 1 3 ? -13.227 -18.375 -36.969 1 92.06 3 ASP B C 1
ATOM 4906 O O . ASP B 1 3 ? -14.398 -18.234 -37.344 1 92.06 3 ASP B O 1
ATOM 4910 N N . PRO B 1 4 ? -12.891 -18.781 -35.688 1 96.5 4 PRO B N 1
ATOM 4911 C CA . PRO B 1 4 ? -13.93 -18.844 -34.656 1 96.5 4 PRO B CA 1
ATOM 4912 C C . PRO B 1 4 ? -14.828 -17.609 -34.625 1 96.5 4 PRO B C 1
ATOM 4914 O O . PRO B 1 4 ? -16.016 -17.719 -34.344 1 96.5 4 PRO B O 1
ATOM 4917 N N . LEU B 1 5 ? -14.289 -16.438 -35.031 1 97.38 5 LEU B N 1
ATOM 4918 C CA . LEU B 1 5 ? -15.062 -15.195 -35.031 1 97.38 5 LEU B CA 1
ATOM 4919 C C . LEU B 1 5 ? -16.219 -15.273 -36.031 1 97.38 5 LEU B C 1
ATOM 4921 O O . LEU B 1 5 ? -17.312 -14.812 -35.719 1 97.38 5 LEU B O 1
ATOM 4925 N N . ASP B 1 6 ? -15.898 -15.844 -37.125 1 96.81 6 ASP B N 1
ATOM 4926 C CA . ASP B 1 6 ? -16.906 -15.938 -38.188 1 96.81 6 ASP B CA 1
ATOM 4927 C C . ASP B 1 6 ? -18.016 -16.922 -37.812 1 96.81 6 ASP B C 1
ATOM 4929 O O . ASP B 1 6 ? -19.141 -16.781 -38.25 1 96.81 6 ASP B O 1
ATOM 4933 N N . ALA B 1 7 ? -17.703 -17.906 -37.031 1 96.88 7 ALA B N 1
ATOM 4934 C CA . ALA B 1 7 ? -18.688 -18.891 -36.562 1 96.88 7 ALA B CA 1
ATOM 4935 C C . ALA B 1 7 ? -19.484 -18.344 -35.375 1 96.88 7 ALA B C 1
ATOM 4937 O O . ALA B 1 7 ? -20.656 -18.672 -35.219 1 96.88 7 ALA B O 1
ATOM 4938 N N . LEU B 1 8 ? -18.922 -17.516 -34.531 1 98.12 8 LEU B N 1
ATOM 4939 C CA . LEU B 1 8 ? -19.531 -17.047 -33.312 1 98.12 8 LEU B CA 1
ATOM 4940 C C . LEU B 1 8 ? -20.531 -15.922 -33.594 1 98.12 8 LEU B C 1
ATOM 4942 O O . LEU B 1 8 ? -21.578 -15.844 -32.938 1 98.12 8 LEU B O 1
ATOM 4946 N N . ARG B 1 9 ? -20.203 -15.031 -34.531 1 98 9 ARG B N 1
ATOM 4947 C CA . ARG B 1 9 ? -21 -13.836 -34.75 1 98 9 ARG B CA 1
ATOM 4948 C C . ARG B 1 9 ? -22.422 -14.188 -35.219 1 98 9 ARG B C 1
ATOM 4950 O O . ARG B 1 9 ? -23.391 -13.609 -34.719 1 98 9 ARG B O 1
ATOM 4957 N N . PRO B 1 10 ? -22.594 -15.188 -36.125 1 97.38 10 PRO B N 1
ATOM 4958 C CA . PRO B 1 10 ? -23.953 -15.602 -36.438 1 97.38 10 PRO B CA 1
ATOM 4959 C C . PRO B 1 10 ? -24.703 -16.141 -35.219 1 97.38 10 PRO B C 1
ATOM 4961 O O . PRO B 1 10 ? -25.906 -15.914 -35.094 1 97.38 10 PRO B O 1
ATOM 4964 N N . LEU B 1 11 ? -24.031 -16.875 -34.375 1 97.56 11 LEU B N 1
ATOM 4965 C CA . LEU B 1 11 ? -24.656 -17.375 -33.125 1 97.56 11 LEU B CA 1
ATOM 4966 C C . LEU B 1 11 ? -25.062 -16.219 -32.219 1 97.56 11 LEU B C 1
ATOM 4968 O O . LEU B 1 11 ? -26.125 -16.266 -31.594 1 97.56 11 LEU B O 1
ATOM 4972 N N . MET B 1 12 ? -24.234 -15.188 -32.125 1 98.19 12 MET B N 1
ATOM 4973 C CA . MET B 1 12 ? -24.531 -14 -31.328 1 98.19 12 MET B CA 1
ATOM 4974 C C . MET B 1 12 ? -25.781 -13.297 -31.844 1 98.19 12 MET B C 1
ATOM 4976 O O . MET B 1 12 ? -26.672 -12.938 -31.078 1 98.19 12 MET B O 1
ATOM 4980 N N . ALA B 1 13 ? -25.828 -13.195 -33.125 1 97.44 13 ALA B N 1
ATOM 4981 C CA . ALA B 1 13 ? -26.938 -12.516 -33.781 1 97.44 13 ALA B CA 1
ATOM 4982 C C . ALA B 1 13 ? -28.234 -13.297 -33.625 1 97.44 13 ALA B C 1
ATOM 4984 O O . ALA B 1 13 ? -29.312 -12.711 -33.5 1 97.44 13 ALA B O 1
ATOM 4985 N N . SER B 1 14 ? -28.156 -14.609 -33.531 1 96.94 14 SER B N 1
ATOM 4986 C CA . SER B 1 14 ? -29.344 -15.469 -33.5 1 96.94 14 SER B CA 1
ATOM 4987 C C . SER B 1 14 ? -29.781 -15.727 -32.062 1 96.94 14 SER B C 1
ATOM 4989 O O . SER B 1 14 ? -30.844 -16.312 -31.828 1 96.94 14 SER B O 1
ATOM 4991 N N . HIS B 1 15 ? -28.969 -15.336 -31.109 1 96.31 15 HIS B N 1
ATOM 4992 C CA . HIS B 1 15 ? -29.312 -15.508 -29.703 1 96.31 15 HIS B CA 1
ATOM 4993 C C . HIS B 1 15 ? -30.547 -14.688 -29.344 1 96.31 15 HIS B C 1
ATOM 4995 O O . HIS B 1 15 ? -30.859 -13.695 -30.016 1 96.31 15 HIS B O 1
ATOM 5001 N N . ASN B 1 16 ? -31.312 -15.094 -28.375 1 95 16 ASN B N 1
ATOM 5002 C CA . ASN B 1 16 ? -32.438 -14.344 -27.859 1 95 16 ASN B CA 1
ATOM 5003 C C . ASN B 1 16 ? -32.25 -13.938 -26.406 1 95 16 ASN B C 1
ATOM 5005 O O . ASN B 1 16 ? -32.312 -14.766 -25.5 1 95 16 ASN B O 1
ATOM 5009 N N . PRO B 1 17 ? -32.062 -12.656 -26.234 1 96.19 17 PRO B N 1
ATOM 5010 C CA . PRO B 1 17 ? -31.922 -11.539 -27.172 1 96.19 17 PRO B CA 1
ATOM 5011 C C . PRO B 1 17 ? -30.609 -11.586 -27.969 1 96.19 17 PRO B C 1
ATOM 5013 O O . PRO B 1 17 ? -29.672 -12.273 -27.578 1 96.19 17 PRO B O 1
ATOM 5016 N N . PRO B 1 18 ? -30.625 -10.867 -29.109 1 97.19 18 PRO B N 1
ATOM 5017 C CA . PRO B 1 18 ? -29.359 -10.766 -29.828 1 97.19 18 PRO B CA 1
ATOM 5018 C C . PRO B 1 18 ? -28.25 -10.133 -29 1 97.19 18 PRO B C 1
ATOM 5020 O O . PRO B 1 18 ? -28.5 -9.195 -28.234 1 97.19 18 PRO B O 1
ATOM 5023 N N . LEU B 1 19 ? -27.078 -10.648 -29.172 1 98.38 19 LEU B N 1
ATOM 5024 C CA . LEU B 1 19 ? -25.953 -10.156 -28.391 1 98.38 19 LEU B CA 1
ATOM 5025 C C . LEU B 1 19 ? -25.156 -9.133 -29.172 1 98.38 19 LEU B C 1
ATOM 5027 O O . LEU B 1 19 ? -24.766 -9.383 -30.312 1 98.38 19 LEU B O 1
ATOM 5031 N N . HIS B 1 20 ? -24.969 -8 -28.578 1 98.38 20 HIS B N 1
ATOM 5032 C CA . HIS B 1 20 ? -24.094 -6.977 -29.156 1 98.38 20 HIS B CA 1
ATOM 5033 C C . HIS B 1 20 ? -22.625 -7.301 -28.922 1 98.38 20 HIS B C 1
ATOM 5035 O O . HIS B 1 20 ? -21.75 -6.848 -29.672 1 98.38 20 HIS B O 1
ATOM 5041 N N . ALA B 1 21 ? -22.328 -8.016 -27.875 1 98.62 21 ALA B N 1
ATOM 5042 C CA . ALA B 1 21 ? -20.969 -8.414 -27.516 1 98.62 21 ALA B CA 1
ATOM 5043 C C . ALA B 1 21 ? -20.969 -9.742 -26.766 1 98.62 21 ALA B C 1
ATOM 5045 O O . ALA B 1 21 ? -21.969 -10.117 -26.156 1 98.62 21 ALA B O 1
ATOM 5046 N N . LEU B 1 22 ? -19.906 -10.508 -26.875 1 98.75 22 LEU B N 1
ATOM 5047 C CA . LEU B 1 22 ? -19.641 -11.75 -26.156 1 98.75 22 LEU B CA 1
ATOM 5048 C C . LEU B 1 22 ? -18.328 -11.672 -25.406 1 98.75 22 LEU B C 1
ATOM 5050 O O . LEU B 1 22 ? -17.281 -11.359 -25.984 1 98.75 22 LEU B O 1
ATOM 5054 N N . ILE B 1 23 ? -18.375 -11.875 -24.094 1 98.75 23 ILE B N 1
ATOM 5055 C CA . ILE B 1 23 ? -17.172 -11.914 -23.281 1 98.75 23 ILE B CA 1
ATOM 5056 C C . ILE B 1 23 ? -16.719 -13.359 -23.094 1 98.75 23 ILE B C 1
ATOM 5058 O O . ILE B 1 23 ? -17.516 -14.227 -22.719 1 98.75 23 ILE B O 1
ATOM 5062 N N . VAL B 1 24 ? -15.492 -13.664 -23.375 1 98.5 24 VAL B N 1
ATOM 5063 C CA . VAL B 1 24 ? -14.883 -14.984 -23.188 1 98.5 24 VAL B CA 1
ATOM 5064 C C . VAL B 1 24 ? -13.734 -14.891 -22.203 1 98.5 24 VAL B C 1
ATOM 5066 O O . VAL B 1 24 ? -12.594 -14.617 -22.578 1 98.5 24 VAL B O 1
ATOM 5069 N N . PRO B 1 25 ? -13.984 -15.211 -20.922 1 97.31 25 PRO B N 1
ATOM 5070 C CA . PRO B 1 25 ? -12.945 -15.156 -19.906 1 97.31 25 PRO B CA 1
ATOM 5071 C C . PRO B 1 25 ? -11.961 -16.328 -20 1 97.31 25 PRO B C 1
ATOM 5073 O O . PRO B 1 25 ? -12.195 -17.266 -20.75 1 97.31 25 PRO B O 1
ATOM 5076 N N . SER B 1 26 ? -10.82 -16.219 -19.281 1 96.06 26 SER B N 1
ATOM 5077 C CA . SER B 1 26 ? -9.852 -17.312 -19.188 1 96.06 26 SER B CA 1
ATOM 5078 C C . SER B 1 26 ? -10.305 -18.375 -18.203 1 96.06 26 SER B C 1
ATOM 5080 O O . SER B 1 26 ? -9.883 -19.531 -18.281 1 96.06 26 SER B O 1
ATOM 5082 N N . GLU B 1 27 ? -11.203 -18 -17.328 1 95.94 27 GLU B N 1
ATOM 5083 C CA . GLU B 1 27 ? -11.484 -18.812 -16.156 1 95.94 27 GLU B CA 1
ATOM 5084 C C . GLU B 1 27 ? -12.398 -19.984 -16.516 1 95.94 27 GLU B C 1
ATOM 5086 O O . GLU B 1 27 ? -13.242 -19.875 -17.406 1 95.94 27 GLU B O 1
ATOM 5091 N N . ASP B 1 28 ? -12.25 -21.078 -15.805 1 96.62 28 ASP B N 1
ATOM 5092 C CA . ASP B 1 28 ? -13.18 -22.203 -15.828 1 96.62 28 ASP B CA 1
ATOM 5093 C C . ASP B 1 28 ? -14.266 -22.047 -14.758 1 96.62 28 ASP B C 1
ATOM 5095 O O . ASP B 1 28 ? -14.492 -20.953 -14.258 1 96.62 28 ASP B O 1
ATOM 5099 N N . TYR B 1 29 ? -14.992 -23.141 -14.547 1 97 29 TYR B N 1
ATOM 5100 C CA . TYR B 1 29 ? -16.125 -23.078 -13.625 1 97 29 TYR B CA 1
ATOM 5101 C C . TYR B 1 29 ? -15.648 -22.875 -12.188 1 97 29 TYR B C 1
ATOM 5103 O O . TYR B 1 29 ? -16.453 -22.578 -11.297 1 97 29 TYR B O 1
ATOM 5111 N N . HIS B 1 30 ? -14.344 -22.938 -11.984 1 97.88 30 HIS B N 1
ATOM 5112 C CA . HIS B 1 30 ? -13.75 -22.859 -10.656 1 97.88 30 HIS B CA 1
ATOM 5113 C C . HIS B 1 30 ? -12.867 -21.625 -10.523 1 97.88 30 HIS B C 1
ATOM 5115 O O . HIS B 1 30 ? -12.141 -21.484 -9.539 1 97.88 30 HIS B O 1
ATOM 5121 N N . GLN B 1 31 ? -12.914 -20.766 -11.57 1 95.94 31 GLN B N 1
ATOM 5122 C CA . GLN B 1 31 ? -12.156 -19.516 -11.617 1 95.94 31 GLN B CA 1
ATOM 5123 C C . GLN B 1 31 ? -10.656 -19.781 -11.469 1 95.94 31 GLN B C 1
ATOM 5125 O O . GLN B 1 31 ? -9.945 -19 -10.828 1 95.94 31 GLN B O 1
ATOM 5130 N N . SER B 1 32 ? -10.211 -20.844 -12.008 1 94.44 32 SER B N 1
ATOM 5131 C CA . SER B 1 32 ? -8.82 -21.266 -11.883 1 94.44 32 SER B CA 1
ATOM 5132 C C . SER B 1 32 ? -7.898 -20.391 -12.719 1 94.44 32 SER B C 1
ATOM 5134 O O . SER B 1 32 ? -8.289 -19.891 -13.773 1 94.44 32 SER B O 1
ATOM 5136 N N . GLU B 1 33 ? -6.688 -20.203 -12.203 1 89 33 GLU B N 1
ATOM 5137 C CA . GLU B 1 33 ? -5.664 -19.531 -13 1 89 33 GLU B CA 1
ATOM 5138 C C . GLU B 1 33 ? -5.273 -20.375 -14.211 1 89 33 GLU B C 1
ATOM 5140 O O . GLU B 1 33 ? -5.227 -19.859 -15.336 1 89 33 GLU B O 1
ATOM 5145 N N . TYR B 1 34 ? -4.965 -21.641 -13.93 1 90.5 34 TYR B N 1
ATOM 5146 C CA . TYR B 1 34 ? -4.762 -22.625 -14.984 1 90.5 34 TYR B CA 1
ATOM 5147 C C . TYR B 1 34 ? -6.02 -23.453 -15.195 1 90.5 34 TYR B C 1
ATOM 5149 O O . TYR B 1 34 ? -6.703 -23.812 -14.234 1 90.5 34 TYR B O 1
ATOM 5157 N N . VAL B 1 35 ? -6.273 -23.641 -16.5 1 94.75 35 VAL B N 1
ATOM 5158 C CA . VAL B 1 35 ? -7.48 -24.422 -16.781 1 94.75 35 VAL B CA 1
ATOM 5159 C C . VAL B 1 35 ? -7.117 -25.641 -17.625 1 94.75 35 VAL B C 1
ATOM 5161 O O . VAL B 1 35 ? -6.02 -25.719 -18.172 1 94.75 35 VAL B O 1
ATOM 5164 N N . SER B 1 36 ? -8.008 -26.562 -17.672 1 94.75 36 SER B N 1
ATOM 5165 C CA . SER B 1 36 ? -7.809 -27.734 -18.516 1 94.75 36 SER B CA 1
ATOM 5166 C C . SER B 1 36 ? -7.84 -27.375 -19.984 1 94.75 36 SER B C 1
ATOM 5168 O O . SER B 1 36 ? -8.375 -26.328 -20.359 1 94.75 36 SER B O 1
ATOM 5170 N N . SER B 1 37 ? -7.27 -28.234 -20.75 1 94 37 SER B N 1
ATOM 5171 C CA . SER B 1 37 ? -7.191 -27.984 -22.188 1 94 37 SER B CA 1
ATOM 5172 C C . SER B 1 37 ? -8.57 -27.75 -22.781 1 94 37 SER B C 1
ATOM 5174 O O . SER B 1 37 ? -8.734 -26.922 -23.703 1 94 37 SER B O 1
ATOM 5176 N N . ARG B 1 38 ? -9.562 -28.422 -22.281 1 95.75 38 ARG B N 1
ATOM 5177 C CA . ARG B 1 38 ? -10.914 -28.312 -22.828 1 95.75 38 ARG B CA 1
ATOM 5178 C C . ARG B 1 38 ? -11.562 -26.984 -22.422 1 95.75 38 ARG B C 1
ATOM 5180 O O . ARG B 1 38 ? -12.594 -26.594 -22.984 1 95.75 38 ARG B O 1
ATOM 5187 N N . ASP B 1 39 ? -10.984 -26.266 -21.469 1 96.5 39 ASP B N 1
ATOM 5188 C CA . ASP B 1 39 ? -11.555 -25.016 -20.953 1 96.5 39 ASP B CA 1
ATOM 5189 C C . ASP B 1 39 ? -10.789 -23.812 -21.469 1 96.5 39 ASP B C 1
ATOM 5191 O O . ASP B 1 39 ? -11.086 -22.672 -21.094 1 96.5 39 ASP B O 1
ATOM 5195 N N . MET B 1 40 ? -9.781 -24 -22.281 1 96.81 40 MET B N 1
ATOM 5196 C CA . MET B 1 40 ? -8.992 -22.906 -22.844 1 96.81 40 MET B CA 1
ATOM 5197 C C . MET B 1 40 ? -9.75 -22.203 -23.969 1 96.81 40 MET B C 1
ATOM 5199 O O . MET B 1 40 ? -9.227 -22.062 -25.078 1 96.81 40 MET B O 1
ATOM 5203 N N . ARG B 1 41 ? -10.953 -21.703 -23.672 1 97.69 41 ARG B N 1
ATOM 5204 C CA . ARG B 1 41 ? -11.875 -21.109 -24.641 1 97.69 41 ARG B CA 1
ATOM 5205 C C . ARG B 1 41 ? -11.312 -19.812 -25.188 1 97.69 41 ARG B C 1
ATOM 5207 O O . ARG B 1 41 ? -11.398 -19.547 -26.391 1 97.69 41 ARG B O 1
ATOM 5214 N N . ARG B 1 42 ? -10.727 -19 -24.297 1 97.94 42 ARG B N 1
ATOM 5215 C CA . ARG B 1 42 ? -10.141 -17.75 -24.75 1 97.94 42 ARG B CA 1
ATOM 5216 C C . ARG B 1 42 ? -9.016 -17.984 -25.75 1 97.94 42 ARG B C 1
ATOM 5218 O O . ARG B 1 42 ? -8.906 -17.281 -26.766 1 97.94 42 ARG B O 1
ATOM 5225 N N . GLU B 1 43 ? -8.164 -18.984 -25.422 1 96.25 43 GLU B N 1
ATOM 5226 C CA . GLU B 1 43 ? -7.086 -19.312 -26.344 1 96.25 43 GLU B CA 1
ATOM 5227 C C . GLU B 1 43 ? -7.633 -19.797 -27.688 1 96.25 43 GLU B C 1
ATOM 5229 O O . GLU B 1 43 ? -7.113 -19.422 -28.734 1 96.25 43 GLU B O 1
ATOM 5234 N N . TYR B 1 44 ? -8.688 -20.609 -27.703 1 96.88 44 TYR B N 1
ATOM 5235 C CA . TYR B 1 44 ? -9.281 -21.109 -28.938 1 96.88 44 TYR B CA 1
ATOM 5236 C C . TYR B 1 44 ? -9.781 -19.953 -29.812 1 96.88 44 TYR B C 1
ATOM 5238 O O . TYR B 1 44 ? -9.508 -19.922 -31.016 1 96.88 44 TYR B O 1
ATOM 5246 N N . VAL B 1 45 ? -10.43 -19 -29.188 1 98 45 VAL B N 1
ATOM 5247 C CA . VAL B 1 45 ? -11.094 -17.984 -29.984 1 98 45 VAL B CA 1
ATOM 5248 C C . VAL B 1 45 ? -10.078 -16.938 -30.453 1 98 45 VAL B C 1
ATOM 5250 O O . VAL B 1 45 ? -10.195 -16.391 -31.547 1 98 45 VAL B O 1
ATOM 5253 N N . SER B 1 46 ? -9.086 -16.656 -29.641 1 97.5 46 SER B N 1
ATOM 5254 C CA . SER B 1 46 ? -8.227 -15.508 -29.906 1 97.5 46 SER B CA 1
ATOM 5255 C C . SER B 1 46 ? -6.859 -15.945 -30.422 1 97.5 46 SER B C 1
ATOM 5257 O O . SER B 1 46 ? -6.121 -15.141 -31 1 97.5 46 SER B O 1
ATOM 5259 N N . GLY B 1 47 ? -6.469 -17.156 -30.078 1 95 47 GLY B N 1
ATOM 5260 C CA . GLY B 1 47 ? -5.129 -17.625 -30.391 1 95 47 GLY B CA 1
ATOM 5261 C C . GLY B 1 47 ? -4.098 -17.234 -29.344 1 95 47 GLY B C 1
ATOM 5262 O O . GLY B 1 47 ? -2.943 -17.656 -29.422 1 95 47 GLY B O 1
ATOM 5263 N N . PHE B 1 48 ? -4.539 -16.5 -28.406 1 94.88 48 PHE B N 1
ATOM 5264 C CA . PHE B 1 48 ? -3.627 -16.062 -27.359 1 94.88 48 PHE B CA 1
ATOM 5265 C C . PHE B 1 48 ? -3.477 -17.141 -26.281 1 94.88 48 PHE B C 1
ATOM 5267 O O . PHE B 1 48 ? -4.453 -17.5 -25.625 1 94.88 48 PHE B O 1
ATOM 5274 N N . SER B 1 49 ? -2.252 -17.547 -25.969 1 91.44 49 SER B N 1
ATOM 5275 C CA . SER B 1 49 ? -2.041 -18.734 -25.141 1 91.44 49 SER B CA 1
ATOM 5276 C C . SER B 1 49 ? -1.633 -18.344 -23.719 1 91.44 49 SER B C 1
ATOM 5278 O O . SER B 1 49 ? -1.377 -19.203 -22.875 1 91.44 49 SER B O 1
ATOM 5280 N N . GLY B 1 50 ? -1.56 -17.047 -23.438 1 90 50 GLY B N 1
ATOM 5281 C CA . GLY B 1 50 ? -1.268 -16.641 -22.062 1 90 50 GLY B CA 1
ATOM 5282 C C . GLY B 1 50 ? -2.318 -17.094 -21.062 1 90 50 GLY B C 1
ATOM 5283 O O . GLY B 1 50 ? -3.457 -17.375 -21.453 1 90 50 GLY B O 1
ATOM 5284 N N . SER B 1 51 ? -1.945 -17.078 -19.781 1 89.12 51 SER B N 1
ATOM 5285 C CA . SER B 1 51 ? -2.834 -17.656 -18.781 1 89.12 51 SER B CA 1
ATOM 5286 C C . SER B 1 51 ? -3.773 -16.609 -18.203 1 89.12 51 SER B C 1
ATOM 5288 O O . SER B 1 51 ? -4.625 -16.906 -17.359 1 89.12 51 SER B O 1
ATOM 5290 N N . ALA B 1 52 ? -3.586 -15.383 -18.562 1 91.44 52 ALA B N 1
ATOM 5291 C CA . ALA B 1 52 ? -4.445 -14.328 -18.031 1 91.44 52 ALA B CA 1
ATOM 5292 C C . ALA B 1 52 ? -4.957 -13.414 -19.141 1 91.44 52 ALA B C 1
ATOM 5294 O O . ALA B 1 52 ? -4.18 -12.953 -19.969 1 91.44 52 ALA B O 1
ATOM 5295 N N . GLY B 1 53 ? -6.219 -13.172 -19.047 1 95.38 53 GLY B N 1
ATOM 5296 C CA . GLY B 1 53 ? -6.824 -12.281 -20.031 1 95.38 53 GLY B CA 1
ATOM 5297 C C . GLY B 1 53 ? -8.32 -12.477 -20.172 1 95.38 53 GLY B C 1
ATOM 5298 O O . GLY B 1 53 ? -8.898 -13.375 -19.547 1 95.38 53 GLY B O 1
ATOM 5299 N N . VAL B 1 54 ? -8.914 -11.617 -20.938 1 98.19 54 VAL B N 1
ATOM 5300 C CA . VAL B 1 54 ? -10.336 -11.703 -21.25 1 98.19 54 VAL B CA 1
ATOM 5301 C C . VAL B 1 54 ? -10.586 -11.219 -22.672 1 98.19 54 VAL B C 1
ATOM 5303 O O . VAL B 1 54 ? -10.016 -10.211 -23.094 1 98.19 54 VAL B O 1
ATOM 5306 N N . ALA B 1 55 ? -11.312 -11.977 -23.438 1 98.56 55 ALA B N 1
ATOM 5307 C CA . ALA B 1 55 ? -11.633 -11.633 -24.812 1 98.56 55 ALA B CA 1
ATOM 5308 C C . ALA B 1 55 ? -13.023 -11.023 -24.922 1 98.56 55 ALA B C 1
ATOM 5310 O O . ALA B 1 55 ? -13.945 -11.438 -24.219 1 98.56 55 ALA B O 1
ATOM 5311 N N . LEU B 1 56 ? -13.133 -10.031 -25.719 1 98.75 56 LEU B N 1
ATOM 5312 C CA . LEU B 1 56 ? -14.406 -9.406 -26.062 1 98.75 56 LEU B CA 1
ATOM 5313 C C . LEU B 1 56 ? -14.648 -9.469 -27.562 1 98.75 56 LEU B C 1
ATOM 5315 O O . LEU B 1 56 ? -13.82 -9.008 -28.359 1 98.75 56 LEU B O 1
ATOM 5319 N N . ILE B 1 57 ? -15.75 -10.039 -27.953 1 98.69 57 ILE B N 1
ATOM 5320 C CA . ILE B 1 57 ? -16.125 -10.148 -29.359 1 98.69 57 ILE B CA 1
ATOM 5321 C C . ILE B 1 57 ? -17.406 -9.359 -29.625 1 98.69 57 ILE B C 1
ATOM 5323 O O . ILE B 1 57 ? -18.438 -9.617 -29 1 98.69 57 ILE B O 1
ATOM 5327 N N . THR B 1 58 ? -17.344 -8.336 -30.422 1 98.31 58 THR B N 1
ATOM 5328 C CA . THR B 1 58 ? -18.531 -7.656 -30.922 1 98.31 58 THR B CA 1
ATOM 5329 C C . THR B 1 58 ? -18.875 -8.133 -32.344 1 98.31 58 THR B C 1
ATOM 5331 O O . THR B 1 58 ? -18.266 -9.078 -32.844 1 98.31 58 THR B O 1
ATOM 5334 N N . MET B 1 59 ? -19.922 -7.469 -32.906 1 96.81 59 MET B N 1
ATOM 5335 C CA . MET B 1 59 ? -20.328 -7.879 -34.219 1 96.81 59 MET B CA 1
ATOM 5336 C C . MET B 1 59 ? -19.312 -7.434 -35.281 1 96.81 59 MET B C 1
ATOM 5338 O O . MET B 1 59 ? -19.25 -8.008 -36.375 1 96.81 59 MET B O 1
ATOM 5342 N N . THR B 1 60 ? -18.422 -6.473 -34.875 1 95.81 60 THR B N 1
ATOM 5343 C CA . THR B 1 60 ? -17.531 -5.91 -35.906 1 95.81 60 THR B CA 1
ATOM 5344 C C . THR B 1 60 ? -16.094 -5.934 -35.406 1 95.81 60 THR B C 1
ATOM 5346 O O . THR B 1 60 ? -15.156 -5.793 -36.219 1 95.81 60 THR B O 1
ATOM 5349 N N . GLU B 1 61 ? -15.875 -6.078 -34.125 1 96.5 61 GLU B N 1
ATOM 5350 C CA . GLU B 1 61 ? -14.531 -6.004 -33.562 1 96.5 61 GLU B CA 1
ATOM 5351 C C . GLU B 1 61 ? -14.266 -7.148 -32.594 1 96.5 61 GLU B C 1
ATOM 5353 O O . GLU B 1 61 ? -15.211 -7.801 -32.125 1 96.5 61 GLU B O 1
ATOM 5358 N N . ALA B 1 62 ? -13.039 -7.449 -32.344 1 98.38 62 ALA B N 1
ATOM 5359 C CA . ALA B 1 62 ? -12.562 -8.391 -31.344 1 98.38 62 ALA B CA 1
ATOM 5360 C C . ALA B 1 62 ? -11.375 -7.812 -30.578 1 98.38 62 ALA B C 1
ATOM 5362 O O . ALA B 1 62 ? -10.453 -7.266 -31.188 1 98.38 62 ALA B O 1
ATOM 5363 N N . ARG B 1 63 ? -11.477 -7.855 -29.281 1 98.5 63 ARG B N 1
ATOM 5364 C CA . ARG B 1 63 ? -10.43 -7.289 -28.438 1 98.5 63 ARG B CA 1
ATOM 5365 C C . ARG B 1 63 ? -10.031 -8.258 -27.328 1 98.5 63 ARG B C 1
ATOM 5367 O O . ARG B 1 63 ? -10.852 -9.055 -26.859 1 98.5 63 ARG B O 1
ATOM 5374 N N . LEU B 1 64 ? -8.766 -8.234 -26.953 1 98.56 64 LEU B N 1
ATOM 5375 C CA . LEU B 1 64 ? -8.227 -9.078 -25.891 1 98.56 64 LEU B CA 1
ATOM 5376 C C . LEU B 1 64 ? -7.496 -8.234 -24.859 1 98.56 64 LEU B C 1
ATOM 5378 O O . LEU B 1 64 ? -6.531 -7.539 -25.172 1 98.56 64 LEU B O 1
ATOM 5382 N N . TRP B 1 65 ? -8.016 -8.273 -23.609 1 98 65 TRP B N 1
ATOM 5383 C CA . TRP B 1 65 ? -7.328 -7.641 -22.484 1 98 65 TRP B CA 1
ATOM 5384 C C . TRP B 1 65 ? -6.375 -8.617 -21.812 1 98 65 TRP B C 1
ATOM 5386 O O . TRP B 1 65 ? -6.715 -9.789 -21.609 1 98 65 TRP B O 1
ATOM 5396 N N . THR B 1 66 ? -5.176 -8.25 -21.484 1 95.94 66 THR B N 1
ATOM 5397 C CA . THR B 1 66 ? -4.254 -9.016 -20.656 1 95.94 66 THR B CA 1
ATOM 5398 C C . THR B 1 66 ? -3.355 -8.086 -19.844 1 95.94 66 THR B C 1
ATOM 5400 O O . THR B 1 66 ? -3.471 -6.863 -19.938 1 95.94 66 THR B O 1
ATOM 5403 N N . ASP B 1 67 ? -2.604 -8.633 -18.953 1 90.94 67 ASP B N 1
ATOM 5404 C CA . ASP B 1 67 ? -1.794 -7.797 -18.078 1 90.94 67 ASP B CA 1
ATOM 5405 C C . ASP B 1 67 ? -0.337 -7.77 -18.531 1 90.94 67 ASP B C 1
ATOM 5407 O O . ASP B 1 67 ? 0.021 -8.414 -19.531 1 90.94 67 ASP B O 1
ATOM 5411 N N . GLY B 1 68 ? 0.474 -6.961 -17.922 1 85.81 68 GLY B N 1
ATOM 5412 C CA . GLY B 1 68 ? 1.814 -6.605 -18.375 1 85.81 68 GLY B CA 1
ATOM 5413 C C . GLY B 1 68 ? 2.727 -7.809 -18.531 1 85.81 68 GLY B C 1
ATOM 5414 O O . GLY B 1 68 ? 3.73 -7.746 -19.234 1 85.81 68 GLY B O 1
ATOM 5415 N N . ARG B 1 69 ? 2.463 -8.961 -18.047 1 86.25 69 ARG B N 1
ATOM 5416 C CA . ARG B 1 69 ? 3.244 -10.188 -18.172 1 86.25 69 ARG B CA 1
ATOM 5417 C C . ARG B 1 69 ? 3.215 -10.703 -19.609 1 86.25 69 ARG B C 1
ATOM 5419 O O . ARG B 1 69 ? 4.105 -11.445 -20.031 1 86.25 69 ARG B O 1
ATOM 5426 N N . TYR B 1 70 ? 2.096 -10.258 -20.234 1 89.75 70 TYR B N 1
ATOM 5427 C CA . TYR B 1 70 ? 1.859 -10.969 -21.5 1 89.75 70 TYR B CA 1
ATOM 5428 C C . TYR B 1 70 ? 1.774 -9.992 -22.656 1 89.75 70 TYR B C 1
ATOM 5430 O O . TYR B 1 70 ? 1.356 -10.367 -23.766 1 89.75 70 TYR B O 1
ATOM 5438 N N . PHE B 1 71 ? 2.098 -8.773 -22.5 1 90.12 71 PHE B N 1
ATOM 5439 C CA . PHE B 1 71 ? 1.948 -7.801 -23.562 1 90.12 71 PHE B CA 1
ATOM 5440 C C . PHE B 1 71 ? 2.727 -8.234 -24.812 1 90.12 71 PHE B C 1
ATOM 5442 O O . PHE B 1 71 ? 2.166 -8.312 -25.906 1 90.12 71 PHE B O 1
ATOM 5449 N N . VAL B 1 72 ? 3.984 -8.578 -24.547 1 87.12 72 VAL B N 1
ATOM 5450 C CA . VAL B 1 72 ? 4.844 -8.945 -25.672 1 87.12 72 VAL B CA 1
ATOM 5451 C C . VAL B 1 72 ? 4.344 -10.234 -26.312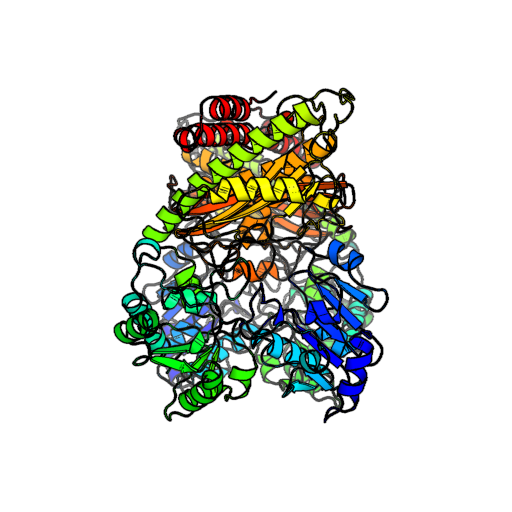 1 87.12 72 VAL B C 1
ATOM 5453 O O . VAL B 1 72 ? 4.266 -10.336 -27.531 1 87.12 72 VAL B O 1
ATOM 5456 N N . GLN B 1 73 ? 3.938 -11.133 -25.5 1 88.69 73 GLN B N 1
ATOM 5457 C CA . GLN B 1 73 ? 3.412 -12.406 -26 1 88.69 73 GLN B CA 1
ATOM 5458 C C . GLN B 1 73 ? 2.135 -12.195 -26.797 1 88.69 73 GLN B C 1
ATOM 5460 O O . GLN B 1 73 ? 1.976 -12.773 -27.875 1 88.69 73 GLN B O 1
ATOM 5465 N N . ALA B 1 74 ? 1.25 -11.422 -26.312 1 93.88 74 ALA B N 1
ATOM 5466 C CA . ALA B 1 74 ? -0.023 -11.164 -26.969 1 93.88 74 ALA B CA 1
ATOM 5467 C C . ALA B 1 74 ? 0.193 -10.484 -28.328 1 93.88 74 ALA B C 1
ATOM 5469 O O . ALA B 1 74 ? -0.487 -10.805 -29.312 1 93.88 74 ALA B O 1
ATOM 5470 N N . GLU B 1 75 ? 1.123 -9.594 -28.359 1 91.25 75 GLU B N 1
ATOM 5471 C CA . GLU B 1 75 ? 1.44 -8.906 -29.609 1 91.25 75 GLU B CA 1
ATOM 5472 C C . GLU B 1 75 ? 1.918 -9.883 -30.672 1 91.25 75 GLU B C 1
ATOM 5474 O O . GLU B 1 75 ? 1.646 -9.703 -31.859 1 91.25 75 GLU B O 1
ATOM 5479 N N . GLN B 1 76 ? 2.572 -10.891 -30.219 1 86.94 76 GLN B N 1
ATOM 5480 C CA . GLN B 1 76 ? 3.141 -11.867 -31.141 1 86.94 76 GLN B CA 1
ATOM 5481 C C . GLN B 1 76 ? 2.1 -12.906 -31.547 1 86.94 76 GLN B C 1
ATOM 5483 O O . GLN B 1 76 ? 2.146 -13.43 -32.656 1 86.94 76 GLN B O 1
ATOM 5488 N N . GLU B 1 77 ? 1.146 -13.18 -30.688 1 92.62 77 GLU B N 1
ATOM 5489 C CA . GLU B 1 77 ? 0.257 -14.312 -30.906 1 92.62 77 GLU B CA 1
ATOM 5490 C C . GLU B 1 77 ? -1.057 -13.875 -31.547 1 92.62 77 GLU B C 1
ATOM 5492 O O . GLU B 1 77 ? -1.68 -14.641 -32.281 1 92.62 77 GLU B O 1
ATOM 5497 N N . LEU B 1 78 ? -1.486 -12.656 -31.328 1 96.12 78 LEU B N 1
ATOM 5498 C CA . LEU B 1 78 ? -2.781 -12.188 -31.812 1 96.12 78 LEU B CA 1
ATOM 5499 C C . LEU B 1 78 ? -2.717 -11.859 -33.281 1 96.12 78 LEU B C 1
ATOM 5501 O O . LEU B 1 78 ? -1.724 -11.305 -33.781 1 96.12 78 LEU B O 1
ATOM 5505 N N . SER B 1 79 ? -3.719 -12.25 -34.031 1 95.75 79 SER B N 1
ATOM 5506 C CA . SER B 1 79 ? -3.828 -11.891 -35.438 1 95.75 79 SER B CA 1
ATOM 5507 C C . SER B 1 79 ? -4.285 -10.438 -35.625 1 95.75 79 SER B C 1
ATOM 5509 O O . SER B 1 79 ? -4.637 -9.781 -34.625 1 95.75 79 SER B O 1
ATOM 5511 N N . ASP B 1 80 ? -4.352 -10.039 -36.844 1 95.38 80 ASP B N 1
ATOM 5512 C CA . ASP B 1 80 ? -4.742 -8.672 -37.156 1 95.38 80 ASP B CA 1
ATOM 5513 C C . ASP B 1 80 ? -6.227 -8.445 -36.875 1 95.38 80 ASP B C 1
ATOM 5515 O O . ASP B 1 80 ? -6.691 -7.301 -36.812 1 95.38 80 ASP B O 1
ATOM 5519 N N . ARG B 1 81 ? -6.953 -9.484 -36.625 1 96.62 81 ARG B N 1
ATOM 5520 C CA . ARG B 1 81 ? -8.383 -9.359 -36.344 1 96.62 81 ARG B CA 1
ATOM 5521 C C . ARG B 1 81 ? -8.633 -9.023 -34.875 1 96.62 81 ARG B C 1
ATOM 5523 O O . ARG B 1 81 ? -9.766 -8.719 -34.5 1 96.62 81 ARG B O 1
ATOM 5530 N N . TRP B 1 82 ? -7.605 -9.148 -34.094 1 98.12 82 TRP B N 1
ATOM 5531 C CA . TRP B 1 82 ? -7.715 -8.883 -32.656 1 98.12 82 TRP B CA 1
ATOM 5532 C C . TRP B 1 82 ? -6.93 -7.633 -32.281 1 98.12 82 TRP B C 1
ATOM 5534 O O . TRP B 1 82 ? -5.836 -7.395 -32.781 1 98.12 82 TRP B O 1
ATOM 5544 N N . THR B 1 83 ? -7.488 -6.848 -31.406 1 98.12 83 THR B N 1
ATOM 5545 C CA . THR B 1 83 ? -6.801 -5.691 -30.844 1 98.12 83 THR B CA 1
ATOM 5546 C C . THR B 1 83 ? -6.395 -5.957 -29.391 1 98.12 83 THR B C 1
ATOM 5548 O O . THR B 1 83 ? -7.234 -6.305 -28.562 1 98.12 83 THR B O 1
ATOM 5551 N N . LEU B 1 84 ? -5.109 -5.859 -29.141 1 97.88 84 LEU B N 1
ATOM 5552 C CA . LEU B 1 84 ? -4.598 -6.027 -27.797 1 97.88 84 LEU B CA 1
ATOM 5553 C C . LEU B 1 84 ? -4.953 -4.824 -26.922 1 97.88 84 LEU B C 1
ATOM 5555 O O . LEU B 1 84 ? -4.719 -3.678 -27.312 1 97.88 84 LEU B O 1
ATOM 5559 N N . MET B 1 85 ? -5.625 -5.113 -25.812 1 97.81 85 MET B N 1
ATOM 5560 C CA . MET B 1 85 ? -5.898 -4.113 -24.781 1 97.81 85 MET B CA 1
ATOM 5561 C C . MET B 1 85 ? -5.02 -4.34 -23.562 1 97.81 85 MET B C 1
ATOM 5563 O O . MET B 1 85 ? -5.129 -5.371 -22.891 1 97.81 85 MET B O 1
ATOM 5567 N N . ARG B 1 86 ? -4.156 -3.377 -23.266 1 94.12 86 ARG B N 1
ATOM 5568 C CA . ARG B 1 86 ? -3.209 -3.484 -22.156 1 94.12 86 ARG B CA 1
ATOM 5569 C C . ARG B 1 86 ? -3.857 -3.062 -20.844 1 94.12 86 ARG B C 1
ATOM 5571 O O . ARG B 1 86 ? -4.129 -1.879 -20.625 1 94.12 86 ARG B O 1
ATOM 5578 N N . MET B 1 87 ? -4.023 -4.082 -19.953 1 93.25 87 MET B N 1
ATOM 5579 C CA . MET B 1 87 ? -4.633 -3.791 -18.656 1 93.25 87 MET B CA 1
ATOM 5580 C C . MET B 1 87 ? -3.793 -2.785 -17.875 1 93.25 87 MET B C 1
ATOM 5582 O O . MET B 1 87 ? -2.574 -2.934 -17.781 1 93.25 87 MET B O 1
ATOM 5586 N N . GLY B 1 88 ? -4.418 -1.842 -17.312 1 83 88 GLY B N 1
ATOM 5587 C CA . GLY B 1 88 ? -3.723 -0.804 -16.562 1 83 88 GLY B CA 1
ATOM 5588 C C . GLY B 1 88 ? -3.297 0.367 -17.438 1 83 88 GLY B C 1
ATOM 5589 O O . GLY B 1 88 ? -3.002 1.449 -16.922 1 83 88 GLY B O 1
ATOM 5590 N N . GLU B 1 89 ? -3.209 0.171 -18.703 1 86.75 89 GLU B N 1
ATOM 5591 C CA . GLU B 1 89 ? -2.814 1.228 -19.625 1 86.75 89 GLU B CA 1
ATOM 5592 C C . GLU B 1 89 ? -3.992 1.672 -20.484 1 86.75 89 GLU B C 1
ATOM 5594 O O . GLU B 1 89 ? -4.184 2.867 -20.719 1 86.75 89 GLU B O 1
ATOM 5599 N N . ASP B 1 90 ? -4.727 0.704 -20.953 1 93.06 90 ASP B N 1
ATOM 5600 C CA . ASP B 1 90 ? -5.891 0.973 -21.781 1 93.06 90 ASP B CA 1
ATOM 5601 C C . ASP B 1 90 ? -7.18 0.924 -20.969 1 93.06 90 ASP B C 1
ATOM 5603 O O . ASP B 1 90 ? -7.16 0.548 -19.797 1 93.06 90 ASP B O 1
ATOM 5607 N N . LEU B 1 91 ? -8.266 1.334 -21.609 1 93.88 91 LEU B N 1
ATOM 5608 C CA . LEU B 1 91 ? -9.57 1.311 -20.953 1 93.88 91 LEU B CA 1
ATOM 5609 C C . LEU B 1 91 ? -9.922 -0.1 -20.5 1 93.88 91 LEU B C 1
ATOM 5611 O O . LEU B 1 91 ? -9.711 -1.067 -21.234 1 93.88 91 LEU B O 1
ATOM 5615 N N . ALA B 1 92 ? -10.383 -0.189 -19.312 1 94.81 92 ALA B N 1
ATOM 5616 C CA . ALA B 1 92 ? -10.82 -1.485 -18.797 1 94.81 92 ALA B CA 1
ATOM 5617 C C . ALA B 1 92 ? -11.977 -2.037 -19.625 1 94.81 92 ALA B C 1
ATOM 5619 O O . ALA B 1 92 ? -12.711 -1.278 -20.266 1 94.81 92 ALA B O 1
ATOM 5620 N N . LEU B 1 93 ? -12.156 -3.271 -19.625 1 97.19 93 LEU B N 1
ATOM 5621 C CA . LEU B 1 93 ? -13.141 -3.971 -20.453 1 97.19 93 LEU B CA 1
ATOM 5622 C C . LEU B 1 93 ? -14.531 -3.371 -20.266 1 97.19 93 LEU B C 1
ATOM 5624 O O . LEU B 1 93 ? -15.203 -3.027 -21.234 1 97.19 93 LEU B O 1
ATOM 5628 N N . GLU B 1 94 ? -14.961 -3.215 -19 1 96.38 94 GLU B N 1
ATOM 5629 C CA . GLU B 1 94 ? -16.312 -2.742 -18.703 1 96.38 94 GLU B CA 1
ATOM 5630 C C . GLU B 1 94 ? -16.484 -1.287 -19.125 1 96.38 94 GLU B C 1
ATOM 5632 O O . GLU B 1 94 ? -17.562 -0.896 -19.594 1 96.38 94 GLU B O 1
ATOM 5637 N N . ASN B 1 95 ? -15.484 -0.526 -18.984 1 94.69 95 ASN B N 1
ATOM 5638 C CA . ASN B 1 95 ? -15.547 0.864 -19.422 1 94.69 95 ASN B CA 1
ATOM 5639 C C . ASN B 1 95 ? -15.57 0.97 -20.938 1 94.69 95 ASN B C 1
ATOM 5641 O O . ASN B 1 95 ? -16.25 1.833 -21.5 1 94.69 95 ASN B O 1
ATOM 5645 N N . TRP B 1 96 ? -14.719 0.142 -21.594 1 96.69 96 TRP B N 1
ATOM 5646 C CA . TRP B 1 96 ? -14.742 0.124 -23.047 1 96.69 96 TRP B CA 1
ATOM 5647 C C . TRP B 1 96 ? -16.125 -0.23 -23.578 1 96.69 96 TRP B C 1
ATOM 5649 O O . TRP B 1 96 ? -16.625 0.413 -24.5 1 96.69 96 TRP B O 1
ATOM 5659 N N . ILE B 1 97 ? -16.75 -1.2 -23 1 96.94 97 ILE B N 1
ATOM 5660 C CA . ILE B 1 97 ? -18.094 -1.632 -23.391 1 96.94 97 ILE B CA 1
ATOM 5661 C C . ILE B 1 97 ? -19.078 -0.475 -23.219 1 96.94 97 ILE B C 1
ATOM 5663 O O . ILE B 1 97 ? -19.844 -0.174 -24.141 1 96.94 97 ILE B O 1
ATOM 5667 N N . SER B 1 98 ? -19.031 0.114 -22.094 1 94.25 98 SER B N 1
ATOM 5668 C CA . SER B 1 98 ? -19.922 1.225 -21.797 1 94.25 98 SER B CA 1
ATOM 5669 C C . SER B 1 98 ? -19.75 2.359 -22.797 1 94.25 98 SER B C 1
ATOM 5671 O O . SER B 1 98 ? -20.734 2.961 -23.234 1 94.25 98 SER B O 1
ATOM 5673 N N . ASP B 1 99 ? -18.562 2.59 -23.234 1 93.31 99 ASP B N 1
ATOM 5674 C CA . ASP B 1 99 ? -18.266 3.744 -24.062 1 93.31 99 ASP B CA 1
ATOM 5675 C C . ASP B 1 99 ? -18.531 3.441 -25.547 1 93.31 99 ASP B C 1
ATOM 5677 O O . ASP B 1 99 ? -18.781 4.352 -26.328 1 93.31 99 ASP B O 1
ATOM 5681 N N . HIS B 1 100 ? -18.469 2.213 -25.953 1 95.19 100 HIS B N 1
ATOM 5682 C CA . HIS B 1 100 ? -18.391 1.938 -27.375 1 95.19 100 HIS B CA 1
ATOM 5683 C C . HIS B 1 100 ? -19.625 1.213 -27.875 1 95.19 100 HIS B C 1
ATOM 5685 O O . HIS B 1 100 ? -19.906 1.205 -29.078 1 95.19 100 HIS B O 1
ATOM 5691 N N . LEU B 1 101 ? -20.344 0.54 -27 1 96.56 101 LEU B N 1
ATOM 5692 C CA . LEU B 1 101 ? -21.562 -0.144 -27.422 1 96.56 101 LEU B CA 1
ATOM 5693 C C . LEU B 1 101 ? -22.781 0.782 -27.328 1 96.56 101 LEU B C 1
ATOM 5695 O O . LEU B 1 101 ? -22.75 1.766 -26.578 1 96.56 101 LEU B O 1
ATOM 5699 N N . PRO B 1 102 ? -23.797 0.556 -28.094 1 95.12 102 PRO B N 1
ATOM 5700 C CA . PRO B 1 102 ? -25 1.38 -28 1 95.12 102 PRO B CA 1
ATOM 5701 C C . PRO B 1 102 ? -25.703 1.24 -26.641 1 95.12 102 PRO B C 1
ATOM 5703 O O . PRO B 1 102 ? -25.562 0.22 -25.969 1 95.12 102 PRO B O 1
ATOM 5706 N N . ASP B 1 103 ? -26.438 2.27 -26.297 1 94.5 103 ASP B N 1
ATOM 5707 C CA . ASP B 1 103 ? -27.219 2.215 -25.062 1 94.5 103 ASP B CA 1
ATOM 5708 C C . ASP B 1 103 ? -28.141 0.999 -25.047 1 94.5 103 ASP B C 1
ATOM 5710 O O . ASP B 1 103 ? -28.734 0.651 -26.062 1 94.5 103 ASP B O 1
ATOM 5714 N N . GLY B 1 104 ? -28.141 0.356 -23.953 1 96.06 104 GLY B N 1
ATOM 5715 C CA . GLY B 1 104 ? -29.016 -0.801 -23.812 1 96.06 104 GLY B CA 1
ATOM 5716 C C . GLY B 1 104 ? -28.453 -2.051 -24.469 1 96.06 104 GLY B C 1
ATOM 5717 O O . GLY B 1 104 ? -29.188 -3.02 -24.688 1 96.06 104 GLY B O 1
ATOM 5718 N N . ALA B 1 105 ? -27.188 -2.02 -24.766 1 97.31 105 ALA B N 1
ATOM 5719 C CA . ALA B 1 105 ? -26.562 -3.156 -25.438 1 97.31 105 ALA B CA 1
ATOM 5720 C C . ALA B 1 105 ? -26.625 -4.41 -24.562 1 97.31 105 ALA B C 1
ATOM 5722 O O . ALA B 1 105 ? -26.578 -4.324 -23.344 1 97.31 105 ALA B O 1
ATOM 5723 N N . THR B 1 106 ? -26.766 -5.547 -25.25 1 98.12 106 THR B N 1
ATOM 5724 C CA . THR B 1 106 ? -26.75 -6.848 -24.594 1 98.12 106 THR B CA 1
ATOM 5725 C C . THR B 1 106 ? -25.359 -7.496 -24.703 1 98.12 106 THR B C 1
ATOM 5727 O O . THR B 1 106 ? -24.828 -7.629 -25.812 1 98.12 106 THR B O 1
ATOM 5730 N N . VAL B 1 107 ? -24.781 -7.844 -23.578 1 98.56 107 VAL B N 1
ATOM 5731 C CA . VAL B 1 107 ? -23.453 -8.422 -23.516 1 98.56 107 VAL B CA 1
ATOM 5732 C C . VAL B 1 107 ? -23.531 -9.828 -22.922 1 98.56 107 VAL B C 1
ATOM 5734 O O . VAL B 1 107 ? -23.859 -9.992 -21.75 1 98.56 107 VAL B O 1
ATOM 5737 N N . GLY B 1 108 ? -23.234 -10.883 -23.703 1 98.56 108 GLY B N 1
ATOM 5738 C CA . GLY B 1 108 ? -23.344 -12.258 -23.266 1 98.56 108 GLY B CA 1
ATOM 5739 C C . GLY B 1 108 ? -22.094 -12.773 -22.578 1 98.56 108 GLY B C 1
ATOM 5740 O O . GLY B 1 108 ? -20.969 -12.422 -22.969 1 98.56 108 GLY B O 1
ATOM 5741 N N . VAL B 1 109 ? -22.219 -13.625 -21.578 1 98.5 109 VAL B N 1
ATOM 5742 C CA . VAL B 1 109 ? -21.109 -14.32 -20.938 1 98.5 109 VAL B CA 1
ATOM 5743 C C . VAL B 1 109 ? -21.609 -15.648 -20.359 1 98.5 109 VAL B C 1
ATOM 5745 O O . VAL B 1 109 ? -22.781 -15.789 -20.016 1 98.5 109 VAL B O 1
ATOM 5748 N N . ASP B 1 110 ? -20.781 -16.672 -20.406 1 98.12 110 ASP B N 1
ATOM 5749 C CA . ASP B 1 110 ? -21.047 -17.875 -19.641 1 98.12 110 ASP B CA 1
ATOM 5750 C C . ASP B 1 110 ? -20.953 -17.609 -18.141 1 98.12 110 ASP B C 1
ATOM 5752 O O . ASP B 1 110 ? -19.859 -17.422 -17.609 1 98.12 110 ASP B O 1
ATOM 5756 N N . PRO B 1 111 ? -22.031 -17.641 -17.422 1 97.94 111 PRO B N 1
ATOM 5757 C CA . PRO B 1 111 ? -22.016 -17.25 -16.016 1 97.94 111 PRO B CA 1
ATOM 5758 C C . PRO B 1 111 ? -21.203 -18.219 -15.156 1 97.94 111 PRO B C 1
ATOM 5760 O O . PRO B 1 111 ? -20.859 -17.891 -14.008 1 97.94 111 PRO B O 1
ATOM 5763 N N . TRP B 1 112 ? -20.859 -19.422 -15.648 1 97.69 112 TRP B N 1
ATOM 5764 C CA . TRP B 1 112 ? -20.016 -20.359 -14.93 1 97.69 112 TRP B CA 1
ATOM 5765 C C . TRP B 1 112 ? -18.547 -19.938 -14.992 1 97.69 112 TRP B C 1
ATOM 5767 O O . TRP B 1 112 ? -17.734 -20.359 -14.156 1 97.69 112 TRP B O 1
ATOM 5777 N N . CYS B 1 113 ? -18.234 -19.094 -15.961 1 97.88 113 CYS B N 1
ATOM 5778 C CA . CYS B 1 113 ? -16.844 -18.766 -16.234 1 97.88 113 CYS B CA 1
ATOM 5779 C C . CYS B 1 113 ? -16.516 -17.359 -15.734 1 97.88 113 CYS B C 1
ATOM 5781 O O . CYS B 1 113 ? -15.508 -16.766 -16.156 1 97.88 113 CYS B O 1
ATOM 5783 N N . VAL B 1 114 ? -17.359 -16.828 -14.945 1 97.88 114 VAL B N 1
ATOM 5784 C CA . VAL B 1 114 ? -17.109 -15.508 -14.375 1 97.88 114 VAL B CA 1
ATOM 5785 C C . VAL B 1 114 ? -17.422 -15.523 -12.883 1 97.88 114 VAL B C 1
ATOM 5787 O O . VAL B 1 114 ? -18.406 -16.156 -12.453 1 97.88 114 VAL B O 1
ATOM 5790 N N . SER B 1 115 ? -16.594 -14.875 -12.109 1 97.75 115 SER B N 1
ATOM 5791 C CA . SER B 1 115 ? -16.812 -14.844 -10.672 1 97.75 115 SER B CA 1
ATOM 5792 C C . SER B 1 115 ? -17.938 -13.875 -10.297 1 97.75 115 SER B C 1
ATOM 5794 O O . SER B 1 115 ? -18.281 -12.992 -11.086 1 97.75 115 SER B O 1
ATOM 5796 N N . VAL B 1 116 ? -18.422 -14.016 -9.109 1 97.62 116 VAL B N 1
ATOM 5797 C CA . VAL B 1 116 ? -19.438 -13.117 -8.586 1 97.62 116 VAL B CA 1
ATOM 5798 C C . VAL B 1 116 ? -18.906 -11.688 -8.57 1 97.62 116 VAL B C 1
ATOM 5800 O O . VAL B 1 116 ? -19.578 -10.766 -9.047 1 97.62 116 VAL B O 1
ATOM 5803 N N . ASP B 1 117 ? -17.719 -11.516 -8.117 1 96.19 117 ASP B N 1
ATOM 5804 C CA . ASP B 1 117 ? -17.078 -10.203 -8.008 1 96.19 117 ASP B CA 1
ATOM 5805 C C . ASP B 1 117 ? -16.969 -9.539 -9.383 1 96.19 117 ASP B C 1
ATOM 5807 O O . ASP B 1 117 ? -17.297 -8.359 -9.539 1 96.19 117 ASP B O 1
ATOM 5811 N N . THR B 1 118 ? -16.469 -10.242 -10.32 1 96.56 118 THR B N 1
ATOM 5812 C CA . THR B 1 118 ? -16.266 -9.703 -11.656 1 96.56 118 THR B CA 1
ATOM 5813 C C . THR B 1 118 ? -17.594 -9.32 -12.305 1 96.56 118 THR B C 1
ATOM 5815 O O . THR B 1 118 ? -17.703 -8.242 -12.891 1 96.56 118 THR B O 1
ATOM 5818 N N . ALA B 1 119 ? -18.562 -10.172 -12.172 1 97.12 119 ALA B N 1
ATOM 5819 C CA . ALA B 1 119 ? -19.875 -9.898 -12.734 1 97.12 119 ALA B CA 1
ATOM 5820 C C . ALA B 1 119 ? -20.484 -8.641 -12.109 1 97.12 119 ALA B C 1
ATOM 5822 O O . ALA B 1 119 ? -21.031 -7.797 -12.82 1 97.12 119 ALA B O 1
ATOM 5823 N N . GLN B 1 120 ? -20.422 -8.57 -10.836 1 95.25 120 GLN B N 1
ATOM 5824 C CA . GLN B 1 120 ? -20.984 -7.418 -10.141 1 95.25 120 GLN B CA 1
ATOM 5825 C C . GLN B 1 120 ? -20.266 -6.133 -10.547 1 95.25 120 GLN B C 1
ATOM 5827 O O . GLN B 1 120 ? -20.906 -5.09 -10.711 1 95.25 120 GLN B O 1
ATOM 5832 N N . ARG B 1 121 ? -18.969 -6.23 -10.688 1 94.19 121 ARG B N 1
ATOM 5833 C CA . ARG B 1 121 ? -18.203 -5.074 -11.141 1 94.19 121 ARG B CA 1
ATOM 5834 C C . ARG B 1 121 ? -18.656 -4.629 -12.523 1 94.19 121 ARG B C 1
ATOM 5836 O O . ARG B 1 121 ? -18.875 -3.438 -12.758 1 94.19 121 ARG B O 1
ATOM 5843 N N . TRP B 1 122 ? -18.781 -5.582 -13.453 1 96.5 122 TRP B N 1
ATOM 5844 C CA . TRP B 1 122 ? -19.266 -5.27 -14.797 1 96.5 122 TRP B CA 1
ATOM 5845 C C . TRP B 1 122 ? -20.641 -4.625 -14.75 1 96.5 122 TRP B C 1
ATOM 5847 O O . TRP B 1 122 ? -20.875 -3.586 -15.383 1 96.5 122 TRP B O 1
ATOM 5857 N N . MET B 1 123 ? -21.5 -5.188 -13.992 1 94.94 123 MET B N 1
ATOM 5858 C CA . MET B 1 123 ? -22.875 -4.719 -13.922 1 94.94 123 MET B CA 1
ATOM 5859 C C . MET B 1 123 ? -22.938 -3.307 -13.344 1 94.94 123 MET B C 1
ATOM 5861 O O . MET B 1 123 ? -23.781 -2.502 -13.758 1 94.94 123 MET B O 1
ATOM 5865 N N . GLY B 1 124 ? -22.094 -3.082 -12.391 1 90.81 124 GLY B N 1
ATOM 5866 C CA . GLY B 1 124 ? -22.016 -1.737 -11.844 1 90.81 124 GLY B CA 1
ATOM 5867 C C . GLY B 1 124 ? -21.734 -0.682 -12.891 1 90.81 124 GLY B C 1
ATOM 5868 O O . GLY B 1 124 ? -22.328 0.396 -12.875 1 90.81 124 GLY B O 1
ATOM 5869 N N . VAL B 1 125 ? -20.844 -0.926 -13.805 1 91.81 125 VAL B N 1
ATOM 5870 C CA . VAL B 1 125 ? -20.453 0.005 -14.859 1 91.81 125 VAL B CA 1
ATOM 5871 C C . VAL B 1 125 ? -21.516 0.016 -15.945 1 91.81 125 VAL B C 1
ATOM 5873 O O . VAL B 1 125 ? -21.812 1.065 -16.531 1 91.81 125 VAL B O 1
ATOM 5876 N N . PHE B 1 126 ? -22.156 -1.117 -16.203 1 94 126 PHE B N 1
ATOM 5877 C CA . PHE B 1 126 ? -23.141 -1.289 -17.266 1 94 126 PHE B CA 1
ATOM 5878 C C . PHE B 1 126 ? -24.391 -0.459 -16.984 1 94 126 PHE B C 1
ATOM 5880 O O . PHE B 1 126 ? -25.109 -0.071 -17.906 1 94 126 PHE B O 1
ATOM 5887 N N . THR B 1 127 ? -24.594 -0.207 -15.719 1 89.25 127 THR B N 1
ATOM 5888 C CA . THR B 1 127 ? -25.797 0.513 -15.32 1 89.25 127 THR B CA 1
ATOM 5889 C C . THR B 1 127 ? -25.812 1.917 -15.914 1 89.25 127 THR B C 1
ATOM 5891 O O . THR B 1 127 ? -26.891 2.447 -16.234 1 89.25 127 THR B O 1
ATOM 5894 N N . LYS B 1 128 ? -24.719 2.484 -16.141 1 82.75 128 LYS B N 1
ATOM 5895 C CA . LYS B 1 128 ? -24.594 3.855 -16.625 1 82.75 128 LYS B CA 1
ATOM 5896 C C . LYS B 1 128 ? -25.266 4.016 -17.984 1 82.75 128 LYS B C 1
ATOM 5898 O O . LYS B 1 128 ? -25.859 5.059 -18.281 1 82.75 128 LYS B O 1
ATOM 5903 N N . LYS B 1 129 ? -25.188 2.994 -18.859 1 91.5 129 LYS B N 1
ATOM 5904 C CA . LYS B 1 129 ? -25.734 3.049 -20.219 1 91.5 129 LYS B CA 1
ATOM 5905 C C . LYS B 1 129 ? -26.828 1.996 -20.422 1 91.5 129 LYS B C 1
ATOM 5907 O O . LYS B 1 129 ? -27.156 1.646 -21.547 1 91.5 129 LYS B O 1
ATOM 5912 N N . GLN B 1 130 ? -27.266 1.399 -19.266 1 92.44 130 GLN B N 1
ATOM 5913 C CA . GLN B 1 130 ? -28.359 0.423 -19.234 1 92.44 130 GLN B CA 1
ATOM 5914 C C . GLN B 1 130 ? -28 -0.81 -20.062 1 92.44 130 GLN B C 1
ATOM 5916 O O . GLN B 1 130 ? -28.828 -1.324 -20.812 1 92.44 130 GLN B O 1
ATOM 5921 N N . HIS B 1 131 ? -26.734 -1.12 -20.109 1 96 131 HIS B N 1
ATOM 5922 C CA . HIS B 1 131 ? -26.328 -2.391 -20.703 1 96 131 HIS B CA 1
ATOM 5923 C C . HIS B 1 131 ? -26.828 -3.568 -19.875 1 96 131 HIS B C 1
ATOM 5925 O O . HIS B 1 131 ? -27.031 -3.441 -18.672 1 96 131 HIS B O 1
ATOM 5931 N N . GLU B 1 132 ? -27.047 -4.633 -20.516 1 96.56 132 GLU B N 1
ATOM 5932 C CA . GLU B 1 132 ? -27.484 -5.84 -19.828 1 96.56 132 GLU B CA 1
ATOM 5933 C C . GLU B 1 132 ? -26.453 -6.957 -19.953 1 96.56 132 GLU B C 1
ATOM 5935 O O . GLU B 1 132 ? -26.016 -7.289 -21.047 1 96.56 132 GLU B O 1
ATOM 5940 N N . LEU B 1 133 ? -26.031 -7.469 -18.828 1 97.69 133 LEU B N 1
ATOM 5941 C CA . LEU B 1 133 ? -25.219 -8.68 -18.828 1 97.69 133 LEU B CA 1
ATOM 5942 C C . LEU B 1 133 ? -26.094 -9.922 -18.984 1 97.69 133 LEU B C 1
ATOM 5944 O O . LEU B 1 133 ? -26.797 -10.305 -18.062 1 97.69 133 LEU B O 1
ATOM 5948 N N . VAL B 1 134 ? -26.016 -10.547 -20.109 1 97.94 134 VAL B N 1
ATOM 5949 C CA . VAL B 1 134 ? -26.859 -11.695 -20.438 1 97.94 134 VAL B CA 1
ATOM 5950 C C . VAL B 1 134 ? -26.156 -12.984 -20.031 1 97.94 134 VAL B C 1
ATOM 5952 O O . VAL B 1 134 ? -25.062 -13.281 -20.5 1 97.94 134 VAL B O 1
ATOM 5955 N N . GLN B 1 135 ? -26.75 -13.727 -19.125 1 97.25 135 GLN B N 1
ATOM 5956 C CA . GLN B 1 135 ? -26.25 -15.047 -18.734 1 97.25 135 GLN B CA 1
ATOM 5957 C C . GLN B 1 135 ? -26.594 -16.094 -19.797 1 97.25 135 GLN B C 1
ATOM 5959 O O . GLN B 1 135 ? -27.766 -16.438 -19.969 1 97.25 135 GLN B O 1
ATOM 5964 N N . LEU B 1 136 ? -25.609 -16.609 -20.375 1 97.5 136 LEU B N 1
ATOM 5965 C CA . LEU B 1 136 ? -25.844 -17.594 -21.438 1 97.5 136 LEU B CA 1
ATOM 5966 C C . LEU B 1 136 ? -26.188 -18.953 -20.859 1 97.5 136 LEU B C 1
ATOM 5968 O O . LEU B 1 136 ? -25.562 -19.406 -19.891 1 97.5 136 LEU B O 1
ATOM 5972 N N . SER B 1 137 ? -27.094 -19.625 -21.453 1 94.25 137 SER B N 1
ATOM 5973 C CA . SER B 1 137 ? -27.484 -20.969 -21.016 1 94.25 137 SER B CA 1
ATOM 5974 C C . SER B 1 137 ? -26.5 -22.016 -21.516 1 94.25 137 SER B C 1
ATOM 5976 O O . SER B 1 137 ? -26.344 -23.078 -20.922 1 94.25 137 SER B O 1
ATOM 5978 N N . CYS B 1 138 ? -25.922 -21.703 -22.594 1 94 138 CYS B N 1
ATOM 5979 C CA . CYS B 1 138 ? -24.859 -22.531 -23.141 1 94 138 CYS B CA 1
ATOM 5980 C C . CYS B 1 138 ? -23.672 -21.688 -23.562 1 94 138 CYS B C 1
ATOM 5982 O O . CYS B 1 138 ? -23.828 -20.516 -23.922 1 94 138 CYS B O 1
ATOM 5984 N N . ASN B 1 139 ? -22.469 -22.281 -23.453 1 96.69 139 ASN B N 1
ATOM 5985 C CA . ASN B 1 139 ? -21.266 -21.562 -23.891 1 96.69 139 ASN B CA 1
ATOM 5986 C C . ASN B 1 139 ? -21.156 -21.531 -25.406 1 96.69 139 ASN B C 1
ATOM 5988 O O . ASN B 1 139 ? -20.969 -22.562 -26.047 1 96.69 139 ASN B O 1
ATOM 5992 N N . LEU B 1 140 ? -21.219 -20.375 -25.969 1 97.75 140 LEU B N 1
ATOM 5993 C CA . LEU B 1 140 ? -21.25 -20.219 -27.422 1 97.75 140 LEU B CA 1
ATOM 5994 C C . LEU B 1 140 ? -19.938 -20.688 -28.047 1 97.75 140 LEU B C 1
ATOM 5996 O O . LEU B 1 140 ? -19.922 -21.156 -29.188 1 97.75 140 LEU B O 1
ATOM 6000 N N . VAL B 1 141 ? -18.828 -20.578 -27.297 1 98.31 141 VAL B N 1
ATOM 6001 C CA . VAL B 1 141 ? -17.531 -21.031 -27.812 1 98.31 141 VAL B CA 1
ATOM 6002 C C . VAL B 1 141 ? -17.531 -22.547 -27.969 1 98.31 141 VAL B C 1
ATOM 6004 O O . VAL B 1 141 ? -17.016 -23.078 -28.953 1 98.31 141 VAL B O 1
ATOM 6007 N N . ASP B 1 142 ? -18.125 -23.25 -26.984 1 96.94 142 ASP B N 1
ATOM 6008 C CA . ASP B 1 142 ? -18.188 -24.703 -27.047 1 96.94 142 ASP B CA 1
ATOM 6009 C C . ASP B 1 142 ? -18.969 -25.172 -28.266 1 96.94 142 ASP B C 1
ATOM 6011 O O . ASP B 1 142 ? -18.688 -26.234 -28.828 1 96.94 142 ASP B O 1
ATOM 6015 N N . GLU B 1 143 ? -19.906 -24.375 -28.703 1 96 143 GLU B N 1
ATOM 6016 C CA . GLU B 1 143 ? -20.766 -24.719 -29.828 1 96 143 GLU B CA 1
ATOM 6017 C C . GLU B 1 143 ? -19.984 -24.703 -31.141 1 96 143 GLU B C 1
ATOM 6019 O O . GLU B 1 143 ? -20.312 -25.422 -32.094 1 96 143 GLU B O 1
ATOM 6024 N N . VAL B 1 144 ? -18.969 -23.891 -31.203 1 97 144 VAL B N 1
ATOM 6025 C CA . VAL B 1 144 ? -18.266 -23.734 -32.469 1 97 144 VAL B CA 1
ATOM 6026 C C . VAL B 1 144 ? -16.922 -24.453 -32.406 1 97 144 VAL B C 1
ATOM 6028 O O . VAL B 1 144 ? -16.266 -24.641 -33.438 1 97 144 VAL B O 1
ATOM 6031 N N . TRP B 1 145 ? -16.453 -24.891 -31.188 1 97.25 145 TRP B N 1
ATOM 6032 C CA . TRP B 1 145 ? -15.172 -25.547 -31 1 97.25 145 TRP B CA 1
ATOM 6033 C C . TRP B 1 145 ? -15.281 -27.047 -31.297 1 97.25 145 TRP B C 1
ATOM 6035 O O . TRP B 1 145 ? -15.258 -27.859 -30.391 1 97.25 145 TRP B O 1
ATOM 6045 N N . LYS B 1 146 ? -15.195 -27.375 -32.438 1 94.31 146 LYS B N 1
ATOM 6046 C CA . LYS B 1 146 ? -15.43 -28.734 -32.906 1 94.31 146 LYS B CA 1
ATOM 6047 C C . LYS B 1 146 ? -14.328 -29.672 -32.406 1 94.31 146 LYS B C 1
ATOM 6049 O O . LYS B 1 146 ? -14.586 -30.844 -32.125 1 94.31 146 LYS B O 1
ATOM 6054 N N . SER B 1 147 ? -13.18 -29.234 -32.312 1 95 147 SER B N 1
ATOM 6055 C CA . SER B 1 147 ? -12.039 -30.047 -31.891 1 95 147 SER B CA 1
ATOM 6056 C C . SER B 1 147 ? -11.797 -29.922 -30.391 1 95 147 SER B C 1
ATOM 6058 O O . SER B 1 147 ? -10.688 -30.172 -29.906 1 95 147 SER B O 1
ATOM 6060 N N . ARG B 1 148 ? -12.836 -29.453 -29.656 1 96 148 ARG B N 1
ATOM 6061 C CA . ARG B 1 148 ? -12.68 -29.297 -28.203 1 96 148 ARG B CA 1
ATOM 6062 C C . ARG B 1 148 ? -12.242 -30.609 -27.562 1 96 148 ARG B C 1
ATOM 6064 O O . ARG B 1 148 ? -12.844 -31.656 -27.781 1 96 148 ARG B O 1
ATOM 6071 N N . PRO B 1 149 ? -11.188 -30.594 -26.766 1 95.88 149 PRO B N 1
ATOM 6072 C CA . PRO B 1 149 ? -10.711 -31.812 -26.094 1 95.88 149 PRO B CA 1
ATOM 6073 C C . PRO B 1 149 ? -11.781 -32.469 -25.234 1 95.88 149 PRO B C 1
ATOM 6075 O O . PRO B 1 149 ? -12.609 -31.766 -24.625 1 95.88 149 PRO B O 1
ATOM 6078 N N . PRO B 1 150 ? -11.812 -33.75 -25.188 1 92.81 150 PRO B N 1
ATOM 6079 C CA . PRO B 1 150 ? -12.797 -34.438 -24.344 1 92.81 150 PRO B CA 1
ATOM 6080 C C . PRO B 1 150 ? -12.523 -34.281 -22.859 1 92.81 150 PRO B C 1
ATOM 6082 O O . PRO B 1 150 ? -11.406 -33.938 -22.469 1 92.81 150 PRO B O 1
ATOM 6085 N N . MET B 1 151 ? -13.586 -34.531 -22.156 1 89.62 151 MET B N 1
ATOM 6086 C CA . MET B 1 151 ? -13.422 -34.531 -20.703 1 89.62 151 MET B CA 1
ATOM 6087 C C . MET B 1 151 ? -12.57 -35.719 -20.266 1 89.62 151 MET B C 1
ATOM 6089 O O . MET B 1 151 ? -12.82 -36.875 -20.656 1 89.62 151 MET B O 1
ATOM 6093 N N . GLU B 1 152 ? -11.547 -35.438 -19.531 1 89.75 152 GLU B N 1
ATOM 6094 C CA . GLU B 1 152 ? -10.688 -36.5 -19.016 1 89.75 152 GLU B CA 1
ATOM 6095 C C . GLU B 1 152 ? -11.195 -37 -17.672 1 89.75 152 GLU B C 1
ATOM 6097 O O . GLU B 1 152 ? -11.766 -36.25 -16.875 1 89.75 152 GLU B O 1
ATOM 6102 N N . THR B 1 153 ? -11.062 -38.312 -17.438 1 93.81 153 THR B N 1
ATOM 6103 C CA . THR B 1 153 ? -11.445 -38.906 -16.172 1 93.81 153 THR B CA 1
ATOM 6104 C C . THR B 1 153 ? -10.219 -39.312 -15.359 1 93.81 153 THR B C 1
ATOM 6106 O O . THR B 1 153 ? -9.992 -40.5 -15.094 1 93.81 153 THR B O 1
ATOM 6109 N N . ASN B 1 154 ? -9.492 -38.375 -14.969 1 96.56 154 ASN B N 1
ATOM 6110 C CA . ASN B 1 154 ? -8.32 -38.594 -14.133 1 96.56 154 ASN B CA 1
ATOM 6111 C C . ASN B 1 154 ? -8.719 -38.969 -12.703 1 96.56 154 ASN B C 1
ATOM 6113 O O . ASN B 1 154 ? -9.641 -38.375 -12.141 1 96.56 154 ASN B O 1
ATOM 6117 N N . PRO B 1 155 ? -8.094 -39.938 -12.117 1 97.88 155 PRO B N 1
ATOM 6118 C CA . PRO B 1 155 ? -8.516 -40.438 -10.805 1 97.88 155 PRO B CA 1
ATOM 6119 C C . PRO B 1 155 ? -8.273 -39.438 -9.688 1 97.88 155 PRO B C 1
ATOM 6121 O O . PRO B 1 155 ? -7.277 -38.688 -9.719 1 97.88 155 PRO B O 1
ATOM 6124 N N . VAL B 1 156 ? -9.164 -39.406 -8.695 1 98.62 156 VAL B N 1
ATOM 6125 C CA . VAL B 1 156 ? -8.938 -38.75 -7.422 1 98.62 156 VAL B CA 1
ATOM 6126 C C . VAL B 1 156 ? -7.969 -39.562 -6.57 1 98.62 156 VAL B C 1
ATOM 6128 O O . VAL B 1 156 ? -8.117 -40.781 -6.445 1 98.62 156 VAL B O 1
ATOM 6131 N N . ILE B 1 157 ? -6.961 -38.906 -6.016 1 98.25 157 ILE B N 1
ATOM 6132 C CA . ILE B 1 157 ? -5.957 -39.594 -5.199 1 98.25 157 ILE B CA 1
ATOM 6133 C C . ILE B 1 157 ? -5.988 -39.031 -3.777 1 98.25 157 ILE B C 1
ATOM 6135 O O . ILE B 1 157 ? -6.121 -37.812 -3.584 1 98.25 157 ILE B O 1
ATOM 6139 N N . ILE B 1 158 ? -5.91 -39.969 -2.795 1 98.62 158 ILE B N 1
ATOM 6140 C CA . ILE B 1 158 ? -5.852 -39.531 -1.402 1 98.62 158 ILE B CA 1
ATOM 6141 C C . ILE B 1 158 ? -4.469 -38.969 -1.1 1 98.62 158 ILE B C 1
ATOM 6143 O O . ILE B 1 158 ? -3.449 -39.562 -1.451 1 98.62 158 ILE B O 1
ATOM 6147 N N . HIS B 1 159 ? -4.371 -37.75 -0.611 1 98.56 159 HIS B N 1
ATOM 6148 C CA . HIS B 1 159 ? -3.146 -37.156 -0.108 1 98.56 159 HIS B CA 1
ATOM 6149 C C . HIS B 1 159 ? -2.906 -37.531 1.351 1 98.56 159 HIS B C 1
ATOM 6151 O O . HIS B 1 159 ? -3.635 -37.062 2.238 1 98.56 159 HIS B O 1
ATOM 6157 N N . PRO B 1 160 ? -1.92 -38.312 1.651 1 97.88 160 PRO B N 1
ATOM 6158 C CA . PRO B 1 160 ? -1.733 -38.844 2.994 1 97.88 160 PRO B CA 1
ATOM 6159 C C . PRO B 1 160 ? -1.54 -37.781 4.055 1 97.88 160 PRO B C 1
ATOM 6161 O O . PRO B 1 160 ? -0.883 -36.75 3.797 1 97.88 160 PRO B O 1
ATOM 6164 N N . VAL B 1 161 ? -2.031 -38.062 5.238 1 97.88 161 VAL B N 1
ATOM 6165 C CA . VAL B 1 161 ? -1.941 -37.125 6.355 1 97.88 161 VAL B CA 1
ATOM 6166 C C . VAL B 1 161 ? -0.476 -36.875 6.707 1 97.88 161 VAL B C 1
ATOM 6168 O O . VAL B 1 161 ? -0.124 -35.812 7.219 1 97.88 161 VAL B O 1
ATOM 6171 N N . GLU B 1 162 ? 0.414 -37.844 6.379 1 97.81 162 GLU B N 1
ATOM 6172 C CA . GLU B 1 162 ? 1.847 -37.719 6.621 1 97.81 162 GLU B CA 1
ATOM 6173 C C . GLU B 1 162 ? 2.418 -36.531 5.863 1 97.81 162 GLU B C 1
ATOM 6175 O O . GLU B 1 162 ? 3.443 -35.969 6.262 1 97.81 162 GLU B O 1
ATOM 6180 N N . PHE B 1 163 ? 1.829 -36.125 4.789 1 98.31 163 PHE B N 1
ATOM 6181 C CA . PHE B 1 163 ? 2.234 -34.969 4.016 1 98.31 163 PHE B CA 1
ATOM 6182 C C . PHE B 1 163 ? 1.35 -33.75 4.344 1 98.31 163 PHE B C 1
ATOM 6184 O O . PHE B 1 163 ? 1.836 -32.625 4.441 1 98.31 163 PHE B O 1
ATOM 6191 N N . ALA B 1 164 ? 0.027 -34.062 4.57 1 98.12 164 ALA B N 1
ATOM 6192 C CA . ALA B 1 164 ? -0.943 -33 4.785 1 98.12 164 ALA B CA 1
ATOM 6193 C C . ALA B 1 164 ? -0.79 -32.375 6.176 1 98.12 164 ALA B C 1
ATOM 6195 O O . ALA B 1 164 ? -1.066 -31.203 6.375 1 98.12 164 ALA B O 1
ATOM 6196 N N . GLY B 1 165 ? -0.399 -33.125 7.184 1 98.38 165 GLY B N 1
ATOM 6197 C CA . GLY B 1 165 ? -0.153 -32.688 8.547 1 98.38 165 GLY B CA 1
ATOM 6198 C C . GLY B 1 165 ? -1.42 -32.531 9.367 1 98.38 165 GLY B C 1
ATOM 6199 O O . GLY B 1 165 ? -1.361 -32.438 10.594 1 98.38 165 GLY B O 1
ATOM 6200 N N . ARG B 1 166 ? -2.635 -32.531 8.719 1 98 166 ARG B N 1
ATOM 6201 C CA . ARG B 1 166 ? -3.92 -32.406 9.398 1 98 166 ARG B CA 1
ATOM 6202 C C . ARG B 1 166 ? -4.957 -33.344 8.781 1 98 166 ARG B C 1
ATOM 6204 O O . ARG B 1 166 ? -5.031 -33.469 7.559 1 98 166 ARG B O 1
ATOM 6211 N N . ALA B 1 167 ? -5.742 -33.906 9.633 1 98.06 167 ALA B N 1
ATOM 6212 C CA . ALA B 1 167 ? -6.801 -34.812 9.164 1 98.06 167 ALA B CA 1
ATOM 6213 C C . ALA B 1 167 ? -7.992 -34 8.633 1 98.06 167 ALA B C 1
ATOM 6215 O O . ALA B 1 167 ? -8.211 -32.875 9.047 1 98.06 167 ALA B O 1
ATOM 6216 N N . VAL B 1 168 ? -8.773 -34.688 7.746 1 98.38 168 VAL B N 1
ATOM 6217 C CA . VAL B 1 168 ? -9.961 -34.062 7.16 1 98.38 168 VAL B CA 1
ATOM 6218 C C . VAL B 1 168 ? -10.938 -33.656 8.266 1 98.38 168 VAL B C 1
ATOM 6220 O O . VAL B 1 168 ? -11.484 -32.562 8.25 1 98.38 168 VAL B O 1
ATOM 6223 N N . ALA B 1 169 ? -11.062 -34.5 9.234 1 97.12 169 ALA B N 1
ATOM 6224 C CA . ALA B 1 169 ? -12.008 -34.281 10.328 1 97.12 169 ALA B CA 1
ATOM 6225 C C . ALA B 1 169 ? -11.656 -33 11.109 1 97.12 169 ALA B C 1
ATOM 6227 O O . ALA B 1 169 ? -12.547 -32.25 11.523 1 97.12 169 ALA B O 1
ATOM 6228 N N . GLU B 1 170 ? -10.422 -32.844 11.352 1 97.31 170 GLU B N 1
ATOM 6229 C CA . GLU B 1 170 ? -9.969 -31.656 12.062 1 97.31 170 GLU B CA 1
ATOM 6230 C C . GLU B 1 170 ? -10.258 -30.375 11.266 1 97.31 170 GLU B C 1
ATOM 6232 O O . GLU B 1 170 ? -10.695 -29.375 11.828 1 97.31 170 GLU B O 1
ATOM 6237 N N . LYS B 1 171 ? -9.992 -30.438 9.992 1 98.25 171 LYS B N 1
ATOM 6238 C CA . LYS B 1 171 ? -10.227 -29.281 9.125 1 98.25 171 LYS B CA 1
ATOM 6239 C C . LYS B 1 171 ? -11.711 -28.938 9.055 1 98.25 171 LYS B C 1
ATOM 6241 O O . LYS B 1 171 ? -12.086 -27.766 9.086 1 98.25 171 LYS B O 1
ATOM 6246 N N . LEU B 1 172 ? -12.531 -29.938 8.938 1 98.25 172 LEU B N 1
ATOM 6247 C CA . LEU B 1 172 ? -13.977 -29.734 8.883 1 98.25 172 LEU B CA 1
ATOM 6248 C C . LEU B 1 172 ? -14.484 -29.156 10.195 1 98.25 172 LEU B C 1
ATOM 6250 O O . LEU B 1 172 ? -15.383 -28.297 10.195 1 98.25 172 LEU B O 1
ATOM 6254 N N . LYS B 1 173 ? -13.945 -29.641 11.32 1 97.81 173 LYS B N 1
ATOM 6255 C CA . LYS B 1 173 ? -14.328 -29.109 12.625 1 97.81 173 LYS B CA 1
ATOM 6256 C C . LYS B 1 173 ? -14.031 -27.609 12.703 1 97.81 173 LYS B C 1
ATOM 6258 O O . LYS B 1 173 ? -14.891 -26.828 13.109 1 97.81 173 LYS B O 1
ATOM 6263 N N . ASP B 1 174 ? -12.836 -27.25 12.297 1 97.88 174 ASP B N 1
ATOM 6264 C CA . ASP B 1 174 ? -12.445 -25.844 12.312 1 97.88 174 ASP B CA 1
ATOM 6265 C C . ASP B 1 174 ? -13.352 -25.016 11.398 1 97.88 174 ASP B C 1
ATOM 6267 O O . ASP B 1 174 ? -13.742 -23.906 11.75 1 97.88 174 ASP B O 1
ATOM 6271 N N . LEU B 1 175 ? -13.617 -25.531 10.211 1 98.25 175 LEU B N 1
ATOM 6272 C CA . LEU B 1 175 ? -14.484 -24.828 9.266 1 98.25 175 LEU B CA 1
ATOM 6273 C C . LEU B 1 175 ? -15.875 -24.625 9.852 1 98.25 175 LEU B C 1
ATOM 6275 O O . LEU B 1 175 ? -16.453 -23.547 9.719 1 98.25 175 LEU B O 1
ATOM 6279 N N . ARG B 1 176 ? -16.422 -25.641 10.469 1 97.75 176 ARG B N 1
ATOM 6280 C CA . ARG B 1 176 ? -17.75 -25.578 11.062 1 97.75 176 ARG B CA 1
ATOM 6281 C C . ARG B 1 176 ? -17.797 -24.547 12.188 1 97.75 176 ARG B C 1
ATOM 6283 O O . ARG B 1 176 ? -18.812 -23.891 12.383 1 97.75 176 ARG B O 1
ATOM 6290 N N . GLU B 1 177 ? -16.734 -24.438 12.914 1 97.5 177 GLU B N 1
ATOM 6291 C CA . GLU B 1 177 ? -16.656 -23.391 13.93 1 97.5 177 GLU B CA 1
ATOM 6292 C C . GLU B 1 177 ? -16.797 -22 13.312 1 97.5 177 GLU B C 1
ATOM 6294 O O . GLU B 1 177 ? -17.438 -21.125 13.883 1 97.5 177 GLU B O 1
ATOM 6299 N N . LYS B 1 178 ? -16.172 -21.828 12.211 1 96.25 178 LYS B N 1
ATOM 6300 C CA . LYS B 1 178 ? -16.266 -20.547 11.508 1 96.25 178 LYS B CA 1
ATOM 6301 C C . LYS B 1 178 ? -17.688 -20.297 11.016 1 96.25 178 LYS B C 1
ATOM 6303 O O . LYS B 1 178 ? -18.172 -19.172 11.039 1 96.25 178 LYS B O 1
ATOM 6308 N N . LEU B 1 179 ? -18.312 -21.359 10.477 1 96.06 179 LEU B N 1
ATOM 6309 C CA . LEU B 1 179 ? -19.703 -21.25 10.023 1 96.06 179 LEU B CA 1
ATOM 6310 C C . LEU B 1 179 ? -20.609 -20.797 11.164 1 96.06 179 LEU B C 1
ATOM 6312 O O . LEU B 1 179 ? -21.469 -19.922 10.969 1 96.06 179 LEU B O 1
ATOM 6316 N N . THR B 1 180 ? -20.375 -21.391 12.297 1 94 180 THR B N 1
ATOM 6317 C CA . THR B 1 180 ? -21.172 -21.062 13.469 1 94 180 THR B CA 1
ATOM 6318 C C . THR B 1 180 ? -20.938 -19.609 13.898 1 94 180 THR B C 1
ATOM 6320 O O . THR B 1 180 ? -21.875 -18.891 14.195 1 94 180 THR B O 1
ATOM 6323 N N . LYS B 1 181 ? -19.719 -19.281 13.891 1 90.56 181 LYS B N 1
ATOM 6324 C CA . LYS B 1 181 ? -19.344 -17.922 14.297 1 90.56 181 LYS B CA 1
ATOM 6325 C C . LYS B 1 181 ? -20.016 -16.875 13.406 1 90.56 181 LYS B C 1
ATOM 6327 O O . LYS B 1 181 ? -20.453 -15.836 13.891 1 90.56 181 LYS B O 1
ATOM 6332 N N . GLU B 1 182 ? -20.125 -17.125 12.07 1 89.88 182 GLU B N 1
ATOM 6333 C CA . GLU B 1 182 ? -20.688 -16.172 11.125 1 89.88 182 GLU B CA 1
ATOM 6334 C C . GLU B 1 182 ? -22.188 -16.391 10.953 1 89.88 182 GLU B C 1
ATOM 6336 O O . GLU B 1 182 ? -22.844 -15.672 10.188 1 89.88 182 GLU B O 1
ATOM 6341 N N . ASN B 1 183 ? -22.734 -17.328 11.617 1 87.88 183 ASN B N 1
ATOM 6342 C CA . ASN B 1 183 ? -24.156 -17.656 11.578 1 87.88 183 ASN B CA 1
ATOM 6343 C C . ASN B 1 183 ? -24.641 -17.906 10.156 1 87.88 183 ASN B C 1
ATOM 6345 O O . ASN B 1 183 ? -25.594 -17.266 9.695 1 87.88 183 ASN B O 1
ATOM 6349 N N . VAL B 1 184 ? -23.891 -18.812 9.469 1 93.06 184 VAL B N 1
ATOM 6350 C CA . VAL B 1 184 ? -24.266 -19.203 8.109 1 93.06 184 VAL B CA 1
ATOM 6351 C C . VAL B 1 184 ? -24.672 -20.672 8.094 1 93.06 184 VAL B C 1
ATOM 6353 O O . VAL B 1 184 ? -24.219 -21.453 8.93 1 93.06 184 VAL B O 1
ATOM 6356 N N . CYS B 1 185 ? -25.547 -21.016 7.18 1 93.62 185 CYS B N 1
ATOM 6357 C CA . CYS B 1 185 ? -26.078 -22.359 7.152 1 93.62 185 CYS B CA 1
ATOM 6358 C C . CYS B 1 185 ? -25.156 -23.312 6.402 1 93.62 185 CYS B C 1
ATOM 6360 O O . CYS B 1 185 ? -25.297 -24.531 6.488 1 93.62 185 CYS B O 1
ATOM 6362 N N . GLY B 1 186 ? -24.203 -22.797 5.691 1 96 186 GLY B N 1
ATOM 6363 C CA . GLY B 1 186 ? -23.234 -23.594 4.953 1 96 186 GLY B CA 1
ATOM 6364 C C . GLY B 1 186 ? -22.312 -22.75 4.082 1 96 186 GLY B C 1
ATOM 6365 O O . GLY B 1 186 ? -22.5 -21.531 3.988 1 96 186 GLY B O 1
ATOM 6366 N N . ILE B 1 187 ? -21.328 -23.375 3.475 1 97.75 187 ILE B N 1
ATOM 6367 C CA . ILE B 1 187 ? -20.391 -22.703 2.562 1 97.75 187 ILE B CA 1
ATOM 6368 C C . ILE B 1 187 ? -20.25 -23.531 1.285 1 97.75 187 ILE B C 1
ATOM 6370 O O . ILE B 1 187 ? -20.25 -24.766 1.333 1 97.75 187 ILE B O 1
ATOM 6374 N N . VAL B 1 188 ? -20.219 -22.844 0.183 1 98.19 188 VAL B N 1
ATOM 6375 C CA . VAL B 1 188 ? -19.906 -23.453 -1.102 1 98.19 188 VAL B CA 1
ATOM 6376 C C . VAL B 1 188 ? -18.438 -23.219 -1.434 1 98.19 188 VAL B C 1
ATOM 6378 O O . VAL B 1 188 ? -17.984 -22.078 -1.521 1 98.19 188 VAL B O 1
ATOM 6381 N N . LEU B 1 189 ? -17.703 -24.297 -1.562 1 98.5 189 LEU B N 1
ATOM 6382 C CA . LEU B 1 189 ? -16.312 -24.234 -1.994 1 98.5 189 LEU B CA 1
ATOM 6383 C C . LEU B 1 189 ? -16.188 -24.516 -3.49 1 98.5 189 LEU B C 1
ATOM 6385 O O . LEU B 1 189 ? -16.375 -25.641 -3.936 1 98.5 189 LEU B O 1
ATOM 6389 N N . ALA B 1 190 ? -15.836 -23.438 -4.188 1 98.19 190 ALA B N 1
ATOM 6390 C CA . ALA B 1 190 ? -15.758 -23.562 -5.641 1 98.19 190 ALA B CA 1
ATOM 6391 C C . ALA B 1 190 ? -14.305 -23.641 -6.109 1 98.19 190 ALA B C 1
ATOM 6393 O O . ALA B 1 190 ? -14.031 -24.141 -7.207 1 98.19 190 ALA B O 1
ATOM 6394 N N . ALA B 1 191 ? -13.359 -23.141 -5.352 1 97.88 191 ALA B N 1
ATOM 6395 C CA . ALA B 1 191 ? -11.945 -23.172 -5.727 1 97.88 191 ALA B CA 1
ATOM 6396 C C . ALA B 1 191 ? -11.391 -24.594 -5.613 1 97.88 191 ALA B C 1
ATOM 6398 O O . ALA B 1 191 ? -11.508 -25.234 -4.566 1 97.88 191 ALA B O 1
ATOM 6399 N N . LEU B 1 192 ? -10.703 -25 -6.613 1 98.44 192 LEU B N 1
ATOM 6400 C CA . LEU B 1 192 ? -10.242 -26.391 -6.691 1 98.44 192 LEU B CA 1
ATOM 6401 C C . LEU B 1 192 ? -9.25 -26.688 -5.57 1 98.44 192 LEU B C 1
ATOM 6403 O O . LEU B 1 192 ? -9.289 -27.766 -4.98 1 98.44 192 LEU B O 1
ATOM 6407 N N . ASP B 1 193 ? -8.336 -25.766 -5.34 1 98.19 193 ASP B N 1
ATOM 6408 C CA . ASP B 1 193 ? -7.305 -25.984 -4.336 1 98.19 193 ASP B CA 1
ATOM 6409 C C . ASP B 1 193 ? -7.902 -26.047 -2.934 1 98.19 193 ASP B C 1
ATOM 6411 O O . ASP B 1 193 ? -7.387 -26.766 -2.066 1 98.19 193 ASP B O 1
ATOM 6415 N N . GLU B 1 194 ? -9.008 -25.375 -2.674 1 98.38 194 GLU B N 1
ATOM 6416 C CA . GLU B 1 194 ? -9.656 -25.422 -1.37 1 98.38 194 GLU B CA 1
ATOM 6417 C C . GLU B 1 194 ? -10.359 -26.766 -1.157 1 98.38 194 GLU B C 1
ATOM 6419 O O . GLU B 1 194 ? -10.328 -27.312 -0.056 1 98.38 194 GLU B O 1
ATOM 6424 N N . VAL B 1 195 ? -10.977 -27.234 -2.197 1 98.75 195 VAL B N 1
ATOM 6425 C CA . VAL B 1 195 ? -11.594 -28.562 -2.109 1 98.75 195 VAL B CA 1
ATOM 6426 C C . VAL B 1 195 ? -10.523 -29.609 -1.868 1 98.75 195 VAL B C 1
ATOM 6428 O O . VAL B 1 195 ? -10.664 -30.469 -0.983 1 98.75 195 VAL B O 1
ATOM 6431 N N . ALA B 1 196 ? -9.5 -29.562 -2.68 1 98.69 196 ALA B N 1
ATOM 6432 C CA . ALA B 1 196 ? -8.398 -30.516 -2.559 1 98.69 196 ALA B CA 1
ATOM 6433 C C . ALA B 1 196 ? -7.789 -30.469 -1.16 1 98.69 196 ALA B C 1
ATOM 6435 O O . ALA B 1 196 ? -7.531 -31.516 -0.557 1 98.69 196 ALA B O 1
ATOM 6436 N N . TRP B 1 197 ? -7.523 -29.281 -0.646 1 98.75 197 TRP B N 1
ATOM 6437 C CA . TRP B 1 197 ? -6.914 -29.078 0.667 1 98.75 197 TRP B CA 1
ATOM 6438 C C . TRP B 1 197 ? -7.84 -29.578 1.772 1 98.75 197 TRP B C 1
ATOM 6440 O O . TRP B 1 197 ? -7.402 -30.297 2.68 1 98.75 197 TRP B O 1
ATOM 6450 N N . SER B 1 198 ? -9.117 -29.281 1.709 1 98.56 198 SER B N 1
ATOM 6451 C CA . SER B 1 198 ? -10.086 -29.594 2.754 1 98.56 198 SER B CA 1
ATOM 6452 C C . SER B 1 198 ? -10.25 -31.094 2.932 1 98.56 198 SER B C 1
ATOM 6454 O O . SER B 1 198 ? -10.383 -31.578 4.059 1 98.56 198 SER B O 1
ATOM 6456 N N . TYR B 1 199 ? -10.234 -31.812 1.81 1 98.75 199 TYR B N 1
ATOM 6457 C CA . TYR B 1 199 ? -10.539 -33.219 1.872 1 98.75 199 TYR B CA 1
ATOM 6458 C C . TYR B 1 199 ? -9.273 -34.062 1.726 1 98.75 199 TYR B C 1
ATOM 6460 O O . TYR B 1 199 ? -9.344 -35.312 1.626 1 98.75 199 TYR B O 1
ATOM 6468 N N . ASN B 1 200 ? -8.102 -33.469 1.7 1 98.75 200 ASN B N 1
ATOM 6469 C CA . ASN B 1 200 ? -6.836 -34.188 1.524 1 98.75 200 ASN B CA 1
ATOM 6470 C C . ASN B 1 200 ? -6.875 -35.094 0.304 1 98.75 200 ASN B C 1
ATOM 6472 O O . ASN B 1 200 ? -6.562 -36.281 0.405 1 98.75 200 ASN B O 1
ATOM 6476 N N . ILE B 1 201 ? -7.211 -34.5 -0.795 1 98.81 201 ILE B N 1
ATOM 6477 C CA . ILE B 1 201 ? -7.176 -35.25 -2.057 1 98.81 201 ILE B CA 1
ATOM 6478 C C . ILE B 1 201 ? -6.379 -34.469 -3.09 1 98.81 201 ILE B C 1
ATOM 6480 O O . ILE B 1 201 ? -6.117 -33.25 -2.904 1 98.81 201 ILE B O 1
ATOM 6484 N N . ARG B 1 202 ? -5.938 -35.094 -4.102 1 98.75 202 ARG B N 1
ATOM 6485 C CA . ARG B 1 202 ? -5.246 -34.5 -5.246 1 98.75 202 ARG B CA 1
ATOM 6486 C C . ARG B 1 202 ? -5.688 -35.188 -6.547 1 98.75 202 ARG B C 1
ATOM 6488 O O . ARG B 1 202 ? -6.43 -36.156 -6.531 1 98.75 202 ARG B O 1
ATOM 6495 N N . GLY B 1 203 ? -5.344 -34.594 -7.617 1 98.06 203 GLY B N 1
ATOM 6496 C CA . GLY B 1 203 ? -5.625 -35.094 -8.953 1 98.06 203 GLY B CA 1
ATOM 6497 C C . GLY B 1 203 ? -4.801 -34.438 -10.031 1 98.06 203 GLY B C 1
ATOM 6498 O O . GLY B 1 203 ? -3.822 -33.75 -9.742 1 98.06 203 GLY B O 1
ATOM 6499 N N . THR B 1 204 ? -5.078 -34.719 -11.25 1 97.38 204 THR B N 1
ATOM 6500 C CA . THR B 1 204 ? -4.324 -34.156 -12.375 1 97.38 204 THR B CA 1
ATOM 6501 C C . THR B 1 204 ? -5.262 -33.562 -13.414 1 97.38 204 THR B C 1
ATOM 6503 O O . THR B 1 204 ? -5 -33.656 -14.617 1 97.38 204 THR B O 1
ATOM 6506 N N . ASP B 1 205 ? -6.395 -33.062 -12.938 1 97.12 205 ASP B N 1
ATOM 6507 C CA . ASP B 1 205 ? -7.391 -32.531 -13.852 1 97.12 205 ASP B CA 1
ATOM 6508 C C . ASP B 1 205 ? -6.875 -31.266 -14.523 1 97.12 205 ASP B C 1
ATOM 6510 O O . ASP B 1 205 ? -7.336 -30.891 -15.609 1 97.12 205 ASP B O 1
ATOM 6514 N N . VAL B 1 206 ? -6.035 -30.5 -13.906 1 96.06 206 VAL B N 1
ATOM 6515 C CA . VAL B 1 206 ? -5.41 -29.297 -14.43 1 96.06 206 VAL B CA 1
ATOM 6516 C C . VAL B 1 206 ? -3.893 -29.484 -14.484 1 96.06 206 VAL B C 1
ATOM 6518 O O . VAL B 1 206 ? -3.264 -29.766 -13.461 1 96.06 206 VAL B O 1
ATOM 6521 N N . ALA B 1 207 ? -3.324 -29.25 -15.633 1 94.44 207 ALA B N 1
ATOM 6522 C CA . ALA B 1 207 ? -1.891 -29.469 -15.812 1 94.44 207 ALA B CA 1
ATOM 6523 C C . ALA B 1 207 ? -1.084 -28.688 -14.781 1 94.44 207 ALA B C 1
ATOM 6525 O O . ALA B 1 207 ? -1.396 -27.531 -14.492 1 94.44 207 ALA B O 1
ATOM 6526 N N . TYR B 1 208 ? -0.125 -29.391 -14.125 1 96.5 208 TYR B N 1
ATOM 6527 C CA . TYR B 1 208 ? 0.862 -28.812 -13.211 1 96.5 208 TYR B CA 1
ATOM 6528 C C . TYR B 1 208 ? 0.235 -28.484 -11.859 1 96.5 208 TYR B C 1
ATOM 6530 O O . TYR B 1 208 ? 0.937 -28.125 -10.914 1 96.5 208 TYR B O 1
ATOM 6538 N N . ASN B 1 209 ? -1.114 -28.547 -11.734 1 97.25 209 ASN B N 1
ATOM 6539 C CA . ASN B 1 209 ? -1.829 -28.297 -10.484 1 97.25 209 ASN B CA 1
ATOM 6540 C C . ASN B 1 209 ? -2.48 -29.578 -9.953 1 97.25 209 ASN B C 1
ATOM 6542 O O . ASN B 1 209 ? -3.35 -30.156 -10.602 1 97.25 209 ASN B O 1
ATOM 6546 N N . PRO B 1 210 ? -2.047 -30.031 -8.789 1 98.25 210 PRO B N 1
ATOM 6547 C CA . PRO B 1 210 ? -2.578 -31.297 -8.258 1 98.25 210 PRO B CA 1
ATOM 6548 C C . PRO B 1 210 ? -3.98 -31.141 -7.672 1 98.25 210 PRO B C 1
ATOM 6550 O O . PRO B 1 210 ? -4.18 -31.359 -6.477 1 98.25 210 PRO B O 1
ATOM 6553 N N . VAL B 1 211 ? -4.949 -30.891 -8.562 1 98.31 211 VAL B N 1
ATOM 6554 C CA . VAL B 1 211 ? -6.312 -30.625 -8.117 1 98.31 211 VAL B CA 1
ATOM 6555 C C . VAL B 1 211 ? -7.293 -31.484 -8.898 1 98.31 211 VAL B C 1
ATOM 6557 O O . VAL B 1 211 ? -6.922 -32.094 -9.906 1 98.31 211 VAL B O 1
ATOM 6560 N N . VAL B 1 212 ? -8.5 -31.562 -8.383 1 98.19 212 VAL B N 1
ATOM 6561 C CA . VAL B 1 212 ? -9.625 -32.281 -8.969 1 98.19 212 VAL B CA 1
ATOM 6562 C C . VAL B 1 212 ? -10.75 -31.297 -9.289 1 98.19 212 VAL B C 1
ATOM 6564 O O . VAL B 1 212 ? -11.086 -30.438 -8.469 1 98.19 212 VAL B O 1
ATOM 6567 N N . GLN B 1 213 ? -11.258 -31.359 -10.484 1 97.88 213 GLN B N 1
ATOM 6568 C CA . GLN B 1 213 ? -12.438 -30.547 -10.773 1 97.88 213 GLN B CA 1
ATOM 6569 C C . GLN B 1 213 ? -13.625 -30.984 -9.93 1 97.88 213 GLN B C 1
ATOM 6571 O O . GLN B 1 213 ? -14.328 -31.922 -10.281 1 97.88 213 GLN B O 1
ATOM 6576 N N . ALA B 1 214 ? -13.859 -30.234 -8.898 1 98.5 214 ALA B N 1
ATOM 6577 C CA . ALA B 1 214 ? -14.891 -30.594 -7.93 1 98.5 214 ALA B CA 1
ATOM 6578 C C . ALA B 1 214 ? -15.359 -29.375 -7.145 1 98.5 214 ALA B C 1
ATOM 6580 O O . ALA B 1 214 ? -14.641 -28.375 -7.055 1 98.5 214 ALA B O 1
ATOM 6581 N N . PHE B 1 215 ? -16.578 -29.422 -6.68 1 98.69 215 PHE B N 1
ATOM 6582 C CA . PHE B 1 215 ? -17.125 -28.5 -5.703 1 98.69 215 PHE B CA 1
ATOM 6583 C C . PHE B 1 215 ? -17.297 -29.172 -4.348 1 98.69 215 PHE B C 1
ATOM 6585 O O . PHE B 1 215 ? -17.219 -30.391 -4.246 1 98.69 215 PHE B O 1
ATOM 6592 N N . ALA B 1 216 ? -17.453 -28.391 -3.336 1 98.81 216 ALA B N 1
ATOM 6593 C CA . ALA B 1 216 ? -17.859 -28.906 -2.027 1 98.81 216 ALA B CA 1
ATOM 6594 C C . ALA B 1 216 ? -18.875 -27.984 -1.361 1 98.81 216 ALA B C 1
ATOM 6596 O O . ALA B 1 216 ? -18.859 -26.766 -1.592 1 98.81 216 ALA B O 1
ATOM 6597 N N . ILE B 1 217 ? -19.812 -28.516 -0.682 1 98.31 217 ILE B N 1
ATOM 6598 C CA . ILE B 1 217 ? -20.672 -27.812 0.256 1 98.31 217 ILE B CA 1
ATOM 6599 C C . ILE B 1 217 ? -20.484 -28.375 1.662 1 98.31 217 ILE B C 1
ATOM 6601 O O . ILE B 1 217 ? -20.5 -29.594 1.858 1 98.31 217 ILE B O 1
ATOM 6605 N N . VAL B 1 218 ? -20.234 -27.562 2.58 1 98.38 218 VAL B N 1
ATOM 6606 C CA . VAL B 1 218 ? -20.094 -27.969 3.975 1 98.38 218 VAL B CA 1
ATOM 6607 C C . VAL B 1 218 ? -21.094 -27.203 4.836 1 98.38 218 VAL B C 1
ATOM 6609 O O . VAL B 1 218 ? -21.203 -25.984 4.738 1 98.38 218 VAL B O 1
ATOM 6612 N N . THR B 1 219 ? -21.891 -27.859 5.559 1 96.5 219 THR B N 1
ATOM 6613 C CA . THR B 1 219 ? -22.812 -27.312 6.555 1 96.5 219 THR B CA 1
ATOM 6614 C C . THR B 1 219 ? -22.344 -27.641 7.965 1 96.5 219 THR B C 1
ATOM 6616 O O . THR B 1 219 ? -21.328 -28.328 8.141 1 96.5 219 THR B O 1
ATOM 6619 N N . PRO B 1 220 ? -23 -27.141 8.977 1 94.62 220 PRO B N 1
ATOM 6620 C CA . PRO B 1 220 ? -22.609 -27.5 10.344 1 94.62 220 PRO B CA 1
ATOM 6621 C C . PRO B 1 220 ? -22.672 -29 10.609 1 94.62 220 PRO B C 1
ATOM 6623 O O . PRO B 1 220 ? -21.938 -29.516 11.461 1 94.62 220 PRO B O 1
ATOM 6626 N N . ASP B 1 221 ? -23.484 -29.734 9.734 1 94.12 221 ASP B N 1
ATOM 6627 C CA . ASP B 1 221 ? -23.688 -31.141 10.078 1 94.12 221 ASP B CA 1
ATOM 6628 C C . ASP B 1 221 ? -23.328 -32.062 8.906 1 94.12 221 ASP B C 1
ATOM 6630 O O . ASP B 1 221 ? -23.172 -33.25 9.078 1 94.12 221 ASP B O 1
ATOM 6634 N N . LEU B 1 222 ? -23.25 -31.562 7.723 1 96.44 222 LEU B N 1
ATOM 6635 C CA . LEU B 1 222 ? -23.047 -32.375 6.535 1 96.44 222 LEU B CA 1
ATOM 6636 C C . LEU B 1 222 ? -21.891 -31.844 5.699 1 96.44 222 LEU B C 1
ATOM 6638 O O . LEU B 1 222 ? -21.516 -30.672 5.832 1 96.44 222 LEU B O 1
ATOM 6642 N N . ALA B 1 223 ? -21.297 -32.688 4.938 1 98.56 223 ALA B N 1
ATOM 6643 C CA . ALA B 1 223 ? -20.266 -32.344 3.969 1 98.56 223 ALA B CA 1
ATOM 6644 C C . ALA B 1 223 ? -20.453 -33.094 2.664 1 98.56 223 ALA B C 1
ATOM 6646 O O . ALA B 1 223 ? -20.734 -34.312 2.678 1 98.56 223 ALA B O 1
ATOM 6647 N N . PHE B 1 224 ? -20.359 -32.375 1.577 1 98.81 224 PHE B N 1
ATOM 6648 C CA . PHE B 1 224 ? -20.594 -32.969 0.265 1 98.81 224 PHE B CA 1
ATOM 6649 C C . PHE B 1 224 ? -19.391 -32.75 -0.651 1 98.81 224 PHE B C 1
ATOM 6651 O O . PHE B 1 224 ? -18.766 -31.672 -0.598 1 98.81 224 PHE B O 1
ATOM 6658 N N . PHE B 1 225 ? -19.062 -33.75 -1.396 1 98.81 225 PHE B N 1
ATOM 6659 C CA . PHE B 1 225 ? -18.031 -33.719 -2.424 1 98.81 225 PHE B CA 1
ATOM 6660 C C . PHE B 1 225 ? -18.625 -33.969 -3.805 1 98.81 225 PHE B C 1
ATOM 6662 O O . PHE B 1 225 ? -19.094 -35.062 -4.105 1 98.81 225 PHE B O 1
ATOM 6669 N N . TYR B 1 226 ? -18.688 -32.875 -4.617 1 98.81 226 TYR B N 1
ATOM 6670 C CA . TYR B 1 226 ? -19.312 -32.938 -5.938 1 98.81 226 TYR B CA 1
ATOM 6671 C C . TYR B 1 226 ? -18.25 -33.188 -7.012 1 98.81 226 TYR B C 1
ATOM 6673 O O . TYR B 1 226 ? -17.453 -32.312 -7.328 1 98.81 226 TYR B O 1
ATOM 6681 N N . VAL B 1 227 ? -18.266 -34.344 -7.656 1 98.62 227 VAL B N 1
ATOM 6682 C CA . VAL B 1 227 ? -17.219 -34.75 -8.586 1 98.62 227 VAL B CA 1
ATOM 6683 C C . VAL B 1 227 ? -17.812 -35.75 -9.602 1 98.62 227 VAL B C 1
ATOM 6685 O O . VAL B 1 227 ? -18.891 -36.312 -9.375 1 98.62 227 VAL B O 1
ATOM 6688 N N . ASP B 1 228 ? -17.203 -35.844 -10.82 1 97.88 228 ASP B N 1
ATOM 6689 C CA . ASP B 1 228 ? -17.516 -36.969 -11.688 1 97.88 228 ASP B CA 1
ATOM 6690 C C . ASP B 1 228 ? -17.234 -38.281 -10.992 1 97.88 228 ASP B C 1
ATOM 6692 O O . ASP B 1 228 ? -16.078 -38.656 -10.781 1 97.88 228 ASP B O 1
ATOM 6696 N N . LYS B 1 229 ? -18.219 -39.031 -10.781 1 96.69 229 LYS B N 1
ATOM 6697 C CA . LYS B 1 229 ? -18.109 -40.25 -9.969 1 96.69 229 LYS B CA 1
ATOM 6698 C C . LYS B 1 229 ? -17.188 -41.25 -10.617 1 96.69 229 LYS B C 1
ATOM 6700 O O . LYS B 1 229 ? -16.625 -42.125 -9.938 1 96.69 229 LYS B O 1
ATOM 6705 N N . LYS B 1 230 ? -17 -41.125 -11.875 1 97.19 230 LYS B N 1
ATOM 6706 C CA . LYS B 1 230 ? -16.094 -42.031 -12.586 1 97.19 230 LYS B CA 1
ATOM 6707 C C . LYS B 1 230 ? -14.656 -41.875 -12.102 1 97.19 230 LYS B C 1
ATOM 6709 O O . LYS B 1 230 ? -13.828 -42.75 -12.281 1 97.19 230 LYS B O 1
ATOM 6714 N N . LYS B 1 231 ? -14.383 -40.719 -11.492 1 97.88 231 LYS B N 1
ATOM 6715 C CA . LYS B 1 231 ? -13.039 -40.406 -11.016 1 97.88 231 LYS B CA 1
ATOM 6716 C C . LYS B 1 231 ? -12.797 -41.031 -9.641 1 97.88 231 LYS B C 1
ATOM 6718 O O . LYS B 1 231 ? -11.656 -41.094 -9.18 1 97.88 231 LYS B O 1
ATOM 6723 N N . VAL B 1 232 ? -13.844 -41.5 -8.977 1 98.5 232 VAL B N 1
ATOM 6724 C CA . VAL B 1 232 ? -13.789 -41.906 -7.578 1 98.5 232 VAL B CA 1
ATOM 6725 C C . VAL B 1 232 ? -13.703 -43.438 -7.48 1 98.5 232 VAL B C 1
ATOM 6727 O O . VAL B 1 232 ? -14.68 -44.125 -7.75 1 98.5 232 VAL B O 1
ATOM 6730 N N . SER B 1 233 ? -12.578 -43.938 -7.031 1 98.19 233 SER B N 1
ATOM 6731 C CA . SER B 1 233 ? -12.414 -45.375 -6.793 1 98.19 233 SER B CA 1
ATOM 6732 C C . SER B 1 233 ? -13.156 -45.812 -5.535 1 98.19 233 SER B C 1
ATOM 6734 O O . SER B 1 233 ? -13.617 -44.969 -4.758 1 98.19 233 SER B O 1
ATOM 6736 N N . ALA B 1 234 ? -13.188 -47.125 -5.352 1 97.88 234 ALA B N 1
ATOM 6737 C CA . ALA B 1 234 ? -13.797 -47.656 -4.141 1 97.88 234 ALA B CA 1
ATOM 6738 C C . ALA B 1 234 ? -13.047 -47.188 -2.895 1 97.88 234 ALA B C 1
ATOM 6740 O O . ALA B 1 234 ? -13.664 -46.906 -1.864 1 97.88 234 ALA B O 1
ATOM 6741 N N . GLU B 1 235 ? -11.836 -47.156 -3.025 1 98.06 235 GLU B N 1
ATOM 6742 C CA . GLU B 1 235 ? -10.992 -46.688 -1.917 1 98.06 235 GLU B CA 1
ATOM 6743 C C . GLU B 1 235 ? -11.281 -45.25 -1.551 1 98.06 235 GLU B C 1
ATOM 6745 O O . GLU B 1 235 ? -11.438 -44.906 -0.373 1 98.06 235 GLU B O 1
ATOM 6750 N N . VAL B 1 236 ? -11.344 -44.406 -2.537 1 98.31 236 VAL B N 1
ATOM 6751 C CA . VAL B 1 236 ? -11.609 -42.969 -2.309 1 98.31 236 VAL B CA 1
ATOM 6752 C C . VAL B 1 236 ? -13.016 -42.812 -1.741 1 98.31 236 VAL B C 1
ATOM 6754 O O . VAL B 1 236 ? -13.234 -41.969 -0.86 1 98.31 236 VAL B O 1
ATOM 6757 N N . HIS B 1 237 ? -13.945 -43.531 -2.293 1 98.25 237 HIS B N 1
ATOM 6758 C CA . HIS B 1 237 ? -15.312 -43.469 -1.784 1 98.25 237 HIS B CA 1
ATOM 6759 C C . HIS B 1 237 ? -15.367 -43.812 -0.301 1 98.25 237 HIS B C 1
ATOM 6761 O O . HIS B 1 237 ? -16.016 -43.125 0.483 1 98.25 237 HIS B O 1
ATOM 6767 N N . SER B 1 238 ? -14.719 -44.938 0.044 1 98.19 238 SER B N 1
ATOM 6768 C CA . SER B 1 238 ? -14.664 -45.344 1.439 1 98.19 238 SER B CA 1
ATOM 6769 C C . SER B 1 238 ? -13.977 -44.281 2.309 1 98.19 238 SER B C 1
ATOM 6771 O O . SER B 1 238 ? -14.414 -44.031 3.432 1 98.19 238 SER B O 1
ATOM 6773 N N . TYR B 1 239 ? -12.922 -43.812 1.795 1 98.12 239 TYR B N 1
ATOM 6774 C CA . TYR B 1 239 ? -12.188 -42.75 2.475 1 98.12 239 TYR B CA 1
ATOM 6775 C C . TYR B 1 239 ? -13.086 -41.562 2.764 1 98.12 239 TYR B C 1
ATOM 6777 O O . TYR B 1 239 ? -13.086 -41.031 3.877 1 98.12 239 TYR B O 1
ATOM 6785 N N . MET B 1 240 ? -13.875 -41.094 1.815 1 98.31 240 MET B N 1
ATOM 6786 C CA . MET B 1 240 ? -14.797 -39.969 1.979 1 98.31 240 MET B CA 1
ATOM 6787 C C . MET B 1 240 ? -15.867 -40.281 3.018 1 98.31 240 MET B C 1
ATOM 6789 O O . MET B 1 240 ? -16.141 -39.469 3.896 1 98.31 240 MET B O 1
ATOM 6793 N N . GLU B 1 241 ? -16.359 -41.438 2.922 1 97.25 241 GLU B N 1
ATOM 6794 C CA . GLU B 1 241 ? -17.406 -41.875 3.859 1 97.25 241 GLU B CA 1
ATOM 6795 C C . GLU B 1 241 ? -16.875 -41.875 5.293 1 97.25 241 GLU B C 1
ATOM 6797 O O . GLU B 1 241 ? -17.562 -41.469 6.219 1 97.25 241 GLU B O 1
ATOM 6802 N N . GLU B 1 242 ? -15.75 -42.406 5.402 1 97.31 242 GLU B N 1
ATOM 6803 C CA . GLU B 1 242 ? -15.133 -42.5 6.723 1 97.31 242 GLU B CA 1
ATOM 6804 C C . GLU B 1 242 ? -14.914 -41.125 7.32 1 97.31 242 GLU B C 1
ATOM 6806 O O . GLU B 1 242 ? -14.914 -40.938 8.539 1 97.31 242 GLU B O 1
ATOM 6811 N N . ASN B 1 243 ? -14.75 -40.156 6.504 1 97.56 243 ASN B N 1
ATOM 6812 C CA . ASN B 1 243 ? -14.539 -38.781 6.957 1 97.56 243 ASN B CA 1
ATOM 6813 C C . ASN B 1 243 ? -15.844 -38 7.008 1 97.56 243 ASN B C 1
ATOM 6815 O O . ASN B 1 243 ? -15.836 -36.781 7.191 1 97.56 243 ASN B O 1
ATOM 6819 N N . GLY B 1 244 ? -16.922 -38.656 6.777 1 97.06 244 GLY B N 1
ATOM 6820 C CA . GLY B 1 244 ? -18.234 -38 6.863 1 97.06 244 GLY B CA 1
ATOM 6821 C C . GLY B 1 244 ? -18.562 -37.156 5.652 1 97.06 244 GLY B C 1
ATOM 6822 O O . GLY B 1 244 ? -19.328 -36.188 5.754 1 97.06 244 GLY B O 1
ATOM 6823 N N . VAL B 1 245 ? -17.984 -37.438 4.52 1 98.62 245 VAL B N 1
ATOM 6824 C CA . VAL B 1 245 ? -18.203 -36.688 3.297 1 98.62 245 VAL B CA 1
ATOM 6825 C C . VAL B 1 245 ? -19.016 -37.531 2.307 1 98.62 245 VAL B C 1
ATOM 6827 O O . VAL B 1 245 ? -18.641 -38.656 1.997 1 98.62 245 VAL B O 1
ATOM 6830 N N . GLN B 1 246 ? -20.109 -37 1.847 1 98.5 246 GLN B N 1
ATOM 6831 C CA . GLN B 1 246 ? -20.938 -37.688 0.863 1 98.5 246 GLN B CA 1
ATOM 6832 C C . GLN B 1 246 ? -20.531 -37.281 -0.559 1 98.5 246 GLN B C 1
ATOM 6834 O O . GLN B 1 246 ? -20.484 -36.094 -0.892 1 98.5 246 GLN B O 1
ATOM 6839 N N . VAL B 1 247 ? -20.266 -38.281 -1.41 1 98.62 247 VAL B N 1
ATOM 6840 C CA . VAL B 1 247 ? -19.906 -38.062 -2.805 1 98.62 247 VAL B CA 1
ATOM 6841 C C . VAL B 1 247 ? -21.172 -37.875 -3.645 1 98.62 247 VAL B C 1
ATOM 6843 O O . VAL B 1 247 ? -22.094 -38.688 -3.561 1 98.62 247 VAL B O 1
ATOM 6846 N N . ARG B 1 248 ? -21.219 -36.812 -4.398 1 98.44 248 ARG B N 1
ATOM 6847 C CA . ARG B 1 248 ? -22.328 -36.5 -5.281 1 98.44 248 ARG B CA 1
ATOM 6848 C C . ARG B 1 248 ? -21.844 -36.188 -6.688 1 98.44 248 ARG B C 1
ATOM 6850 O O . ARG B 1 248 ? -20.656 -35.969 -6.906 1 98.44 248 ARG B O 1
ATOM 6857 N N . ASP B 1 249 ? -22.812 -36.188 -7.609 1 97.81 249 ASP B N 1
ATOM 6858 C CA . ASP B 1 249 ? -22.469 -35.844 -8.984 1 97.81 249 ASP B CA 1
ATOM 6859 C C . ASP B 1 249 ? -22.062 -34.375 -9.102 1 97.81 249 ASP B C 1
ATOM 6861 O O . ASP B 1 249 ? -22.672 -33.5 -8.461 1 97.81 249 ASP B O 1
ATOM 6865 N N . TYR B 1 250 ? -21.094 -34.156 -9.969 1 97.88 250 TYR B N 1
ATOM 6866 C CA . TYR B 1 250 ? -20.531 -32.844 -10.18 1 97.88 250 TYR B CA 1
ATOM 6867 C C . TYR B 1 250 ? -21.641 -31.812 -10.438 1 97.88 250 TYR B C 1
ATOM 6869 O O . TYR B 1 250 ? -21.641 -30.734 -9.844 1 97.88 250 TYR B O 1
ATOM 6877 N N . SER B 1 251 ? -22.641 -32.094 -11.219 1 96.44 251 SER B N 1
ATOM 6878 C CA . SER B 1 251 ? -23.656 -31.156 -11.68 1 96.44 251 SER B CA 1
ATOM 6879 C C . SER B 1 251 ? -24.719 -30.922 -10.617 1 96.44 251 SER B C 1
ATOM 6881 O O . SER B 1 251 ? -25.484 -29.969 -10.703 1 96.44 251 SER B O 1
ATOM 6883 N N . ALA B 1 252 ? -24.75 -31.734 -9.602 1 97.88 252 ALA B N 1
ATOM 6884 C CA . ALA B 1 252 ? -25.766 -31.641 -8.562 1 97.88 252 ALA B CA 1
ATOM 6885 C C . ALA B 1 252 ? -25.547 -30.406 -7.691 1 97.88 252 ALA B C 1
ATOM 6887 O O . ALA B 1 252 ? -26.453 -30 -6.949 1 97.88 252 ALA B O 1
ATOM 6888 N N . VAL B 1 253 ? -24.406 -29.828 -7.789 1 98.06 253 VAL B N 1
ATOM 6889 C CA . VAL B 1 253 ? -24.062 -28.703 -6.926 1 98.06 253 VAL B CA 1
ATOM 6890 C C . VAL B 1 253 ? -25.062 -27.562 -7.129 1 98.06 253 VAL B C 1
ATOM 6892 O O . VAL B 1 253 ? -25.438 -26.875 -6.172 1 98.06 253 VAL B O 1
ATOM 6895 N N . SER B 1 254 ? -25.469 -27.312 -8.367 1 96.62 254 SER B N 1
ATOM 6896 C CA . SER B 1 254 ? -26.375 -26.203 -8.688 1 96.62 254 SER B CA 1
ATOM 6897 C C . SER B 1 254 ? -27.703 -26.344 -7.941 1 96.62 254 SER B C 1
ATOM 6899 O O . SER B 1 254 ? -28.172 -25.391 -7.324 1 96.62 254 SER B O 1
ATOM 6901 N N . THR B 1 255 ? -28.297 -27.5 -7.992 1 96.19 255 THR B N 1
ATOM 6902 C CA . THR B 1 255 ? -29.578 -27.75 -7.332 1 96.19 255 THR B CA 1
ATOM 6903 C C . THR B 1 255 ? -29.406 -27.75 -5.816 1 96.19 255 THR B C 1
ATOM 6905 O O . THR B 1 255 ? -30.281 -27.25 -5.094 1 96.19 255 THR B O 1
ATOM 6908 N N . ASP B 1 256 ? -28.344 -28.344 -5.363 1 96.06 256 ASP B N 1
ATOM 6909 C CA . ASP B 1 256 ? -28.141 -28.453 -3.924 1 96.06 256 ASP B CA 1
ATOM 6910 C C . ASP B 1 256 ? -27.922 -27.078 -3.287 1 96.06 256 ASP B C 1
ATOM 6912 O O . ASP B 1 256 ? -28.328 -26.859 -2.146 1 96.06 256 ASP B O 1
ATOM 6916 N N . VAL B 1 257 ? -27.234 -26.188 -3.965 1 95.62 257 VAL B N 1
ATOM 6917 C CA . VAL B 1 257 ? -27.016 -24.844 -3.455 1 95.62 257 VAL B CA 1
ATOM 6918 C C . VAL B 1 257 ? -28.359 -24.141 -3.262 1 95.62 257 VAL B C 1
ATOM 6920 O O . VAL B 1 257 ? -28.594 -23.5 -2.238 1 95.62 257 VAL B O 1
ATOM 6923 N N . VAL B 1 258 ? -29.266 -24.266 -4.23 1 93.44 258 VAL B N 1
ATOM 6924 C CA . VAL B 1 258 ? -30.594 -23.656 -4.168 1 93.44 258 VAL B CA 1
ATOM 6925 C C . VAL B 1 258 ? -31.391 -24.266 -3.014 1 93.44 258 VAL B C 1
ATOM 6927 O O . VAL B 1 258 ? -32.062 -23.547 -2.268 1 93.44 258 VAL B O 1
ATOM 6930 N N . SER B 1 259 ? -31.297 -25.562 -2.922 1 92.75 259 SER B N 1
ATOM 6931 C CA . SER B 1 259 ? -32 -26.266 -1.855 1 92.75 259 SER B CA 1
ATOM 6932 C C . SER B 1 259 ? -31.5 -25.828 -0.482 1 92.75 259 SER B C 1
ATOM 6934 O O . SER B 1 259 ? -32.281 -25.688 0.453 1 92.75 259 SER B O 1
ATOM 6936 N N . LEU B 1 260 ? -30.219 -25.719 -0.347 1 92.19 260 LEU B N 1
ATOM 6937 C CA . LEU B 1 260 ? -29.625 -25.281 0.911 1 92.19 260 LEU B CA 1
ATOM 6938 C C . LEU B 1 260 ? -30.109 -23.891 1.294 1 92.19 260 LEU B C 1
ATOM 6940 O O . LEU B 1 260 ? -30.406 -23.641 2.465 1 92.19 260 LEU B O 1
ATOM 6944 N N . ALA B 1 261 ? -30.203 -23.016 0.316 1 89.5 261 ALA B N 1
ATOM 6945 C CA . ALA B 1 261 ? -30.625 -21.641 0.551 1 89.5 261 ALA B CA 1
ATOM 6946 C C . ALA B 1 261 ? -32.094 -21.578 0.941 1 89.5 261 ALA B C 1
ATOM 6948 O O . ALA B 1 261 ? -32.531 -20.656 1.652 1 89.5 261 ALA B O 1
ATOM 6949 N N . ALA B 1 262 ? -32.938 -22.453 0.378 1 85.69 262 ALA B N 1
ATOM 6950 C CA . ALA B 1 262 ? -34.375 -22.469 0.601 1 85.69 262 ALA B CA 1
ATOM 6951 C C . ALA B 1 262 ? -34.719 -22.938 2.016 1 85.69 262 ALA B C 1
ATOM 6953 O O . ALA B 1 262 ? -35.812 -22.672 2.518 1 85.69 262 ALA B O 1
ATOM 6954 N N . LYS B 1 263 ? -33.938 -23.734 2.367 1 74.88 263 LYS B N 1
ATOM 6955 C CA . LYS B 1 263 ? -34.219 -24.188 3.725 1 74.88 263 LYS B CA 1
ATOM 6956 C C . LYS B 1 263 ? -34.438 -23 4.664 1 74.88 263 LYS B C 1
ATOM 6958 O O . LYS B 1 263 ? -33.875 -21.922 4.449 1 74.88 263 LYS B O 1
ATOM 6963 N N . GLU B 1 264 ? -35.469 -23.094 5.426 1 53.97 264 GLU B N 1
ATOM 6964 C CA . GLU B 1 264 ? -36.281 -22.141 6.184 1 53.97 264 GLU B CA 1
ATOM 6965 C C . GLU B 1 264 ? -35.469 -20.891 6.52 1 53.97 264 GLU B C 1
ATOM 6967 O O . GLU B 1 264 ? -35.812 -19.781 6.078 1 53.97 264 GLU B O 1
ATOM 6972 N N . ASN B 1 265 ? -35.312 -20.688 7.828 1 53.12 265 ASN B N 1
ATOM 6973 C CA . ASN B 1 265 ? -35.125 -19.469 8.602 1 53.12 265 ASN B CA 1
ATOM 6974 C C . ASN B 1 265 ? -33.781 -18.797 8.25 1 53.12 265 ASN B C 1
ATOM 6976 O O . ASN B 1 265 ? -32.844 -19.484 7.852 1 53.12 265 ASN B O 1
ATOM 6980 N N . GLN B 1 266 ? -33.594 -17.328 8.555 1 58.62 266 GLN B N 1
ATOM 6981 C CA . GLN B 1 266 ? -32.688 -16.172 8.656 1 58.62 266 GLN B CA 1
ATOM 6982 C C . GLN B 1 266 ? -31.25 -16.562 8.336 1 58.62 266 GLN B C 1
ATOM 6984 O O . GLN B 1 266 ? -30.328 -15.789 8.562 1 58.62 266 GLN B O 1
ATOM 6989 N N . ASN B 1 267 ? -31.078 -17.984 7.449 1 75 267 ASN B N 1
ATOM 6990 C CA . ASN B 1 267 ? -29.641 -18.25 7.426 1 75 267 ASN B CA 1
ATOM 6991 C C . ASN B 1 267 ? -29.047 -18.016 6.043 1 75 267 ASN B C 1
ATOM 6993 O O . ASN B 1 267 ? -29.719 -18.219 5.031 1 75 267 ASN B O 1
ATOM 6997 N N . ARG B 1 268 ? -27.969 -17.453 5.836 1 90.88 268 ARG B N 1
ATOM 6998 C CA . ARG B 1 268 ? -27.188 -17.062 4.668 1 90.88 268 ARG B CA 1
ATOM 6999 C C . ARG B 1 268 ? -26.172 -18.125 4.309 1 90.88 268 ARG B C 1
ATOM 7001 O O . ARG B 1 268 ? -25.656 -18.828 5.188 1 90.88 268 ARG B O 1
ATOM 7008 N N . ILE B 1 269 ? -25.984 -18.406 2.969 1 95.69 269 ILE B N 1
ATOM 7009 C CA . ILE B 1 269 ? -24.938 -19.297 2.467 1 95.69 269 ILE B CA 1
ATOM 7010 C C . ILE B 1 269 ? -23.672 -18.516 2.211 1 95.69 269 ILE B C 1
ATOM 7012 O O . ILE B 1 269 ? -23.703 -17.438 1.595 1 95.69 269 ILE B O 1
ATOM 7016 N N . TRP B 1 270 ? -22.562 -19.062 2.727 1 96.81 270 TRP B N 1
ATOM 7017 C CA . TRP B 1 270 ? -21.266 -18.422 2.523 1 96.81 270 TRP B CA 1
ATOM 7018 C C . TRP B 1 270 ? -20.734 -18.703 1.122 1 96.81 270 TRP B C 1
ATOM 7020 O O . TRP B 1 270 ? -20.578 -19.875 0.735 1 96.81 270 TRP B O 1
ATOM 7030 N N . LEU B 1 271 ? -20.547 -17.641 0.313 1 97.31 271 LEU B N 1
ATOM 7031 C CA . LEU B 1 271 ? -19.906 -17.703 -0.998 1 97.31 271 LEU B CA 1
ATOM 7032 C C . LEU B 1 271 ? -18.703 -16.781 -1.056 1 97.31 271 LEU B C 1
ATOM 7034 O O . LEU B 1 271 ? -18.781 -15.633 -0.603 1 97.31 271 LEU B O 1
ATOM 7038 N N . ASP B 1 272 ? -17.609 -17.312 -1.513 1 97.38 272 ASP B N 1
ATOM 7039 C CA . ASP B 1 272 ? -16.484 -16.422 -1.841 1 97.38 272 ASP B CA 1
ATOM 7040 C C . ASP B 1 272 ? -16.703 -15.734 -3.184 1 97.38 272 ASP B C 1
ATOM 7042 O O . ASP B 1 272 ? -16.641 -16.375 -4.234 1 97.38 272 ASP B O 1
ATOM 7046 N N . PRO B 1 273 ? -16.922 -14.477 -3.156 1 97 273 PRO B N 1
ATOM 7047 C CA . PRO B 1 273 ? -17.281 -13.82 -4.414 1 97 273 PRO B CA 1
ATOM 7048 C C . PRO B 1 273 ? -16.125 -13.812 -5.422 1 97 273 PRO B C 1
ATOM 7050 O O . PRO B 1 273 ? -16.359 -13.594 -6.617 1 97 273 PRO B O 1
ATOM 7053 N N . GLY B 1 274 ? -14.922 -14.055 -5.016 1 95.56 274 GLY B N 1
ATOM 7054 C CA . GLY B 1 274 ? -13.773 -14.07 -5.906 1 95.56 274 GLY B CA 1
ATOM 7055 C C . GLY B 1 274 ? -13.594 -15.391 -6.629 1 95.56 274 GLY B C 1
ATOM 7056 O O . GLY B 1 274 ? -13.023 -15.43 -7.727 1 95.56 274 GLY B O 1
ATOM 7057 N N . THR B 1 275 ? -14.094 -16.438 -6.016 1 96.06 275 THR B N 1
ATOM 7058 C CA . THR B 1 275 ? -13.82 -17.734 -6.598 1 96.06 275 THR B CA 1
ATOM 7059 C C . THR B 1 275 ? -15.125 -18.438 -6.98 1 96.06 275 THR B C 1
ATOM 7061 O O . THR B 1 275 ? -15.117 -19.391 -7.777 1 96.06 275 THR B O 1
ATOM 7064 N N . CYS B 1 276 ? -16.203 -17.984 -6.445 1 97.56 276 CYS B N 1
ATOM 7065 C CA . CYS B 1 276 ? -17.484 -18.594 -6.793 1 97.56 276 CYS B CA 1
ATOM 7066 C C . CYS B 1 276 ? -18 -18.078 -8.125 1 97.56 276 CYS B C 1
ATOM 7068 O O . CYS B 1 276 ? -18.031 -16.859 -8.352 1 97.56 276 CYS B O 1
ATOM 7070 N N . CYS B 1 277 ? -18.359 -18.969 -8.984 1 97.75 277 CYS B N 1
ATOM 7071 C CA . CYS B 1 277 ? -18.906 -18.578 -10.281 1 97.75 277 CYS B CA 1
ATOM 7072 C C . CYS B 1 277 ? -20.25 -17.891 -10.125 1 97.75 277 CYS B C 1
ATOM 7074 O O . CYS B 1 277 ? -21.031 -18.25 -9.242 1 97.75 277 CYS B O 1
ATOM 7076 N N . TYR B 1 278 ? -20.547 -16.984 -10.969 1 97.94 278 TYR B N 1
ATOM 7077 C CA . TYR B 1 278 ? -21.766 -16.188 -10.906 1 97.94 278 TYR B CA 1
ATOM 7078 C C . TYR B 1 278 ? -23 -17.062 -11.055 1 97.94 278 TYR B C 1
ATOM 7080 O O . TYR B 1 278 ? -24.047 -16.781 -10.469 1 97.94 278 TYR B O 1
ATOM 7088 N N . ALA B 1 279 ? -22.922 -18.172 -11.75 1 97.44 279 ALA B N 1
ATOM 7089 C CA . ALA B 1 279 ? -24.031 -19.078 -12.016 1 97.44 279 ALA B CA 1
ATOM 7090 C C . ALA B 1 279 ? -24.656 -19.578 -10.711 1 97.44 279 ALA B C 1
ATOM 7092 O O . ALA B 1 279 ? -25.875 -19.688 -10.594 1 97.44 279 ALA B O 1
ATOM 7093 N N . LEU B 1 280 ? -23.828 -19.938 -9.789 1 97.12 280 LEU B N 1
ATOM 7094 C CA . LEU B 1 280 ? -24.312 -20.438 -8.508 1 97.12 280 LEU B CA 1
ATOM 7095 C C . LEU B 1 280 ? -24.938 -19.328 -7.691 1 97.12 280 LEU B C 1
ATOM 7097 O O . LEU B 1 280 ? -25.938 -19.547 -6.988 1 97.12 280 LEU B O 1
ATOM 7101 N N . TYR B 1 281 ? -24.359 -18.156 -7.766 1 96.81 281 TYR B N 1
ATOM 7102 C CA . TYR B 1 281 ? -24.828 -16.984 -7.023 1 96.81 281 TYR B CA 1
ATOM 7103 C C . TYR B 1 281 ? -26.156 -16.469 -7.582 1 96.81 281 TYR B C 1
ATOM 7105 O O . TYR B 1 281 ? -27.047 -16.109 -6.828 1 96.81 281 TYR B O 1
ATOM 7113 N N . SER B 1 282 ? -26.281 -16.406 -8.922 1 94.94 282 SER B N 1
ATOM 7114 C CA . SER B 1 282 ? -27.406 -15.773 -9.602 1 94.94 282 SER B CA 1
ATOM 7115 C C . SER B 1 282 ? -28.703 -16.5 -9.312 1 94.94 282 SER B C 1
ATOM 7117 O O . SER B 1 282 ? -29.797 -15.938 -9.484 1 94.94 282 SER B O 1
ATOM 7119 N N . ASN B 1 283 ? -28.594 -17.688 -8.883 1 90.38 283 ASN B N 1
ATOM 7120 C CA . ASN B 1 283 ? -29.766 -18.484 -8.57 1 90.38 283 ASN B CA 1
ATOM 7121 C C . ASN B 1 283 ? -30.25 -18.234 -7.141 1 90.38 283 ASN B C 1
ATOM 7123 O O . ASN B 1 283 ? -31.219 -18.844 -6.691 1 90.38 283 ASN B O 1
ATOM 7127 N N . LEU B 1 284 ? -29.594 -17.391 -6.465 1 93.31 284 LEU B N 1
ATOM 7128 C CA . LEU B 1 284 ? -29.906 -17.109 -5.07 1 93.31 284 LEU B CA 1
ATOM 7129 C C . LEU B 1 284 ? -30.359 -15.656 -4.906 1 93.31 284 LEU B C 1
ATOM 7131 O O . LEU B 1 284 ? -30.031 -14.797 -5.727 1 93.31 284 LEU B O 1
ATOM 7135 N N . ASN B 1 285 ? -31.109 -15.383 -3.846 1 88.94 285 ASN B N 1
ATOM 7136 C CA . ASN B 1 285 ? -31.438 -14.016 -3.473 1 88.94 285 ASN B CA 1
ATOM 7137 C C . ASN B 1 285 ? -30.312 -13.367 -2.678 1 88.94 285 ASN B C 1
ATOM 7139 O O . ASN B 1 285 ? -29.578 -14.047 -1.951 1 88.94 285 ASN B O 1
ATOM 7143 N N . SER B 1 286 ? -30.188 -12.055 -2.906 1 83.88 286 SER B N 1
ATOM 7144 C CA . SER B 1 286 ? -29.094 -11.328 -2.27 1 83.88 286 SER B CA 1
ATOM 7145 C C . SER B 1 286 ? -29.125 -11.492 -0.754 1 83.88 286 SER B C 1
ATOM 7147 O O . SER B 1 286 ? -28.094 -11.477 -0.098 1 83.88 286 SER B O 1
ATOM 7149 N N . ASP B 1 287 ? -30.297 -11.648 -0.15 1 84.81 287 ASP B N 1
ATOM 7150 C CA . ASP B 1 287 ? -30.438 -11.75 1.298 1 84.81 287 ASP B CA 1
ATOM 7151 C C . ASP B 1 287 ? -30.125 -13.164 1.781 1 84.81 287 ASP B C 1
ATOM 7153 O O . ASP B 1 287 ? -30.031 -13.414 2.986 1 84.81 287 ASP B O 1
ATOM 7157 N N . GLN B 1 288 ? -29.844 -14.055 0.843 1 89.81 288 GLN B N 1
ATOM 7158 C CA . GLN B 1 288 ? -29.562 -15.445 1.182 1 89.81 288 GLN B CA 1
ATOM 7159 C C . GLN B 1 288 ? -28.062 -15.727 1.162 1 89.81 288 GLN B C 1
ATOM 7161 O O . GLN B 1 288 ? -27.641 -16.859 1.391 1 89.81 288 GLN B O 1
ATOM 7166 N N . VAL B 1 289 ? -27.344 -14.742 0.889 1 93.88 289 VAL B N 1
ATOM 7167 C CA . VAL B 1 289 ? -25.922 -15.023 0.646 1 93.88 289 VAL B CA 1
ATOM 7168 C C . VAL B 1 289 ? -25.062 -14.188 1.59 1 93.88 289 VAL B C 1
ATOM 7170 O O . VAL B 1 289 ? -25.391 -13.039 1.886 1 93.88 289 VAL B O 1
ATOM 7173 N N . PHE B 1 290 ? -24.047 -14.805 2.219 1 93.88 290 PHE B N 1
ATOM 7174 C CA . PHE B 1 290 ? -22.953 -14.164 2.928 1 93.88 290 PHE B CA 1
ATOM 7175 C C . PHE B 1 290 ? -21.703 -14.109 2.059 1 93.88 290 PHE B C 1
ATOM 7177 O O . PHE B 1 290 ? -20.969 -15.094 1.955 1 93.88 290 PHE B O 1
ATOM 7184 N N . LEU B 1 291 ? -21.469 -12.938 1.374 1 94.94 291 LEU B N 1
ATOM 7185 C CA . LEU B 1 291 ? -20.375 -12.781 0.425 1 94.94 291 LEU B CA 1
ATOM 7186 C C . LEU B 1 291 ? -19.094 -12.359 1.138 1 94.94 291 LEU B C 1
ATOM 7188 O O . LEU B 1 291 ? -18.891 -11.18 1.418 1 94.94 291 LEU B O 1
ATOM 7192 N N . GLN B 1 292 ? -18.219 -13.328 1.418 1 94.94 292 GLN B N 1
ATOM 7193 C CA . GLN B 1 292 ? -16.922 -13.086 2.041 1 94.94 292 GLN B CA 1
ATOM 7194 C C . GLN B 1 292 ? -15.875 -14.078 1.528 1 94.94 292 GLN B C 1
ATOM 7196 O O . GLN B 1 292 ? -16.219 -15.164 1.058 1 94.94 292 GLN B O 1
ATOM 7201 N N . GLN B 1 293 ? -14.656 -13.695 1.596 1 95.44 293 GLN B N 1
ATOM 7202 C CA . GLN B 1 293 ? -13.578 -14.609 1.246 1 95.44 293 GLN B CA 1
ATOM 7203 C C . GLN B 1 293 ? -13.688 -15.914 2.029 1 95.44 293 GLN B C 1
ATOM 7205 O O . GLN B 1 293 ? -13.992 -15.906 3.225 1 95.44 293 GLN B O 1
ATOM 7210 N N . SER B 1 294 ? -13.406 -16.938 1.336 1 97.06 294 SER B N 1
ATOM 7211 C CA . SER B 1 294 ? -13.43 -18.25 1.972 1 97.06 294 SER B CA 1
ATOM 7212 C C . SER B 1 294 ? -12.477 -18.312 3.158 1 97.06 294 SER B C 1
ATOM 7214 O O . SER B 1 294 ? -11.336 -17.844 3.068 1 97.06 294 SER B O 1
ATOM 7216 N N . PRO B 1 295 ? -12.945 -18.797 4.297 1 97.12 295 PRO B N 1
ATOM 7217 C CA . PRO B 1 295 ? -12.039 -18.938 5.445 1 97.12 295 PRO B CA 1
ATOM 7218 C C . PRO B 1 295 ? -10.914 -19.938 5.191 1 97.12 295 PRO B C 1
ATOM 7220 O O . PRO B 1 295 ? -9.93 -19.969 5.941 1 97.12 295 PRO B O 1
ATOM 7223 N N . LEU B 1 296 ? -11.031 -20.719 4.117 1 97.94 296 LEU B N 1
ATOM 7224 C CA . LEU B 1 296 ? -10.008 -21.719 3.82 1 97.94 296 LEU B CA 1
ATOM 7225 C C . LEU B 1 296 ? -8.789 -21.078 3.17 1 97.94 296 LEU B C 1
ATOM 7227 O O . LEU B 1 296 ? -7.703 -21.672 3.17 1 97.94 296 LEU B O 1
ATOM 7231 N N . ALA B 1 297 ? -9.023 -19.906 2.529 1 96.81 297 ALA B N 1
ATOM 7232 C CA . ALA B 1 297 ? -7.895 -19.234 1.892 1 96.81 297 ALA B CA 1
ATOM 7233 C C . ALA B 1 297 ? -6.773 -18.969 2.893 1 96.81 297 ALA B C 1
ATOM 7235 O O . ALA B 1 297 ? -5.613 -19.297 2.633 1 96.81 297 ALA B O 1
ATOM 7236 N N . LEU B 1 298 ? -7.09 -18.438 4.035 1 96.88 298 LEU B N 1
ATOM 7237 C CA . LEU B 1 298 ? -6.094 -18.125 5.059 1 96.88 298 LEU B CA 1
ATOM 7238 C C . LEU B 1 298 ? -5.594 -19.406 5.727 1 96.88 298 LEU B C 1
ATOM 7240 O O . LEU B 1 298 ? -4.402 -19.547 6.004 1 96.88 298 LEU B O 1
ATOM 7244 N N . ALA B 1 299 ? -6.516 -20.266 6.027 1 97.62 299 ALA B N 1
ATOM 7245 C CA . ALA B 1 299 ? -6.148 -21.516 6.703 1 97.62 299 ALA B CA 1
ATOM 7246 C C . ALA B 1 299 ? -5.121 -22.297 5.895 1 97.62 299 ALA B C 1
ATOM 7248 O O . ALA B 1 299 ? -4.172 -22.844 6.457 1 97.62 299 ALA B O 1
ATOM 7249 N N . LYS B 1 300 ? -5.348 -22.344 4.602 1 96.81 300 LYS B N 1
ATOM 7250 C CA . LYS B 1 300 ? -4.449 -23.031 3.689 1 96.81 300 LYS B CA 1
ATOM 7251 C C . LYS B 1 300 ? -3.111 -22.312 3.572 1 96.81 300 LYS B C 1
ATOM 7253 O O . LYS B 1 300 ? -2.062 -22.953 3.438 1 96.81 300 LYS B O 1
ATOM 7258 N N . ALA B 1 301 ? -3.113 -21.016 3.633 1 97.94 301 ALA B N 1
ATOM 7259 C CA . ALA B 1 301 ? -1.92 -20.188 3.49 1 97.94 301 ALA B CA 1
ATOM 7260 C C . ALA B 1 301 ? -1.027 -20.297 4.723 1 97.94 301 ALA B C 1
ATOM 7262 O O . ALA B 1 301 ? 0.191 -20.141 4.633 1 97.94 301 ALA B O 1
ATOM 7263 N N . LEU B 1 302 ? -1.628 -20.516 5.887 1 98.38 302 LEU B N 1
ATOM 7264 C CA . LEU B 1 302 ? -0.883 -20.75 7.121 1 98.38 302 LEU B CA 1
ATOM 7265 C C . LEU B 1 302 ? -0.464 -22.203 7.23 1 98.38 302 LEU B C 1
ATOM 7267 O O . LEU B 1 302 ? -1.206 -23.031 7.77 1 98.38 302 LEU B O 1
ATOM 7271 N N . LYS B 1 303 ? 0.732 -22.484 6.785 1 98.75 303 LYS B N 1
ATOM 7272 C CA . LYS B 1 303 ? 1.208 -23.875 6.723 1 98.75 303 LYS B CA 1
ATOM 7273 C C . LYS B 1 303 ? 1.418 -24.438 8.125 1 98.75 303 LYS B C 1
ATOM 7275 O O . LYS B 1 303 ? 1.908 -23.75 9.016 1 98.75 303 LYS B O 1
ATOM 7280 N N . ASN B 1 304 ? 0.98 -25.672 8.344 1 98.38 304 ASN B N 1
ATOM 7281 C CA . ASN B 1 304 ? 1.296 -26.375 9.586 1 98.38 304 ASN B CA 1
ATOM 7282 C C . ASN B 1 304 ? 2.729 -26.891 9.586 1 98.38 304 ASN B C 1
ATOM 7284 O O . ASN B 1 304 ? 3.41 -26.859 8.562 1 98.38 304 ASN B O 1
ATOM 7288 N N . PRO B 1 305 ? 3.236 -27.391 10.719 1 98.38 305 PRO B N 1
ATOM 7289 C CA . PRO B 1 305 ? 4.641 -27.781 10.82 1 98.38 305 PRO B CA 1
ATOM 7290 C C . PRO B 1 305 ? 5.02 -28.891 9.844 1 98.38 305 PRO B C 1
ATOM 7292 O O . PRO B 1 305 ? 6.129 -28.891 9.305 1 98.38 305 PRO B O 1
ATOM 7295 N N . VAL B 1 306 ? 4.133 -29.812 9.547 1 98.69 306 VAL B N 1
ATOM 7296 C CA . VAL B 1 306 ? 4.406 -30.922 8.633 1 98.69 306 VAL B CA 1
ATOM 7297 C C . VAL B 1 306 ? 4.562 -30.391 7.211 1 98.69 306 VAL B C 1
ATOM 7299 O O . VAL B 1 306 ? 5.488 -30.766 6.496 1 98.69 306 VAL B O 1
ATOM 7302 N N . GLU B 1 307 ? 3.662 -29.531 6.824 1 98.75 307 GLU B N 1
ATOM 7303 C CA . GLU B 1 307 ? 3.752 -28.906 5.504 1 98.75 307 GLU B CA 1
ATOM 7304 C C . GLU B 1 307 ? 5.039 -28.109 5.363 1 98.75 307 GLU B C 1
ATOM 7306 O O . GLU B 1 307 ? 5.691 -28.141 4.316 1 98.75 307 GLU B O 1
ATOM 7311 N N . LEU B 1 308 ? 5.398 -27.375 6.379 1 98.75 308 LEU B N 1
ATOM 7312 C CA . LEU B 1 308 ? 6.605 -26.547 6.34 1 98.75 308 LEU B CA 1
ATOM 7313 C C . LEU B 1 308 ? 7.852 -27.422 6.207 1 98.75 308 LEU B C 1
ATOM 7315 O O . LEU B 1 308 ? 8.75 -27.109 5.422 1 98.75 308 LEU B O 1
ATOM 7319 N N . ASP B 1 309 ? 7.91 -28.469 7.012 1 98.69 309 ASP B N 1
ATOM 7320 C CA . ASP B 1 309 ? 9.039 -29.375 6.918 1 98.69 309 ASP B CA 1
ATOM 7321 C C . ASP B 1 309 ? 9.125 -30.016 5.527 1 98.69 309 ASP B C 1
ATOM 7323 O O . ASP B 1 309 ? 10.211 -30.156 4.969 1 98.69 309 ASP B O 1
ATOM 7327 N N . GLY B 1 310 ? 7.977 -30.422 5.012 1 98.75 310 GLY B N 1
ATOM 7328 C CA . GLY B 1 310 ? 7.938 -30.938 3.656 1 98.75 310 GLY B CA 1
ATOM 7329 C C . GLY B 1 310 ? 8.445 -29.969 2.617 1 98.75 310 GLY B C 1
ATOM 7330 O O . GLY B 1 310 ? 9.219 -30.328 1.731 1 98.75 310 GLY B O 1
ATOM 7331 N N . LEU B 1 311 ? 8.031 -28.734 2.729 1 98.75 311 LEU B N 1
ATOM 7332 C CA . LEU B 1 311 ? 8.469 -27.672 1.814 1 98.75 311 LEU B CA 1
ATOM 7333 C C . LEU B 1 311 ? 9.977 -27.469 1.909 1 98.75 311 LEU B C 1
ATOM 7335 O O . LEU B 1 311 ? 10.656 -27.359 0.888 1 98.75 311 LEU B O 1
ATOM 7339 N N . ARG B 1 312 ? 10.523 -27.422 3.121 1 98.69 312 ARG B N 1
ATOM 7340 C CA . ARG B 1 312 ? 11.969 -27.281 3.289 1 98.69 312 ARG B CA 1
ATOM 7341 C C . ARG B 1 312 ? 12.703 -28.453 2.645 1 98.69 312 ARG B C 1
ATOM 7343 O O . ARG B 1 312 ? 13.656 -28.25 1.892 1 98.69 312 ARG B O 1
ATOM 7350 N N . ASP B 1 313 ? 12.219 -29.625 2.859 1 98.62 313 ASP B N 1
ATOM 7351 C CA . ASP B 1 313 ? 12.875 -30.844 2.367 1 98.62 313 ASP B CA 1
ATOM 7352 C C . ASP B 1 313 ? 12.836 -30.906 0.841 1 98.62 313 ASP B C 1
ATOM 7354 O O . ASP B 1 313 ? 13.836 -31.234 0.201 1 98.62 313 ASP B O 1
ATOM 7358 N N . CYS B 1 314 ? 11.703 -30.641 0.295 1 98.5 314 CYS B N 1
ATOM 7359 C CA . CYS B 1 314 ? 11.602 -30.766 -1.155 1 98.5 314 CYS B CA 1
ATOM 7360 C C . CYS B 1 314 ? 12.43 -29.688 -1.849 1 98.5 314 CYS B C 1
ATOM 7362 O O . CYS B 1 314 ? 12.961 -29.922 -2.938 1 98.5 314 CYS B O 1
ATOM 7364 N N . HIS B 1 315 ? 12.57 -28.5 -1.22 1 98.81 315 HIS B N 1
ATOM 7365 C CA . HIS B 1 315 ? 13.398 -27.453 -1.816 1 98.81 315 HIS B CA 1
ATOM 7366 C C . HIS B 1 315 ? 14.875 -27.828 -1.775 1 98.81 315 HIS B C 1
ATOM 7368 O O . HIS B 1 315 ? 15.648 -27.422 -2.637 1 98.81 315 HIS B O 1
ATOM 7374 N N . ILE B 1 316 ? 15.281 -28.594 -0.765 1 98.81 316 ILE B N 1
ATOM 7375 C CA . ILE B 1 316 ? 16.641 -29.109 -0.728 1 98.81 316 ILE B CA 1
ATOM 7376 C C . ILE B 1 316 ? 16.859 -30.094 -1.879 1 98.81 316 ILE B C 1
ATOM 7378 O O . ILE B 1 316 ? 17.828 -29.969 -2.627 1 98.81 316 ILE B O 1
ATOM 7382 N N . ARG B 1 317 ? 15.93 -31.031 -2.119 1 98.75 317 ARG B N 1
ATOM 7383 C CA . ARG B 1 317 ? 16.016 -31.984 -3.227 1 98.75 317 ARG B CA 1
ATOM 7384 C C . ARG B 1 317 ? 15.992 -31.266 -4.57 1 98.75 317 ARG B C 1
ATOM 7386 O O . ARG B 1 317 ? 16.75 -31.594 -5.473 1 98.75 317 ARG B O 1
ATOM 7393 N N . ASP B 1 318 ? 15.109 -30.328 -4.656 1 98.81 318 ASP B N 1
ATOM 7394 C CA . ASP B 1 318 ? 14.984 -29.562 -5.891 1 98.81 318 ASP B CA 1
ATOM 7395 C C . ASP B 1 318 ? 16.25 -28.75 -6.164 1 98.81 318 ASP B C 1
ATOM 7397 O O . ASP B 1 318 ? 16.672 -28.609 -7.316 1 98.81 318 ASP B O 1
ATOM 7401 N N . GLY B 1 319 ? 16.812 -28.125 -5.094 1 98.88 319 GLY B N 1
ATOM 7402 C CA . GLY B 1 319 ? 18.078 -27.422 -5.227 1 98.88 319 GLY B CA 1
ATOM 7403 C C . GLY B 1 319 ? 19.203 -28.297 -5.773 1 98.88 319 GLY B C 1
ATOM 7404 O O . GLY B 1 319 ? 19.969 -27.875 -6.625 1 98.88 319 GLY B O 1
ATOM 7405 N N . ALA B 1 320 ? 19.266 -29.5 -5.293 1 98.81 320 ALA B N 1
ATOM 7406 C CA . ALA B 1 320 ? 20.25 -30.453 -5.801 1 98.81 320 ALA B CA 1
ATOM 7407 C C . ALA B 1 320 ? 20.047 -30.703 -7.293 1 98.81 320 ALA B C 1
ATOM 7409 O O . ALA B 1 320 ? 21.016 -30.766 -8.055 1 98.81 320 ALA B O 1
ATOM 7410 N N . ALA B 1 321 ? 18.781 -30.859 -7.68 1 98.88 321 ALA B N 1
ATOM 7411 C CA . ALA B 1 321 ? 18.484 -31.062 -9.094 1 98.88 321 ALA B CA 1
ATOM 7412 C C . ALA B 1 321 ? 18.938 -29.875 -9.938 1 98.88 321 ALA B C 1
ATOM 7414 O O . ALA B 1 321 ? 19.5 -30.062 -11.023 1 98.88 321 ALA B O 1
ATOM 7415 N N . VAL B 1 322 ? 18.719 -28.688 -9.469 1 98.88 322 VAL B N 1
ATOM 7416 C CA . VAL B 1 322 ? 19.078 -27.469 -10.195 1 98.88 322 VAL B CA 1
ATOM 7417 C C . VAL B 1 322 ? 20.594 -27.375 -10.312 1 98.88 322 VAL B C 1
ATOM 7419 O O . VAL B 1 322 ? 21.109 -27.016 -11.375 1 98.88 322 VAL B O 1
ATOM 7422 N N . VAL B 1 323 ? 21.328 -27.672 -9.234 1 98.81 323 VAL B N 1
ATOM 7423 C CA . VAL B 1 323 ? 22.781 -27.625 -9.266 1 98.81 323 VAL B CA 1
ATOM 7424 C C . VAL B 1 323 ? 23.312 -28.672 -10.227 1 98.81 323 VAL B C 1
ATOM 7426 O O . VAL B 1 323 ? 24.219 -28.406 -11.031 1 98.81 323 VAL B O 1
ATOM 7429 N N . GLN B 1 324 ? 22.781 -29.891 -10.195 1 98.81 324 GLN B N 1
ATOM 7430 C CA . GLN B 1 324 ? 23.172 -30.938 -11.125 1 98.81 324 GLN B CA 1
ATOM 7431 C C . GLN B 1 324 ? 22.938 -30.516 -12.57 1 98.81 324 GLN B C 1
ATOM 7433 O O . GLN B 1 324 ? 23.766 -30.781 -13.453 1 98.81 324 GLN B O 1
ATOM 7438 N N . TYR B 1 325 ? 21.891 -29.922 -12.797 1 98.69 325 TYR B N 1
ATOM 7439 C CA . TYR B 1 325 ? 21.547 -29.391 -14.109 1 98.69 325 TYR B CA 1
ATOM 7440 C C . TYR B 1 325 ? 22.562 -28.344 -14.555 1 98.69 325 TYR B C 1
ATOM 7442 O O . TYR B 1 325 ? 23.031 -28.391 -15.695 1 98.69 325 TYR B O 1
ATOM 7450 N N . LEU B 1 326 ? 22.891 -27.359 -13.641 1 98.69 326 LEU B N 1
ATOM 7451 C CA . LEU B 1 326 ? 23.844 -26.312 -13.977 1 98.69 326 LEU B CA 1
ATOM 7452 C C . LEU B 1 326 ? 25.219 -26.891 -14.273 1 98.69 326 LEU B C 1
ATOM 7454 O O . LEU B 1 326 ? 25.922 -26.422 -15.164 1 98.69 326 LEU B O 1
ATOM 7458 N N . VAL B 1 327 ? 25.625 -27.891 -13.547 1 98.56 327 VAL B N 1
ATOM 7459 C CA . VAL B 1 327 ? 26.875 -28.594 -13.789 1 98.56 327 VAL B CA 1
ATOM 7460 C C . VAL B 1 327 ? 26.859 -29.203 -15.188 1 98.56 327 VAL B C 1
ATOM 7462 O O . VAL B 1 327 ? 27.812 -29.031 -15.953 1 98.56 327 VAL B O 1
ATOM 7465 N N . TRP B 1 328 ? 25.797 -29.938 -15.453 1 98.25 328 TRP B N 1
ATOM 7466 C CA . TRP B 1 328 ? 25.641 -30.578 -16.75 1 98.25 328 TRP B CA 1
ATOM 7467 C C . TRP B 1 328 ? 25.641 -29.547 -17.875 1 98.25 328 TRP B C 1
ATOM 7469 O O . TRP B 1 328 ? 26.328 -29.719 -18.891 1 98.25 328 TRP B O 1
ATOM 7479 N N . LEU B 1 329 ? 24.891 -28.516 -17.703 1 97.81 329 LEU B N 1
ATOM 7480 C CA . LEU B 1 329 ? 24.75 -27.484 -18.734 1 97.81 329 LEU B CA 1
ATOM 7481 C C . LEU B 1 329 ? 26.094 -26.797 -18.984 1 97.81 329 LEU B C 1
ATOM 7483 O O . LEU B 1 329 ? 26.438 -26.5 -20.125 1 97.81 329 LEU B O 1
ATOM 7487 N N . ASP B 1 330 ? 26.797 -26.484 -17.891 1 97.44 330 ASP B N 1
ATOM 7488 C CA . ASP B 1 330 ? 28.125 -25.875 -18.016 1 97.44 330 ASP B CA 1
ATOM 7489 C C . ASP B 1 330 ? 29.062 -26.75 -18.828 1 97.44 330 ASP B C 1
ATOM 7491 O O . ASP B 1 330 ? 29.766 -26.266 -19.719 1 97.44 330 ASP B O 1
ATOM 7495 N N . LYS B 1 331 ? 29.078 -27.984 -18.547 1 96.06 331 LYS B N 1
ATOM 7496 C CA . LYS B 1 331 ? 29.906 -28.938 -19.281 1 96.06 331 LYS B CA 1
ATOM 7497 C C . LYS B 1 331 ? 29.516 -29 -20.75 1 96.06 331 LYS B C 1
ATOM 7499 O O . LYS B 1 331 ? 30.375 -29 -21.625 1 96.06 331 LYS B O 1
ATOM 7504 N N . GLN B 1 332 ? 28.234 -29.078 -20.984 1 95.31 332 GLN B N 1
ATOM 7505 C CA . GLN B 1 332 ? 27.734 -29.172 -22.359 1 95.31 332 GLN B CA 1
ATOM 7506 C C . GLN B 1 332 ? 28.109 -27.906 -23.141 1 95.31 332 GLN B C 1
ATOM 7508 O O . GLN B 1 332 ? 28.5 -28 -24.312 1 95.31 332 GLN B O 1
ATOM 7513 N N . MET B 1 333 ? 28 -26.781 -22.547 1 94.69 333 MET B N 1
ATOM 7514 C CA . MET B 1 333 ? 28.297 -25.516 -23.219 1 94.69 333 MET B CA 1
ATOM 7515 C C . MET B 1 333 ? 29.781 -25.438 -23.562 1 94.69 333 MET B C 1
ATOM 7517 O O . MET B 1 333 ? 30.156 -24.922 -24.609 1 94.69 333 MET B O 1
ATOM 7521 N N . GLN B 1 334 ? 30.594 -25.922 -22.641 1 93.19 334 GLN B N 1
ATOM 7522 C CA . GLN B 1 334 ? 32.031 -25.922 -22.891 1 93.19 334 GLN B CA 1
ATOM 7523 C C . GLN B 1 334 ? 32.406 -26.922 -23.969 1 93.19 334 GLN B C 1
ATOM 7525 O O . GLN B 1 334 ? 33.094 -26.594 -24.922 1 93.19 334 GLN B O 1
ATOM 7530 N N . GLU B 1 335 ? 31.906 -28.094 -23.906 1 91.44 335 GLU B N 1
ATOM 7531 C CA . GLU B 1 335 ? 32.312 -29.188 -24.766 1 91.44 335 GLU B CA 1
ATOM 7532 C C . GLU B 1 335 ? 31.688 -29.078 -26.156 1 91.44 335 GLU B C 1
ATOM 7534 O O . GLU B 1 335 ? 32.344 -29.328 -27.156 1 91.44 335 GLU B O 1
ATOM 7539 N N . ASN B 1 336 ? 30.438 -28.672 -26.125 1 87.75 336 ASN B N 1
ATOM 7540 C CA . ASN B 1 336 ? 29.719 -28.703 -27.406 1 87.75 336 ASN B CA 1
ATOM 7541 C C . ASN B 1 336 ? 29.766 -27.359 -28.109 1 87.75 336 ASN B C 1
ATOM 7543 O O . ASN B 1 336 ? 29.656 -27.281 -29.328 1 87.75 336 ASN B O 1
ATOM 7547 N N . TYR B 1 337 ? 30 -26.297 -27.359 1 88.44 337 TYR B N 1
ATOM 7548 C CA . TYR B 1 337 ? 29.938 -24.984 -27.984 1 88.44 337 TYR B CA 1
ATOM 7549 C C . TYR B 1 337 ? 31.234 -24.219 -27.781 1 88.44 337 TYR B C 1
ATOM 7551 O O . TYR B 1 337 ? 31.375 -23.078 -28.25 1 88.44 337 TYR B O 1
ATOM 7559 N N . GLY B 1 338 ? 32.156 -24.828 -27.125 1 88.31 338 GLY B N 1
ATOM 7560 C CA . GLY B 1 338 ? 33.438 -24.172 -26.906 1 88.31 338 GLY B CA 1
ATOM 7561 C C . GLY B 1 338 ? 33.344 -22.922 -26.062 1 88.31 338 GLY B C 1
ATOM 7562 O O . GLY B 1 338 ? 34.156 -22 -26.188 1 88.31 338 GLY B O 1
ATOM 7563 N N . ALA B 1 339 ? 32.312 -22.875 -25.266 1 92.5 339 ALA B N 1
ATOM 7564 C CA . ALA B 1 339 ? 32.094 -21.688 -24.438 1 92.5 339 ALA B CA 1
ATOM 7565 C C . ALA B 1 339 ? 33.094 -21.625 -23.297 1 92.5 339 ALA B C 1
ATOM 7567 O O . ALA B 1 339 ? 33.625 -22.641 -22.844 1 92.5 339 ALA B O 1
ATOM 7568 N N . PRO B 1 340 ? 33.406 -20.375 -22.812 1 92.5 340 PRO B N 1
ATOM 7569 C CA . PRO B 1 340 ? 34.25 -20.25 -21.609 1 92.5 340 PRO B CA 1
ATOM 7570 C C . PRO B 1 340 ? 33.625 -20.953 -20.406 1 92.5 340 PRO B C 1
ATOM 7572 O O . PRO B 1 340 ? 34.375 -21.484 -19.562 1 92.5 340 PRO B O 1
ATOM 7575 N N . GLY B 1 341 ? 32.25 -20.828 -20.328 1 94.25 341 GLY B N 1
ATOM 7576 C CA . GLY B 1 341 ? 31.578 -21.594 -19.281 1 94.25 341 GLY B CA 1
ATOM 7577 C C . GLY B 1 341 ? 31.016 -20.703 -18.188 1 94.25 341 GLY B C 1
ATOM 7578 O O . GLY B 1 341 ? 30.875 -19.5 -18.359 1 94.25 341 GLY B O 1
ATOM 7579 N N . TYR B 1 342 ? 30.578 -21.359 -17.078 1 96.88 342 TYR B N 1
ATOM 7580 C CA . TYR B 1 342 ? 29.828 -20.766 -15.977 1 96.88 342 TYR B CA 1
ATOM 7581 C C . TYR B 1 342 ? 30.703 -19.766 -15.211 1 96.88 342 TYR B C 1
ATOM 7583 O O . TYR B 1 342 ? 30.188 -18.781 -14.672 1 96.88 342 TYR B O 1
ATOM 7591 N N . PHE B 1 343 ? 32.062 -19.844 -15.273 1 96.81 343 PHE B N 1
ATOM 7592 C CA . PHE B 1 343 ? 32.906 -19.125 -14.328 1 96.81 343 PHE B CA 1
ATOM 7593 C C . PHE B 1 343 ? 33.719 -18.062 -15.039 1 96.81 343 PHE B C 1
ATOM 7595 O O . PHE B 1 343 ? 34 -17 -14.469 1 96.81 343 PHE B O 1
ATOM 7602 N N . LEU B 1 344 ? 34.062 -18.281 -16.297 1 93.31 344 LEU B N 1
ATOM 7603 C CA . LEU B 1 344 ? 35.062 -17.438 -16.953 1 93.31 344 LEU B CA 1
ATOM 7604 C C . LEU B 1 344 ? 34.375 -16.406 -17.859 1 93.31 344 LEU B C 1
ATOM 7606 O O . LEU B 1 344 ? 33.312 -16.672 -18.391 1 93.31 344 LEU B O 1
ATOM 7610 N N . GLU B 1 345 ? 35.094 -15.219 -17.938 1 90.25 345 GLU B N 1
ATOM 7611 C CA . GLU B 1 345 ? 34.625 -14.156 -18.812 1 90.25 345 GLU B CA 1
ATOM 7612 C C . GLU B 1 345 ? 35.562 -13.984 -20.016 1 90.25 345 GLU B C 1
ATOM 7614 O O . GLU B 1 345 ? 36.438 -13.141 -19.984 1 90.25 345 GLU B O 1
ATOM 7619 N N . GLN B 1 346 ? 35.812 -14.727 -20.766 1 77.56 346 GLN B N 1
ATOM 7620 C CA . GLN B 1 346 ? 36.688 -14.609 -21.906 1 77.56 346 GLN B CA 1
ATOM 7621 C C . GLN B 1 346 ? 35.906 -14.32 -23.188 1 77.56 346 GLN B C 1
ATOM 7623 O O . GLN B 1 346 ? 34.812 -14.844 -23.375 1 77.56 346 GLN B O 1
ATOM 7628 N N . GLU B 1 347 ? 36.562 -13.156 -23.75 1 63.81 347 GLU B N 1
ATOM 7629 C CA . GLU B 1 347 ? 36 -12.844 -25.047 1 63.81 347 GLU B CA 1
ATOM 7630 C C . GLU B 1 347 ? 36.312 -13.93 -26.078 1 63.81 347 GLU B C 1
ATOM 7632 O O . GLU B 1 347 ? 37.344 -14.617 -25.953 1 63.81 347 GLU B O 1
ATOM 7637 N N . GLY B 1 348 ? 35.531 -14.336 -27.031 1 56.78 348 GLY B N 1
ATOM 7638 C CA . GLY B 1 348 ? 35.781 -15.164 -28.203 1 56.78 348 GLY B CA 1
ATOM 7639 C C . GLY B 1 348 ? 35.469 -16.625 -27.984 1 56.78 348 GLY B C 1
ATOM 7640 O O . GLY B 1 348 ? 35.719 -17.172 -26.906 1 56.78 348 GLY B O 1
ATOM 7641 N N . THR B 1 349 ? 34.375 -16.953 -28.375 1 53.69 349 THR B N 1
ATOM 7642 C CA . THR B 1 349 ? 34.062 -18.375 -28.453 1 53.69 349 THR B CA 1
ATOM 7643 C C . THR B 1 349 ? 35.156 -19.141 -29.188 1 53.69 349 THR B C 1
ATOM 7645 O O . THR B 1 349 ? 35.688 -18.672 -30.188 1 53.69 349 THR B O 1
ATOM 7648 N N . HIS B 1 350 ? 35.969 -19.859 -28.609 1 52.28 350 HIS B N 1
ATOM 7649 C CA . HIS B 1 350 ? 36.719 -20.734 -29.484 1 52.28 350 HIS B CA 1
ATOM 7650 C C . HIS B 1 350 ? 35.844 -21.438 -30.484 1 52.28 350 HIS B C 1
ATOM 7652 O O . HIS B 1 350 ? 34.844 -22.078 -30.109 1 52.28 350 HIS B O 1
ATOM 7658 N N . LYS B 1 351 ? 35.719 -20.828 -31.609 1 50 351 LYS B N 1
ATOM 7659 C CA . LYS B 1 351 ? 34.938 -21.438 -32.688 1 50 351 LYS B CA 1
ATOM 7660 C C . LYS B 1 351 ? 35.25 -22.922 -32.812 1 50 351 LYS B C 1
ATOM 7662 O O . LYS B 1 351 ? 36.188 -23.297 -33.531 1 50 351 LYS B O 1
ATOM 7667 N N . ARG B 1 352 ? 35.125 -23.656 -31.797 1 48.25 352 ARG B N 1
ATOM 7668 C CA . ARG B 1 352 ? 35.125 -25.047 -32.219 1 48.25 352 ARG B CA 1
ATOM 7669 C C . ARG B 1 352 ? 33.844 -25.391 -33 1 48.25 352 ARG B C 1
ATOM 7671 O O . ARG B 1 352 ? 32.75 -24.953 -32.625 1 48.25 352 ARG B O 1
ATOM 7678 N N . LYS B 1 353 ? 34 -25.781 -34.094 1 49.38 353 LYS B N 1
ATOM 7679 C CA . LYS B 1 353 ? 32.906 -26.328 -34.938 1 49.38 353 LYS B CA 1
ATOM 7680 C C . LYS B 1 353 ? 32.062 -27.312 -34.125 1 49.38 353 LYS B C 1
ATOM 7682 O O . LYS B 1 353 ? 32.594 -28.203 -33.469 1 49.38 353 LYS B O 1
ATOM 7687 N N . PRO B 1 354 ? 30.75 -26.906 -33.844 1 48.19 354 PRO B N 1
ATOM 7688 C CA . PRO B 1 354 ? 29.906 -27.938 -33.281 1 48.19 354 PRO B CA 1
ATOM 7689 C C . PRO B 1 354 ? 30.25 -29.344 -33.781 1 48.19 354 PRO B C 1
ATOM 7691 O O . PRO B 1 354 ? 30.344 -29.547 -35 1 48.19 354 PRO B O 1
ATOM 7694 N N . THR B 1 355 ? 31.031 -30.016 -33.25 1 47.41 355 THR B N 1
ATOM 7695 C CA . THR B 1 355 ? 31.016 -31.406 -33.719 1 47.41 355 THR B CA 1
ATOM 7696 C C . THR B 1 355 ? 29.594 -31.922 -33.875 1 47.41 355 THR B C 1
ATOM 7698 O O . THR B 1 355 ? 28.656 -31.359 -33.281 1 47.41 355 THR B O 1
ATOM 7701 N N . GLN B 1 356 ? 29.25 -32.844 -34.812 1 49.81 356 GLN B N 1
ATOM 7702 C CA . GLN B 1 356 ? 27.984 -33.531 -35.062 1 49.81 356 GLN B CA 1
ATOM 7703 C C . GLN B 1 356 ? 27.156 -33.688 -33.812 1 49.81 356 GLN B C 1
ATOM 7705 O O . GLN B 1 356 ? 26.453 -34.688 -33.625 1 49.81 356 GLN B O 1
ATOM 7710 N N . SER B 1 357 ? 27.375 -32.906 -32.688 1 57.22 357 SER B N 1
ATOM 7711 C CA . SER B 1 357 ? 26.922 -33.031 -31.312 1 57.22 357 SER B CA 1
ATOM 7712 C C . SER B 1 357 ? 25.5 -32.5 -31.156 1 57.22 357 SER B C 1
ATOM 7714 O O . SER B 1 357 ? 24.984 -31.812 -32.031 1 57.22 357 SER B O 1
ATOM 7716 N N . VAL B 1 358 ? 24.75 -32.938 -30.062 1 70.5 358 VAL B N 1
ATOM 7717 C CA . VAL B 1 358 ? 23.391 -32.719 -29.625 1 70.5 358 VAL B CA 1
ATOM 7718 C C . VAL B 1 358 ? 23.125 -31.203 -29.453 1 70.5 358 VAL B C 1
ATOM 7720 O O . VAL B 1 358 ? 23.875 -30.516 -28.766 1 70.5 358 VAL B O 1
ATOM 7723 N N . LYS B 1 359 ? 22.219 -30.656 -30.359 1 87.69 359 LYS B N 1
ATOM 7724 C CA . LYS B 1 359 ? 21.812 -29.25 -30.25 1 87.69 359 LYS B CA 1
ATOM 7725 C C . LYS B 1 359 ? 21.078 -29 -28.938 1 87.69 359 LYS B C 1
ATOM 7727 O O . LYS B 1 359 ? 20.094 -29.672 -28.625 1 87.69 359 LYS B O 1
ATOM 7732 N N . LEU B 1 360 ? 21.688 -28.141 -28.156 1 94.25 360 LEU B N 1
ATOM 7733 C CA . LEU B 1 360 ? 21.016 -27.734 -26.938 1 94.25 360 LEU B CA 1
ATOM 7734 C C . LEU B 1 360 ? 20.031 -26.594 -27.203 1 94.25 360 LEU B C 1
ATOM 7736 O O . LEU B 1 360 ? 20.438 -25.5 -27.594 1 94.25 360 LEU B O 1
ATOM 7740 N N . THR B 1 361 ? 18.766 -26.844 -27.062 1 96.31 361 THR B N 1
ATOM 7741 C CA . THR B 1 361 ? 17.719 -25.844 -27.281 1 96.31 361 THR B CA 1
ATOM 7742 C C . THR B 1 361 ? 17.016 -25.516 -25.969 1 96.31 361 THR B C 1
ATOM 7744 O O . THR B 1 361 ? 17.172 -26.234 -24.969 1 96.31 361 THR B O 1
ATOM 7747 N N . GLU B 1 362 ? 16.281 -24.406 -25.984 1 97.88 362 GLU B N 1
ATOM 7748 C CA . GLU B 1 362 ? 15.477 -24.016 -24.828 1 97.88 362 GLU B CA 1
ATOM 7749 C C . GLU B 1 362 ? 14.609 -25.188 -24.344 1 97.88 362 GLU B C 1
ATOM 7751 O O . GLU B 1 362 ? 14.406 -25.359 -23.141 1 97.88 362 GLU B O 1
ATOM 7756 N N . VAL B 1 363 ? 14.156 -26.016 -25.234 1 97.12 363 VAL B N 1
ATOM 7757 C CA . VAL B 1 363 ? 13.289 -27.141 -24.922 1 97.12 363 VAL B CA 1
ATOM 7758 C C . VAL B 1 363 ? 14.125 -28.297 -24.344 1 97.12 363 VAL B C 1
ATOM 7760 O O . VAL B 1 363 ? 13.828 -28.812 -23.281 1 97.12 363 VAL B O 1
ATOM 7763 N N . THR B 1 364 ? 15.195 -28.672 -25.094 1 96.62 364 THR B N 1
ATOM 7764 C CA . THR B 1 364 ? 15.961 -29.844 -24.703 1 96.62 364 THR B CA 1
ATOM 7765 C C . THR B 1 364 ? 16.625 -29.641 -23.344 1 96.62 364 THR B C 1
ATOM 7767 O O . THR B 1 364 ? 16.734 -30.578 -22.562 1 96.62 364 THR B O 1
ATOM 7770 N N . VAL B 1 365 ? 17.078 -28.469 -23.047 1 97.56 365 VAL B N 1
ATOM 7771 C CA . VAL B 1 365 ? 17.75 -28.25 -21.781 1 97.56 365 VAL B CA 1
ATOM 7772 C C . VAL B 1 365 ? 16.703 -28.219 -20.656 1 97.56 365 VAL B C 1
ATOM 7774 O O . VAL B 1 365 ? 17 -28.609 -19.516 1 97.56 365 VAL B O 1
ATOM 7777 N N . SER B 1 366 ? 15.5 -27.656 -20.891 1 97.62 366 SER B N 1
ATOM 7778 C CA . SER B 1 366 ? 14.43 -27.703 -19.906 1 97.62 366 SER B CA 1
ATOM 7779 C C . SER B 1 366 ? 14.039 -29.141 -19.578 1 97.62 366 SER B C 1
ATOM 7781 O O . SER B 1 366 ? 13.773 -29.484 -18.438 1 97.62 366 SER B O 1
ATOM 7783 N N . ASP B 1 367 ? 14.016 -29.984 -20.609 1 97.38 367 ASP B N 1
ATOM 7784 C CA . ASP B 1 367 ? 13.727 -31.391 -20.406 1 97.38 367 ASP B CA 1
ATOM 7785 C C . ASP B 1 367 ? 14.789 -32.062 -19.531 1 97.38 367 ASP B C 1
ATOM 7787 O O . ASP B 1 367 ? 14.469 -32.906 -18.703 1 97.38 367 ASP B O 1
ATOM 7791 N N . LYS B 1 368 ? 16 -31.719 -19.812 1 97.94 368 LYS B N 1
ATOM 7792 C CA . LYS B 1 368 ? 17.078 -32.281 -19.016 1 97.94 368 LYS B CA 1
ATOM 7793 C C . LYS B 1 368 ? 16.922 -31.906 -17.547 1 97.94 368 LYS B C 1
ATOM 7795 O O . LYS B 1 368 ? 17.156 -32.75 -16.656 1 97.94 368 LYS B O 1
ATOM 7800 N N . LEU B 1 369 ? 16.609 -30.656 -17.234 1 98.62 369 LEU B N 1
ATOM 7801 C CA . LEU B 1 369 ? 16.359 -30.25 -15.852 1 98.62 369 LEU B CA 1
ATOM 7802 C C . LEU B 1 369 ? 15.242 -31.094 -15.234 1 98.62 369 LEU B C 1
ATOM 7804 O O . LEU B 1 369 ? 15.344 -31.516 -14.078 1 98.62 369 LEU B O 1
ATOM 7808 N N . GLU B 1 370 ? 14.133 -31.297 -15.945 1 98.56 370 GLU B N 1
ATOM 7809 C CA . GLU B 1 370 ? 13.039 -32.125 -15.453 1 98.56 370 GLU B CA 1
ATOM 7810 C C . GLU B 1 370 ? 13.508 -33.531 -15.133 1 98.56 370 GLU B C 1
ATOM 7812 O O . GLU B 1 370 ? 13.039 -34.156 -14.172 1 98.56 370 GLU B O 1
ATOM 7817 N N . SER B 1 371 ? 14.43 -34.031 -15.969 1 98.62 371 SER B N 1
ATOM 7818 C CA . SER B 1 371 ? 14.93 -35.375 -15.734 1 98.62 371 SER B CA 1
ATOM 7819 C C . SER B 1 371 ? 15.695 -35.469 -14.422 1 98.62 371 SER B C 1
ATOM 7821 O O . SER B 1 371 ? 15.641 -36.5 -13.727 1 98.62 371 SER B O 1
ATOM 7823 N N . PHE B 1 372 ? 16.484 -34.438 -14.07 1 98.69 372 PHE B N 1
ATOM 7824 C CA . PHE B 1 372 ? 17.156 -34.406 -12.781 1 98.69 372 PHE B CA 1
ATOM 7825 C C . PHE B 1 372 ? 16.141 -34.375 -11.641 1 98.69 372 PHE B C 1
ATOM 7827 O O . PHE B 1 372 ? 16.328 -35.062 -10.625 1 98.69 372 PHE B O 1
ATOM 7834 N N . ARG B 1 373 ? 15.07 -33.625 -11.773 1 98.75 373 ARG B N 1
ATOM 7835 C CA . ARG B 1 373 ? 14.023 -33.531 -10.758 1 98.75 373 ARG B CA 1
ATOM 7836 C C . ARG B 1 373 ? 13.305 -34.875 -10.609 1 98.75 373 ARG B C 1
ATOM 7838 O O . ARG B 1 373 ? 12.969 -35.281 -9.492 1 98.75 373 ARG B O 1
ATOM 7845 N N . ALA B 1 374 ? 13.039 -35.531 -11.734 1 98.5 374 ALA B N 1
ATOM 7846 C CA . ALA B 1 374 ? 12.297 -36.781 -11.766 1 98.5 374 ALA B CA 1
ATOM 7847 C C . ALA B 1 374 ? 13.031 -37.875 -10.977 1 98.5 374 ALA B C 1
ATOM 7849 O O . ALA B 1 374 ? 12.422 -38.844 -10.508 1 98.5 374 ALA B O 1
ATOM 7850 N N . SER B 1 375 ? 14.305 -37.719 -10.789 1 97.94 375 SER B N 1
ATOM 7851 C CA . SER B 1 375 ? 15.102 -38.688 -10.055 1 97.94 375 SER B CA 1
ATOM 7852 C C . SER B 1 375 ? 15 -38.469 -8.547 1 97.94 375 SER B C 1
ATOM 7854 O O . SER B 1 375 ? 15.477 -39.281 -7.762 1 97.94 375 SER B O 1
ATOM 7856 N N . LYS B 1 376 ? 14.406 -37.438 -8.086 1 98.19 376 LYS B N 1
ATOM 7857 C CA . LYS B 1 376 ? 14.359 -37.094 -6.672 1 98.19 376 LYS B CA 1
ATOM 7858 C C . LYS B 1 376 ? 13.141 -37.719 -5.996 1 98.19 376 LYS B C 1
ATOM 7860 O O . LYS B 1 376 ? 12.102 -37.906 -6.637 1 98.19 376 L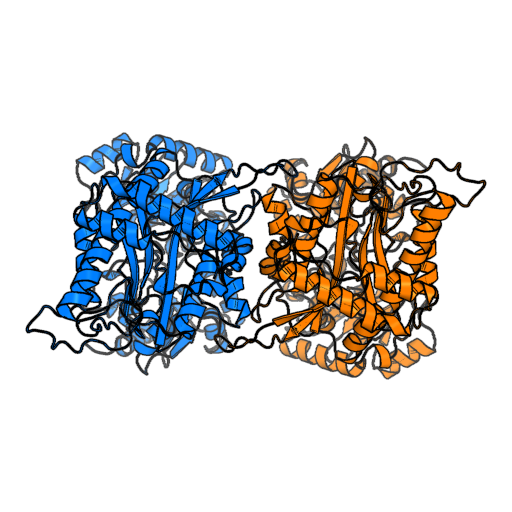YS B O 1
ATOM 7865 N N . LYS B 1 377 ? 13.25 -37.969 -4.707 1 98.06 377 LYS B N 1
ATOM 7866 C CA . LYS B 1 377 ? 12.188 -38.562 -3.898 1 98.06 377 LYS B CA 1
ATOM 7867 C C . LYS B 1 377 ? 10.922 -37.719 -3.938 1 98.06 377 LYS B C 1
ATOM 7869 O O . LYS B 1 377 ? 10.992 -36.5 -3.84 1 98.06 377 LYS B O 1
ATOM 7874 N N . HIS B 1 378 ? 9.695 -38.281 -4.148 1 98.25 378 HIS B N 1
ATOM 7875 C CA . HIS B 1 378 ? 8.344 -37.75 -4.055 1 98.25 378 HIS B CA 1
ATOM 7876 C C . HIS B 1 378 ? 8.023 -36.875 -5.262 1 98.25 378 HIS B C 1
ATOM 7878 O O . HIS B 1 378 ? 7.043 -36.125 -5.242 1 98.25 378 HIS B O 1
ATOM 7884 N N . PHE B 1 379 ? 8.914 -36.906 -6.281 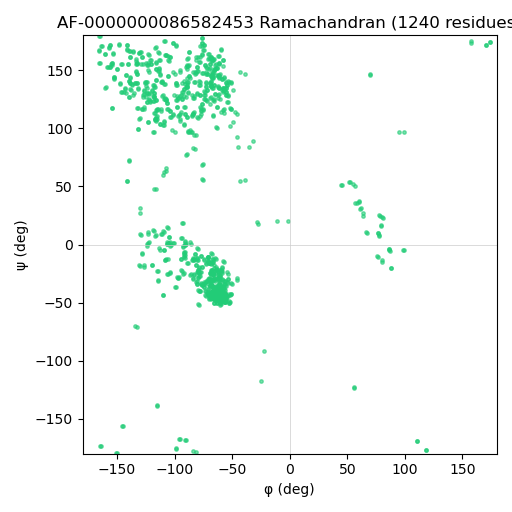1 98.62 379 PHE B N 1
ATOM 7885 C CA . PHE B 1 379 ? 8.648 -36.125 -7.477 1 98.62 379 PHE B CA 1
ATOM 7886 C C . PHE B 1 379 ? 7.312 -36.5 -8.102 1 98.62 379 PHE B C 1
ATOM 7888 O O . PHE B 1 379 ? 6.992 -37.688 -8.211 1 98.62 379 PHE B O 1
ATOM 7895 N N . ARG B 1 380 ? 6.457 -35.5 -8.508 1 98.38 380 ARG B N 1
ATOM 7896 C CA . ARG B 1 380 ? 5.133 -35.75 -9.07 1 98.38 380 ARG B CA 1
ATOM 7897 C C . ARG B 1 380 ? 4.941 -34.969 -10.375 1 98.38 380 ARG B C 1
ATOM 7899 O O . ARG B 1 380 ? 3.832 -34.938 -10.914 1 98.38 380 ARG B O 1
ATOM 7906 N N . GLY B 1 381 ? 5.961 -34.375 -10.891 1 98.19 381 GLY B N 1
ATOM 7907 C CA . GLY B 1 381 ? 5.875 -33.562 -12.109 1 98.19 381 GLY B CA 1
ATOM 7908 C C . GLY B 1 381 ? 6.25 -32.125 -11.891 1 98.19 381 GLY B C 1
ATOM 7909 O O . GLY B 1 381 ? 6.691 -31.734 -10.805 1 98.19 381 GLY B O 1
ATOM 7910 N N . LEU B 1 382 ? 6.137 -31.281 -12.914 1 98.31 382 LEU B N 1
ATOM 7911 C CA . LEU B 1 382 ? 6.473 -29.859 -12.836 1 98.31 382 LEU B CA 1
ATOM 7912 C C . LEU B 1 382 ? 5.336 -29.062 -12.195 1 98.31 382 LEU B C 1
ATOM 7914 O O . LEU B 1 382 ? 4.191 -29.516 -12.172 1 98.31 382 LEU B O 1
ATOM 7918 N N . SER B 1 383 ? 5.605 -27.984 -11.57 1 98.19 383 SER B N 1
ATOM 7919 C CA . SER B 1 383 ? 4.586 -27.156 -10.938 1 98.19 383 SER B CA 1
ATOM 7920 C C . SER B 1 383 ? 4.027 -26.125 -11.914 1 98.19 383 SER B C 1
ATOM 7922 O O . SER B 1 383 ? 2.98 -25.516 -11.664 1 98.19 383 SER B O 1
ATOM 7924 N N . PHE B 1 384 ? 4.633 -25.844 -13.008 1 96.25 384 PHE B N 1
ATOM 7925 C CA . PHE B 1 384 ? 4.242 -25.031 -14.164 1 96.25 384 PHE B CA 1
ATOM 7926 C C . PHE B 1 384 ? 5.164 -25.297 -15.344 1 96.25 384 PHE B C 1
ATOM 7928 O O . PHE B 1 384 ? 6.215 -25.922 -15.195 1 96.25 384 PHE B O 1
ATOM 7935 N N . PRO B 1 385 ? 4.758 -24.828 -16.531 1 94.56 385 PRO B N 1
ATOM 7936 C CA . PRO B 1 385 ? 5.688 -25.031 -17.656 1 94.56 385 PRO B CA 1
ATOM 7937 C C . PRO B 1 385 ? 6.992 -24.25 -17.469 1 94.56 385 PRO B C 1
ATOM 7939 O O . PRO B 1 385 ? 6.969 -23.047 -17.172 1 94.56 385 PRO B O 1
ATOM 7942 N N . THR B 1 386 ? 8.109 -24.938 -17.625 1 97.25 386 THR B N 1
ATOM 7943 C CA . THR B 1 386 ? 9.414 -24.328 -17.438 1 97.25 386 THR B CA 1
ATOM 7944 C C . THR B 1 386 ? 9.625 -23.172 -18.422 1 97.25 386 THR B C 1
ATOM 7946 O O . THR B 1 386 ? 9.414 -23.344 -19.625 1 97.25 386 THR B O 1
ATOM 7949 N N . ILE B 1 387 ? 9.93 -22.031 -17.938 1 96.5 387 ILE B N 1
ATOM 7950 C CA . ILE B 1 387 ? 10.398 -20.938 -18.766 1 96.5 387 ILE B CA 1
ATOM 7951 C C . ILE B 1 387 ? 11.898 -21.047 -18.984 1 96.5 387 ILE B C 1
ATOM 7953 O O . ILE B 1 387 ? 12.688 -20.719 -18.094 1 96.5 387 ILE B O 1
ATOM 7957 N N . SER B 1 388 ? 12.273 -21.594 -20.047 1 98 388 SER B N 1
ATOM 7958 C CA . SER B 1 388 ? 13.641 -21.734 -20.531 1 98 388 SER B CA 1
ATOM 7959 C C . SER B 1 388 ? 13.898 -20.828 -21.734 1 98 388 SER B C 1
ATOM 7961 O O . SER B 1 388 ? 13.398 -21.062 -22.828 1 98 388 SER B O 1
ATOM 7963 N N . SER B 1 389 ? 14.625 -19.766 -21.484 1 97.44 389 SER B N 1
ATOM 7964 C CA . SER B 1 389 ? 14.656 -18.719 -22.5 1 97.44 389 SER B CA 1
ATOM 7965 C C . SER B 1 389 ? 16.062 -18.156 -22.672 1 97.44 389 SER B C 1
ATOM 7967 O O . SER B 1 389 ? 16.797 -17.969 -21.688 1 97.44 389 SER B O 1
ATOM 7969 N N . VAL B 1 390 ? 16.453 -17.906 -23.953 1 96.81 390 VAL B N 1
ATOM 7970 C CA . VAL B 1 390 ? 17.766 -17.391 -24.312 1 96.81 390 VAL B CA 1
ATOM 7971 C C . VAL B 1 390 ? 17.625 -16.016 -24.969 1 96.81 390 VAL B C 1
ATOM 7973 O O . VAL B 1 390 ? 16.781 -15.828 -25.844 1 96.81 390 VAL B O 1
ATOM 7976 N N . GLY B 1 391 ? 18.484 -15.094 -24.547 1 96.44 391 GLY B N 1
ATOM 7977 C CA . GLY B 1 391 ? 18.562 -13.797 -25.203 1 96.44 391 GLY B CA 1
ATOM 7978 C C . GLY B 1 391 ? 17.219 -13.078 -25.234 1 96.44 391 GLY B C 1
ATOM 7979 O O . GLY B 1 391 ? 16.578 -12.898 -24.188 1 96.44 391 GLY B O 1
ATOM 7980 N N . PRO B 1 392 ? 16.766 -12.727 -26.422 1 94.5 392 PRO B N 1
ATOM 7981 C CA . PRO B 1 392 ? 15.516 -11.969 -26.562 1 94.5 392 PRO B CA 1
ATOM 7982 C C . PRO B 1 392 ? 14.312 -12.688 -25.953 1 94.5 392 PRO B C 1
ATOM 7984 O O . PRO B 1 392 ? 13.391 -12.039 -25.453 1 94.5 392 PRO B O 1
ATOM 7987 N N . ASN B 1 393 ? 14.32 -14.039 -25.953 1 94.81 393 ASN B N 1
ATOM 7988 C CA . ASN B 1 393 ? 13.211 -14.789 -25.391 1 94.81 393 ASN B CA 1
ATOM 7989 C C . ASN B 1 393 ? 13.117 -14.594 -23.875 1 94.81 393 ASN B C 1
ATOM 7991 O O . ASN B 1 393 ? 12.039 -14.711 -23.297 1 94.81 393 ASN B O 1
ATOM 7995 N N . ALA B 1 394 ? 14.219 -14.281 -23.266 1 95.94 394 ALA B N 1
ATOM 7996 C CA . ALA B 1 394 ? 14.25 -14.078 -21.828 1 95.94 394 ALA B CA 1
ATOM 7997 C C . ALA B 1 394 ? 13.531 -12.789 -21.438 1 95.94 394 ALA B C 1
ATOM 7999 O O . ALA B 1 394 ? 13.203 -12.578 -20.266 1 95.94 394 ALA B O 1
ATOM 8000 N N . ALA B 1 395 ? 13.25 -11.938 -22.375 1 93.81 395 ALA B N 1
ATOM 8001 C CA . ALA B 1 395 ? 12.531 -10.695 -22.125 1 93.81 395 ALA B CA 1
ATOM 8002 C C . ALA B 1 395 ? 11.023 -10.938 -22.047 1 93.81 395 ALA B C 1
ATOM 8004 O O . ALA B 1 395 ? 10.266 -10.07 -21.594 1 93.81 395 ALA B O 1
ATOM 8005 N N . ILE B 1 396 ? 10.641 -12.125 -22.438 1 89.94 396 ILE B N 1
ATOM 8006 C CA . ILE B 1 396 ? 9.234 -12.516 -22.359 1 89.94 396 ILE B CA 1
ATOM 8007 C C . ILE B 1 396 ? 8.969 -13.18 -21 1 89.94 396 ILE B C 1
ATOM 8009 O O . ILE B 1 396 ? 9.422 -14.297 -20.75 1 89.94 396 ILE B O 1
ATOM 8013 N N . ASN B 1 397 ? 8.203 -12.547 -20.141 1 86.88 397 ASN B N 1
ATOM 8014 C CA . ASN B 1 397 ? 8.039 -12.953 -18.75 1 86.88 397 ASN B CA 1
ATOM 8015 C C . ASN B 1 397 ? 7.574 -14.406 -18.641 1 86.88 397 ASN B C 1
ATOM 8017 O O . ASN B 1 397 ? 8.047 -15.156 -17.781 1 86.88 397 ASN B O 1
ATOM 8021 N N . HIS B 1 398 ? 6.617 -14.758 -19.438 1 86.5 398 HIS B N 1
ATOM 8022 C CA . HIS B 1 398 ? 6.07 -16.109 -19.359 1 86.5 398 HIS B CA 1
ATOM 8023 C C . HIS B 1 398 ? 6.316 -16.875 -20.656 1 86.5 398 HIS B C 1
ATOM 8025 O O . HIS B 1 398 ? 5.414 -17.531 -21.172 1 86.5 398 HIS B O 1
ATOM 8031 N N . TYR B 1 399 ? 7.543 -16.797 -21.109 1 89.06 399 TYR B N 1
ATOM 8032 C CA . TYR B 1 399 ? 7.957 -17.5 -22.312 1 89.06 399 TYR B CA 1
ATOM 8033 C C . TYR B 1 399 ? 7.812 -19 -22.156 1 89.06 399 TYR B C 1
ATOM 8035 O O . TYR B 1 399 ? 8.188 -19.562 -21.125 1 89.06 399 TYR B O 1
ATOM 8043 N N . ASN B 1 400 ? 7.176 -19.594 -23.094 1 88.31 400 ASN B N 1
ATOM 8044 C CA . ASN B 1 400 ? 7.078 -21.047 -23.188 1 88.31 400 ASN B CA 1
ATOM 8045 C C . ASN B 1 400 ? 7.73 -21.562 -24.453 1 88.31 400 ASN B C 1
ATOM 8047 O O . ASN B 1 400 ? 7.164 -21.438 -25.547 1 88.31 400 ASN B O 1
ATOM 8051 N N . PRO B 1 401 ? 8.891 -22.219 -24.281 1 90.81 401 PRO B N 1
ATOM 8052 C CA . PRO B 1 401 ? 9.578 -22.688 -25.5 1 90.81 401 PRO B CA 1
ATOM 8053 C C . PRO B 1 401 ? 8.82 -23.812 -26.219 1 90.81 401 PRO B C 1
ATOM 8055 O O . PRO B 1 401 ? 8.234 -24.672 -25.562 1 90.81 401 PRO B O 1
ATOM 8058 N N . ALA B 1 402 ? 8.758 -23.688 -27.469 1 89.06 402 ALA B N 1
ATOM 8059 C CA . ALA B 1 402 ? 8.195 -24.719 -28.328 1 89.06 402 ALA B CA 1
ATOM 8060 C C . ALA B 1 402 ? 9.258 -25.281 -29.266 1 89.06 402 ALA B C 1
ATOM 8062 O O . ALA B 1 402 ? 10.102 -24.547 -29.781 1 89.06 402 ALA B O 1
ATOM 8063 N N . PRO B 1 403 ? 9.195 -26.578 -29.484 1 89.56 403 PRO B N 1
ATOM 8064 C CA . PRO B 1 403 ? 10.234 -27.219 -30.297 1 89.56 403 PRO B CA 1
ATOM 8065 C C . PRO B 1 403 ? 10.414 -26.547 -31.656 1 89.56 403 PRO B C 1
ATOM 8067 O O . PRO B 1 403 ? 11.539 -26.438 -32.156 1 89.56 403 PRO B O 1
ATOM 8070 N N . GLU B 1 404 ? 9.398 -26.047 -32.219 1 88.12 404 GLU B N 1
ATOM 8071 C CA . GLU B 1 404 ? 9.438 -25.516 -33.562 1 88.12 404 GLU B CA 1
ATOM 8072 C C . GLU B 1 404 ? 10.039 -24.125 -33.594 1 88.12 404 GLU B C 1
ATOM 8074 O O . GLU B 1 404 ? 10.578 -23.703 -34.625 1 88.12 404 GLU B O 1
ATOM 8079 N N . THR B 1 405 ? 9.992 -23.484 -32.469 1 87.5 405 THR B N 1
ATOM 8080 C CA . THR B 1 405 ? 10.328 -22.078 -32.531 1 87.5 405 THR B CA 1
ATOM 8081 C C . THR B 1 405 ? 11.406 -21.719 -31.5 1 87.5 405 THR B C 1
ATOM 8083 O O . THR B 1 405 ? 11.992 -20.641 -31.562 1 87.5 405 THR B O 1
ATOM 8086 N N . CYS B 1 406 ? 11.703 -22.641 -30.703 1 93 406 CYS B N 1
ATOM 8087 C CA . CYS B 1 406 ? 12.641 -22.344 -29.625 1 93 406 CYS B CA 1
ATOM 8088 C C . CYS B 1 406 ? 14.031 -22.062 -30.172 1 93 406 CYS B C 1
ATOM 8090 O O . CYS B 1 406 ? 14.344 -22.422 -31.297 1 93 406 CYS B O 1
ATOM 8092 N N . LEU B 1 407 ? 14.836 -21.391 -29.438 1 94.56 407 LEU B N 1
ATOM 8093 C CA . LEU B 1 407 ? 16.188 -21.016 -29.828 1 94.56 407 LEU B CA 1
ATOM 8094 C C . LEU B 1 407 ? 17.203 -22.016 -29.297 1 94.56 407 LEU B C 1
ATOM 8096 O O . LEU B 1 407 ? 16.953 -22.672 -28.281 1 94.56 407 LEU B O 1
ATOM 8100 N N . GLU B 1 408 ? 18.188 -22.125 -30.047 1 94.75 408 GLU B N 1
ATOM 8101 C CA . GLU B 1 408 ? 19.375 -22.797 -29.516 1 94.75 408 GLU B CA 1
ATOM 8102 C C . GLU B 1 408 ? 20.094 -21.953 -28.484 1 94.75 408 GLU B C 1
ATOM 8104 O O . GLU B 1 408 ? 20.062 -20.719 -28.547 1 94.75 408 GLU B O 1
ATOM 8109 N N . LEU B 1 409 ? 20.734 -22.625 -27.438 1 95.5 409 LEU B N 1
ATOM 8110 C CA . LEU B 1 409 ? 21.531 -21.875 -26.484 1 95.5 409 LEU B CA 1
ATOM 8111 C C . LEU B 1 409 ? 22.688 -21.172 -27.172 1 95.5 409 LEU B C 1
ATOM 8113 O O . LEU B 1 409 ? 23.203 -21.641 -28.188 1 95.5 409 LEU B O 1
ATOM 8117 N N . ASP B 1 410 ? 23 -20.016 -26.688 1 93.75 410 ASP B N 1
ATOM 8118 C CA . ASP B 1 410 ? 24.062 -19.156 -27.203 1 93.75 410 ASP B CA 1
ATOM 8119 C C . ASP B 1 410 ? 24.953 -18.641 -26.062 1 93.75 410 ASP B C 1
ATOM 8121 O O . ASP B 1 410 ? 24.469 -17.953 -25.156 1 93.75 410 ASP B O 1
ATOM 8125 N N . ALA B 1 411 ? 26.219 -19.016 -26.109 1 93 411 ALA B N 1
ATOM 8126 C CA . ALA B 1 411 ? 27.156 -18.688 -25.031 1 93 411 ALA B CA 1
ATOM 8127 C C . ALA B 1 411 ? 27.25 -17.172 -24.844 1 93 411 ALA B C 1
ATOM 8129 O O . ALA B 1 411 ? 27.625 -16.703 -23.766 1 93 411 ALA B O 1
ATOM 8130 N N . GLY B 1 412 ? 26.922 -16.391 -25.859 1 94.31 412 GLY B N 1
ATOM 8131 C CA . GLY B 1 412 ? 27.047 -14.945 -25.797 1 94.31 412 GLY B CA 1
ATOM 8132 C C . GLY B 1 412 ? 25.797 -14.25 -25.297 1 94.31 412 GLY B C 1
ATOM 8133 O O . GLY B 1 412 ? 25.75 -13.023 -25.219 1 94.31 412 GLY B O 1
ATOM 8134 N N . LYS B 1 413 ? 24.781 -15.039 -24.938 1 96.38 413 LYS B N 1
ATOM 8135 C CA . LYS B 1 413 ? 23.5 -14.469 -24.516 1 96.38 413 LYS B CA 1
ATOM 8136 C C . LYS B 1 413 ? 23.109 -14.953 -23.125 1 96.38 413 LYS B C 1
ATOM 8138 O O . LYS B 1 413 ? 23.547 -16.016 -22.688 1 96.38 413 LYS B O 1
ATOM 8143 N N . ILE B 1 414 ? 22.297 -14.188 -22.484 1 98.06 414 ILE B N 1
ATOM 8144 C CA . ILE B 1 414 ? 21.719 -14.57 -21.203 1 98.06 414 ILE B CA 1
ATOM 8145 C C . ILE B 1 414 ? 20.797 -15.766 -21.375 1 98.06 414 ILE B C 1
ATOM 8147 O O . ILE B 1 414 ? 20.047 -15.836 -22.359 1 98.06 414 ILE B O 1
ATOM 8151 N N . TYR B 1 415 ? 20.906 -16.688 -20.469 1 98.31 415 TYR B N 1
ATOM 8152 C CA . TYR B 1 415 ? 19.953 -17.797 -20.344 1 98.31 415 TYR B CA 1
ATOM 8153 C C . TYR B 1 415 ? 19.188 -17.703 -19.031 1 98.31 415 TYR B C 1
ATOM 8155 O O . TYR B 1 415 ? 19.781 -17.703 -17.953 1 98.31 415 TYR B O 1
ATOM 8163 N N . LEU B 1 416 ? 17.859 -17.516 -19.078 1 98.62 416 LEU B N 1
ATOM 8164 C CA . LEU B 1 416 ? 16.969 -17.438 -17.922 1 98.62 416 LEU B CA 1
ATOM 8165 C C . LEU B 1 416 ? 16.125 -18.703 -17.812 1 98.62 416 LEU B C 1
ATOM 8167 O O . LEU B 1 416 ? 15.492 -19.125 -18.797 1 98.62 416 LEU B O 1
ATOM 8171 N N . CYS B 1 417 ? 16.172 -19.328 -16.719 1 98.62 417 CYS B N 1
ATOM 8172 C CA . CYS B 1 417 ? 15.391 -20.531 -16.453 1 98.62 417 CYS B CA 1
ATOM 8173 C C . CYS B 1 417 ? 14.516 -20.359 -15.211 1 98.62 417 CYS B C 1
ATOM 8175 O O . CYS B 1 417 ? 15.031 -20.266 -14.094 1 98.62 417 CYS B O 1
ATOM 8177 N N . ASP B 1 418 ? 13.258 -20.188 -15.367 1 98.31 418 ASP B N 1
ATOM 8178 C CA . ASP B 1 418 ? 12.227 -20.156 -14.336 1 98.31 418 ASP B CA 1
ATOM 8179 C C . ASP B 1 418 ? 11.43 -21.469 -14.328 1 98.31 418 ASP B C 1
ATOM 8181 O O . ASP B 1 418 ? 10.758 -21.797 -15.305 1 98.31 418 ASP B O 1
ATOM 8185 N N . SER B 1 419 ? 11.555 -22.188 -13.242 1 98.19 419 SER B N 1
ATOM 8186 C CA . SER B 1 419 ? 11.016 -23.547 -13.227 1 98.19 419 SER B CA 1
ATOM 8187 C C . SER B 1 419 ? 10.648 -23.984 -11.812 1 98.19 419 SER B C 1
ATOM 8189 O O . SER B 1 419 ? 11.047 -23.344 -10.836 1 98.19 419 SER B O 1
ATOM 8191 N N . GLY B 1 420 ? 9.883 -25 -11.68 1 98.5 420 GLY B N 1
ATOM 8192 C CA . GLY B 1 420 ? 9.484 -25.609 -10.422 1 98.5 420 GLY B CA 1
ATOM 8193 C C . GLY B 1 420 ? 8.922 -27 -10.578 1 98.5 420 GLY B C 1
ATOM 8194 O O . GLY B 1 420 ? 8.734 -27.484 -11.703 1 98.5 420 GLY B O 1
ATOM 8195 N N . ALA B 1 421 ? 8.727 -27.672 -9.461 1 98.81 421 ALA B N 1
ATOM 8196 C CA . ALA B 1 421 ? 8.234 -29.047 -9.477 1 98.81 421 ALA B CA 1
ATOM 8197 C C . ALA B 1 421 ? 7.234 -29.281 -8.352 1 98.81 421 ALA B C 1
ATOM 8199 O O . ALA B 1 421 ? 7.23 -28.562 -7.355 1 98.81 421 ALA B O 1
ATOM 8200 N N . GLN B 1 422 ? 6.391 -30.266 -8.602 1 98.75 422 GLN B N 1
ATOM 8201 C CA . GLN B 1 422 ? 5.52 -30.828 -7.57 1 98.75 422 GLN B CA 1
ATOM 8202 C C . GLN B 1 422 ? 6.156 -32.031 -6.914 1 98.75 422 GLN B C 1
ATOM 8204 O O . GLN B 1 422 ? 6.637 -32.938 -7.605 1 98.75 422 GLN B O 1
ATOM 8209 N N . TYR B 1 423 ? 6.273 -32 -5.652 1 98.75 423 TYR B N 1
ATOM 8210 C CA . TYR B 1 423 ? 6.613 -33.156 -4.82 1 98.75 423 TYR B CA 1
ATOM 8211 C C . TYR B 1 423 ? 5.465 -33.5 -3.881 1 98.75 423 TYR B C 1
ATOM 8213 O O . TYR B 1 423 ? 4.695 -32.625 -3.477 1 98.75 423 TYR B O 1
ATOM 8221 N N . GLY B 1 424 ? 5.367 -34.75 -3.533 1 98.38 424 GLY B N 1
ATOM 8222 C CA . GLY B 1 424 ? 4.312 -35.156 -2.617 1 98.38 424 GLY B CA 1
ATOM 8223 C C . GLY B 1 424 ? 4.297 -34.344 -1.329 1 98.38 424 GLY B C 1
ATOM 8224 O O . GLY B 1 424 ? 3.248 -34.188 -0.704 1 98.38 424 GLY B O 1
ATOM 8225 N N . ASP B 1 425 ? 5.441 -33.812 -0.998 1 98.44 425 ASP B N 1
ATOM 8226 C CA . ASP B 1 425 ? 5.559 -33.094 0.277 1 98.44 425 ASP B CA 1
ATOM 8227 C C . ASP B 1 425 ? 5.746 -31.609 0.065 1 98.44 425 ASP B C 1
ATOM 8229 O O . ASP B 1 425 ? 6.066 -30.875 1.006 1 98.44 425 ASP B O 1
ATOM 8233 N N . GLY B 1 426 ? 5.598 -31.125 -1.156 1 98.44 426 GLY B N 1
ATOM 8234 C CA . GLY B 1 426 ? 5.691 -29.688 -1.34 1 98.44 426 GLY B CA 1
ATOM 8235 C C . GLY B 1 426 ? 5.742 -29.281 -2.799 1 98.44 426 GLY B C 1
ATOM 8236 O O . GLY B 1 426 ? 5.758 -30.125 -3.689 1 98.44 426 GLY B O 1
ATOM 8237 N N . THR B 1 427 ? 5.656 -27.969 -3.074 1 98.88 427 THR B N 1
ATOM 8238 C CA . THR B 1 427 ? 5.719 -27.328 -4.379 1 98.88 427 THR B CA 1
ATOM 8239 C C . THR B 1 427 ? 6.891 -26.344 -4.445 1 98.88 427 THR B C 1
ATOM 8241 O O . THR B 1 427 ? 7.117 -25.578 -3.506 1 98.88 427 THR B O 1
ATOM 8244 N N . THR B 1 428 ? 7.699 -26.391 -5.48 1 98.81 428 THR B N 1
ATOM 8245 C CA . THR B 1 428 ? 8.867 -25.516 -5.57 1 98.81 428 THR B CA 1
ATOM 8246 C C . THR B 1 428 ? 8.695 -24.5 -6.699 1 98.81 428 THR B C 1
ATOM 8248 O O . THR B 1 428 ? 7.824 -24.656 -7.562 1 98.81 428 THR B O 1
ATOM 8251 N N . ASP B 1 429 ? 9.359 -23.453 -6.684 1 98.75 429 ASP B N 1
ATOM 8252 C CA . ASP B 1 429 ? 9.453 -22.359 -7.633 1 98.75 429 ASP B CA 1
ATOM 8253 C C . ASP B 1 429 ? 10.797 -21.641 -7.523 1 98.75 429 ASP B C 1
ATOM 8255 O O . ASP B 1 429 ? 11.156 -21.141 -6.457 1 98.75 429 ASP B O 1
ATOM 8259 N N . ILE B 1 430 ? 11.602 -21.656 -8.586 1 98.81 430 ILE B N 1
ATOM 8260 C CA . ILE B 1 430 ? 12.945 -21.094 -8.547 1 98.81 430 ILE B CA 1
ATOM 8261 C C . ILE B 1 430 ? 13.297 -20.516 -9.914 1 98.81 430 ILE B C 1
ATOM 8263 O O . ILE B 1 430 ? 12.938 -21.078 -10.945 1 98.81 430 ILE B O 1
ATOM 8267 N N . THR B 1 431 ? 13.922 -19.391 -9.961 1 98.81 431 THR B N 1
ATOM 8268 C CA . THR B 1 431 ? 14.445 -18.812 -11.188 1 98.81 431 THR B CA 1
ATOM 8269 C C . THR B 1 431 ? 15.922 -18.453 -11.031 1 98.81 431 THR B C 1
ATOM 8271 O O . THR B 1 431 ? 16.328 -17.891 -10.016 1 98.81 431 THR B O 1
ATOM 8274 N N . ARG B 1 432 ? 16.75 -18.891 -11.953 1 98.81 432 ARG B N 1
ATOM 8275 C CA . ARG B 1 432 ? 18.141 -18.469 -12.07 1 98.81 432 ARG B CA 1
ATOM 8276 C C . ARG B 1 432 ? 18.438 -17.938 -13.477 1 98.81 432 ARG B C 1
ATOM 8278 O O . ARG B 1 432 ? 17.922 -18.469 -14.461 1 98.81 432 ARG B O 1
ATOM 8285 N N . THR B 1 433 ? 19.156 -16.938 -13.555 1 98.81 433 THR B N 1
ATOM 8286 C CA . THR B 1 433 ? 19.688 -16.344 -14.781 1 98.81 433 THR B CA 1
ATOM 8287 C C . THR B 1 433 ? 21.203 -16.531 -14.852 1 98.81 433 THR B C 1
ATOM 8289 O O . THR B 1 433 ? 21.922 -16.188 -13.914 1 98.81 433 THR B O 1
ATOM 8292 N N . VAL B 1 434 ? 21.703 -17.094 -16 1 98.62 434 VAL B N 1
ATOM 8293 C CA . VAL B 1 434 ? 23.141 -17.359 -16.094 1 98.62 434 VAL B CA 1
ATOM 8294 C C . VAL B 1 434 ? 23.656 -16.922 -17.469 1 98.62 434 VAL B C 1
ATOM 8296 O O . VAL B 1 434 ? 22.875 -16.562 -18.344 1 98.62 434 VAL B O 1
ATOM 8299 N N . HIS B 1 435 ? 24.922 -16.844 -17.594 1 98 435 HIS B N 1
ATOM 8300 C CA . HIS B 1 435 ? 25.672 -16.516 -18.797 1 98 435 HIS B CA 1
ATOM 8301 C C . HIS B 1 435 ? 26.875 -17.422 -18.969 1 98 435 HIS B C 1
ATOM 8303 O O . HIS B 1 435 ? 27.562 -17.734 -17.984 1 98 435 HIS B O 1
ATOM 8309 N N . PHE B 1 436 ? 27.203 -17.938 -20.156 1 96.88 436 PHE B N 1
ATOM 8310 C CA . PHE B 1 436 ? 28.281 -18.906 -20.344 1 96.88 436 PHE B CA 1
ATOM 8311 C C . PHE B 1 436 ? 29.422 -18.297 -21.141 1 96.88 436 PHE B C 1
ATOM 8313 O O . PHE B 1 436 ? 30.406 -18.984 -21.469 1 96.88 436 PHE B O 1
ATOM 8320 N N . GLY B 1 437 ? 29.203 -17.094 -21.578 1 95.81 437 GLY B N 1
ATOM 8321 C CA . GLY B 1 437 ? 30.25 -16.281 -22.172 1 95.81 437 GLY B CA 1
ATOM 8322 C C . GLY B 1 437 ? 30.578 -15.047 -21.375 1 95.81 437 GLY B C 1
ATOM 8323 O O . GLY B 1 437 ? 30.719 -15.109 -20.141 1 95.81 437 GLY B O 1
ATOM 8324 N N . LYS B 1 438 ? 30.781 -13.93 -22.078 1 96.44 438 LYS B N 1
ATOM 8325 C CA . LYS B 1 438 ? 31.094 -12.672 -21.406 1 96.44 438 LYS B CA 1
ATOM 8326 C C . LYS B 1 438 ? 29.875 -11.758 -21.359 1 96.44 438 LYS B C 1
ATOM 8328 O O . LYS B 1 438 ? 29.5 -11.156 -22.359 1 96.44 438 LYS B O 1
ATOM 8333 N N . PRO B 1 439 ? 29.328 -11.578 -20.188 1 97.5 439 PRO B N 1
ATOM 8334 C CA . PRO B 1 439 ? 28.203 -10.633 -20.094 1 97.5 439 PRO B CA 1
ATOM 8335 C C . PRO B 1 439 ? 28.641 -9.188 -20.344 1 97.5 439 PRO B C 1
ATOM 8337 O O . PRO B 1 439 ? 29.75 -8.805 -20.016 1 97.5 439 PRO B O 1
ATOM 8340 N N . SER B 1 440 ? 27.766 -8.352 -20.969 1 97.12 440 SER B N 1
ATOM 8341 C CA . SER B 1 440 ? 28.031 -6.926 -21.125 1 97.12 440 SER B CA 1
ATOM 8342 C C . SER B 1 440 ? 27.953 -6.188 -19.797 1 97.12 440 SER B C 1
ATOM 8344 O O . SER B 1 440 ? 27.391 -6.703 -18.828 1 97.12 440 SER B O 1
ATOM 8346 N N . ALA B 1 441 ? 28.5 -4.977 -19.797 1 97.38 441 ALA B N 1
ATOM 8347 C CA . ALA B 1 441 ? 28.438 -4.148 -18.594 1 97.38 441 ALA B CA 1
ATOM 8348 C C . ALA B 1 441 ? 26.984 -3.838 -18.219 1 97.38 441 ALA B C 1
ATOM 8350 O O . ALA B 1 441 ? 26.641 -3.799 -17.047 1 97.38 441 ALA B O 1
ATOM 8351 N N . HIS B 1 442 ? 26.188 -3.645 -19.219 1 98 442 HIS B N 1
ATOM 8352 C CA . HIS B 1 442 ? 24.781 -3.33 -19 1 98 442 HIS B CA 1
ATOM 8353 C C . HIS B 1 442 ? 24.031 -4.516 -18.391 1 98 442 HIS B C 1
ATOM 8355 O O . HIS B 1 442 ? 23.234 -4.348 -17.469 1 98 442 HIS B O 1
ATOM 8361 N N . GLU B 1 443 ? 24.312 -5.707 -18.906 1 98.38 443 GLU B N 1
ATOM 8362 C CA . GLU B 1 443 ? 23.734 -6.922 -18.344 1 98.38 443 GLU B CA 1
ATOM 8363 C C . GLU B 1 443 ? 24.109 -7.086 -16.875 1 98.38 443 GLU B C 1
ATOM 8365 O O . GLU B 1 443 ? 23.266 -7.43 -16.047 1 98.38 443 GLU B O 1
ATOM 8370 N N . LYS B 1 444 ? 25.359 -6.82 -16.547 1 98.44 444 LYS B N 1
ATOM 8371 C CA . LYS B 1 444 ? 25.844 -6.965 -15.18 1 98.44 444 LYS B CA 1
ATOM 8372 C C . LYS B 1 444 ? 25.172 -5.949 -14.258 1 98.44 444 LYS B C 1
ATOM 8374 O O . LYS B 1 444 ? 24.812 -6.273 -13.125 1 98.44 444 LYS B O 1
ATOM 8379 N N . THR B 1 445 ? 25.047 -4.727 -14.75 1 98.44 445 THR B N 1
ATOM 8380 C CA . THR B 1 445 ? 24.406 -3.686 -13.953 1 98.44 445 THR B CA 1
ATOM 8381 C C . THR B 1 445 ? 22.953 -4.051 -13.656 1 98.44 445 THR B C 1
ATOM 8383 O O . THR B 1 445 ? 22.5 -3.924 -12.516 1 98.44 445 THR B O 1
ATOM 8386 N N . CYS B 1 446 ? 22.234 -4.512 -14.648 1 98.69 446 CYS B N 1
ATOM 8387 C CA . CYS B 1 446 ? 20.828 -4.887 -14.484 1 98.69 446 CYS B CA 1
ATOM 8388 C C . CYS B 1 446 ? 20.688 -6.086 -13.555 1 98.69 446 CYS B C 1
ATOM 8390 O O . CYS B 1 446 ? 19.828 -6.102 -12.68 1 98.69 446 CYS B O 1
ATOM 8392 N N . TYR B 1 447 ? 21.609 -7.066 -13.789 1 98.88 447 TYR B N 1
ATOM 8393 C CA . TYR B 1 447 ? 21.609 -8.242 -12.93 1 98.88 447 TYR B CA 1
ATOM 8394 C C . TYR B 1 447 ? 21.844 -7.859 -11.477 1 98.88 447 TYR B C 1
ATOM 8396 O O . TYR B 1 447 ? 21.156 -8.344 -10.578 1 98.88 447 TYR B O 1
ATOM 8404 N N . THR B 1 448 ? 22.781 -7.008 -11.258 1 98.81 448 THR B N 1
ATOM 8405 C CA . THR B 1 448 ? 23.141 -6.59 -9.906 1 98.81 448 THR B CA 1
ATOM 8406 C C . THR B 1 448 ? 21.984 -5.809 -9.258 1 98.81 448 THR B C 1
ATOM 8408 O O . THR B 1 448 ? 21.719 -5.961 -8.07 1 98.81 448 THR B O 1
ATOM 8411 N N . ALA B 1 449 ? 21.312 -4.988 -10.023 1 98.81 449 ALA B N 1
ATOM 8412 C CA . ALA B 1 449 ? 20.156 -4.25 -9.5 1 98.81 449 ALA B CA 1
ATOM 8413 C C . ALA B 1 449 ? 19.047 -5.199 -9.07 1 98.81 449 ALA B C 1
ATOM 8415 O O . ALA B 1 449 ? 18.422 -5.004 -8.023 1 98.81 449 ALA B O 1
ATOM 8416 N N . VAL B 1 450 ? 18.781 -6.254 -9.875 1 98.88 450 VAL B N 1
ATOM 8417 C CA . VAL B 1 450 ? 17.781 -7.25 -9.539 1 98.88 450 VAL B CA 1
ATOM 8418 C C . VAL B 1 450 ? 18.188 -8 -8.273 1 98.88 450 VAL B C 1
ATOM 8420 O O . VAL B 1 450 ? 17.375 -8.227 -7.383 1 98.88 450 VAL B O 1
ATOM 8423 N N . LEU B 1 451 ? 19.438 -8.367 -8.203 1 98.94 451 LEU B N 1
ATOM 8424 C CA . LEU B 1 451 ? 19.969 -9.078 -7.039 1 98.94 451 LEU B CA 1
ATOM 8425 C C . LEU B 1 451 ? 19.844 -8.227 -5.781 1 98.94 451 LEU B C 1
ATOM 8427 O O . LEU B 1 451 ? 19.453 -8.727 -4.723 1 98.94 451 LEU B O 1
ATOM 8431 N N . LYS B 1 452 ? 20.234 -6.953 -5.902 1 98.75 452 LYS B N 1
ATOM 8432 C CA . LYS B 1 452 ? 20.109 -6.039 -4.77 1 98.75 452 LYS B CA 1
ATOM 8433 C C . LYS B 1 452 ? 18.656 -5.984 -4.266 1 98.75 452 LYS B C 1
ATOM 8435 O O . LYS B 1 452 ? 18.422 -5.973 -3.057 1 98.75 452 LYS B O 1
ATOM 8440 N N . GLY B 1 453 ? 17.703 -5.926 -5.195 1 98.81 453 GLY B N 1
ATOM 8441 C CA . GLY B 1 453 ? 16.312 -5.953 -4.809 1 98.81 453 GLY B CA 1
ATOM 8442 C C . GLY B 1 453 ? 15.906 -7.238 -4.105 1 98.81 453 GLY B C 1
ATOM 8443 O O . GLY B 1 453 ? 15.18 -7.203 -3.109 1 98.81 453 GLY B O 1
ATOM 8444 N N . HIS B 1 454 ? 16.359 -8.344 -4.648 1 98.94 454 HIS B N 1
ATOM 8445 C CA . HIS B 1 454 ? 16.109 -9.648 -4.047 1 98.94 454 HIS B CA 1
ATOM 8446 C C . HIS B 1 454 ? 16.625 -9.703 -2.609 1 98.94 454 HIS B C 1
ATOM 8448 O O . HIS B 1 454 ? 15.914 -10.156 -1.71 1 98.94 454 HIS B O 1
ATOM 8454 N N . ILE B 1 455 ? 17.828 -9.227 -2.393 1 98.81 455 ILE B N 1
ATOM 8455 C CA . ILE B 1 455 ? 18.469 -9.25 -1.081 1 98.81 455 ILE B CA 1
ATOM 8456 C C . ILE B 1 455 ? 17.719 -8.336 -0.123 1 98.81 455 ILE B C 1
ATOM 8458 O O . ILE B 1 455 ? 17.469 -8.695 1.031 1 98.81 455 ILE B O 1
ATOM 8462 N N . ALA B 1 456 ? 17.344 -7.16 -0.589 1 98.62 456 ALA B N 1
ATOM 8463 C CA . ALA B 1 456 ? 16.641 -6.188 0.251 1 98.62 456 ALA B CA 1
ATOM 8464 C C . ALA B 1 456 ? 15.344 -6.766 0.799 1 98.62 456 ALA B C 1
ATOM 8466 O O . ALA B 1 456 ? 15.039 -6.598 1.981 1 98.62 456 ALA B O 1
ATOM 8467 N N . LEU B 1 457 ? 14.578 -7.422 -0.045 1 98.75 457 LEU B N 1
ATOM 8468 C CA . LEU B 1 457 ? 13.32 -8.023 0.39 1 98.75 457 LEU B CA 1
ATOM 8469 C C . LEU B 1 457 ? 13.578 -9.211 1.312 1 98.75 457 LEU B C 1
ATOM 8471 O O . LEU B 1 457 ? 12.945 -9.344 2.361 1 98.75 457 LEU B O 1
ATOM 8475 N N . ASP B 1 458 ? 14.508 -10.062 0.951 1 98.75 458 ASP B N 1
ATOM 8476 C CA . ASP B 1 458 ? 14.836 -11.258 1.724 1 98.75 458 ASP B CA 1
ATOM 8477 C C . ASP B 1 458 ? 15.258 -10.891 3.145 1 98.75 458 ASP B C 1
ATOM 8479 O O . ASP B 1 458 ? 14.883 -11.57 4.102 1 98.75 458 ASP B O 1
ATOM 8483 N N . ALA B 1 459 ? 15.969 -9.781 3.281 1 98.25 459 ALA B N 1
ATOM 8484 C CA . ALA B 1 459 ? 16.578 -9.422 4.555 1 98.25 459 ALA B CA 1
ATOM 8485 C C . ALA B 1 459 ? 15.641 -8.57 5.398 1 98.25 459 ALA B C 1
ATOM 8487 O O . ALA B 1 459 ? 15.969 -8.195 6.527 1 98.25 459 ALA B O 1
ATOM 8488 N N . ALA B 1 460 ? 14.508 -8.281 4.965 1 98.31 460 ALA B N 1
ATOM 8489 C CA . ALA B 1 460 ? 13.609 -7.336 5.621 1 98.31 460 ALA B CA 1
ATOM 8490 C C . ALA B 1 460 ? 13.078 -7.902 6.938 1 98.31 460 ALA B C 1
ATOM 8492 O O . ALA B 1 460 ? 12.844 -9.109 7.051 1 98.31 460 ALA B O 1
ATOM 8493 N N . ARG B 1 461 ? 13 -7.113 7.957 1 98.56 461 ARG B N 1
ATOM 8494 C CA . ARG B 1 461 ? 12.227 -7.309 9.18 1 98.56 461 ARG B CA 1
ATOM 8495 C C . ARG B 1 461 ? 11.062 -6.324 9.258 1 98.56 461 ARG B C 1
ATOM 8497 O O . ARG B 1 461 ? 11.195 -5.168 8.859 1 98.56 461 ARG B O 1
ATOM 8504 N N . PHE B 1 462 ? 9.969 -6.73 9.695 1 98.69 462 PHE B N 1
ATOM 8505 C CA . PHE B 1 462 ? 8.789 -5.875 9.688 1 98.69 462 PHE B CA 1
ATOM 8506 C C . PHE B 1 462 ? 7.793 -6.32 10.75 1 98.69 462 PHE B C 1
ATOM 8508 O O . PHE B 1 462 ? 7.789 -7.484 11.156 1 98.69 462 PHE B O 1
ATOM 8515 N N . PRO B 1 463 ? 6.98 -5.453 11.266 1 98.19 463 PRO B N 1
ATOM 8516 C CA . PRO B 1 463 ? 6.051 -5.812 12.336 1 98.19 463 PRO B CA 1
ATOM 8517 C C . PRO B 1 463 ? 4.879 -6.656 11.844 1 98.19 463 PRO B C 1
ATOM 8519 O O . PRO B 1 463 ? 4.516 -6.586 10.664 1 98.19 463 PRO B O 1
ATOM 8522 N N . ASN B 1 464 ? 4.301 -7.453 12.758 1 97.81 464 ASN B N 1
ATOM 8523 C CA . ASN B 1 464 ? 3.039 -8.125 12.469 1 97.81 464 ASN B CA 1
ATOM 8524 C C . ASN B 1 464 ? 1.987 -7.145 11.961 1 97.81 464 ASN B C 1
ATOM 8526 O O . ASN B 1 464 ? 1.938 -5.996 12.398 1 97.81 464 ASN B O 1
ATOM 8530 N N . GLY B 1 465 ? 1.226 -7.594 10.969 1 96.25 465 GLY B N 1
ATOM 8531 C CA . GLY B 1 465 ? 0.196 -6.75 10.383 1 96.25 465 GLY B CA 1
ATOM 8532 C C . GLY B 1 465 ? 0.634 -6.082 9.094 1 96.25 465 GLY B C 1
ATOM 8533 O O . GLY B 1 465 ? -0.176 -5.457 8.406 1 96.25 465 GLY B O 1
ATOM 8534 N N . THR B 1 466 ? 1.904 -6.23 8.68 1 97.62 466 THR B N 1
ATOM 8535 C CA . THR B 1 466 ? 2.438 -5.629 7.461 1 97.62 466 THR B CA 1
ATOM 8536 C C . THR B 1 466 ? 1.999 -6.418 6.23 1 97.62 466 THR B C 1
ATOM 8538 O O . THR B 1 466 ? 2.111 -7.645 6.203 1 97.62 466 THR B O 1
ATOM 8541 N N . SER B 1 467 ? 1.447 -5.734 5.242 1 96.19 467 SER B N 1
ATOM 8542 C CA . SER B 1 467 ? 1.06 -6.383 3.994 1 96.19 467 SER B CA 1
ATOM 8543 C C . SER B 1 467 ? 2.221 -6.422 3.006 1 96.19 467 SER B C 1
ATOM 8545 O O . SER B 1 467 ? 3.193 -5.68 3.156 1 96.19 467 SER B O 1
ATOM 8547 N N . GLY B 1 468 ? 2.037 -7.246 1.979 1 97.94 468 GLY B N 1
ATOM 8548 C CA . GLY B 1 468 ? 3.082 -7.375 0.976 1 97.94 468 GLY B CA 1
ATOM 8549 C C . GLY B 1 468 ? 3.258 -6.125 0.133 1 97.94 468 GLY B C 1
ATOM 8550 O O . GLY B 1 468 ? 4.316 -5.918 -0.461 1 97.94 468 GLY B O 1
ATOM 8551 N N . LEU B 1 469 ? 2.24 -5.332 0.036 1 97.62 469 LEU B N 1
ATOM 8552 C CA . LEU B 1 469 ? 2.352 -4.09 -0.721 1 97.62 469 LEU B CA 1
ATOM 8553 C C . LEU B 1 469 ? 3.398 -3.168 -0.104 1 97.62 469 LEU B C 1
ATOM 8555 O O . LEU B 1 469 ? 4.152 -2.508 -0.824 1 97.62 469 LEU B O 1
ATOM 8559 N N . ALA B 1 470 ? 3.465 -3.146 1.199 1 97.5 470 ALA B N 1
ATOM 8560 C CA . ALA B 1 470 ? 4.383 -2.277 1.932 1 97.5 470 ALA B CA 1
ATOM 8561 C C . ALA B 1 470 ? 5.828 -2.729 1.748 1 97.5 470 ALA B C 1
ATOM 8563 O O . ALA B 1 470 ? 6.762 -1.974 2.029 1 97.5 470 ALA B O 1
ATOM 8564 N N . LEU B 1 471 ? 6.047 -3.939 1.278 1 98.5 471 LEU B N 1
ATOM 8565 C CA . LEU B 1 471 ? 7.391 -4.5 1.185 1 98.5 471 LEU B CA 1
ATOM 8566 C C . LEU B 1 471 ? 7.844 -4.582 -0.268 1 98.5 471 LEU B C 1
ATOM 8568 O O . LEU B 1 471 ? 9.031 -4.758 -0.542 1 98.5 471 LEU B O 1
ATOM 8572 N N . ASP B 1 472 ? 6.902 -4.418 -1.218 1 98.62 472 ASP B N 1
ATOM 8573 C CA . ASP B 1 472 ? 7.172 -4.645 -2.635 1 98.62 472 ASP B CA 1
ATOM 8574 C C . ASP B 1 472 ? 8.266 -3.709 -3.143 1 98.62 472 ASP B C 1
ATOM 8576 O O . ASP B 1 472 ? 9.102 -4.105 -3.953 1 98.62 472 ASP B O 1
ATOM 8580 N N . SER B 1 473 ? 8.258 -2.494 -2.668 1 98.44 473 SER B N 1
ATOM 8581 C CA . SER B 1 473 ? 9.164 -1.474 -3.18 1 98.44 473 SER B CA 1
ATOM 8582 C C . SER B 1 473 ? 10.609 -1.784 -2.811 1 98.44 473 SER B C 1
ATOM 8584 O O . SER B 1 473 ? 11.539 -1.298 -3.457 1 98.44 473 SER B O 1
ATOM 8586 N N . PHE B 1 474 ? 10.891 -2.598 -1.746 1 98.62 474 PHE B N 1
ATOM 8587 C CA . PHE B 1 474 ? 12.25 -2.99 -1.409 1 98.62 474 PHE B CA 1
ATOM 8588 C C . PHE B 1 474 ? 12.922 -3.693 -2.586 1 98.62 474 PHE B C 1
ATOM 8590 O O . PHE B 1 474 ? 14.102 -3.484 -2.848 1 98.62 474 PHE B O 1
ATOM 8597 N N . ALA B 1 475 ? 12.102 -4.496 -3.285 1 98.81 475 ALA B N 1
ATOM 8598 C CA . ALA B 1 475 ? 12.625 -5.285 -4.395 1 98.81 475 ALA B CA 1
ATOM 8599 C C . ALA B 1 475 ? 12.82 -4.422 -5.641 1 98.81 475 ALA B C 1
ATOM 8601 O O . ALA B 1 475 ? 13.672 -4.719 -6.48 1 98.81 475 ALA B O 1
ATOM 8602 N N . ARG B 1 476 ? 12.141 -3.348 -5.777 1 98.69 476 ARG B N 1
ATOM 8603 C CA . ARG B 1 476 ? 12.102 -2.555 -7 1 98.69 476 ARG B CA 1
ATOM 8604 C C . ARG B 1 476 ? 13.086 -1.387 -6.926 1 98.69 476 ARG B C 1
ATOM 8606 O O . ARG B 1 476 ? 13.594 -0.932 -7.953 1 98.69 476 ARG B O 1
ATOM 8613 N N . ALA B 1 477 ? 13.352 -0.888 -5.715 1 98.44 477 ALA B N 1
ATOM 8614 C CA . ALA B 1 477 ? 14.055 0.373 -5.484 1 98.44 477 ALA B CA 1
ATOM 8615 C C . ALA B 1 477 ? 15.398 0.394 -6.203 1 98.44 477 ALA B C 1
ATOM 8617 O O . ALA B 1 477 ? 15.766 1.4 -6.812 1 98.44 477 ALA B O 1
ATOM 8618 N N . PRO B 1 478 ? 16.234 -0.682 -6.172 1 98.5 478 PRO B N 1
ATOM 8619 C CA . PRO B 1 478 ? 17.516 -0.626 -6.875 1 98.5 478 PRO B CA 1
ATOM 8620 C C . PRO B 1 478 ? 17.359 -0.419 -8.383 1 98.5 478 PRO B C 1
ATOM 8622 O O . PRO B 1 478 ? 18.203 0.215 -9.008 1 98.5 478 PRO B O 1
ATOM 8625 N N . LEU B 1 479 ? 16.297 -0.988 -8.992 1 98.81 479 LEU B N 1
ATOM 8626 C CA . LEU B 1 479 ? 16.016 -0.758 -10.406 1 98.81 479 LEU B CA 1
ATOM 8627 C C . LEU B 1 479 ? 15.523 0.667 -10.641 1 98.81 479 LEU B C 1
ATOM 8629 O O . LEU B 1 479 ? 15.93 1.319 -11.602 1 98.81 479 LEU B O 1
ATOM 8633 N N . TRP B 1 480 ? 14.68 1.149 -9.758 1 98.69 480 TRP B N 1
ATOM 8634 C CA . TRP B 1 480 ? 14.109 2.49 -9.867 1 98.69 480 TRP B CA 1
ATOM 8635 C C . TRP B 1 480 ? 15.211 3.543 -9.922 1 98.69 480 TRP B C 1
ATOM 8637 O O . TRP B 1 480 ? 15.07 4.57 -10.586 1 98.69 480 TRP B O 1
ATOM 8647 N N . LYS B 1 481 ? 16.281 3.277 -9.227 1 97.81 481 LYS B N 1
ATOM 8648 C CA . LYS B 1 481 ? 17.406 4.207 -9.203 1 97.81 481 LYS B CA 1
ATOM 8649 C C . LYS B 1 481 ? 17.875 4.539 -10.617 1 97.81 481 LYS B C 1
ATOM 8651 O O . LYS B 1 481 ? 18.328 5.66 -10.883 1 97.81 481 LYS B O 1
ATOM 8656 N N . TYR B 1 482 ? 17.703 3.613 -11.555 1 98.12 482 TYR B N 1
ATOM 8657 C CA . TYR B 1 482 ? 18.188 3.777 -12.922 1 98.12 482 TYR B CA 1
ATOM 8658 C C . TYR B 1 482 ? 17.031 4.117 -13.859 1 98.12 482 TYR B C 1
ATOM 8660 O O . TYR B 1 482 ? 17.234 4.316 -15.062 1 98.12 482 TYR B O 1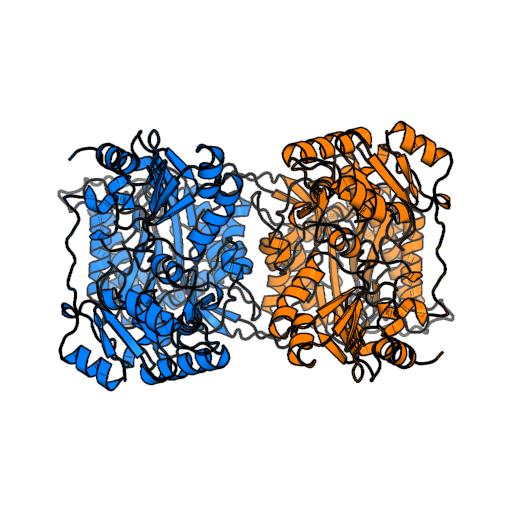
ATOM 8668 N N . GLY B 1 483 ? 15.797 4.188 -13.328 1 98.56 483 GLY B N 1
ATOM 8669 C CA . GLY B 1 483 ? 14.625 4.348 -14.172 1 98.56 483 GLY B CA 1
ATOM 8670 C C . GLY B 1 483 ? 14.156 3.047 -14.797 1 98.56 483 GLY B C 1
ATOM 8671 O O . GLY B 1 483 ? 13.609 3.043 -15.906 1 98.56 483 GLY B O 1
ATOM 8672 N N . LEU B 1 484 ? 14.539 1.914 -14.156 1 98.62 484 LEU B N 1
ATOM 8673 C CA . LEU B 1 484 ? 14.125 0.593 -14.609 1 98.62 484 LEU B CA 1
ATOM 8674 C C . LEU B 1 484 ? 13.062 0.008 -13.688 1 98.62 484 LEU B C 1
ATOM 8676 O O . LEU B 1 484 ? 12.844 0.511 -12.586 1 98.62 484 LEU B O 1
ATOM 8680 N N . ASP B 1 485 ? 12.328 -1.017 -14.164 1 97.62 485 ASP B N 1
ATOM 8681 C CA . ASP B 1 485 ? 11.25 -1.656 -13.414 1 97.62 485 ASP B CA 1
ATOM 8682 C C . ASP B 1 485 ? 10.859 -2.988 -14.047 1 97.62 485 ASP B C 1
ATOM 8684 O O . ASP B 1 485 ? 11.523 -3.459 -14.977 1 97.62 485 ASP B O 1
ATOM 8688 N N . TYR B 1 486 ? 9.953 -3.664 -13.516 1 97.06 486 TYR B N 1
ATOM 8689 C CA . TYR B 1 486 ? 9.344 -4.848 -14.109 1 97.06 486 TYR B CA 1
ATOM 8690 C C . TYR B 1 486 ? 7.836 -4.859 -13.875 1 97.06 486 TYR B C 1
ATOM 8692 O O . TYR B 1 486 ? 7.328 -4.152 -13 1 97.06 486 TYR B O 1
ATOM 8700 N N . ARG B 1 487 ? 7.066 -5.711 -14.57 1 93.88 487 ARG B N 1
ATOM 8701 C CA . ARG B 1 487 ? 5.629 -5.492 -14.695 1 93.88 487 ARG B CA 1
ATOM 8702 C C . ARG B 1 487 ? 4.848 -6.516 -13.883 1 93.88 487 ARG B C 1
ATOM 8704 O O . ARG B 1 487 ? 3.621 -6.441 -13.789 1 93.88 487 ARG B O 1
ATOM 8711 N N . HIS B 1 488 ? 5.441 -7.469 -13.289 1 94.12 488 HIS B N 1
ATOM 8712 C CA . HIS B 1 488 ? 4.734 -8.461 -12.492 1 94.12 488 HIS B CA 1
ATOM 8713 C C . HIS B 1 488 ? 4.914 -8.203 -11 1 94.12 488 HIS B C 1
ATOM 8715 O O . HIS B 1 488 ? 5.758 -7.395 -10.602 1 94.12 488 HIS B O 1
ATOM 8721 N N . GLY B 1 489 ? 4.008 -8.805 -10.195 1 96.31 489 GLY B N 1
ATOM 8722 C CA . GLY B 1 489 ? 4.23 -8.758 -8.758 1 96.31 489 GLY B CA 1
ATOM 8723 C C . GLY B 1 489 ? 5.539 -9.398 -8.336 1 96.31 489 GLY B C 1
ATOM 8724 O O . GLY B 1 489 ? 6.145 -10.148 -9.102 1 96.31 489 GLY B O 1
ATOM 8725 N N . THR B 1 490 ? 5.957 -9.188 -7.082 1 98.5 490 THR B N 1
ATOM 8726 C CA . THR B 1 490 ? 7.266 -9.648 -6.633 1 98.5 490 THR B CA 1
ATOM 8727 C C . THR B 1 490 ? 7.168 -11.039 -6.016 1 98.5 490 THR B C 1
ATOM 8729 O O . THR B 1 490 ? 8.164 -11.758 -5.941 1 98.5 490 THR B O 1
ATOM 8732 N N . GLY B 1 491 ? 5.961 -11.297 -5.547 1 98.31 491 GLY B N 1
ATOM 8733 C CA . GLY B 1 491 ? 5.871 -12.617 -4.941 1 98.31 491 GLY B CA 1
ATOM 8734 C C . GLY B 1 491 ? 4.441 -13.078 -4.719 1 98.31 491 GLY B C 1
ATOM 8735 O O . GLY B 1 491 ? 3.537 -12.25 -4.574 1 98.31 491 GLY B O 1
ATOM 8736 N N . HIS B 1 492 ? 4.254 -14.352 -4.648 1 97.81 492 HIS B N 1
ATOM 8737 C CA . HIS B 1 492 ? 2.992 -15.016 -4.344 1 97.81 492 HIS B CA 1
ATOM 8738 C C . HIS B 1 492 ? 3.211 -16.203 -3.402 1 97.81 492 HIS B C 1
ATOM 8740 O O . HIS B 1 492 ? 4.336 -16.672 -3.246 1 97.81 492 HIS B O 1
ATOM 8746 N N . GLY B 1 493 ? 2.133 -16.625 -2.768 1 98.12 493 GLY B N 1
ATOM 8747 C CA . GLY B 1 493 ? 2.234 -17.812 -1.94 1 98.12 493 GLY B CA 1
ATOM 8748 C C . GLY B 1 493 ? 2.467 -19.078 -2.744 1 98.12 493 GLY B C 1
ATOM 8749 O O . GLY B 1 493 ? 2.27 -19.094 -3.961 1 98.12 493 GLY B O 1
ATOM 8750 N N . ILE B 1 494 ? 2.934 -20.094 -2.07 1 98.25 494 ILE B N 1
ATOM 8751 C CA . ILE B 1 494 ? 3.174 -21.422 -2.65 1 98.25 494 ILE B CA 1
ATOM 8752 C C . ILE B 1 494 ? 2.406 -22.469 -1.858 1 98.25 494 ILE B C 1
ATOM 8754 O O . ILE B 1 494 ? 2.5 -22.531 -0.629 1 98.25 494 ILE B O 1
ATOM 8758 N N . GLY B 1 495 ? 1.684 -23.281 -2.562 1 98 495 GLY B N 1
ATOM 8759 C CA . GLY B 1 495 ? 0.959 -24.375 -1.912 1 98 495 GLY B CA 1
ATOM 8760 C C . GLY B 1 495 ? 1.841 -25.547 -1.562 1 98 495 GLY B C 1
ATOM 8761 O O . GLY B 1 495 ? 2.986 -25.641 -2.012 1 98 495 GLY B O 1
ATOM 8762 N N . SER B 1 496 ? 1.407 -26.375 -0.689 1 98.38 496 SER B N 1
ATOM 8763 C CA . SER B 1 496 ? 2.041 -27.656 -0.381 1 98.38 496 SER B CA 1
ATOM 8764 C C . SER B 1 496 ? 1.452 -28.781 -1.225 1 98.38 496 SER B C 1
ATOM 8766 O O . SER B 1 496 ? 0.374 -29.297 -0.919 1 98.38 496 SER B O 1
ATOM 8768 N N . TYR B 1 497 ? 2.201 -29.188 -2.244 1 98.62 497 TYR B N 1
ATOM 8769 C CA . TYR B 1 497 ? 1.667 -30.078 -3.264 1 98.62 497 TYR B CA 1
ATOM 8770 C C . TYR B 1 497 ? 0.28 -29.641 -3.709 1 98.62 497 TYR B C 1
ATOM 8772 O O . TYR B 1 497 ? -0.68 -30.406 -3.641 1 98.62 497 TYR B O 1
ATOM 8780 N N . LEU B 1 498 ? 0.158 -28.375 -4.055 1 98.38 498 LEU B N 1
ATOM 8781 C CA . LEU B 1 498 ? -0.998 -27.625 -4.531 1 98.38 498 LEU B CA 1
ATOM 8782 C C . LEU B 1 498 ? -0.579 -26.578 -5.551 1 98.38 498 LEU B C 1
ATOM 8784 O O . LEU B 1 498 ? 0.431 -26.734 -6.238 1 98.38 498 LEU B O 1
ATOM 8788 N N . ASN B 1 499 ? -1.357 -25.547 -5.715 1 97.75 499 ASN B N 1
ATOM 8789 C CA . ASN B 1 499 ? -1.045 -24.531 -6.719 1 97.75 499 ASN B CA 1
ATOM 8790 C C . ASN B 1 499 ? 0.283 -23.844 -6.422 1 97.75 499 ASN B C 1
ATOM 8792 O O . ASN B 1 499 ? 0.591 -23.547 -5.266 1 97.75 499 ASN B O 1
ATOM 8796 N N . VAL B 1 500 ? 1.105 -23.672 -7.488 1 98 500 VAL B N 1
ATOM 8797 C CA . VAL B 1 500 ? 2.355 -22.938 -7.34 1 98 500 VAL B CA 1
ATOM 8798 C C . VAL B 1 500 ? 2.061 -21.484 -6.961 1 98 500 VAL B C 1
ATOM 8800 O O . VAL B 1 500 ? 2.807 -20.875 -6.191 1 98 500 VAL B O 1
ATOM 8803 N N . HIS B 1 501 ? 1.006 -20.922 -7.516 1 96.75 501 HIS B N 1
ATOM 8804 C CA . HIS B 1 501 ? 0.487 -19.625 -7.082 1 96.75 501 HIS B CA 1
ATOM 8805 C C . HIS B 1 501 ? -0.64 -19.797 -6.07 1 96.75 501 HIS B C 1
ATOM 8807 O O . HIS B 1 501 ? -1.727 -20.266 -6.414 1 96.75 501 HIS B O 1
ATOM 8813 N N . GLU B 1 502 ? -0.381 -19.5 -4.906 1 96.31 502 GLU B N 1
ATOM 8814 C CA . GLU B 1 502 ? -1.372 -19.656 -3.842 1 96.31 502 GLU B CA 1
ATOM 8815 C C . GLU B 1 502 ? -1.538 -18.344 -3.061 1 96.31 502 GLU B C 1
ATOM 8817 O O . GLU B 1 502 ? -0.551 -17.75 -2.635 1 96.31 502 GLU B O 1
ATOM 8822 N N . GLY B 1 503 ? -2.744 -17.891 -2.945 1 95 503 GLY B N 1
ATOM 8823 C CA . GLY B 1 503 ? -3.045 -16.75 -2.098 1 95 503 GLY B CA 1
ATOM 8824 C C . GLY B 1 503 ? -3.533 -17.141 -0.717 1 95 503 GLY B C 1
ATOM 8825 O O . GLY B 1 503 ? -3.396 -18.297 -0.311 1 95 503 GLY B O 1
ATOM 8826 N N . PRO B 1 504 ? -4.074 -16.297 0.075 1 96.38 504 PRO B N 1
ATOM 8827 C CA . PRO B 1 504 ? -4.633 -15.023 -0.394 1 96.38 504 PRO B CA 1
ATOM 8828 C C . PRO B 1 504 ? -3.623 -13.875 -0.339 1 96.38 504 PRO B C 1
ATOM 8830 O O . PRO B 1 504 ? -3.912 -12.773 -0.808 1 96.38 504 PRO B O 1
ATOM 8833 N N . HIS B 1 505 ? -2.402 -14.031 0.234 1 97.44 505 HIS B N 1
ATOM 8834 C CA . HIS B 1 505 ? -1.397 -12.984 0.392 1 97.44 505 HIS B CA 1
ATOM 8835 C C . HIS B 1 505 ? -0.48 -12.914 -0.825 1 97.44 505 HIS B C 1
ATOM 8837 O O . HIS B 1 505 ? -0.434 -13.852 -1.628 1 97.44 505 HIS B O 1
ATOM 8843 N N . SER B 1 506 ? 0.166 -11.852 -1.019 1 98.06 506 SER B N 1
ATOM 8844 C CA . SER B 1 506 ? 1.165 -11.641 -2.061 1 98.06 506 SER B CA 1
ATOM 8845 C C . SER B 1 506 ? 2.074 -10.461 -1.728 1 98.06 506 SER B C 1
ATOM 8847 O O . SER B 1 506 ? 1.825 -9.734 -0.767 1 98.06 506 SER B O 1
ATOM 8849 N N . ILE B 1 507 ? 3.15 -10.359 -2.377 1 98.56 507 ILE B N 1
ATOM 8850 C CA . ILE B 1 507 ? 3.99 -9.164 -2.402 1 98.56 507 ILE B CA 1
ATOM 8851 C C . ILE B 1 507 ? 3.91 -8.508 -3.777 1 98.56 507 ILE B C 1
ATOM 8853 O O . ILE B 1 507 ? 4.477 -9.016 -4.75 1 98.56 507 ILE B O 1
ATOM 8857 N N . SER B 1 508 ? 3.154 -7.445 -3.811 1 97.69 508 SER B N 1
ATOM 8858 C CA . SER B 1 508 ? 2.865 -6.816 -5.094 1 97.69 508 SER B CA 1
ATOM 8859 C C . SER B 1 508 ? 2.533 -5.336 -4.926 1 97.69 508 SER B C 1
ATOM 8861 O O . SER B 1 508 ? 2.117 -4.91 -3.846 1 97.69 508 SER B O 1
ATOM 8863 N N . PHE B 1 509 ? 2.738 -4.598 -5.98 1 94.94 509 PHE B N 1
ATOM 8864 C CA . PHE B 1 509 ? 2.371 -3.188 -6.008 1 94.94 509 PHE B CA 1
ATOM 8865 C C . PHE B 1 509 ? 0.869 -3.023 -6.203 1 94.94 509 PHE B C 1
ATOM 8867 O O . PHE B 1 509 ? 0.336 -1.92 -6.059 1 94.94 509 PHE B O 1
ATOM 8874 N N . ARG B 1 510 ? 0.18 -4.09 -6.508 1 93 510 ARG B N 1
ATOM 8875 C CA . ARG B 1 510 ? -1.256 -4.043 -6.766 1 93 510 ARG B CA 1
ATOM 8876 C C . ARG B 1 510 ? -2.041 -3.904 -5.469 1 93 510 ARG B C 1
ATOM 8878 O O . ARG B 1 510 ? -1.681 -4.504 -4.453 1 93 510 ARG B O 1
ATOM 8885 N N . PRO B 1 511 ? -3.146 -3.246 -5.484 1 91.5 511 PRO B N 1
ATOM 8886 C CA . PRO B 1 511 ? -3.922 -2.947 -4.277 1 91.5 511 PRO B CA 1
ATOM 8887 C C . PRO B 1 511 ? -4.406 -4.207 -3.562 1 91.5 511 PRO B C 1
ATOM 8889 O O . PRO B 1 511 ? -4.566 -4.203 -2.34 1 91.5 511 PRO B O 1
ATOM 8892 N N . ASN B 1 512 ? -4.598 -5.246 -4.266 1 91.44 512 ASN B N 1
ATOM 8893 C CA . ASN B 1 512 ? -5.09 -6.477 -3.654 1 91.44 512 ASN B CA 1
ATOM 8894 C C . ASN B 1 512 ? -4.113 -7.012 -2.611 1 91.44 512 ASN B C 1
ATOM 8896 O O . ASN B 1 512 ? -4.512 -7.723 -1.688 1 91.44 512 ASN B O 1
ATOM 8900 N N . ALA B 1 513 ? -2.869 -6.664 -2.725 1 94.56 513 ALA B N 1
ATOM 8901 C CA . ALA B 1 513 ? -1.836 -7.145 -1.809 1 94.56 513 ALA B CA 1
ATOM 8902 C C . ALA B 1 513 ? -1.992 -6.508 -0.429 1 94.56 513 ALA B C 1
ATOM 8904 O O . ALA B 1 513 ? -1.392 -6.973 0.544 1 94.56 513 ALA B O 1
ATOM 8905 N N . LEU B 1 514 ? -2.846 -5.504 -0.338 1 93.25 514 LEU B N 1
ATOM 8906 C CA . LEU B 1 514 ? -3.084 -4.816 0.927 1 93.25 514 LEU B CA 1
ATOM 8907 C C . LEU B 1 514 ? -4.066 -5.598 1.793 1 93.25 514 LEU B C 1
ATOM 8909 O O . LEU B 1 514 ? -4.117 -5.41 3.01 1 93.25 514 LEU B O 1
ATOM 8913 N N . LYS B 1 515 ? -4.809 -6.504 1.284 1 91.38 515 LYS B N 1
ATOM 8914 C CA . LYS B 1 515 ? -5.977 -7.105 1.923 1 91.38 515 LYS B CA 1
ATOM 8915 C C . LYS B 1 515 ? -5.562 -8.086 3.016 1 91.38 515 LYS B C 1
ATOM 8917 O O . LYS B 1 515 ? -6.258 -8.227 4.023 1 91.38 515 LYS B O 1
ATOM 8922 N N . VAL B 1 516 ? -4.461 -8.758 2.801 1 95.31 516 VAL B N 1
ATOM 8923 C CA . VAL B 1 516 ? -4.035 -9.781 3.756 1 95.31 516 VAL B CA 1
ATOM 8924 C C . VAL B 1 516 ? -2.582 -9.531 4.16 1 95.31 516 VAL B C 1
ATOM 8926 O O . VAL B 1 516 ? -1.673 -9.641 3.336 1 95.31 516 VAL B O 1
ATOM 8929 N N . PRO B 1 517 ? -2.365 -9.258 5.41 1 97 517 PRO B N 1
ATOM 8930 C CA . PRO B 1 517 ? -0.981 -9.102 5.863 1 97 517 PRO B CA 1
ATOM 8931 C C . PRO B 1 517 ? -0.206 -10.414 5.859 1 97 517 PRO B C 1
ATOM 8933 O O . PRO B 1 517 ? -0.808 -11.492 5.934 1 97 517 PRO B O 1
ATOM 8936 N N . LEU B 1 518 ? 1.047 -10.336 5.762 1 98.44 518 LEU B N 1
ATOM 8937 C CA . LEU B 1 518 ? 1.903 -11.508 5.91 1 98.44 518 LEU B CA 1
ATOM 8938 C C . LEU B 1 518 ? 1.886 -12.023 7.348 1 98.44 518 LEU B C 1
ATOM 8940 O O . LEU B 1 518 ? 1.856 -11.227 8.289 1 98.44 518 LEU B O 1
ATOM 8944 N N . GLN B 1 519 ? 1.872 -13.273 7.535 1 98.5 519 GLN B N 1
ATOM 8945 C CA . GLN B 1 519 ? 1.846 -13.914 8.844 1 98.5 519 GLN B CA 1
ATOM 8946 C C . GLN B 1 519 ? 2.865 -15.055 8.922 1 98.5 519 GLN B C 1
ATOM 8948 O O . GLN B 1 519 ? 3.232 -15.633 7.898 1 98.5 519 GLN B O 1
ATOM 8953 N N . ALA B 1 520 ? 3.271 -15.344 10.148 1 98.56 520 ALA B N 1
ATOM 8954 C CA . ALA B 1 520 ? 4.207 -16.438 10.359 1 98.56 520 ALA B CA 1
ATOM 8955 C C . ALA B 1 520 ? 3.668 -17.734 9.758 1 98.56 520 ALA B C 1
ATOM 8957 O O . ALA B 1 520 ? 2.467 -18.016 9.82 1 98.56 520 ALA B O 1
ATOM 8958 N N . SER B 1 521 ? 4.52 -18.516 9.125 1 98.69 521 SER B N 1
ATOM 8959 C CA . SER B 1 521 ? 4.305 -19.844 8.555 1 98.69 521 SER B CA 1
ATOM 8960 C C . SER B 1 521 ? 3.779 -19.75 7.129 1 98.69 521 SER B C 1
ATOM 8962 O O . SER B 1 521 ? 3.627 -20.781 6.457 1 98.69 521 SER B O 1
ATOM 8964 N N . MET B 1 522 ? 3.492 -18.531 6.66 1 98.75 522 MET B N 1
ATOM 8965 C CA . MET B 1 522 ? 3.17 -18.375 5.246 1 98.75 522 MET B CA 1
ATOM 8966 C C . MET B 1 522 ? 4.398 -18.609 4.375 1 98.75 522 MET B C 1
ATOM 8968 O O . MET B 1 522 ? 5.531 -18.438 4.832 1 98.75 522 MET B O 1
ATOM 8972 N N . THR B 1 523 ? 4.238 -19.047 3.186 1 98.62 523 THR B N 1
ATOM 8973 C CA . THR B 1 523 ? 5.27 -19.094 2.154 1 98.62 523 THR B CA 1
ATOM 8974 C C . THR B 1 523 ? 5.023 -18 1.109 1 98.62 523 THR B C 1
ATOM 8976 O O . THR B 1 523 ? 3.875 -17.688 0.797 1 98.62 523 THR B O 1
ATOM 8979 N N . VAL B 1 524 ? 6.059 -17.453 0.608 1 98.69 524 VAL B N 1
ATOM 8980 C CA . VAL B 1 524 ? 5.93 -16.438 -0.429 1 98.69 524 VAL B CA 1
ATOM 8981 C C . VAL B 1 524 ? 7.184 -16.438 -1.304 1 98.69 524 VAL B C 1
ATOM 8983 O O . VAL B 1 524 ? 8.289 -16.688 -0.82 1 98.69 524 VAL B O 1
ATOM 8986 N N . THR B 1 525 ? 7.043 -16.203 -2.57 1 98.81 525 THR B N 1
ATOM 8987 C CA . THR B 1 525 ? 8.211 -16.094 -3.439 1 98.81 525 THR B CA 1
ATOM 8988 C C . THR B 1 525 ? 8.789 -14.68 -3.387 1 98.81 525 THR B C 1
ATOM 8990 O O . THR B 1 525 ? 8.094 -13.727 -3.043 1 98.81 525 THR B O 1
ATOM 8993 N N . ASP B 1 526 ? 10 -14.547 -3.537 1 98.88 526 ASP B N 1
ATOM 8994 C CA . ASP B 1 526 ? 10.742 -13.328 -3.848 1 98.88 526 ASP B CA 1
ATOM 8995 C C . ASP B 1 526 ? 11.367 -13.406 -5.242 1 98.88 526 ASP B C 1
ATOM 8997 O O . ASP B 1 526 ? 12.375 -14.078 -5.441 1 98.88 526 ASP B O 1
ATOM 9001 N N . GLU B 1 527 ? 10.75 -12.695 -6.23 1 98.69 527 GLU B N 1
ATOM 9002 C CA . GLU B 1 527 ? 11.172 -12.961 -7.605 1 98.69 527 GLU B CA 1
ATOM 9003 C C . GLU B 1 527 ? 11.219 -11.672 -8.422 1 98.69 527 GLU B C 1
ATOM 9005 O O . GLU B 1 527 ? 10.625 -11.586 -9.5 1 98.69 527 GLU B O 1
ATOM 9010 N N . PRO B 1 528 ? 11.984 -10.633 -7.922 1 98.75 528 PRO B N 1
ATOM 9011 C CA . PRO B 1 528 ? 12.18 -9.469 -8.781 1 98.75 528 PRO B CA 1
ATOM 9012 C C . PRO B 1 528 ? 12.82 -9.82 -10.125 1 98.75 528 PRO B C 1
ATOM 9014 O O . PRO B 1 528 ? 13.406 -10.891 -10.266 1 98.75 528 PRO B O 1
ATOM 9017 N N . GLY B 1 529 ? 12.625 -8.906 -11.148 1 98.38 529 GLY B N 1
ATOM 9018 C CA . GLY B 1 529 ? 13.195 -9.133 -12.469 1 98.38 529 GLY B CA 1
ATOM 9019 C C . GLY B 1 529 ? 13.391 -7.852 -13.258 1 98.38 529 GLY B C 1
ATOM 9020 O O . GLY B 1 529 ? 13.086 -6.762 -12.766 1 98.38 529 GLY B O 1
ATOM 9021 N N . TYR B 1 530 ? 14.023 -7.969 -14.32 1 98.44 530 TYR B N 1
ATOM 9022 C CA . TYR B 1 530 ? 14.125 -6.949 -15.352 1 98.44 530 TYR B CA 1
ATOM 9023 C C . TYR B 1 530 ? 14.125 -7.578 -16.75 1 98.44 530 TYR B C 1
ATOM 9025 O O . TYR B 1 530 ? 14.852 -8.547 -16.984 1 98.44 530 TYR B O 1
ATOM 9033 N N . TYR B 1 531 ? 13.352 -7.027 -17.625 1 97.19 531 TYR B N 1
ATOM 9034 C CA . TYR B 1 531 ? 13.188 -7.559 -18.984 1 97.19 531 TYR B CA 1
ATOM 9035 C C . TYR B 1 531 ? 13.375 -6.465 -20.031 1 97.19 531 TYR B C 1
ATOM 9037 O O . TYR B 1 531 ? 12.57 -5.535 -20.109 1 97.19 531 TYR B O 1
ATOM 9045 N N . GLU B 1 532 ? 14.445 -6.527 -20.719 1 95.69 532 GLU B N 1
ATOM 9046 C CA . GLU B 1 532 ? 14.711 -5.594 -21.812 1 95.69 532 GLU B CA 1
ATOM 9047 C C . GLU B 1 532 ? 14.164 -6.125 -23.125 1 95.69 532 GLU B C 1
ATOM 9049 O O . GLU B 1 532 ? 14.781 -6.988 -23.766 1 95.69 532 GLU B O 1
ATOM 9054 N N . ASP B 1 533 ? 13.188 -5.527 -23.562 1 90.5 533 ASP B N 1
ATOM 9055 C CA . ASP B 1 533 ? 12.461 -6.012 -24.734 1 90.5 533 ASP B CA 1
ATOM 9056 C C . ASP B 1 533 ? 13.406 -6.227 -25.922 1 90.5 533 ASP B C 1
ATOM 9058 O O . ASP B 1 533 ? 14.164 -5.324 -26.281 1 90.5 533 ASP B O 1
ATOM 9062 N N . GLY B 1 534 ? 13.312 -7.418 -26.484 1 91.88 534 GLY B N 1
ATOM 9063 C CA . GLY B 1 534 ? 14.07 -7.75 -27.672 1 91.88 534 GLY B CA 1
ATOM 9064 C C . GLY B 1 534 ? 15.531 -8.055 -27.391 1 91.88 534 GLY B C 1
ATOM 9065 O O . GLY B 1 534 ? 16.312 -8.305 -28.312 1 91.88 534 GLY B O 1
ATOM 9066 N N . SER B 1 535 ? 15.922 -8.148 -26.141 1 95.56 535 SER B N 1
ATOM 9067 C CA . SER B 1 535 ? 17.344 -8.281 -25.859 1 95.56 535 SER B CA 1
ATOM 9068 C C . SER B 1 535 ? 17.609 -9.383 -24.828 1 95.56 535 SER B C 1
ATOM 9070 O O . SER B 1 535 ? 18.172 -10.43 -25.172 1 95.56 535 SER B O 1
ATOM 9072 N N . PHE B 1 536 ? 17.234 -9.172 -23.547 1 97.69 536 PHE B N 1
ATOM 9073 C CA . PHE B 1 536 ? 17.469 -10.172 -22.5 1 97.69 536 PHE B CA 1
ATOM 9074 C C . PHE B 1 536 ? 16.5 -9.977 -21.344 1 97.69 536 PHE B C 1
ATOM 9076 O O . PHE B 1 536 ? 15.719 -9.023 -21.328 1 97.69 536 PHE B O 1
ATOM 9083 N N . GLY B 1 537 ? 16.469 -10.93 -20.469 1 97.94 537 GLY B N 1
ATOM 9084 C CA . GLY B 1 537 ? 15.688 -10.859 -19.234 1 97.94 537 GLY B CA 1
ATOM 9085 C C . GLY B 1 537 ? 16.391 -11.484 -18.047 1 97.94 537 GLY B C 1
ATOM 9086 O O . GLY B 1 537 ? 17.172 -12.422 -18.203 1 97.94 537 GLY B O 1
ATOM 9087 N N . ILE B 1 538 ? 16.141 -10.875 -16.922 1 98.75 538 ILE B N 1
ATOM 9088 C CA . ILE B 1 538 ? 16.703 -11.359 -15.664 1 98.75 538 ILE B CA 1
ATOM 9089 C C . ILE B 1 538 ? 15.594 -11.562 -14.648 1 98.75 538 ILE B C 1
ATOM 9091 O O . ILE B 1 538 ? 14.711 -10.711 -14.5 1 98.75 538 ILE B O 1
ATOM 9095 N N . ARG B 1 539 ? 15.555 -12.656 -14 1 98.69 539 ARG B N 1
ATOM 9096 C CA . ARG B 1 539 ? 14.727 -12.93 -12.836 1 98.69 539 ARG B CA 1
ATOM 9097 C C . ARG B 1 539 ? 15.461 -13.797 -11.82 1 98.69 539 ARG B C 1
ATOM 9099 O O . ARG B 1 539 ? 16.188 -14.727 -12.203 1 98.69 539 ARG B O 1
ATOM 9106 N N . LEU B 1 540 ? 15.477 -13.43 -10.641 1 98.88 540 LEU B N 1
ATOM 9107 C CA . LEU B 1 540 ? 16.031 -14.188 -9.523 1 98.88 540 LEU B CA 1
ATOM 9108 C C . LEU B 1 540 ? 14.945 -14.516 -8.5 1 98.88 540 LEU B C 1
ATOM 9110 O O . LEU B 1 540 ? 14.266 -13.617 -8 1 98.88 540 LEU B O 1
ATOM 9114 N N . GLU B 1 541 ? 14.781 -15.805 -8.219 1 98.81 541 GLU B N 1
ATOM 9115 C CA . GLU B 1 541 ? 13.617 -16.172 -7.426 1 98.81 541 GLU B CA 1
ATOM 9116 C C . GLU B 1 541 ? 13.961 -17.25 -6.395 1 98.81 541 GLU B C 1
ATOM 9118 O O . GLU B 1 541 ? 14.617 -18.234 -6.715 1 98.81 541 GLU B O 1
ATOM 9123 N N . ASN B 1 542 ? 13.656 -17 -5.168 1 98.88 542 ASN B N 1
ATOM 9124 C CA . ASN B 1 542 ? 13.602 -17.969 -4.078 1 98.88 542 ASN B CA 1
ATOM 9125 C C . ASN B 1 542 ? 12.211 -18.031 -3.449 1 98.88 542 ASN B C 1
ATOM 9127 O O . ASN B 1 542 ? 11.414 -17.094 -3.594 1 98.88 542 ASN B O 1
ATOM 9131 N N . VAL B 1 543 ? 11.938 -19.172 -2.859 1 98.88 543 VAL B N 1
ATOM 9132 C CA . VAL B 1 543 ? 10.773 -19.281 -1.979 1 98.88 543 VAL B CA 1
ATOM 9133 C C . VAL B 1 543 ? 11.188 -18.969 -0.542 1 98.88 543 VAL B C 1
ATOM 9135 O O . VAL B 1 543 ? 12.234 -19.438 -0.077 1 98.88 543 VAL B O 1
ATOM 9138 N N . LEU B 1 544 ? 10.398 -18.156 0.103 1 98.88 544 LEU B N 1
ATOM 9139 C CA . LEU B 1 544 ? 10.633 -17.75 1.481 1 98.88 544 LEU B CA 1
ATOM 9140 C C . LEU B 1 544 ? 9.539 -18.281 2.404 1 98.88 544 LEU B C 1
ATOM 9142 O O . LEU B 1 544 ? 8.398 -18.484 1.979 1 98.88 544 LEU B O 1
ATOM 9146 N N . VAL B 1 545 ? 9.891 -18.547 3.656 1 98.81 545 VAL B N 1
ATOM 9147 C CA . VAL B 1 545 ? 8.945 -18.797 4.746 1 98.81 545 VAL B CA 1
ATOM 9148 C C . VAL B 1 545 ? 8.93 -17.609 5.699 1 98.81 545 VAL B C 1
ATOM 9150 O O . VAL B 1 545 ? 9.984 -17.156 6.148 1 98.81 545 VAL B O 1
ATOM 9153 N N . VAL B 1 546 ? 7.77 -17.031 5.969 1 98.81 546 VAL B N 1
ATOM 9154 C CA . VAL B 1 546 ? 7.633 -15.969 6.953 1 98.81 546 VAL B CA 1
ATOM 9155 C C . VAL B 1 546 ? 7.746 -16.547 8.359 1 98.81 546 VAL B C 1
ATOM 9157 O O . VAL B 1 546 ? 7.105 -17.547 8.68 1 98.81 546 VAL B O 1
ATOM 9160 N N . LYS B 1 547 ? 8.539 -16.031 9.172 1 98.56 547 LYS B N 1
ATOM 9161 C CA . LYS B 1 547 ? 8.68 -16.516 10.539 1 98.56 547 LYS B CA 1
ATOM 9162 C C . LYS B 1 547 ? 8.867 -15.352 11.516 1 98.56 547 LYS B C 1
ATOM 9164 O O . LYS B 1 547 ? 9.008 -14.203 11.094 1 98.56 547 LYS B O 1
ATOM 9169 N N . ASP B 1 548 ? 8.836 -15.641 12.766 1 98.31 548 ASP B N 1
ATOM 9170 C CA . ASP B 1 548 ? 9.062 -14.625 13.789 1 98.31 548 ASP B CA 1
ATOM 9171 C C . ASP B 1 548 ? 10.5 -14.117 13.758 1 98.31 548 ASP B C 1
ATOM 9173 O O . ASP B 1 548 ? 11.438 -14.906 13.594 1 98.31 548 ASP B O 1
ATOM 9177 N N . ALA B 1 549 ? 10.633 -12.828 13.828 1 98.12 549 ALA B N 1
ATOM 9178 C CA . ALA B 1 549 ? 11.953 -12.227 13.898 1 98.12 549 ALA B CA 1
ATOM 9179 C C . ALA B 1 549 ? 12.422 -12.078 15.344 1 98.12 549 ALA B C 1
ATOM 9181 O O . ALA B 1 549 ? 11.625 -11.773 16.234 1 98.12 549 ALA B O 1
ATOM 9182 N N . ASN B 1 550 ? 13.617 -12.383 15.641 1 96.31 550 ASN B N 1
ATOM 9183 C CA . ASN B 1 550 ? 14.219 -12.148 16.953 1 96.31 550 ASN B CA 1
ATOM 9184 C C . ASN B 1 550 ? 14.883 -10.781 17.016 1 96.31 550 ASN B C 1
ATOM 9186 O O . ASN B 1 550 ? 16.109 -10.688 17.109 1 96.31 550 ASN B O 1
ATOM 9190 N N . THR B 1 551 ? 14.062 -9.734 17.156 1 97.62 551 THR B N 1
ATOM 9191 C CA . THR B 1 551 ? 14.586 -8.375 17.203 1 97.62 551 THR B CA 1
ATOM 9192 C C . THR B 1 551 ? 14.953 -7.98 18.625 1 97.62 551 THR B C 1
ATOM 9194 O O . THR B 1 551 ? 14.422 -8.547 19.594 1 97.62 551 THR B O 1
ATOM 9197 N N . GLU B 1 552 ? 15.852 -7.066 18.734 1 97.75 552 GLU B N 1
ATOM 9198 C CA . GLU B 1 552 ? 16.312 -6.605 20.031 1 97.75 552 GLU B CA 1
ATOM 9199 C C . GLU B 1 552 ? 15.172 -6.027 20.859 1 97.75 552 GLU B C 1
ATOM 9201 O O . GLU B 1 552 ? 15.125 -6.199 22.078 1 97.75 552 GLU B O 1
ATOM 9206 N N . PHE B 1 553 ? 14.305 -5.262 20.219 1 98.06 553 PHE B N 1
ATOM 9207 C CA . PHE B 1 553 ? 13.141 -4.656 20.859 1 98.06 553 PHE B CA 1
ATOM 9208 C C . PHE B 1 553 ? 11.852 -5.188 20.266 1 98.06 553 PHE B C 1
ATOM 9210 O O . PHE B 1 553 ? 11.875 -5.938 19.281 1 98.06 553 PHE B O 1
ATOM 9217 N N . ASN B 1 554 ? 10.68 -4.891 20.891 1 97.62 554 ASN B N 1
ATOM 9218 C CA . ASN B 1 554 ? 9.344 -5.277 20.469 1 97.62 554 ASN B CA 1
ATOM 9219 C C . ASN B 1 554 ? 8.336 -4.148 20.672 1 97.62 554 ASN B C 1
ATOM 9221 O O . ASN B 1 554 ? 7.488 -4.223 21.562 1 97.62 554 ASN B O 1
ATOM 9225 N N . PHE B 1 555 ? 8.516 -3.17 19.797 1 94.94 555 PHE B N 1
ATOM 9226 C CA . PHE B 1 555 ? 7.746 -1.936 19.891 1 94.94 555 PHE B CA 1
ATOM 9227 C C . PHE B 1 555 ? 6.254 -2.232 19.922 1 94.94 555 PHE B C 1
ATOM 9229 O O . PHE B 1 555 ? 5.73 -2.893 19.016 1 94.94 555 PHE B O 1
ATOM 9236 N N . GLY B 1 556 ? 5.582 -1.771 20.969 1 90.06 556 GLY B N 1
ATOM 9237 C CA . GLY B 1 556 ? 4.137 -1.905 21.094 1 90.06 556 GLY B CA 1
ATOM 9238 C C . GLY B 1 556 ? 3.686 -3.344 21.266 1 90.06 556 GLY B C 1
ATOM 9239 O O . GLY B 1 556 ? 2.516 -3.662 21.031 1 90.06 556 GLY B O 1
ATOM 9240 N N . ASP B 1 557 ? 4.602 -4.223 21.469 1 93.44 557 ASP B N 1
ATOM 9241 C CA . ASP B 1 557 ? 4.316 -5.648 21.594 1 93.44 557 ASP B CA 1
ATOM 9242 C C . ASP B 1 557 ? 3.654 -6.188 20.328 1 93.44 557 ASP B C 1
ATOM 9244 O O . ASP B 1 557 ? 2.756 -7.031 20.391 1 93.44 557 ASP B O 1
ATOM 9248 N N . LYS B 1 558 ? 4.086 -5.691 19.266 1 93.38 558 LYS B N 1
ATOM 9249 C CA . LYS B 1 558 ? 3.469 -6.062 17.984 1 93.38 558 LYS B CA 1
ATOM 9250 C C . LYS B 1 558 ? 4 -7.406 17.5 1 93.38 558 LYS B C 1
ATOM 9252 O O . LYS B 1 558 ? 3.311 -8.117 16.766 1 93.38 558 LYS B O 1
ATOM 9257 N N . GLY B 1 559 ? 5.148 -7.75 17.953 1 97.69 559 GLY B N 1
ATOM 9258 C CA . GLY B 1 559 ? 5.863 -8.844 17.312 1 97.69 559 GLY B CA 1
ATOM 9259 C C . GLY B 1 559 ? 6.367 -8.492 15.922 1 97.69 559 GLY B C 1
ATOM 9260 O O . GLY B 1 559 ? 5.742 -7.707 15.211 1 97.69 559 GLY B O 1
ATOM 9261 N N . TYR B 1 560 ? 7.5 -9.07 15.602 1 98.56 560 TYR B N 1
ATOM 9262 C CA . TYR B 1 560 ? 8.102 -8.789 14.305 1 98.56 560 TYR B CA 1
ATOM 9263 C C . TYR B 1 560 ? 8.344 -10.078 13.523 1 98.56 560 TYR B C 1
ATOM 9265 O O . TYR B 1 560 ? 8.414 -11.164 14.109 1 98.56 560 TYR B O 1
ATOM 9273 N N . LEU B 1 561 ? 8.367 -9.906 12.203 1 98.88 561 LEU B N 1
ATOM 9274 C CA . LEU B 1 561 ? 8.523 -11.016 11.273 1 98.88 561 LEU B CA 1
ATOM 9275 C C . LEU B 1 561 ? 9.758 -10.828 10.398 1 98.88 561 LEU B C 1
ATOM 9277 O O . LEU B 1 561 ? 10.281 -9.719 10.289 1 98.88 561 LEU B O 1
ATOM 9281 N N . CYS B 1 562 ? 10.25 -11.859 9.852 1 98.75 562 CYS B N 1
ATOM 9282 C CA . CYS B 1 562 ? 11.328 -11.891 8.875 1 98.75 562 CYS B CA 1
ATOM 9283 C C . CYS B 1 562 ? 11.18 -13.094 7.941 1 98.75 562 CYS B C 1
ATOM 9285 O O . CYS B 1 562 ? 10.18 -13.812 8.008 1 98.75 562 CYS B O 1
ATOM 9287 N N . PHE B 1 563 ? 12.094 -13.266 7.004 1 98.75 563 PHE B N 1
ATOM 9288 C CA . PHE B 1 563 ? 11.992 -14.336 6.02 1 98.75 563 PHE B CA 1
ATOM 9289 C C . PHE B 1 563 ? 13.102 -15.359 6.227 1 98.75 563 PHE B C 1
ATOM 9291 O O . PHE B 1 563 ? 14.195 -15.016 6.672 1 98.75 563 PHE B O 1
ATOM 9298 N N . GLU B 1 564 ? 12.719 -16.531 5.945 1 98.38 564 GLU B N 1
ATOM 9299 C CA . GLU B 1 564 ? 13.625 -17.656 5.777 1 98.38 564 GLU B CA 1
ATOM 9300 C C . GLU B 1 564 ? 13.602 -18.188 4.344 1 98.38 564 GLU B C 1
ATOM 9302 O O . GLU B 1 564 ? 12.586 -18.703 3.885 1 98.38 564 GLU B O 1
ATOM 9307 N N . HIS B 1 565 ? 14.727 -17.922 3.598 1 98.5 565 HIS B N 1
ATOM 9308 C CA . HIS B 1 565 ? 14.742 -18.547 2.277 1 98.5 565 HIS B CA 1
ATOM 9309 C C . HIS B 1 565 ? 14.977 -20.047 2.373 1 98.5 565 HIS B C 1
ATOM 9311 O O . HIS B 1 565 ? 15.828 -20.5 3.145 1 98.5 565 HIS B O 1
ATOM 9317 N N . ILE B 1 566 ? 14.242 -20.766 1.541 1 98.81 566 ILE B N 1
ATOM 9318 C CA . ILE B 1 566 ? 14.344 -22.219 1.643 1 98.81 566 ILE B CA 1
ATOM 9319 C C . ILE B 1 566 ? 14.773 -22.812 0.297 1 98.81 566 ILE B C 1
ATOM 9321 O O . ILE B 1 566 ? 14.891 -24.031 0.149 1 98.81 566 ILE B O 1
ATOM 9325 N N . THR B 1 567 ? 15.023 -21.969 -0.727 1 98.88 567 THR B N 1
ATOM 9326 C CA . THR B 1 567 ? 15.523 -22.375 -2.035 1 98.88 567 THR B CA 1
ATOM 9327 C C . THR B 1 567 ? 17.047 -22.344 -2.064 1 98.88 567 THR B C 1
ATOM 9329 O O . THR B 1 567 ? 17.656 -21.406 -1.584 1 98.88 567 THR B O 1
ATOM 9332 N N . TRP B 1 568 ? 17.672 -23.375 -2.684 1 98.69 568 TRP B N 1
ATOM 9333 C CA . TRP B 1 568 ? 19.125 -23.5 -2.594 1 98.69 568 TRP B CA 1
ATOM 9334 C C . TRP B 1 568 ? 19.734 -23.75 -3.971 1 98.69 568 TRP B C 1
ATOM 9336 O O . TRP B 1 568 ? 19.734 -24.859 -4.477 1 98.69 568 TRP B O 1
ATOM 9346 N N . ALA B 1 569 ? 20.234 -22.797 -4.594 1 98.75 569 ALA B N 1
ATOM 9347 C CA . ALA B 1 569 ? 21.031 -22.781 -5.816 1 98.75 569 ALA B CA 1
ATOM 9348 C C . ALA B 1 569 ? 21.812 -21.484 -5.945 1 98.75 569 ALA B C 1
ATOM 9350 O O . ALA B 1 569 ? 21.312 -20.406 -5.641 1 98.75 569 ALA B O 1
ATOM 9351 N N . PRO B 1 570 ? 23.062 -21.531 -6.297 1 98.62 570 PRO B N 1
ATOM 9352 C CA . PRO B 1 570 ? 23.875 -20.328 -6.277 1 98.62 570 PRO B CA 1
ATOM 9353 C C . PRO B 1 570 ? 23.422 -19.281 -7.301 1 98.62 570 PRO B C 1
ATOM 9355 O O . PRO B 1 570 ? 22.812 -19.641 -8.312 1 98.62 570 PRO B O 1
ATOM 9358 N N . TYR B 1 571 ? 23.641 -18 -6.973 1 98.81 571 TYR B N 1
ATOM 9359 C CA . TYR B 1 571 ? 23.609 -16.906 -7.938 1 98.81 571 TYR B CA 1
ATOM 9360 C C . TYR B 1 571 ? 24.922 -16.781 -8.68 1 98.81 571 TYR B C 1
ATOM 9362 O O . TYR B 1 571 ? 26 -17 -8.094 1 98.81 571 TYR B O 1
ATOM 9370 N N . GLN B 1 572 ? 24.859 -16.531 -9.898 1 98.75 572 GLN B N 1
ATOM 9371 C CA . GLN B 1 572 ? 26.109 -16.547 -10.672 1 98.75 572 GLN B CA 1
ATOM 9372 C C . GLN B 1 572 ? 26.938 -15.289 -10.406 1 98.75 572 GLN B C 1
ATOM 9374 O O . GLN B 1 572 ? 26.531 -14.18 -10.781 1 98.75 572 GLN B O 1
ATOM 9379 N N . LYS B 1 573 ? 28.109 -15.43 -9.938 1 97.81 573 LYS B N 1
ATOM 9380 C CA . LYS B 1 573 ? 29 -14.336 -9.547 1 97.81 573 LYS B CA 1
ATOM 9381 C C . LYS B 1 573 ? 29.453 -13.539 -10.766 1 97.81 573 LYS B C 1
ATOM 9383 O O . LYS B 1 573 ? 29.609 -12.32 -10.695 1 97.81 573 LYS B O 1
ATOM 9388 N N . LYS B 1 574 ? 29.609 -14.266 -11.852 1 96.06 574 LYS B N 1
ATOM 9389 C CA . LYS B 1 574 ? 30.078 -13.648 -13.094 1 96.06 574 LYS B CA 1
ATOM 9390 C C . LYS B 1 574 ? 29.141 -12.547 -13.555 1 96.06 574 LYS B C 1
ATOM 9392 O O . LYS B 1 574 ? 29.547 -11.633 -14.266 1 96.06 574 LYS B O 1
ATOM 9397 N N . LEU B 1 575 ? 27.922 -12.578 -13.172 1 98.31 575 LEU B N 1
ATOM 9398 C CA . LEU B 1 575 ? 26.906 -11.617 -13.602 1 98.31 575 LEU B CA 1
ATOM 9399 C C . LEU B 1 575 ? 26.812 -10.461 -12.609 1 98.31 575 LEU B C 1
ATOM 9401 O O . LEU B 1 575 ? 26.094 -9.484 -12.859 1 98.31 575 LEU B O 1
ATOM 9405 N N . MET B 1 576 ? 27.594 -10.5 -11.539 1 98.12 576 MET B N 1
ATOM 9406 C CA . MET B 1 576 ? 27.516 -9.469 -10.508 1 98.12 576 MET B CA 1
ATOM 9407 C C . MET B 1 576 ? 28.531 -8.359 -10.781 1 98.12 576 MET B C 1
ATOM 9409 O O . MET B 1 576 ? 29.672 -8.641 -11.172 1 98.12 576 MET B O 1
ATOM 9413 N N . ASP B 1 577 ? 28.125 -7.148 -10.742 1 97.62 577 ASP B N 1
ATOM 9414 C CA . ASP B 1 577 ? 29.047 -6.035 -10.555 1 97.62 577 ASP B CA 1
ATOM 9415 C C . ASP B 1 577 ? 29.281 -5.754 -9.07 1 97.62 577 ASP B C 1
ATOM 9417 O O . ASP B 1 577 ? 28.547 -4.98 -8.461 1 97.62 577 ASP B O 1
ATOM 9421 N N . LEU B 1 578 ? 30.328 -6.262 -8.523 1 96.62 578 LEU B N 1
ATOM 9422 C CA . LEU B 1 578 ? 30.594 -6.25 -7.086 1 96.62 578 LEU B CA 1
ATOM 9423 C C . LEU B 1 578 ? 30.797 -4.824 -6.582 1 96.62 578 LEU B C 1
ATOM 9425 O O . LEU B 1 578 ? 30.609 -4.547 -5.395 1 96.62 578 LEU B O 1
ATOM 9429 N N . SER B 1 579 ? 31.172 -3.912 -7.457 1 95.5 579 SER B N 1
ATOM 9430 C CA . SER B 1 579 ? 31.406 -2.529 -7.055 1 95.5 579 SER B CA 1
ATOM 9431 C C . SER B 1 579 ? 30.109 -1.832 -6.676 1 95.5 579 SER B C 1
ATOM 9433 O O . SER B 1 579 ? 30.125 -0.792 -6.016 1 95.5 579 SER B O 1
ATOM 9435 N N . LEU B 1 580 ? 29.031 -2.406 -7.062 1 95.62 580 LEU B N 1
ATOM 9436 C CA . LEU B 1 580 ? 27.719 -1.797 -6.797 1 95.62 580 LEU B CA 1
ATOM 9437 C C . LEU B 1 580 ? 27.125 -2.348 -5.512 1 95.62 580 LEU B C 1
ATOM 9439 O O . LEU B 1 580 ? 26.125 -1.812 -5.008 1 95.62 580 LEU B O 1
ATOM 9443 N N . LEU B 1 581 ? 27.656 -3.404 -4.957 1 96.19 581 LEU B N 1
ATOM 9444 C CA . LEU B 1 581 ? 27.109 -4.047 -3.77 1 96.19 581 LEU B CA 1
ATOM 9445 C C . LEU B 1 581 ? 27.688 -3.432 -2.5 1 96.19 581 LEU B C 1
ATOM 9447 O O . LEU B 1 581 ? 28.875 -3.096 -2.453 1 96.19 581 LEU B O 1
ATOM 9451 N N . SER B 1 582 ? 26.875 -3.262 -1.525 1 92.31 582 SER B N 1
ATOM 9452 C CA . SER B 1 582 ? 27.328 -2.836 -0.207 1 92.31 582 SER B CA 1
ATOM 9453 C C . SER B 1 582 ? 27.984 -3.99 0.553 1 92.31 582 SER B C 1
ATOM 9455 O O . SER B 1 582 ? 27.891 -5.145 0.135 1 92.31 582 SER B O 1
ATOM 9457 N N . ALA B 1 583 ? 28.562 -3.703 1.726 1 92.5 583 ALA B N 1
ATOM 9458 C CA . ALA B 1 583 ? 29.188 -4.727 2.562 1 92.5 583 ALA B CA 1
ATOM 9459 C C . ALA B 1 583 ? 28.141 -5.727 3.066 1 92.5 583 ALA B C 1
ATOM 9461 O O . ALA B 1 583 ? 28.406 -6.93 3.119 1 92.5 583 ALA B O 1
ATOM 9462 N N . ASP B 1 584 ? 27.016 -5.242 3.428 1 93.69 584 ASP B N 1
ATOM 9463 C CA . ASP B 1 584 ? 25.953 -6.105 3.924 1 93.69 584 ASP B CA 1
ATOM 9464 C C . ASP B 1 584 ? 25.453 -7.043 2.828 1 93.69 584 ASP B C 1
ATOM 9466 O O . ASP B 1 584 ? 25.141 -8.203 3.094 1 93.69 584 ASP B O 1
ATOM 9470 N N . GLU B 1 585 ? 25.344 -6.543 1.625 1 96.88 585 GLU B N 1
ATOM 9471 C CA . GLU B 1 585 ? 24.891 -7.348 0.499 1 96.88 585 GLU B CA 1
ATOM 9472 C C . GLU B 1 585 ? 25.906 -8.438 0.146 1 96.88 585 GLU B C 1
ATOM 9474 O O . GLU B 1 585 ? 25.516 -9.562 -0.17 1 96.88 585 GLU B O 1
ATOM 9479 N N . ILE B 1 586 ? 27.172 -8.094 0.204 1 97.44 586 ILE B N 1
ATOM 9480 C CA . ILE B 1 586 ? 28.234 -9.07 -0.029 1 97.44 586 ILE B CA 1
ATOM 9481 C C . ILE B 1 586 ? 28.172 -10.156 1.037 1 97.44 586 ILE B C 1
ATOM 9483 O O . ILE B 1 586 ? 28.281 -11.344 0.724 1 97.44 586 ILE B O 1
ATOM 9487 N N . GLU B 1 587 ? 27.984 -9.742 2.221 1 97.25 587 GLU B N 1
ATOM 9488 C CA . GLU B 1 587 ? 27.875 -10.711 3.305 1 97.25 587 GLU B CA 1
ATOM 9489 C C . GLU B 1 587 ? 26.688 -11.641 3.096 1 97.25 587 GLU B C 1
ATOM 9491 O O . GLU B 1 587 ? 26.75 -12.836 3.389 1 97.25 587 GLU B O 1
ATOM 9496 N N . TRP B 1 588 ? 25.609 -11.078 2.676 1 98.19 588 TRP B N 1
ATOM 9497 C CA . TRP B 1 588 ? 24.422 -11.883 2.395 1 98.19 588 TRP B CA 1
ATOM 9498 C C . TRP B 1 588 ? 24.703 -12.938 1.334 1 98.19 588 TRP B C 1
ATOM 9500 O O . TRP B 1 588 ? 24.375 -14.109 1.507 1 98.19 588 TRP B O 1
ATOM 9510 N N . VAL B 1 589 ? 25.344 -12.539 0.197 1 98.62 589 VAL B N 1
ATOM 9511 C CA . VAL B 1 589 ? 25.672 -13.453 -0.892 1 98.62 589 VAL B CA 1
ATOM 9512 C C . VAL B 1 589 ? 26.562 -14.578 -0.374 1 98.62 589 VAL B C 1
ATOM 9514 O O . VAL B 1 589 ? 26.312 -15.75 -0.646 1 98.62 589 VAL B O 1
ATOM 9517 N N . ASN B 1 590 ? 27.578 -14.18 0.385 1 98.69 590 ASN B N 1
ATOM 9518 C CA . ASN B 1 590 ? 28.531 -15.156 0.897 1 98.69 590 ASN B CA 1
ATOM 9519 C C . ASN B 1 590 ? 27.859 -16.156 1.838 1 98.69 590 ASN B C 1
ATOM 9521 O O . ASN B 1 590 ? 28.125 -17.359 1.776 1 98.69 590 ASN B O 1
ATOM 9525 N N . THR B 1 591 ? 27.031 -15.648 2.688 1 98.69 591 THR B N 1
ATOM 9526 C CA . THR B 1 591 ? 26.344 -16.516 3.629 1 98.69 591 THR B CA 1
ATOM 9527 C C . THR B 1 591 ? 25.391 -17.453 2.895 1 98.69 591 THR B C 1
ATOM 9529 O O . THR B 1 591 ? 25.328 -18.656 3.189 1 98.69 591 THR B O 1
ATOM 9532 N N . TYR B 1 592 ? 24.609 -16.922 1.991 1 98.75 592 TYR B N 1
ATOM 9533 C CA . TYR B 1 592 ? 23.688 -17.734 1.194 1 98.75 592 TYR B CA 1
ATOM 9534 C C . TYR B 1 592 ? 24.438 -18.828 0.443 1 98.75 592 TYR B C 1
ATOM 9536 O O . TYR B 1 592 ? 24.016 -19.984 0.438 1 98.75 592 TYR B O 1
ATOM 9544 N N . HIS B 1 593 ? 25.516 -18.484 -0.229 1 98.75 593 HIS B N 1
ATOM 9545 C CA . HIS B 1 593 ? 26.328 -19.422 -1.001 1 98.75 593 HIS B CA 1
ATOM 9546 C C . HIS B 1 593 ? 26.938 -20.5 -0.105 1 98.75 593 HIS B C 1
ATOM 9548 O O . HIS B 1 593 ? 26.969 -21.672 -0.472 1 98.75 593 HIS B O 1
ATOM 9554 N N . ALA B 1 594 ? 27.406 -20.047 1.021 1 98.62 594 ALA B N 1
ATOM 9555 C CA . ALA B 1 594 ? 27.938 -21.016 1.973 1 98.62 594 ALA B CA 1
ATOM 9556 C C . ALA B 1 594 ? 26.875 -22.047 2.379 1 98.62 594 ALA B C 1
ATOM 9558 O O . ALA B 1 594 ? 27.172 -23.234 2.484 1 98.62 594 ALA B O 1
ATOM 9559 N N . ASN B 1 595 ? 25.719 -21.578 2.629 1 98.69 595 ASN B N 1
ATOM 9560 C CA . ASN B 1 595 ? 24.625 -22.453 3.002 1 98.69 595 ASN B CA 1
ATOM 9561 C C . ASN B 1 595 ? 24.25 -23.406 1.862 1 98.69 595 ASN B C 1
ATOM 9563 O O . ASN B 1 595 ? 23.922 -24.562 2.098 1 98.69 595 ASN B O 1
ATOM 9567 N N . CYS B 1 596 ? 24.234 -22.875 0.596 1 98.69 596 CYS B N 1
ATOM 9568 C CA . CYS B 1 596 ? 23.984 -23.75 -0.544 1 98.69 596 CYS B CA 1
ATOM 9569 C C . CYS B 1 596 ? 24.938 -24.938 -0.527 1 98.69 596 CYS B C 1
ATOM 9571 O O . CYS B 1 596 ? 24.5 -26.094 -0.683 1 98.69 596 CYS B O 1
ATOM 9573 N N . LYS B 1 597 ? 26.203 -24.625 -0.35 1 98.31 597 LYS B N 1
ATOM 9574 C CA . LYS B 1 597 ? 27.234 -25.656 -0.344 1 98.31 597 LYS B CA 1
ATOM 9575 C C . LYS B 1 597 ? 26.984 -26.656 0.775 1 98.31 597 LYS B C 1
ATOM 9577 O O . LYS B 1 597 ? 26.984 -27.875 0.539 1 98.31 597 LYS B O 1
ATOM 9582 N N . GLU B 1 598 ? 26.75 -26.156 1.931 1 98.5 598 GLU B N 1
ATOM 9583 C CA . GLU B 1 598 ? 26.594 -27 3.107 1 98.5 598 GLU B CA 1
ATOM 9584 C C . GLU B 1 598 ? 25.328 -27.859 3.01 1 98.5 598 GLU B C 1
ATOM 9586 O O . GLU B 1 598 ? 25.359 -29.062 3.254 1 98.5 598 GLU B O 1
ATOM 9591 N N . ILE B 1 599 ? 24.234 -27.344 2.631 1 98.69 599 ILE B N 1
ATOM 9592 C CA . ILE B 1 599 ? 22.922 -27.984 2.682 1 98.69 599 ILE B CA 1
ATOM 9593 C C . ILE B 1 599 ? 22.797 -29.016 1.557 1 98.69 599 ILE B C 1
ATOM 9595 O O . ILE B 1 599 ? 22.203 -30.078 1.736 1 98.69 599 ILE B O 1
ATOM 9599 N N . LEU B 1 600 ? 23.406 -28.75 0.374 1 98.62 600 LEU B N 1
ATOM 9600 C CA . LEU B 1 600 ? 23.203 -29.609 -0.789 1 98.62 600 LEU B CA 1
ATOM 9601 C C . LEU B 1 600 ? 24.25 -30.703 -0.843 1 98.62 600 LEU B C 1
ATOM 9603 O O . LEU B 1 600 ? 24.109 -31.672 -1.603 1 98.62 600 LEU B O 1
ATOM 9607 N N . ALA B 1 601 ? 25.266 -30.641 -0.066 1 97.75 601 ALA B N 1
ATOM 9608 C CA . ALA B 1 601 ? 26.438 -31.531 -0.108 1 97.75 601 ALA B CA 1
ATOM 9609 C C . ALA B 1 601 ? 26.016 -33 -0.086 1 97.75 601 ALA B C 1
ATOM 9611 O O . ALA B 1 601 ? 26.516 -33.812 -0.881 1 97.75 601 ALA B O 1
ATOM 9612 N N . PRO B 1 602 ? 25.062 -33.406 0.733 1 97.44 602 PRO B N 1
ATOM 9613 C CA . PRO B 1 602 ? 24.703 -34.812 0.819 1 97.44 602 PRO B CA 1
ATOM 9614 C C . PRO B 1 602 ? 24.062 -35.344 -0.459 1 97.44 602 PRO B C 1
ATOM 9616 O O . PRO B 1 602 ? 23.922 -36.531 -0.641 1 97.44 602 PRO B O 1
ATOM 9619 N N . TYR B 1 603 ? 23.688 -34.469 -1.36 1 97.69 603 TYR B N 1
ATOM 9620 C CA . TYR B 1 603 ? 22.891 -34.844 -2.52 1 97.69 603 TYR B CA 1
ATOM 9621 C C . TYR B 1 603 ? 23.734 -34.844 -3.789 1 97.69 603 TYR B C 1
ATOM 9623 O O . TYR B 1 603 ? 23.25 -35.156 -4.875 1 97.69 603 TYR B O 1
ATOM 9631 N N . LEU B 1 604 ? 25.016 -34.531 -3.691 1 98.19 604 LEU B N 1
ATOM 9632 C CA . LEU B 1 604 ? 25.859 -34.312 -4.863 1 98.19 604 LEU B CA 1
ATOM 9633 C C . LEU B 1 604 ? 27.047 -35.25 -4.852 1 98.19 604 LEU B C 1
ATOM 9635 O O . LEU B 1 604 ? 27.547 -35.625 -3.785 1 98.19 604 LEU B O 1
ATOM 9639 N N . ASP B 1 605 ? 27.516 -35.656 -6.07 1 97.81 605 ASP B N 1
ATOM 9640 C CA . ASP B 1 605 ? 28.734 -36.406 -6.164 1 97.81 605 ASP B CA 1
ATOM 9641 C C . ASP B 1 605 ? 29.969 -35.5 -6.102 1 97.81 605 ASP B C 1
ATOM 9643 O O . ASP B 1 605 ? 29.844 -34.312 -5.93 1 97.81 605 ASP B O 1
ATOM 9647 N N . GLU B 1 606 ? 31.125 -36.094 -6.215 1 97.5 606 GLU B N 1
ATOM 9648 C CA . GLU B 1 606 ? 32.375 -35.375 -6.012 1 97.5 606 GLU B CA 1
ATOM 9649 C C . GLU B 1 606 ? 32.562 -34.281 -7.07 1 97.5 606 GLU B C 1
ATOM 9651 O O . GLU B 1 606 ? 32.969 -33.156 -6.754 1 97.5 606 GLU B O 1
ATOM 9656 N N . SER B 1 607 ? 32.281 -34.594 -8.234 1 97.56 607 SER B N 1
ATOM 9657 C CA . SER B 1 607 ? 32.469 -33.656 -9.328 1 97.56 607 SER B CA 1
ATOM 9658 C C . SER B 1 607 ? 31.469 -32.5 -9.203 1 97.56 607 SER B C 1
ATOM 9660 O O . SER B 1 607 ? 31.844 -31.344 -9.422 1 97.56 607 SER B O 1
ATOM 9662 N N . GLU B 1 608 ? 30.219 -32.844 -8.914 1 98.19 608 GLU B N 1
ATOM 9663 C CA . GLU B 1 608 ? 29.188 -31.828 -8.727 1 98.19 608 GLU B CA 1
ATOM 9664 C C . GLU B 1 608 ? 29.516 -30.906 -7.555 1 98.19 608 GLU B C 1
ATOM 9666 O O . GLU B 1 608 ? 29.312 -29.688 -7.637 1 98.19 608 GLU B O 1
ATOM 9671 N N . MET B 1 609 ? 30.047 -31.516 -6.508 1 98 609 MET B N 1
ATOM 9672 C CA . MET B 1 609 ? 30.406 -30.734 -5.32 1 98 609 MET B CA 1
ATOM 9673 C C . MET B 1 609 ? 31.562 -29.781 -5.625 1 98 609 MET B C 1
ATOM 9675 O O . MET B 1 609 ? 31.594 -28.672 -5.109 1 98 609 MET B O 1
ATOM 9679 N N . ALA B 1 610 ? 32.531 -30.234 -6.363 1 98.25 610 ALA B N 1
ATOM 9680 C CA . ALA B 1 610 ? 33.656 -29.375 -6.742 1 98.25 610 ALA B CA 1
ATOM 9681 C C . ALA B 1 610 ? 33.188 -28.156 -7.531 1 98.25 610 ALA B C 1
ATOM 9683 O O . ALA B 1 610 ? 33.688 -27.047 -7.344 1 98.25 610 ALA B O 1
ATOM 9684 N N . TRP B 1 611 ? 32.281 -28.438 -8.398 1 98.44 611 TRP B N 1
ATOM 9685 C CA . TRP B 1 611 ? 31.688 -27.344 -9.172 1 98.44 611 TRP B CA 1
ATOM 9686 C C . TRP B 1 611 ? 30.969 -26.359 -8.266 1 98.44 611 TRP B C 1
ATOM 9688 O O . TRP B 1 611 ? 31.125 -25.141 -8.406 1 98.44 611 TRP B O 1
ATOM 9698 N N . LEU B 1 612 ? 30.125 -26.875 -7.332 1 98.69 612 LEU B N 1
ATOM 9699 C CA . LEU B 1 612 ? 29.359 -26.031 -6.422 1 98.69 612 LEU B CA 1
ATOM 9700 C C . LEU B 1 612 ? 30.281 -25.219 -5.527 1 98.69 612 LEU B C 1
ATOM 9702 O O . LEU B 1 612 ? 29.984 -24.062 -5.215 1 98.69 612 LEU B O 1
ATOM 9706 N N . GLU B 1 613 ? 31.391 -25.828 -5.09 1 98.38 613 GLU B N 1
ATOM 9707 C CA . GLU B 1 613 ? 32.375 -25.109 -4.273 1 98.38 613 GLU B CA 1
ATOM 9708 C C . GLU B 1 613 ? 32.938 -23.906 -5.016 1 98.38 613 GLU B C 1
ATOM 9710 O O . GLU B 1 613 ? 33.094 -22.828 -4.438 1 98.38 613 GLU B O 1
ATOM 9715 N N . LYS B 1 614 ? 33.219 -24.125 -6.223 1 98.19 614 LYS B N 1
ATOM 9716 C CA . LYS B 1 614 ? 33.719 -23.031 -7.039 1 98.19 614 LYS B CA 1
ATOM 9717 C C . LYS B 1 614 ? 32.656 -21.953 -7.227 1 98.19 614 LYS B C 1
ATOM 9719 O O . LYS B 1 614 ? 32.938 -20.75 -7.137 1 98.19 614 LYS B O 1
ATOM 9724 N N . ALA B 1 615 ? 31.422 -22.375 -7.461 1 98.5 615 ALA B N 1
ATOM 9725 C CA . ALA B 1 615 ? 30.312 -21.469 -7.707 1 98.5 615 ALA B CA 1
ATOM 9726 C C . ALA B 1 615 ? 30 -20.641 -6.465 1 98.5 615 ALA B C 1
ATOM 9728 O O . ALA B 1 615 ? 29.453 -19.531 -6.566 1 98.5 615 ALA B O 1
ATOM 9729 N N . THR B 1 616 ? 30.328 -21.156 -5.277 1 98.5 616 THR B N 1
ATOM 9730 C CA . THR B 1 616 ? 29.906 -20.531 -4.027 1 98.5 616 THR B CA 1
ATOM 9731 C C . THR B 1 616 ? 31.094 -19.906 -3.311 1 98.5 616 THR B C 1
ATOM 9733 O O . THR B 1 616 ? 31.016 -19.547 -2.133 1 98.5 616 THR B O 1
ATOM 9736 N N . GLU B 1 617 ? 32.25 -19.812 -3.982 1 97.56 617 GLU B N 1
ATOM 9737 C CA . GLU B 1 617 ? 33.406 -19.125 -3.389 1 97.56 617 GLU B CA 1
ATOM 9738 C C . GLU B 1 617 ? 33.031 -17.703 -2.961 1 97.56 617 GLU B C 1
ATOM 9740 O O . GLU B 1 617 ? 32.312 -17 -3.678 1 97.56 617 GLU B O 1
ATOM 9745 N N . PRO B 1 618 ? 33.5 -17.328 -1.773 1 97.62 618 PRO B N 1
ATOM 9746 C CA . PRO B 1 618 ? 33.125 -15.992 -1.289 1 97.62 618 PRO B CA 1
ATOM 9747 C C . PRO B 1 618 ? 33.625 -14.875 -2.205 1 97.62 618 PRO B C 1
ATOM 9749 O O . PRO B 1 618 ? 34.719 -14.969 -2.762 1 97.62 618 PRO B O 1
ATOM 9752 N N . VAL B 1 619 ? 32.812 -13.891 -2.307 1 97 619 VAL B N 1
ATOM 9753 C CA . VAL B 1 619 ? 33.219 -12.695 -3.049 1 97 619 VAL B CA 1
ATOM 9754 C C . VAL B 1 619 ? 33.531 -11.562 -2.074 1 97 619 VAL B C 1
ATOM 9756 O O . VAL B 1 619 ? 33.188 -11.633 -0.893 1 97 619 VAL B O 1
ATOM 9759 N N . SER B 1 620 ? 34.312 -10.555 -2.469 1 91.19 620 SER B N 1
ATOM 9760 C CA . SER B 1 620 ? 34.688 -9.398 -1.66 1 91.19 620 SER B CA 1
ATOM 9761 C C . SER B 1 620 ? 34.5 -8.102 -2.43 1 91.19 620 SER B C 1
ATOM 9763 O O . SER B 1 620 ? 34.406 -8.109 -3.66 1 91.19 620 SER B O 1
ATOM 9765 N N . VAL B 1 621 ? 34.344 -7.047 -1.614 1 77.31 621 VAL B N 1
ATOM 9766 C CA . VAL B 1 621 ? 34.188 -5.719 -2.203 1 77.31 621 VAL B CA 1
ATOM 9767 C C . VAL B 1 621 ? 35.469 -5.309 -2.914 1 77.31 621 VAL B C 1
ATOM 9769 O O . VAL B 1 621 ? 36.562 -5.5 -2.383 1 77.31 621 VAL B O 1
ATOM 9772 N N . VAL B 1 622 ? 35.5 -4.965 -4.211 1 61.19 622 VAL B N 1
ATOM 9773 C CA . VAL B 1 622 ? 36.688 -4.488 -4.906 1 61.19 622 VAL B CA 1
ATOM 9774 C C . VAL B 1 622 ? 36.938 -3.027 -4.547 1 61.19 622 VAL B C 1
ATOM 9776 O O . VAL B 1 622 ? 36 -2.26 -4.328 1 61.19 622 VAL B O 1
#

Secondary structure (DSSP, 8-state):
---HHHHHHHHHHHSSSPPSEEEEES--TT--SS--GGG-HHHHHH----SS-EEEEESS-EEEEE-GGGHHHHHHH--TT-EEEEBTTBPPHHHHHHHHSPTT-EEEE-GGGSBHHHHHHHHHHHGGGT-EEEE-SS-HHHHH-TTPPPPP-PPPEE--HHHH-S-HHHHHHHHHHHHHHHTEEEEEE--HHHHHHHHTEE--SBTTB---S-EEEE-SS-EEEEE-GGG--HHHHHHHHHTT-EEEETTHHHHHHHHHHHSSSS-EEEE-TTTSBHHHHHTS-GGGEEE---HHHHHHHS--HHHHHHHHHHHHHHHHHHHHHHHHHHHHHHHHH----SS---SS-------S----BHHHHHHHHHHHHHTSTTEEEESS--EEEEGGGGGSTT----TTTPPBP-TTS-EEEEE-EEETTEE--EEEEE-SS---HHHHHHHHHHHHHHHHHHT--EETT-BTHHHHHHHHHHHHTTT---SS-SEEE--SSS-SSEEEEEE-SSGGGGSSB--TT-EEEE--EEEETTTEEEE-BEEEEEEE---S--GGG--EEEEEE----PPPGGG--GGG--HHHHHHHHHHHHHHHHHHGGG--HHHHHHHHHHT------/---HHHHHHHHHHHSSSPPSEEEEES--TT--SS--GGG-HHHHHH----SS-EEEEESS-EEEEE-GGGHHHHHHH--TT-EEEEBTTBPPHHHHHHHHSPTT-EEEE-GGGSBHHHHHHHHHHHGGGT-EEEE-SS-HHHHH-TTPPPPP-PPPEE--HHHH-S-HHHHHHHHHHHHHHHTEEEEEE--HHHHHHHHTEE--SBTTB---S-EEEE-SS-EEEEE-GGG--HHHHHHHHHTT-EEEETTHHHHHHHHHHHSSSS-EEEE-TTTSBHHHHHTS-GGGEEE---HHHHHHHS--HHHHHHHHHHHHHHHHHHHHHHHHHHHHHHHHH----SS---SS-------S----BHHHHHHHHHHHHHTSTTEEEESS--EEEEGGGGGSTT----TTTPPBP-TTS-EEEEE-EEETTEE--EEEEE-SS---HHHHHHHHHHHHHHHHHHT--EETT-BTHHHHHHHHHHHHTTT---SS-SEEE--SSS-SSEEEEEE-SSGGGGSSB--TT-EEEE--EEEETTTEEEE-BEEEEEEE---S--GGG--EEEEEE----PPPGGG--GGG--HHHHHHHHHHHHHHHHHHGGG--HHHHHHHHHHT------

Sequence (1244 aa):
MGDPLDALRPLMASHNPPLHALIVPSEDYHQSEYVSSRDMRREYVSGFSGSAGVALITMTEARLWTDGRYFVQAEQELSDRWTLMRMGEDLALENWISDHLPDGATVGVDPWCVSVDTAQRWMGVFTKKQHELVQLSCNLVDEVWKSRPPMETNPVIIHPVEFAGRAVAEKLKDLREKLTKENVCGIVLAALDEVAWSYNIRGTDVAYNPVVQAFAIVTPDLAFFYVDKKKVSAEVHSYMEENGVQVRDYSAVSTDVVSLAAKENQNRIWLDPGTCCYALYSNLNSDQVFLQQSPLALAKALKNPVELDGLRDCHIRDGAAVVQYLVWLDKQMQENYGAPGYFLEQEGTHKRKPTQSVKLTEVTVSDKLESFRASKKHFRGLSFPTISSVGPNAAINHYNPAPETCLELDAGKIYLCDSGAQYGDGTTDITRTVHFGKPSAHEKTCYTAVLKGHIALDAARFPNGTSGLALDSFARAPLWKYGLDYRHGTGHGIGSYLNVHEGPHSISFRPNALKVPLQASMTVTDEPGYYEDGSFGIRLENVLVVKDANTEFNFGDKGYLCFEHITWAPYQKKLMDLSLLSADEIEWVNTYHANCKEILAPYLDESEMAWLEKATEPVSVVMGDPLDALRPLMASHNPPLHALIVPSEDYHQSEYVSSRDMRREYVSGFSGSAGVALITMTEARLWTDGRYFVQAEQELSDRWTLMRMGEDLALENWISDHLPDGATVGVDPWCVSVDTAQRWMGVFTKKQHELVQLSCNLVDEVWKSRPPMETNPVIIHPVEFAGRAVAEKLKDLREKLTKENVCGIVLAALDEVAWSYNIRGTDVAYNPVVQAFAIVTPDLAFFYVDKKKVSAEVHSYMEENGVQVRDYSAVSTDVVSLAAKENQNRIWLDPGTCCYALYSNLNSDQVFLQQSPLALAKALKNPVELDGLRDCHIRDGAAVVQYLVWLDKQMQENYGAPGYFLEQEGTHKRKPTQSVKLTEVTVSDKLESFRASKKHFRGLSFPTISSVGPNAAINHYNPAPETCLELDAGKIYLCDSGAQYGDGTTDITRTVHFGKPSAHEKTCYTAVLKGHIALDAARFPNGTSGLALDSFARAPLWKYGLDYRHGTGHGIGSYLNVHEGPHSISFRPNALKVPLQASMTVTDEPGYYEDGSFGIRLENVLVVKDANTEFNFGDKGYLCFEHITWAPYQKKLMDLSLLSADEIEWVNTYHANCKEILAPYLDESEMAWLEKATEPVSVV

Organism: NCBI:txid261450

Solvent-accessible surface area (backbone atoms only — not comparable to full-atom values): 62577 Å² total; per-residue (Å²): 131,79,61,54,61,71,60,42,43,59,53,32,57,68,34,90,71,51,37,52,27,38,48,37,42,43,28,31,65,29,52,35,70,69,53,32,82,59,43,44,53,31,30,68,61,52,52,37,80,69,70,60,41,38,34,39,37,40,86,86,49,34,36,36,36,30,45,63,55,38,49,70,56,42,67,70,44,40,50,92,72,44,41,83,37,46,54,90,76,42,76,51,71,50,57,44,48,53,72,70,46,62,75,52,32,31,34,31,31,42,30,43,32,34,24,35,48,58,51,51,54,39,50,63,49,23,55,81,44,50,37,40,81,39,72,41,92,61,55,66,64,67,74,67,41,81,81,56,55,74,87,78,74,56,53,59,39,80,46,55,48,87,39,59,59,57,53,46,58,58,49,51,52,56,51,32,51,51,34,58,73,69,57,33,58,28,36,52,38,32,33,29,62,55,41,20,60,50,62,34,34,27,23,65,56,24,81,44,27,39,20,43,80,35,40,30,42,40,34,83,86,49,34,38,38,19,25,60,63,87,20,53,46,72,65,51,50,50,53,32,48,75,61,57,30,45,80,41,51,46,75,48,52,61,60,50,53,48,52,62,51,61,50,78,68,101,38,18,36,33,35,19,34,77,32,28,22,26,50,66,53,71,70,50,56,79,86,34,46,40,81,42,76,53,74,54,41,55,56,65,36,43,44,52,73,42,30,48,51,25,36,44,51,47,24,46,54,48,17,34,20,53,47,51,37,52,53,51,49,32,50,46,38,28,73,51,47,30,24,59,14,67,75,39,71,42,85,67,59,49,80,48,71,64,55,102,62,87,80,55,26,28,46,57,52,48,51,51,38,50,53,44,39,63,72,38,88,53,51,70,50,44,27,47,83,52,24,30,22,48,19,38,46,23,27,40,76,74,38,68,53,39,87,91,72,43,51,64,71,50,46,79,32,44,36,24,41,38,39,34,31,25,23,68,38,10,41,42,57,39,26,50,45,47,51,26,21,48,80,52,72,65,56,16,51,52,44,33,24,32,49,51,2,40,51,46,45,51,69,40,37,40,52,57,71,44,27,20,24,48,47,32,40,46,29,41,41,53,28,21,61,39,24,40,62,63,70,63,60,34,23,38,11,51,27,69,40,31,38,50,74,24,49,70,39,28,22,14,84,52,74,70,15,58,78,32,45,57,49,66,43,22,41,34,36,45,40,28,42,40,53,43,78,77,45,30,27,41,42,45,30,36,33,26,34,30,32,77,40,91,43,87,41,55,51,92,71,53,46,37,28,26,54,41,74,46,55,39,65,74,69,58,64,75,43,47,45,50,78,76,50,52,72,67,55,44,50,47,52,32,52,52,22,46,46,34,49,64,72,35,48,88,71,46,56,72,68,55,44,54,51,46,50,63,58,31,53,74,72,72,79,114,132,78,60,54,63,71,59,41,44,61,53,32,58,69,35,90,71,51,39,53,29,38,48,36,42,44,28,30,66,28,53,36,69,69,53,31,82,60,43,44,53,32,29,68,62,51,52,35,80,67,70,58,42,37,32,40,37,40,85,85,50,34,35,36,36,31,46,66,56,38,51,70,57,43,65,71,44,39,50,93,72,44,41,82,35,47,55,93,77,40,77,51,72,49,57,45,47,52,70,70,47,61,77,53,33,31,35,31,31,42,31,42,32,34,26,34,47,58,50,51,54,40,50,61,49,21,55,80,45,50,37,40,82,39,72,41,92,60,55,67,64,66,76,67,40,82,82,57,54,74,88,78,74,56,53,59,37,81,45,55,47,85,38,58,58,58,54,45,59,58,49,50,52,55,50,32,51,51,32,59,74,69,56,34,59,29,36,54,38,32,33,30,63,56,42,20,62,50,62,36,34,27,23,64,55,24,80,43,28,40,21,43,80,35,39,28,41,40,34,83,85,48,33,38,38,19,26,59,63,86,21,53,46,72,66,52,49,51,52,34,49,74,61,58,31,45,80,40,52,45,76,50,50,60,60,49,54,48,51,62,51,60,50,79,69,101,40,18,35,32,34,20,33,78,31,27,22,27,49,66,53,71,70,48,56,78,86,33,48,40,80,43,76,54,73,56,39,56,56,65,36,44,42,50,74,43,28,48,52,24,34,45,52,46,22,46,54,48,18,36,20,52,48,53,36,52,51,50,50,33,49,47,39,29,73,51,48,30,25,61,12,68,76,39,69,43,87,69,60,50,80,50,71,62,55,105,60,86,82,53,26,26,47,56,51,47,50,50,39,49,54,43,40,63,72,38,90,53,50,70,50,46,27,46,84,52,24,30,23,49,20,39,47,22,27,40,74,74,39,69,52,40,87,90,71,40,50,62,70,50,45,79,32,43,36,23,40,38,38,36,32,25,23,67,36,8,39,43,56,40,26,50,46,47,49,24,20,48,79,52,72,66,55,17,50,55,43,34,24,32,48,50,3,42,50,46,45,51,67,41,38,40,51,57,72,44,27,20,24,48,47,30,41,46,29,42,42,53,28,21,60,40,23,38,62,61,70,63,60,33,21,37,12,49,26,68,41,31,38,49,74,26,49,70,40,29,23,15,86,51,73,71,13,58,78,32,45,57,50,65,43,22,39,32,36,45,40,29,42,40,52,43,80,78,46,29,28,41,41,47,30,36,34,26,36,31,32,77,39,90,43,86,43,55,52,90,71,52,47,37,29,28,54,41,76,46,54,39,64,73,69,56,63,73,44,47,44,51,79,77,51,52,72,68,54,44,51,49,52,34,50,52,22,45,46,34,49,64,71,36,47,89,72,47,55,73,70,56,44,54,51,46,51,62,57,31,54,73,72,71,79,114

Radius of gyration: 33.2 Å; Cα contacts (8 Å, |Δi|>4): 2785; chains: 2; bounding box: 74×94×80 Å